Protein AF-0000000078523700 (afdb_homodimer)

pLDDT: mean 71.11, std 29.82, range [15.34, 98.69]

InterPro domains:
  IPR007219 Xylanolytic transcriptional activator, regulatory domain [PF04082] (221-319)
  IPR007219 Xylanolytic transcriptional activator, regulatory domain [SM00906] (242-319)
  IPR050987 ABC-transporter-regulating transcription factor-like [PTHR46910] (72-434)

Structure (mmCIF, N/CA/C/O backbone):
data_AF-0000000078523700-model_v1
#
loop_
_entity.id
_entity.type
_entity.pdbx_description
1 polymer 'Transcription factor, fungi'
#
loop_
_atom_site.group_PDB
_atom_site.id
_atom_site.type_symbol
_atom_site.label_atom_id
_atom_site.label_alt_id
_atom_site.label_comp_id
_atom_site.label_asym_id
_atom_site.label_entity_id
_atom_site.label_seq_id
_atom_site.pdbx_PDB_ins_code
_atom_site.Cartn_x
_atom_site.Cartn_y
_atom_site.Cartn_z
_atom_site.occupancy
_atom_site.B_iso_or_equiv
_atom_site.auth_seq_id
_atom_site.auth_comp_id
_atom_site.auth_asym_id
_atom_site.auth_atom_id
_atom_site.pdbx_PDB_model_num
ATOM 1 N N . MET A 1 1 ? -23.531 25.812 -72.25 1 20.25 1 MET A N 1
ATOM 2 C CA . MET A 1 1 ? -22.188 26.391 -72.25 1 20.25 1 MET A CA 1
ATOM 3 C C . MET A 1 1 ? -21.422 26.031 -71 1 20.25 1 MET A C 1
ATOM 5 O O . MET A 1 1 ? -21.875 26.281 -69.875 1 20.25 1 MET A O 1
ATOM 9 N N . THR A 1 2 ? -20.375 25 -70.938 1 22.16 2 THR A N 1
ATOM 10 C CA . THR A 1 2 ? -19.844 23.938 -70.062 1 22.16 2 THR A CA 1
ATOM 11 C C . THR A 1 2 ? -18.703 24.469 -69.188 1 22.16 2 THR A C 1
ATOM 13 O O . THR A 1 2 ? -17.609 24.703 -69.688 1 22.16 2 THR A O 1
ATOM 16 N N . TRP A 1 3 ? -18.984 25.438 -68.312 1 21.92 3 TRP A N 1
ATOM 17 C CA . TRP A 1 3 ? -17.891 26.328 -67.875 1 21.92 3 TRP A CA 1
ATOM 18 C C . TRP A 1 3 ? -16.875 25.562 -67 1 21.92 3 TRP A C 1
ATOM 20 O O . TRP A 1 3 ? -17.25 24.797 -66.125 1 21.92 3 TRP A O 1
ATOM 30 N N . PRO A 1 4 ? -15.5 25.453 -67.312 1 23.12 4 PRO A N 1
ATOM 31 C CA . PRO A 1 4 ? -14.328 24.609 -67.125 1 23.12 4 PRO A CA 1
ATOM 32 C C . PRO A 1 4 ? -13.594 24.922 -65.812 1 23.12 4 PRO A C 1
ATOM 34 O O . PRO A 1 4 ? -13.195 26.078 -65.625 1 23.12 4 PRO A O 1
ATOM 37 N N . GLN A 1 5 ? -14.047 24.438 -64.625 1 21.8 5 GLN A N 1
ATOM 38 C CA . GLN A 1 5 ? -13.75 24.766 -63.219 1 21.8 5 GLN A CA 1
ATOM 39 C C . GLN A 1 5 ? -12.266 24.594 -62.938 1 21.8 5 GLN A C 1
ATOM 41 O O . GLN A 1 5 ? -11.719 23.5 -63.094 1 21.8 5 GLN A O 1
ATOM 46 N N . ARG A 1 6 ? -11.383 25.594 -63.031 1 20.22 6 ARG A N 1
ATOM 47 C CA . ARG A 1 6 ? -9.93 25.703 -63.188 1 20.22 6 ARG A CA 1
ATOM 48 C C . ARG A 1 6 ? -9.227 25.297 -61.875 1 20.22 6 ARG A C 1
ATOM 50 O O . ARG A 1 6 ? -9.594 25.766 -60.812 1 20.22 6 ARG A O 1
ATOM 57 N N . PRO A 1 7 ? -8.359 24.188 -61.75 1 21.66 7 PRO A N 1
ATOM 58 C CA . PRO A 1 7 ? -7.688 23.391 -60.719 1 21.66 7 PRO A CA 1
ATOM 59 C C . PRO A 1 7 ? -6.527 24.125 -60.062 1 21.66 7 PRO A C 1
ATOM 61 O O . PRO A 1 7 ? -5.59 24.547 -60.719 1 21.66 7 PRO A O 1
ATOM 64 N N . ILE A 1 8 ? -6.75 25.109 -59.188 1 21.02 8 ILE A N 1
ATOM 65 C CA . ILE A 1 8 ? -5.68 26.047 -58.844 1 21.02 8 ILE A CA 1
ATOM 66 C C . ILE A 1 8 ? -4.508 25.297 -58.219 1 21.02 8 ILE A C 1
ATOM 68 O O . ILE A 1 8 ? -4.691 24.562 -57.25 1 21.02 8 ILE A O 1
ATOM 72 N N . PRO A 1 9 ? -3.285 25.281 -58.812 1 19.31 9 PRO A N 1
ATOM 73 C CA . PRO A 1 9 ? -2.008 24.562 -58.688 1 19.31 9 PRO A CA 1
ATOM 74 C C . PRO A 1 9 ? -1.201 25.016 -57.469 1 19.31 9 PRO A C 1
ATOM 76 O O . PRO A 1 9 ? -0.814 26.188 -57.375 1 19.31 9 PRO A O 1
ATOM 79 N N . ILE A 1 10 ? -1.685 24.953 -56.25 1 20.53 10 ILE A N 1
ATOM 80 C CA . ILE A 1 10 ? -1.031 25.672 -55.156 1 20.53 10 ILE A CA 1
ATOM 81 C C . ILE A 1 10 ? 0.412 25.188 -55 1 20.53 10 ILE A C 1
ATOM 83 O O . ILE A 1 10 ? 0.662 24 -54.844 1 20.53 10 ILE A O 1
ATOM 87 N N . GLU A 1 11 ? 1.415 25.938 -55.406 1 18.22 11 GLU A N 1
ATOM 88 C CA . GLU A 1 11 ? 2.854 25.844 -55.625 1 18.22 11 GLU A CA 1
ATOM 89 C C . GLU A 1 11 ? 3.613 25.594 -54.344 1 18.22 11 GLU A C 1
ATOM 91 O O . GLU A 1 11 ? 3.309 26.188 -53.312 1 18.22 11 GLU A O 1
ATOM 96 N N . PRO A 1 12 ? 4.547 24.516 -54.25 1 19.38 12 PRO A N 1
ATOM 97 C CA . PRO A 1 12 ? 5.391 23.781 -53.281 1 19.38 12 PRO A CA 1
ATOM 98 C C . PRO A 1 12 ? 6.562 24.609 -52.781 1 19.38 12 PRO A C 1
ATOM 100 O O . PRO A 1 12 ? 7.508 24.891 -53.531 1 19.38 12 PRO A O 1
ATOM 103 N N . VAL A 1 13 ? 6.371 25.828 -52.188 1 19.81 13 VAL A N 1
ATOM 104 C CA . VAL A 1 13 ? 7.559 26.656 -52.094 1 19.81 13 VAL A CA 1
ATOM 105 C C . VAL A 1 13 ? 8.625 25.953 -51.25 1 19.81 13 VAL A C 1
ATOM 107 O O . VAL A 1 13 ? 8.367 25.547 -50.125 1 19.81 13 VAL A O 1
ATOM 110 N N . ILE A 1 14 ? 9.828 25.531 -51.844 1 18.41 14 ILE A N 1
ATOM 111 C CA . ILE A 1 14 ? 11.07 24.766 -51.688 1 18.41 14 ILE A CA 1
ATOM 112 C C . ILE A 1 14 ? 12.07 25.562 -50.875 1 18.41 14 ILE A C 1
ATOM 114 O O . ILE A 1 14 ? 13.281 25.531 -51.125 1 18.41 14 ILE A O 1
ATOM 118 N N . ALA A 1 15 ? 11.68 26.406 -49.906 1 18.73 15 ALA A N 1
ATOM 119 C CA . ALA A 1 15 ? 12.742 27.359 -49.594 1 18.73 15 ALA A CA 1
ATOM 120 C C . ALA A 1 15 ? 14 26.641 -49.125 1 18.73 15 ALA A C 1
ATOM 122 O O . ALA A 1 15 ? 13.914 25.609 -48.469 1 18.73 15 ALA A O 1
ATOM 123 N N . ALA A 1 16 ? 15.25 27.062 -49.5 1 18.22 16 ALA A N 1
ATOM 124 C CA . ALA A 1 16 ? 16.641 26.766 -49.875 1 18.22 16 ALA A CA 1
ATOM 125 C C . ALA A 1 16 ? 17.5 26.578 -48.625 1 18.22 16 ALA A C 1
ATOM 127 O O . ALA A 1 16 ? 18.219 25.578 -48.531 1 18.22 16 ALA A O 1
ATOM 128 N N . GLY A 1 17 ? 18.062 27.641 -48 1 19.09 17 GLY A N 1
ATOM 129 C CA . GLY A 1 17 ? 19.5 27.828 -47.875 1 19.09 17 GLY A CA 1
ATOM 130 C C . GLY A 1 17 ? 20.078 27.188 -46.656 1 19.09 17 GLY A C 1
ATOM 131 O O . GLY A 1 17 ? 19.516 27.297 -45.562 1 19.09 17 GLY A O 1
ATOM 132 N N . GLY A 1 18 ? 20.906 26.156 -46.719 1 18.39 18 GLY A N 1
ATOM 133 C CA . GLY A 1 18 ? 21.406 25.031 -45.938 1 18.39 18 GLY A CA 1
ATOM 134 C C . GLY A 1 18 ? 22.516 25.406 -44.969 1 18.39 18 GLY A C 1
ATOM 135 O O . GLY A 1 18 ? 23.234 24.531 -44.5 1 18.39 18 GLY A O 1
ATOM 136 N N . LYS A 1 19 ? 22.719 26.734 -44.594 1 20.2 19 LYS A N 1
ATOM 137 C CA . LYS A 1 19 ? 24.094 26.984 -44.156 1 20.2 19 LYS A CA 1
ATOM 138 C C . LYS A 1 19 ? 24.484 26.078 -43 1 20.2 19 LYS A C 1
ATOM 140 O O . LYS A 1 19 ? 23.672 25.812 -42.094 1 20.2 19 LYS A O 1
ATOM 145 N N . LYS A 1 20 ? 25.656 25.484 -43.031 1 20 20 LYS A N 1
ATOM 146 C CA . LYS A 1 20 ? 26.406 24.359 -42.469 1 20 20 LYS A CA 1
ATOM 147 C C . LYS A 1 20 ? 26.875 24.688 -41.062 1 20 20 LYS A C 1
ATOM 149 O O . LYS A 1 20 ? 27.578 25.672 -40.812 1 20 20 LYS A O 1
ATOM 154 N N . PRO A 1 21 ? 26.141 24.516 -39.906 1 19.56 21 PRO A N 1
ATOM 155 C CA . PRO A 1 21 ? 26.531 24.922 -38.562 1 19.56 21 PRO A CA 1
ATOM 156 C C . PRO A 1 21 ? 27.844 24.297 -38.125 1 19.56 21 PRO A C 1
ATOM 158 O O . PRO A 1 21 ? 27.984 23.078 -38.125 1 19.56 21 PRO A O 1
ATOM 161 N N . ASN A 1 22 ? 28.984 24.891 -38.375 1 18.14 22 ASN A N 1
ATOM 162 C CA . ASN A 1 22 ? 30.312 24.359 -38.094 1 18.14 22 ASN A CA 1
ATOM 163 C C . ASN A 1 22 ? 30.469 24.016 -36.594 1 18.14 22 ASN A C 1
ATOM 165 O O . ASN A 1 22 ? 30.422 24.891 -35.75 1 18.14 22 ASN A O 1
ATOM 169 N N . VAL A 1 23 ? 29.859 23.047 -36.125 1 18.14 23 VAL A N 1
ATOM 170 C CA . VAL A 1 23 ? 29.812 22.609 -34.75 1 18.14 23 VAL A CA 1
ATOM 171 C C . VAL A 1 23 ? 31.219 22.281 -34.25 1 18.14 23 VAL A C 1
ATOM 173 O O . VAL A 1 23 ? 31.844 21.344 -34.75 1 18.14 23 VAL A O 1
ATOM 176 N N . ALA A 1 24 ? 32.062 23.25 -34.062 1 19.17 24 ALA A N 1
ATOM 177 C CA . ALA A 1 24 ? 33.438 23.078 -33.656 1 19.17 24 ALA A CA 1
ATOM 178 C C . ALA A 1 24 ? 33.531 22.219 -32.375 1 19.17 24 ALA A C 1
ATOM 180 O O . ALA A 1 24 ? 32.781 22.469 -31.406 1 19.17 24 ALA A O 1
ATOM 181 N N . GLY A 1 25 ? 33.875 20.969 -32.406 1 18.67 25 GLY A N 1
ATOM 182 C CA . GLY A 1 25 ? 34.031 19.766 -31.578 1 18.67 25 GLY A CA 1
ATOM 183 C C . GLY A 1 25 ? 35.031 19.922 -30.453 1 18.67 25 GLY A C 1
ATOM 184 O O . GLY A 1 25 ? 35.656 18.953 -30.031 1 18.67 25 GLY A O 1
ATOM 185 N N . GLN A 1 26 ? 35.25 21.062 -29.812 1 19.28 26 GLN A N 1
ATOM 186 C CA . GLN A 1 26 ? 36.5 21.188 -29.094 1 19.28 26 GLN A CA 1
ATOM 187 C C . GLN A 1 26 ? 36.625 20.109 -28.016 1 19.28 26 GLN A C 1
ATOM 189 O O . GLN A 1 26 ? 35.688 19.922 -27.219 1 19.28 26 GLN A O 1
ATOM 194 N N . ALA A 1 27 ? 37.562 19.141 -28.141 1 20.08 27 ALA A N 1
ATOM 195 C CA . ALA A 1 27 ? 38.031 17.906 -27.5 1 20.08 27 ALA A CA 1
ATOM 196 C C . ALA A 1 27 ? 38.531 18.188 -26.078 1 20.08 27 ALA A C 1
ATOM 198 O O . ALA A 1 27 ? 39.5 18.922 -25.906 1 20.08 27 ALA A O 1
ATOM 199 N N . CYS A 1 28 ? 37.812 18.672 -25.172 1 20.08 28 CYS A N 1
ATOM 200 C CA . CYS A 1 28 ? 38.469 19.078 -23.938 1 20.08 28 CYS A CA 1
ATOM 201 C C . CYS A 1 28 ? 39.219 17.906 -23.297 1 20.08 28 CYS A C 1
ATOM 203 O O . CYS A 1 28 ? 38.625 16.844 -23.078 1 20.08 28 CYS A O 1
ATOM 205 N N . THR A 1 29 ? 40.531 17.719 -23.406 1 20.34 29 THR A N 1
ATOM 206 C CA . THR A 1 29 ? 41.531 16.703 -23.094 1 20.34 29 THR A CA 1
ATOM 207 C C . THR A 1 29 ? 41.719 16.562 -21.594 1 20.34 29 THR A C 1
ATOM 209 O O . THR A 1 29 ? 42.844 16.594 -21.078 1 20.34 29 THR A O 1
ATOM 212 N N . PHE A 1 30 ? 40.812 16.438 -20.719 1 20.34 30 PHE A N 1
ATOM 213 C CA . PHE A 1 30 ? 41.312 16.562 -19.344 1 20.34 30 PHE A CA 1
ATOM 214 C C . PHE A 1 30 ? 42.281 15.43 -19 1 20.34 30 PHE A C 1
ATOM 216 O O . PHE A 1 30 ? 42 14.266 -19.297 1 20.34 30 PHE A O 1
ATOM 223 N N . ASP A 1 31 ? 43.562 15.547 -18.844 1 20.34 31 ASP A N 1
ATOM 224 C CA . ASP A 1 31 ? 44.781 14.734 -18.672 1 20.34 31 ASP A CA 1
ATOM 225 C C . ASP A 1 31 ? 44.781 14.07 -17.297 1 20.34 31 ASP A C 1
ATOM 227 O O . ASP A 1 31 ? 45.781 14.156 -16.562 1 20.34 31 ASP A O 1
ATOM 231 N N . ILE A 1 32 ? 43.844 13.523 -16.688 1 21.2 32 ILE A N 1
ATOM 232 C CA . ILE A 1 32 ? 44.094 13.172 -15.297 1 21.2 32 ILE A CA 1
ATOM 233 C C . ILE A 1 32 ? 45.156 12.086 -15.234 1 21.2 32 ILE A C 1
ATOM 235 O O . ILE A 1 32 ? 45.125 11.125 -16 1 21.2 32 ILE A O 1
ATOM 239 N N . LEU A 1 33 ? 46.25 12.156 -14.375 1 21.47 33 LEU A N 1
ATOM 240 C CA . LEU A 1 33 ? 47.531 11.438 -14.242 1 21.47 33 LEU A CA 1
ATOM 241 C C . LEU A 1 33 ? 47.281 10 -13.781 1 21.47 33 LEU A C 1
ATOM 243 O O . LEU A 1 33 ? 46.312 9.719 -13.094 1 21.47 33 LEU A O 1
ATOM 247 N N . PRO A 1 34 ? 48.125 8.922 -14.195 1 20.33 34 PRO A N 1
ATOM 248 C CA . PRO A 1 34 ? 48.125 7.461 -14.203 1 20.33 34 PRO A CA 1
ATOM 249 C C . PRO A 1 34 ? 48.406 6.859 -12.828 1 20.33 34 PRO A C 1
ATOM 251 O O . PRO A 1 34 ? 49.5 7.047 -12.273 1 20.33 34 PRO A O 1
ATOM 254 N N . GLY A 1 35 ? 47.781 7.074 -11.641 1 20.25 35 GLY A N 1
ATOM 255 C CA . GLY A 1 35 ? 48.5 6.66 -10.453 1 20.25 35 GLY A CA 1
ATOM 256 C C . GLY A 1 35 ? 48.844 5.184 -10.453 1 20.25 35 GLY A C 1
ATOM 257 O O . GLY A 1 35 ? 48.219 4.398 -11.18 1 20.25 35 GLY A O 1
ATOM 258 N N . ARG A 1 36 ? 50.031 4.711 -9.742 1 19.94 36 ARG A N 1
ATOM 259 C CA . ARG A 1 36 ? 50.906 3.543 -9.75 1 19.94 36 ARG A CA 1
ATOM 260 C C . ARG A 1 36 ? 50.219 2.336 -9.125 1 19.94 36 ARG A C 1
ATOM 262 O O . ARG A 1 36 ? 49.375 2.486 -8.25 1 19.94 36 ARG A O 1
ATOM 269 N N . ARG A 1 37 ? 50.406 1.046 -9.656 1 20.09 37 ARG A N 1
ATOM 270 C CA . ARG A 1 37 ? 49.906 -0.329 -9.633 1 20.09 37 ARG A CA 1
ATOM 271 C C . ARG A 1 37 ? 50.344 -1.046 -8.367 1 20.09 37 ARG A C 1
ATOM 273 O O . ARG A 1 37 ? 49.969 -2.191 -8.125 1 20.09 37 ARG A O 1
ATOM 280 N N . GLY A 1 38 ? 50.281 -0.558 -7.047 1 21.17 38 GLY A N 1
ATOM 281 C CA . GLY A 1 38 ? 51.156 -1.305 -6.184 1 21.17 38 GLY A CA 1
ATOM 282 C C . GLY A 1 38 ? 50.844 -2.785 -6.121 1 21.17 38 GLY A C 1
ATOM 283 O O . GLY A 1 38 ? 49.781 -3.209 -6.551 1 21.17 38 GLY A O 1
ATOM 284 N N . PRO A 1 39 ? 51.812 -3.719 -5.504 1 20.19 39 PRO A N 1
ATOM 285 C CA . PRO A 1 39 ? 52.062 -5.145 -5.699 1 20.19 39 PRO A CA 1
ATOM 286 C C . PRO A 1 39 ? 51 -6.043 -5.105 1 20.19 39 PRO A C 1
ATOM 288 O O . PRO A 1 39 ? 50.219 -5.59 -4.273 1 20.19 39 PRO A O 1
ATOM 291 N N . LYS A 1 40 ? 50.938 -7.422 -5.488 1 19.91 40 LYS A N 1
ATOM 292 C CA . LYS A 1 40 ? 50.125 -8.625 -5.543 1 19.91 40 LYS A CA 1
ATOM 293 C C . LYS A 1 40 ? 50.062 -9.312 -4.184 1 19.91 40 LYS A C 1
ATOM 295 O O . LYS A 1 40 ? 49.406 -10.336 -4.023 1 19.91 40 LYS A O 1
ATOM 300 N N . GLY A 1 41 ? 49.906 -8.633 -2.992 1 19.66 41 GLY A N 1
ATOM 301 C CA . GLY A 1 41 ? 50.375 -9.453 -1.888 1 19.66 41 GLY A CA 1
ATOM 302 C C . GLY A 1 41 ? 49.688 -10.797 -1.796 1 19.66 41 GLY A C 1
ATOM 303 O O . GLY A 1 41 ? 48.594 -10.977 -2.35 1 19.66 41 GLY A O 1
ATOM 304 N N . ARG A 1 42 ? 50.406 -11.93 -1.31 1 20.11 42 ARG A N 1
ATOM 305 C CA . ARG A 1 42 ? 50.375 -13.383 -1.312 1 20.11 42 ARG A CA 1
ATOM 306 C C . ARG A 1 42 ? 49.219 -13.906 -0.472 1 20.11 42 ARG A C 1
ATOM 308 O O . ARG A 1 42 ? 48.781 -13.242 0.469 1 20.11 42 ARG A O 1
ATOM 315 N N . PRO A 1 43 ? 48.562 -14.992 -0.884 1 19.14 43 PRO A N 1
ATOM 316 C CA . PRO A 1 43 ? 47.344 -15.719 -0.513 1 19.14 43 PRO A CA 1
ATOM 317 C C . PRO A 1 43 ? 47.438 -16.375 0.864 1 19.14 43 PRO A C 1
ATOM 319 O O . PRO A 1 43 ? 48.281 -17.234 1.082 1 19.14 43 PRO A O 1
ATOM 322 N N . ARG A 1 44 ? 47.719 -15.641 1.994 1 18.2 44 ARG A N 1
ATOM 323 C CA . ARG A 1 44 ? 48.094 -16.484 3.125 1 18.2 44 ARG A CA 1
ATOM 324 C C . ARG A 1 44 ? 47.062 -17.578 3.363 1 18.2 44 ARG A C 1
ATOM 326 O O . ARG A 1 44 ? 45.844 -17.297 3.357 1 18.2 44 ARG A O 1
ATOM 333 N N . ARG A 1 45 ? 47.469 -18.922 3.285 1 18.92 45 ARG A N 1
ATOM 334 C CA . ARG A 1 45 ? 47 -20.297 3.375 1 18.92 45 ARG A CA 1
ATOM 335 C C . ARG A 1 45 ? 46.344 -20.578 4.734 1 18.92 45 ARG A C 1
ATOM 337 O O . ARG A 1 45 ? 47.062 -20.703 5.738 1 18.92 45 ARG A O 1
ATOM 344 N N . ARG A 1 46 ? 45.406 -19.703 5.18 1 18.41 46 ARG A N 1
ATOM 345 C CA . ARG A 1 46 ? 45.125 -19.953 6.59 1 18.41 46 ARG A CA 1
ATOM 346 C C . ARG A 1 46 ? 44.75 -21.422 6.82 1 18.41 46 ARG A C 1
ATOM 348 O O . ARG A 1 46 ? 44 -22 6.055 1 18.41 46 ARG A O 1
ATOM 355 N N . ASN A 1 47 ? 45.656 -22.141 7.5 1 17.11 47 ASN A N 1
ATOM 356 C CA . ASN A 1 47 ? 45.75 -23.5 8.023 1 17.11 47 ASN A CA 1
ATOM 357 C C . ASN A 1 47 ? 44.469 -23.891 8.773 1 17.11 47 ASN A C 1
ATOM 359 O O . ASN A 1 47 ? 44.031 -23.156 9.656 1 17.11 47 ASN A O 1
ATOM 363 N N . ILE A 1 48 ? 43.562 -24.578 8.102 1 19.44 48 ILE A N 1
ATOM 364 C CA . ILE A 1 48 ? 42.344 -25.281 8.461 1 19.44 48 ILE A CA 1
ATOM 365 C C . ILE A 1 48 ? 42.594 -26.188 9.664 1 19.44 48 ILE A C 1
ATOM 367 O O . ILE A 1 48 ? 43.25 -27.219 9.539 1 19.44 48 ILE A O 1
ATOM 371 N N . VAL A 1 49 ? 43.125 -25.547 10.766 1 17.86 49 VAL A N 1
ATOM 372 C CA . VAL A 1 49 ? 43.438 -26.516 11.797 1 17.86 49 VAL A CA 1
ATOM 373 C C . VAL A 1 49 ? 42.25 -27.438 12.047 1 17.86 49 VAL A C 1
ATOM 375 O O . VAL A 1 49 ? 41.094 -27 12.016 1 17.86 49 VAL A O 1
ATOM 378 N N . SER A 1 50 ? 42.5 -28.781 12.047 1 18.27 50 SER A N 1
ATOM 379 C CA . SER A 1 50 ? 41.906 -30.094 12.164 1 18.27 50 SER A CA 1
ATOM 380 C C . SER A 1 50 ? 41.25 -30.281 13.531 1 18.27 50 SER A C 1
ATOM 382 O O . SER A 1 50 ? 40.781 -31.375 13.859 1 18.27 50 SER A O 1
ATOM 384 N N . ILE A 1 51 ? 40.75 -29.203 14.18 1 17.86 51 ILE A N 1
ATOM 385 C CA . ILE A 1 51 ? 40.625 -29.625 15.57 1 17.86 51 ILE A CA 1
ATOM 386 C C . ILE A 1 51 ? 39.812 -30.906 15.672 1 17.86 51 ILE A C 1
ATOM 388 O O . ILE A 1 51 ? 38.75 -31.031 15.047 1 17.86 51 ILE A O 1
ATOM 392 N N . GLN A 1 52 ? 40.375 -31.875 16.406 1 17.22 52 GLN A N 1
ATOM 393 C CA . GLN A 1 52 ? 40.25 -33.25 16.844 1 17.22 52 GLN A CA 1
ATOM 394 C C . GLN A 1 52 ? 38.906 -33.5 17.531 1 17.22 52 GLN A C 1
ATOM 396 O O . GLN A 1 52 ? 38.312 -32.562 18.094 1 17.22 52 GLN A O 1
ATOM 401 N N . ASP A 1 53 ? 38.406 -34.75 17.422 1 17.72 53 ASP A N 1
ATOM 402 C CA . ASP A 1 53 ? 37.25 -35.656 17.531 1 17.72 53 ASP A CA 1
ATOM 403 C C . ASP A 1 53 ? 36.875 -35.875 18.984 1 17.72 53 ASP A C 1
ATOM 405 O O . ASP A 1 53 ? 35.875 -36.562 19.266 1 17.72 53 ASP A O 1
ATOM 409 N N . ASP A 1 54 ? 37.688 -35.438 20.031 1 16.3 54 ASP A N 1
ATOM 410 C CA . ASP A 1 54 ? 37.75 -36.5 21.047 1 16.3 54 ASP A CA 1
ATOM 411 C C . ASP A 1 54 ? 36.375 -36.812 21.609 1 16.3 54 ASP A C 1
ATOM 413 O O . ASP A 1 54 ? 35.438 -36 21.484 1 16.3 54 ASP A O 1
ATOM 417 N N . THR A 1 55 ? 36.406 -37.562 22.828 1 16.59 55 THR A N 1
ATOM 418 C CA . THR A 1 55 ? 35.969 -38.812 23.469 1 16.59 55 THR A CA 1
ATOM 419 C C . THR A 1 55 ? 34.688 -38.562 24.25 1 16.59 55 THR A C 1
ATOM 421 O O . THR A 1 55 ? 33.719 -39.344 24.125 1 16.59 55 THR A O 1
ATOM 424 N N . GLY A 1 56 ? 34.656 -37.969 25.516 1 16.75 56 GLY A N 1
ATOM 425 C CA . GLY A 1 56 ? 34.344 -38.812 26.672 1 16.75 56 GLY A CA 1
ATOM 426 C C . GLY A 1 56 ? 32.844 -38.875 26.969 1 16.75 56 GLY A C 1
ATOM 427 O O . GLY A 1 56 ? 32.094 -37.969 26.609 1 16.75 56 GLY A O 1
ATOM 428 N N . ARG A 1 57 ? 32.281 -40.125 27.438 1 17.45 57 ARG A N 1
ATOM 429 C CA . ARG A 1 57 ? 31.094 -40.938 27.641 1 17.45 57 ARG A CA 1
ATOM 430 C C . ARG A 1 57 ? 30.266 -40.406 28.797 1 17.45 57 ARG A C 1
ATOM 432 O O . ARG A 1 57 ? 29.109 -40.812 28.984 1 17.45 57 ARG A O 1
ATOM 439 N N . GLN A 1 58 ? 30.781 -39.438 29.703 1 16.55 58 GLN A N 1
ATOM 440 C CA . GLN A 1 58 ? 30.422 -39.906 31.031 1 16.55 58 GLN A CA 1
ATOM 441 C C . GLN A 1 58 ? 28.922 -39.781 31.266 1 16.55 58 GLN A C 1
ATOM 443 O O . GLN A 1 58 ? 28.266 -38.906 30.703 1 16.55 58 GLN A O 1
ATOM 448 N N . HIS A 1 59 ? 28.312 -40.781 32.094 1 17.16 59 HIS A N 1
ATOM 449 C CA . HIS A 1 59 ? 27.141 -41.5 32.562 1 17.16 59 HIS A CA 1
ATOM 450 C C . HIS A 1 59 ? 26.281 -40.656 33.5 1 17.16 59 HIS A C 1
ATOM 452 O O . HIS A 1 59 ? 25.141 -41 33.812 1 17.16 59 HIS A O 1
ATOM 458 N N . HIS A 1 60 ? 26.812 -39.469 33.969 1 15.99 60 HIS A N 1
ATOM 459 C CA . HIS A 1 60 ? 26.406 -39.438 35.375 1 15.99 60 HIS A CA 1
ATOM 460 C C . HIS A 1 60 ? 24.891 -39.406 35.5 1 15.99 60 HIS A C 1
ATOM 462 O O . HIS A 1 60 ? 24.188 -38.938 34.625 1 15.99 60 HIS A O 1
ATOM 468 N N . ASP A 1 61 ? 24.484 -39.938 36.656 1 16.55 61 ASP A N 1
ATOM 469 C CA . ASP A 1 61 ? 23.422 -40.625 37.406 1 16.55 61 ASP A CA 1
ATOM 470 C C . ASP A 1 61 ? 22.281 -39.656 37.719 1 16.55 61 ASP A C 1
ATOM 472 O O . ASP A 1 61 ? 21.109 -39.938 37.438 1 16.55 61 ASP A O 1
ATOM 476 N N . PRO A 1 62 ? 22.469 -39.062 38.938 1 16.17 62 PRO A N 1
ATOM 477 C CA . PRO A 1 62 ? 21.531 -39.5 40 1 16.17 62 PRO A CA 1
ATOM 478 C C . PRO A 1 62 ? 20.266 -38.625 40.031 1 16.17 62 PRO A C 1
ATOM 480 O O . PRO A 1 62 ? 19.156 -39.156 40.125 1 16.17 62 PRO A O 1
ATOM 483 N N . LEU A 1 63 ? 20.5 -37.281 40.469 1 16.81 63 LEU A N 1
ATOM 484 C CA . LEU A 1 63 ? 19.891 -36.969 41.75 1 16.81 63 LEU A CA 1
ATOM 485 C C . LEU A 1 63 ? 18.406 -36.656 41.625 1 16.81 63 LEU A C 1
ATOM 487 O O . LEU A 1 63 ? 18 -36.062 40.625 1 16.81 63 LEU A O 1
ATOM 491 N N . GLU A 1 64 ? 17.578 -36.969 42.656 1 17.5 64 GLU A N 1
ATOM 492 C CA . GLU A 1 64 ? 16.25 -37.281 43.188 1 17.5 64 GLU A CA 1
ATOM 493 C C . GLU A 1 64 ? 15.414 -36.031 43.375 1 17.5 64 GLU A C 1
ATOM 495 O O . GLU A 1 64 ? 14.203 -36.094 43.562 1 17.5 64 GLU A O 1
ATOM 500 N N . THR A 1 65 ? 16.047 -34.781 43.312 1 17.58 65 THR A N 1
ATOM 501 C CA . THR A 1 65 ? 15.453 -33.969 44.375 1 17.58 65 THR A CA 1
ATOM 502 C C . THR A 1 65 ? 13.961 -33.781 44.156 1 17.58 65 THR A C 1
ATOM 504 O O . THR A 1 65 ? 13.539 -33.5 43.031 1 17.58 65 THR A O 1
ATOM 507 N N . SER A 1 66 ? 13.109 -33.906 45.219 1 17.84 66 SER A N 1
ATOM 508 C CA . SER A 1 66 ? 11.789 -34.094 45.812 1 17.84 66 SER A CA 1
ATOM 509 C C . SER A 1 66 ? 10.953 -32.812 45.75 1 17.84 66 SER A C 1
ATOM 511 O O . SER A 1 66 ? 9.82 -32.781 46.219 1 17.84 66 SER A O 1
ATOM 513 N N . LEU A 1 67 ? 11.578 -31.672 45.312 1 17.25 67 LEU A N 1
ATOM 514 C CA . LEU A 1 67 ? 10.961 -30.562 46.031 1 17.25 67 LEU A CA 1
ATOM 515 C C . LEU A 1 67 ? 9.453 -30.562 45.844 1 17.25 67 LEU A C 1
ATOM 517 O O . LEU A 1 67 ? 8.961 -30.922 44.75 1 17.25 67 LEU A O 1
ATOM 521 N N . SER A 1 68 ? 8.703 -30.125 46.938 1 17.94 68 SER A N 1
ATOM 522 C CA . SER A 1 68 ? 7.461 -30.062 47.688 1 17.94 68 SER A CA 1
ATOM 523 C C . SER A 1 68 ? 6.414 -29.203 47 1 17.94 68 SER A C 1
ATOM 525 O O . SER A 1 68 ? 6.758 -28.328 46.188 1 17.94 68 SER A O 1
ATOM 527 N N . SER A 1 69 ? 5.109 -29.578 47.125 1 18.89 69 SER A N 1
ATOM 528 C CA . SER A 1 69 ? 3.754 -29.469 46.594 1 18.89 69 SER A CA 1
ATOM 529 C C . SER A 1 69 ? 3.139 -28.109 46.906 1 18.89 69 SER A C 1
ATOM 531 O O . SER A 1 69 ? 1.931 -27.922 46.75 1 18.89 69 SER A O 1
ATOM 533 N N . SER A 1 70 ? 4.035 -27.031 47.125 1 18.73 70 SER A N 1
ATOM 534 C CA . SER A 1 70 ? 3.34 -25.984 47.875 1 18.73 70 SER A CA 1
ATOM 535 C C . SER A 1 70 ? 2.025 -25.609 47.188 1 18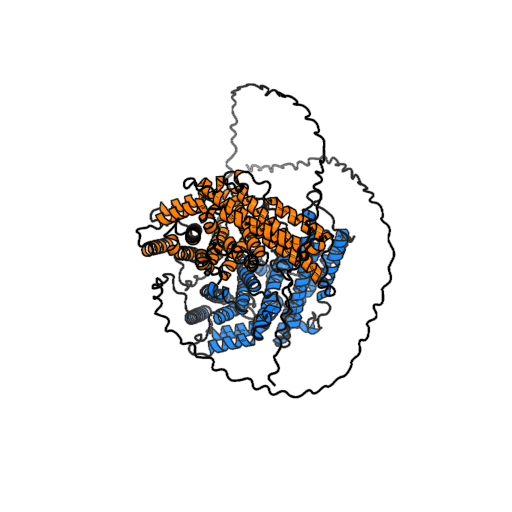.73 70 SER A C 1
ATOM 537 O O . SER A 1 70 ? 1.929 -25.609 45.969 1 18.73 70 SER A O 1
ATOM 539 N N . SER A 1 71 ? 0.919 -25.516 48.062 1 19.16 71 SER A N 1
ATOM 540 C CA . SER A 1 71 ? -0.528 -25.344 48.125 1 19.16 71 SER A CA 1
ATOM 541 C C . SER A 1 71 ? -0.969 -24.016 47.531 1 19.16 71 SER A C 1
ATOM 543 O O . SER A 1 71 ? -0.668 -22.953 48.062 1 19.16 71 SER A O 1
ATOM 545 N N . TYR A 1 72 ? -0.758 -23.828 46.281 1 19.34 72 TYR A N 1
ATOM 546 C CA . TYR A 1 72 ? -1.1 -22.562 45.625 1 19.34 72 TYR A CA 1
ATOM 547 C C . TYR A 1 72 ? -2.533 -22.156 45.969 1 19.34 72 TYR A C 1
ATOM 549 O O . TYR A 1 72 ? -3.471 -22.922 45.719 1 19.34 72 TYR A O 1
ATOM 557 N N . VAL A 1 73 ? -2.623 -21.484 47.125 1 20.05 73 VAL A N 1
ATOM 558 C CA . VAL A 1 73 ? -3.863 -20.938 47.656 1 20.05 73 VAL A CA 1
ATOM 559 C C . VAL A 1 73 ? -4.645 -20.219 46.562 1 20.05 73 VAL A C 1
ATOM 561 O O . VAL A 1 73 ? -4.055 -19.562 45.688 1 20.05 73 VAL A O 1
ATOM 564 N N . SER A 1 74 ? -5.879 -20.641 46.406 1 19.81 74 SER A N 1
ATOM 565 C CA . SER A 1 74 ? -6.996 -20.391 45.5 1 19.81 74 SER A CA 1
ATOM 566 C C . SER A 1 74 ? -7.414 -18.922 45.531 1 19.81 74 SER A C 1
ATOM 568 O O . SER A 1 74 ? -7.891 -18.422 46.531 1 19.81 74 SER A O 1
ATOM 570 N N . PRO A 1 75 ? -6.438 -18.047 45.031 1 21.23 75 PRO A N 1
ATOM 571 C CA . PRO A 1 75 ? -6.902 -16.688 45.312 1 21.23 75 PRO A CA 1
ATOM 572 C C . PRO A 1 75 ? -8.383 -16.5 45 1 21.23 75 PRO A C 1
ATOM 574 O O . PRO A 1 75 ? -8.922 -17.156 44.125 1 21.23 75 PRO A O 1
ATOM 577 N N . ILE A 1 76 ? -9.133 -16.141 45.969 1 21.44 76 ILE A N 1
ATOM 578 C CA . ILE A 1 76 ? -10.555 -15.852 46.125 1 21.44 76 ILE A CA 1
ATOM 579 C C . ILE A 1 76 ? -11 -14.898 45 1 21.44 76 ILE A C 1
ATOM 581 O O . ILE A 1 76 ? -10.414 -13.828 44.844 1 21.44 76 ILE A O 1
ATOM 585 N N . VAL A 1 77 ? -11.664 -15.43 44.031 1 22.19 77 VAL A N 1
ATOM 586 C CA . VAL A 1 77 ? -12.375 -14.906 42.875 1 22.19 77 VAL A CA 1
ATOM 587 C C . VAL A 1 77 ? -13.32 -13.789 43.281 1 22.19 77 VAL A C 1
ATOM 589 O O . VAL A 1 77 ? -14.312 -14.039 43.969 1 22.19 77 VAL A O 1
ATOM 592 N N . HIS A 1 78 ? -12.75 -12.719 43.906 1 21 78 HIS A N 1
ATOM 593 C CA . HIS A 1 78 ? -13.719 -11.695 44.281 1 21 78 HIS A CA 1
ATOM 594 C C . HIS A 1 78 ? -14.695 -11.422 43.156 1 21 78 HIS A C 1
ATOM 596 O O . HIS A 1 78 ? -14.328 -11.492 41.969 1 21 78 HIS A O 1
ATOM 602 N N . THR A 1 79 ? -15.922 -11.531 43.406 1 22 79 THR A N 1
ATOM 603 C CA . THR A 1 79 ? -17.203 -11.359 42.719 1 22 79 THR A CA 1
ATOM 604 C C . THR A 1 79 ? -17.281 -9.977 42.062 1 22 79 THR A C 1
ATOM 606 O O . THR A 1 79 ? -17.297 -8.961 42.781 1 22 79 THR A O 1
ATOM 609 N N . ALA A 1 80 ? -16.578 -9.773 41.031 1 23.52 80 ALA A N 1
ATOM 610 C CA . ALA A 1 80 ? -16.547 -8.531 40.281 1 23.52 80 ALA A CA 1
ATOM 611 C C . ALA A 1 80 ? -17.953 -7.977 40.031 1 23.52 80 ALA A C 1
ATOM 613 O O . ALA A 1 80 ? -18.844 -8.695 39.594 1 23.52 80 ALA A O 1
ATOM 614 N N . GLU A 1 81 ? -18.281 -7.066 40.781 1 25.8 81 GLU A N 1
ATOM 615 C CA . GLU A 1 81 ? -19.484 -6.25 40.688 1 25.8 81 GLU A CA 1
ATOM 616 C C . GLU A 1 81 ? -19.828 -5.941 39.25 1 25.8 81 GLU A C 1
ATOM 618 O O . GLU A 1 81 ? -18.953 -5.941 38.375 1 25.8 81 GLU A O 1
ATOM 623 N N . THR A 1 82 ? -21.109 -5.887 38.969 1 25.89 82 THR A N 1
ATOM 624 C CA . THR A 1 82 ? -21.938 -5.785 37.781 1 25.89 82 THR A CA 1
ATOM 625 C C . THR A 1 82 ? -21.547 -4.578 36.938 1 25.89 82 THR A C 1
ATOM 627 O O . THR A 1 82 ? -21.703 -3.434 37.375 1 25.89 82 THR A O 1
ATOM 630 N N . SER A 1 83 ? -20.469 -4.598 36.344 1 26.69 83 SER A N 1
ATOM 631 C CA . SER A 1 83 ? -20.047 -3.436 35.562 1 26.69 83 SER A CA 1
ATOM 632 C C . SER A 1 83 ? -21.172 -2.936 34.688 1 26.69 83 SER A C 1
ATOM 634 O O . SER A 1 83 ? -21.891 -3.732 34.062 1 26.69 83 SER A O 1
ATOM 636 N N . PRO A 1 84 ? -21.625 -1.745 34.906 1 28.81 84 PRO A N 1
ATOM 637 C CA . PRO A 1 84 ? -22.797 -1.189 34.219 1 28.81 84 PRO A CA 1
ATOM 638 C C . PRO A 1 84 ? -22.766 -1.469 32.719 1 28.81 84 PRO A C 1
ATOM 640 O O . PRO A 1 84 ? -21.703 -1.628 32.125 1 28.81 84 PRO A O 1
ATOM 643 N N . GLN A 1 85 ? -23.875 -2.078 32.219 1 27.92 85 GLN A N 1
ATOM 644 C CA . GLN A 1 85 ? -24.219 -2.488 30.844 1 27.92 85 GLN A CA 1
ATOM 645 C C . GLN A 1 85 ? -23.812 -1.419 29.844 1 27.92 85 GLN A C 1
ATOM 647 O O . GLN A 1 85 ? -24.078 -0.232 30.047 1 27.92 85 GLN A O 1
ATOM 652 N N . PRO A 1 86 ? -22.75 -1.605 29.156 1 31.23 86 PRO A N 1
ATOM 653 C CA . PRO A 1 86 ? -22.453 -0.558 28.188 1 31.23 86 PRO A CA 1
ATOM 654 C C . PRO A 1 86 ? -23.688 -0.069 27.438 1 31.23 86 PRO A C 1
ATOM 656 O O . PRO A 1 86 ? -24.656 -0.814 27.297 1 31.23 86 PRO A O 1
ATOM 659 N N . PRO A 1 87 ? -24.031 1.154 27.484 1 29.7 87 PRO A N 1
ATOM 660 C CA . PRO A 1 87 ? -25.297 1.593 26.906 1 29.7 87 PRO A CA 1
ATOM 661 C C . PRO A 1 87 ? -25.625 0.882 25.594 1 29.7 87 PRO A C 1
ATOM 663 O O . PRO A 1 87 ? -24.719 0.375 24.922 1 29.7 87 PRO A O 1
ATOM 666 N N . ALA A 1 88 ? -26.906 0.517 25.328 1 29.56 88 ALA A N 1
ATOM 667 C CA . ALA A 1 88 ? -27.547 -0.127 24.188 1 29.56 88 ALA A CA 1
ATOM 668 C C . ALA A 1 88 ? -27 0.412 22.875 1 29.56 88 ALA A C 1
ATOM 670 O O . ALA A 1 88 ? -26.969 1.626 22.656 1 29.56 88 ALA A O 1
ATOM 671 N N . ALA A 1 89 ? -26.016 -0.234 22.281 1 33.06 89 ALA A N 1
ATOM 672 C CA . ALA A 1 89 ? -25.531 0.052 20.938 1 33.06 89 ALA A CA 1
ATOM 673 C C . ALA A 1 89 ? -26.656 0.54 20.031 1 33.06 89 ALA A C 1
ATOM 675 O O . ALA A 1 89 ? -27.734 -0.052 20 1 33.06 89 ALA A O 1
ATOM 676 N N . ILE A 1 90 ? -26.891 1.72 19.844 1 35.25 90 ILE A N 1
ATOM 677 C CA . ILE A 1 90 ? -27.844 2.189 18.844 1 35.25 90 ILE A CA 1
ATOM 678 C C . ILE A 1 90 ? -27.906 1.196 17.688 1 35.25 90 ILE A C 1
ATOM 680 O O . ILE A 1 90 ? -26.875 0.779 17.156 1 35.25 90 ILE A O 1
ATOM 684 N N . PRO A 1 91 ? -28.938 0.352 17.469 1 37.38 91 PRO A N 1
ATOM 685 C CA . PRO A 1 91 ? -29.109 -0.527 16.312 1 37.38 91 PRO A CA 1
ATOM 686 C C . PRO A 1 91 ? -28.484 0.045 15.039 1 37.38 91 PRO A C 1
ATOM 688 O O . PRO A 1 91 ? -28.781 1.186 14.672 1 37.38 91 PRO A O 1
ATOM 691 N N . SER A 1 92 ? -27.312 -0.144 14.688 1 43.47 92 SER A N 1
ATOM 692 C CA . SER A 1 92 ? -26.594 0.31 13.5 1 43.47 92 SER A CA 1
ATOM 693 C C . SER A 1 92 ? -27.5 0.309 12.273 1 43.47 92 SER A C 1
ATOM 695 O O . SER A 1 92 ? -28.031 -0.734 11.883 1 43.47 92 SER A O 1
ATOM 697 N N . GLN A 1 93 ? -28.25 1.219 12.016 1 47.66 93 GLN A N 1
ATOM 698 C CA . GLN A 1 93 ? -29.125 1.569 10.906 1 47.66 93 GLN A CA 1
ATOM 699 C C . GLN A 1 93 ? -28.531 1.146 9.57 1 47.66 93 GLN A C 1
ATOM 701 O O . GLN A 1 93 ? -29.125 1.362 8.516 1 47.66 93 GLN A O 1
ATOM 706 N N . TYR A 1 94 ? -27.344 0.845 9.57 1 51.94 94 TYR A N 1
ATOM 707 C CA . TYR A 1 94 ? -26.812 0.512 8.25 1 51.94 94 TYR A CA 1
ATOM 708 C C . TYR A 1 94 ? -27.203 -0.908 7.852 1 51.94 94 TYR A C 1
ATOM 710 O O . TYR A 1 94 ? -27.406 -1.769 8.711 1 51.94 94 TYR A O 1
ATOM 718 N N . PRO A 1 95 ? -27.688 -1.019 6.703 1 57.66 95 PRO A N 1
ATOM 719 C CA . PRO A 1 95 ? -28.156 -2.312 6.211 1 57.66 95 PRO A CA 1
ATOM 720 C C . PRO A 1 95 ? -27.281 -3.475 6.652 1 57.66 95 PRO A C 1
ATOM 722 O O . PRO A 1 95 ? -26.047 -3.344 6.676 1 57.66 95 PRO A O 1
ATOM 725 N N . ARG A 1 96 ? -27.891 -4.418 7.336 1 66.75 96 ARG A N 1
ATOM 726 C CA . ARG A 1 96 ? -27.25 -5.625 7.836 1 66.75 96 ARG A CA 1
ATOM 727 C C . ARG A 1 96 ? -26.562 -6.387 6.707 1 66.75 96 ARG A C 1
ATOM 729 O O . ARG A 1 96 ? -27.109 -6.52 5.613 1 66.75 96 ARG A O 1
ATOM 736 N N . HIS A 1 97 ? -25.344 -6.805 6.902 1 77.75 97 HIS A N 1
ATOM 737 C CA . HIS A 1 97 ? -24.625 -7.637 5.941 1 77.75 97 HIS A CA 1
ATOM 738 C C . HIS A 1 97 ? -25.203 -9.047 5.887 1 77.75 97 HIS A C 1
ATOM 740 O O . HIS A 1 97 ? -25.578 -9.609 6.918 1 77.75 97 HIS A O 1
ATOM 746 N N . PRO A 1 98 ? -25.469 -9.547 4.711 1 86.19 98 PRO A N 1
ATOM 747 C CA . PRO A 1 98 ? -25.969 -10.914 4.586 1 86.19 98 PRO A CA 1
ATOM 748 C C . PRO A 1 98 ? -25.047 -11.938 5.23 1 86.19 98 PRO A C 1
ATOM 750 O O . PRO A 1 98 ? -23.828 -11.742 5.266 1 86.19 98 PRO A O 1
ATOM 753 N N . THR A 1 99 ? -25.656 -12.977 5.773 1 89.56 99 THR A N 1
ATOM 754 C CA . THR A 1 99 ? -24.875 -14.086 6.312 1 89.56 99 THR A CA 1
ATOM 755 C C . THR A 1 99 ? -24.25 -14.906 5.188 1 89.56 99 THR A C 1
ATOM 757 O O . THR A 1 99 ? -24.641 -14.766 4.027 1 89.56 99 THR A O 1
ATOM 760 N N . THR A 1 100 ? -23.328 -15.734 5.5 1 91.19 100 THR A N 1
ATOM 761 C CA . THR A 1 100 ? -22.656 -16.562 4.508 1 91.19 100 THR A CA 1
ATOM 762 C C . THR A 1 100 ? -23.625 -17.531 3.848 1 91.19 100 THR A C 1
ATOM 764 O O . THR A 1 100 ? -23.531 -17.812 2.65 1 91.19 100 THR A O 1
ATOM 767 N N . LEU A 1 101 ? -24.547 -18.078 4.66 1 91.81 101 LEU A N 1
ATOM 768 C CA . LEU A 1 101 ? -25.547 -18.984 4.117 1 91.81 101 LEU A CA 1
ATOM 769 C C . LEU A 1 101 ? -26.438 -18.266 3.104 1 91.81 101 LEU A C 1
ATOM 771 O O . LEU A 1 101 ? -26.766 -18.844 2.062 1 91.81 101 LEU A O 1
ATOM 775 N N . GLU A 1 102 ? -26.828 -17.109 3.412 1 92.38 102 GLU A N 1
ATOM 776 C CA . GLU A 1 102 ? -27.641 -16.312 2.492 1 92.38 102 GLU A CA 1
ATOM 777 C C . GLU A 1 102 ? -26.891 -16.016 1.199 1 92.38 102 GLU A C 1
ATOM 779 O O . GLU A 1 102 ? -27.469 -16.062 0.112 1 92.38 102 GLU A O 1
ATOM 784 N N . ARG A 1 103 ? -25.641 -15.758 1.289 1 93.19 103 ARG A N 1
ATOM 785 C CA . ARG A 1 103 ? -24.797 -15.508 0.125 1 93.19 103 ARG A CA 1
ATOM 786 C C . ARG A 1 103 ? -24.688 -16.75 -0.754 1 93.19 103 ARG A C 1
ATOM 788 O O . ARG A 1 103 ? -24.703 -16.641 -1.982 1 93.19 103 ARG A O 1
ATOM 795 N N . TYR A 1 104 ? -24.516 -17.812 -0.049 1 93.38 104 TYR A N 1
ATOM 796 C CA . TYR A 1 104 ? -24.453 -19.078 -0.771 1 93.38 104 TYR A CA 1
ATOM 797 C C . TYR A 1 104 ? -25.719 -19.312 -1.594 1 93.38 104 TYR A C 1
ATOM 799 O O . TYR A 1 104 ? -25.641 -19.688 -2.762 1 93.38 104 TYR A O 1
ATOM 807 N N . ARG A 1 105 ? -26.844 -19.047 -1.029 1 91.88 105 ARG A N 1
ATOM 808 C CA . ARG A 1 105 ? -28.125 -19.25 -1.703 1 91.88 105 ARG A CA 1
ATOM 809 C C . ARG A 1 105 ? -28.281 -18.266 -2.863 1 91.88 105 ARG A C 1
ATOM 811 O O . ARG A 1 105 ? -28.781 -18.641 -3.926 1 91.88 105 ARG A O 1
ATOM 818 N N . LEU A 1 106 ? -27.859 -17.094 -2.613 1 91.38 106 LEU A N 1
ATOM 819 C CA . LEU A 1 106 ? -27.938 -16.094 -3.664 1 91.38 106 LEU A CA 1
ATOM 820 C C . LEU A 1 106 ? -27.047 -16.469 -4.852 1 91.38 106 LEU A C 1
ATOM 822 O O . LEU A 1 106 ? -27.469 -16.328 -6.004 1 91.38 106 LEU A O 1
ATOM 826 N N . LEU A 1 107 ? -25.875 -16.953 -4.539 1 93.62 107 LEU A N 1
ATOM 827 C CA . LEU A 1 107 ? -24.953 -17.359 -5.59 1 93.62 107 LEU A CA 1
ATOM 828 C C . LEU A 1 107 ? -25.5 -18.562 -6.348 1 93.62 107 LEU A C 1
ATOM 830 O O . LEU A 1 107 ? -25.422 -18.625 -7.578 1 93.62 107 LEU A O 1
ATOM 834 N N . ALA A 1 108 ? -26.031 -19.516 -5.586 1 92.19 108 ALA A N 1
ATOM 835 C CA . ALA A 1 108 ? -26.625 -20.688 -6.203 1 92.19 108 ALA A CA 1
ATOM 836 C C . ALA A 1 108 ? -27.766 -20.297 -7.141 1 92.19 108 ALA A C 1
ATOM 838 O O . ALA A 1 108 ? -27.891 -20.859 -8.234 1 92.19 108 ALA A O 1
ATOM 839 N N . GLY A 1 109 ? -28.547 -19.391 -6.695 1 89.38 109 GLY A N 1
ATOM 840 C CA . GLY A 1 109 ? -29.641 -18.891 -7.531 1 89.38 109 GLY A CA 1
ATOM 841 C C . GLY A 1 109 ? -29.141 -18.203 -8.797 1 89.38 109 GLY A C 1
ATOM 842 O O . GLY A 1 109 ? -29.719 -18.406 -9.875 1 89.38 109 GLY A O 1
ATOM 843 N N . ALA A 1 110 ? -28.109 -17.406 -8.672 1 89.44 110 ALA A N 1
ATOM 844 C CA . ALA A 1 110 ? -27.547 -16.688 -9.812 1 89.44 110 ALA A CA 1
ATOM 845 C C . ALA A 1 110 ? -26.969 -17.656 -10.836 1 89.44 110 ALA A C 1
ATOM 847 O O . ALA A 1 110 ? -27.109 -17.438 -12.047 1 89.44 110 ALA A O 1
ATOM 848 N N . ILE A 1 111 ? -26.328 -18.656 -10.375 1 90.06 1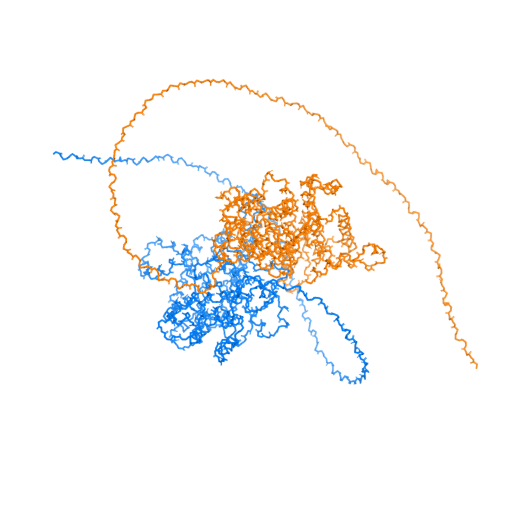11 ILE A N 1
ATOM 849 C CA . ILE A 1 111 ? -25.719 -19.641 -11.258 1 90.06 111 ILE A CA 1
ATOM 850 C C . ILE A 1 111 ? -26.812 -20.422 -11.992 1 90.06 111 ILE A C 1
ATOM 852 O O . ILE A 1 111 ? -26.688 -20.688 -13.188 1 90.06 111 ILE A O 1
ATOM 856 N N . ASN A 1 112 ? -27.828 -20.719 -11.281 1 86 112 ASN A N 1
ATOM 857 C CA . ASN A 1 112 ? -28.953 -21.406 -11.898 1 86 112 ASN A CA 1
ATOM 858 C C . ASN A 1 112 ? -29.594 -20.578 -13 1 86 112 ASN A C 1
ATOM 860 O O . ASN A 1 112 ? -30.047 -21.109 -14.016 1 86 112 ASN A O 1
ATOM 864 N N . HIS A 1 113 ? -29.609 -19.375 -12.82 1 83.12 113 HIS A N 1
ATOM 865 C CA . HIS A 1 113 ? -30.219 -18.469 -13.789 1 83.12 113 HIS A CA 1
ATOM 866 C C . HIS A 1 113 ? -29.312 -18.266 -15 1 83.12 113 HIS A C 1
ATOM 868 O O . HIS A 1 113 ? -29.797 -18.125 -16.125 1 83.12 113 HIS A O 1
ATOM 874 N N . ALA A 1 114 ? -28.078 -18.047 -14.727 1 76.56 114 ALA A N 1
ATOM 875 C CA . ALA A 1 114 ? -27.125 -17.734 -15.781 1 76.56 114 ALA A CA 1
ATOM 876 C C . ALA A 1 114 ? -26.891 -18.953 -16.688 1 76.56 114 ALA A C 1
ATOM 878 O O . ALA A 1 114 ? -26.625 -18.797 -17.875 1 76.56 114 ALA A O 1
ATOM 879 N N . SER A 1 115 ? -26.859 -20.016 -16.047 1 68.62 115 SER A N 1
ATOM 880 C CA . SER A 1 115 ? -26.484 -21.203 -16.797 1 68.62 115 SER A CA 1
ATOM 881 C C . SER A 1 115 ? -27.719 -21.875 -17.406 1 68.62 115 SER A C 1
ATOM 883 O O . SER A 1 115 ? -28.781 -21.922 -16.766 1 68.62 115 SER A O 1
ATOM 885 N N . SER A 1 116 ? -28.156 -21.484 -18.656 1 62.44 116 SER A N 1
ATOM 886 C CA . SER A 1 116 ? -29.234 -22.203 -19.297 1 62.44 116 SER A CA 1
ATOM 887 C C . SER A 1 116 ? -29.234 -23.688 -18.922 1 62.44 116 SER A C 1
ATOM 889 O O . SER A 1 116 ? -30.219 -24.391 -19.109 1 62.44 116 SER A O 1
ATOM 891 N N . SER A 1 117 ? -28.094 -24.109 -18.531 1 59.44 117 SER A N 1
ATOM 892 C CA . SER A 1 117 ? -27.891 -25.531 -18.234 1 59.44 117 SER A CA 1
ATOM 893 C C . SER A 1 117 ? -28.016 -25.812 -16.734 1 59.44 117 SER A C 1
ATOM 895 O O . SER A 1 117 ? -27.812 -24.906 -15.922 1 59.44 117 SER A O 1
ATOM 897 N N . LEU A 1 118 ? -28.781 -26.766 -16.422 1 58.84 118 LEU A N 1
ATOM 898 C CA . LEU A 1 118 ? -29.094 -27.328 -15.109 1 58.84 118 LEU A CA 1
ATOM 899 C C . LEU A 1 118 ? -27.828 -27.5 -14.281 1 58.84 118 LEU A C 1
ATOM 901 O O . LEU A 1 118 ? -27.609 -28.562 -13.68 1 58.84 118 LEU A O 1
ATOM 905 N N . THR A 1 119 ? -26.875 -26.453 -14.227 1 79.44 119 THR A N 1
ATOM 906 C CA . THR A 1 119 ? -25.672 -26.734 -13.438 1 79.44 119 THR A CA 1
ATOM 907 C C . THR A 1 119 ? -25.812 -26.156 -12.031 1 79.44 119 THR A C 1
ATOM 909 O O . THR A 1 119 ? -26.359 -25.062 -11.852 1 79.44 119 THR A O 1
ATOM 912 N N . SER A 1 120 ? -25.531 -27 -11.133 1 88.75 120 SER A N 1
ATOM 913 C CA . SER A 1 120 ? -25.562 -26.625 -9.719 1 88.75 120 SER A CA 1
ATOM 914 C C . SER A 1 120 ? -24.266 -25.922 -9.297 1 88.75 120 SER A C 1
ATOM 916 O O . SER A 1 120 ? -23.234 -26.078 -9.961 1 88.75 120 SER A O 1
ATOM 918 N N . LEU A 1 121 ? -24.391 -25.109 -8.305 1 93 121 LEU A N 1
ATOM 919 C CA . LEU A 1 121 ? -23.234 -24.438 -7.75 1 93 121 LEU A CA 1
ATOM 920 C C . LEU A 1 121 ? -22.156 -25.438 -7.348 1 93 121 LEU A C 1
ATOM 922 O O . LEU A 1 121 ? -20.969 -25.203 -7.559 1 93 121 LEU A O 1
ATOM 926 N N . GLU A 1 122 ? -22.609 -26.562 -6.793 1 92.44 122 GLU A N 1
ATOM 927 C CA . GLU A 1 122 ? -21.672 -27.609 -6.375 1 92.44 122 GLU A CA 1
ATOM 928 C C . GLU A 1 122 ? -20.906 -28.172 -7.566 1 92.44 122 GLU A C 1
ATOM 930 O O . GLU A 1 122 ? -19.688 -28.359 -7.484 1 92.44 122 GLU A O 1
ATOM 935 N N . ALA A 1 123 ? -21.578 -28.391 -8.57 1 92.81 123 ALA A N 1
ATOM 936 C CA . ALA A 1 123 ? -20.953 -28.953 -9.758 1 92.81 123 ALA A CA 1
ATOM 937 C C . ALA A 1 123 ? -19.938 -27.969 -10.352 1 92.81 123 ALA A C 1
ATOM 939 O O . ALA A 1 123 ? -18.844 -28.375 -10.75 1 92.81 123 ALA A O 1
ATOM 940 N N . VAL A 1 124 ? -20.328 -26.766 -10.383 1 94.56 124 VAL A N 1
ATOM 941 C CA . VAL A 1 124 ? -19.453 -25.734 -10.953 1 94.56 124 VAL A CA 1
ATOM 942 C C . VAL A 1 124 ? -18.234 -25.562 -10.07 1 94.56 124 VAL A C 1
ATOM 944 O O . VAL A 1 124 ? -17.109 -25.438 -10.562 1 94.56 124 VAL A O 1
ATOM 947 N N . ALA A 1 125 ? -18.438 -25.5 -8.789 1 96.12 125 ALA A N 1
ATOM 948 C CA . ALA A 1 125 ? -17.328 -25.297 -7.848 1 96.12 125 ALA A CA 1
ATOM 949 C C . ALA A 1 125 ? -16.344 -26.453 -7.926 1 96.12 125 ALA A C 1
ATOM 951 O O . ALA A 1 125 ? -15.125 -26.25 -7.84 1 96.12 125 ALA A O 1
ATOM 952 N N . ARG A 1 126 ? -16.812 -27.656 -8.078 1 95.56 126 ARG A N 1
ATOM 953 C CA . ARG A 1 126 ? -15.945 -28.812 -8.211 1 95.56 126 ARG A CA 1
ATOM 954 C C . ARG A 1 126 ? -15.156 -28.766 -9.516 1 95.56 126 ARG A C 1
ATOM 956 O O . ARG A 1 126 ? -13.969 -29.094 -9.539 1 95.56 126 ARG A O 1
ATOM 963 N N . GLU A 1 127 ? -15.828 -28.391 -10.516 1 95.88 127 GLU A N 1
ATOM 964 C CA . GLU A 1 127 ? -15.148 -28.266 -11.797 1 95.88 127 GLU A CA 1
ATOM 965 C C . GLU A 1 127 ? -14.078 -27.172 -11.75 1 95.88 127 GLU A C 1
ATOM 967 O O . GLU A 1 127 ? -12.969 -27.359 -12.258 1 95.88 127 GLU A O 1
ATOM 972 N N . CYS A 1 128 ? -14.438 -26.047 -11.172 1 96.94 128 CYS A N 1
ATOM 973 C CA . CYS A 1 128 ? -13.477 -24.969 -11.008 1 96.94 128 CYS A CA 1
ATOM 974 C C . CYS A 1 128 ? -12.266 -25.438 -10.211 1 96.94 128 CYS A C 1
ATOM 976 O O . CYS A 1 128 ? -11.125 -25.094 -10.539 1 96.94 128 CYS A O 1
ATOM 978 N N . THR A 1 129 ? -12.539 -26.203 -9.195 1 97.25 129 THR A N 1
ATOM 979 C CA . THR A 1 129 ? -11.461 -26.703 -8.359 1 97.25 129 THR A CA 1
ATOM 980 C C . THR A 1 129 ? -10.508 -27.578 -9.164 1 97.25 129 THR A C 1
ATOM 982 O O . THR A 1 129 ? -9.289 -27.438 -9.078 1 97.25 129 THR A O 1
ATOM 985 N N . ASP A 1 130 ? -11.047 -28.406 -9.945 1 95.62 130 ASP A N 1
ATOM 986 C CA . ASP A 1 130 ? -10.219 -29.297 -10.766 1 95.62 130 ASP A CA 1
ATOM 987 C C . ASP A 1 130 ? -9.422 -28.516 -11.797 1 95.62 130 ASP A C 1
ATOM 989 O O . ASP A 1 130 ? -8.242 -28.781 -12.023 1 95.62 130 ASP A O 1
ATOM 993 N N . LEU A 1 131 ? -10.078 -27.609 -12.367 1 95.06 131 LEU A N 1
ATOM 994 C CA . LEU A 1 131 ? -9.406 -26.781 -13.367 1 95.06 131 LEU A CA 1
ATOM 995 C C . LEU A 1 131 ? -8.32 -25.922 -12.719 1 95.06 131 LEU A C 1
ATOM 997 O O . LEU A 1 131 ? -7.238 -25.766 -13.281 1 95.06 131 LEU A O 1
ATOM 1001 N N . PHE A 1 132 ? -8.609 -25.391 -11.555 1 96.38 132 PHE A N 1
ATOM 1002 C CA . PHE A 1 132 ? -7.641 -24.547 -10.852 1 96.38 132 PHE A CA 1
ATOM 1003 C C . PHE A 1 132 ? -6.371 -25.344 -10.539 1 96.38 132 PHE A C 1
ATOM 1005 O O . PHE A 1 132 ? -5.27 -24.906 -10.867 1 96.38 132 PHE A O 1
ATOM 1012 N N . PHE A 1 133 ? -6.496 -26.484 -10 1 94.25 133 PHE A N 1
ATOM 1013 C CA . PHE A 1 133 ? -5.34 -27.25 -9.555 1 94.25 133 PHE A CA 1
ATOM 1014 C C . PHE A 1 133 ? -4.719 -28.016 -10.719 1 94.25 133 PHE A C 1
ATOM 1016 O O . PHE A 1 133 ? -3.576 -28.469 -10.625 1 94.25 133 PHE A O 1
ATOM 1023 N N . GLY A 1 134 ? -5.41 -28 -11.836 1 91.06 134 GLY A N 1
ATOM 1024 C CA . GLY A 1 134 ? -4.871 -28.672 -13.008 1 91.06 134 GLY A CA 1
ATOM 1025 C C . GLY A 1 134 ? -4.121 -27.75 -13.945 1 91.06 134 GLY A C 1
ATOM 1026 O O . GLY A 1 134 ? -3.207 -28.172 -14.648 1 91.06 134 GLY A O 1
ATOM 1027 N N . TYR A 1 135 ? -4.551 -26.438 -13.906 1 90.75 135 TYR A N 1
ATOM 1028 C CA . TYR A 1 135 ? -4.02 -25.578 -14.953 1 90.75 135 TYR A CA 1
ATOM 1029 C C . TYR A 1 135 ? -3.424 -24.297 -14.367 1 90.75 135 TYR A C 1
ATOM 1031 O O . TYR A 1 135 ? -2.518 -23.703 -14.953 1 90.75 135 TYR A O 1
ATOM 1039 N N . ILE A 1 136 ? -3.863 -23.844 -13.211 1 92.81 136 ILE A N 1
ATOM 1040 C CA . ILE A 1 136 ? -3.58 -22.469 -12.781 1 92.81 136 ILE A CA 1
ATOM 1041 C C . ILE A 1 136 ? -2.697 -22.5 -11.539 1 92.81 136 ILE A C 1
ATOM 1043 O O . ILE A 1 136 ? -2.008 -21.516 -11.242 1 92.81 136 ILE A O 1
ATOM 1047 N N . VAL A 1 137 ? -2.584 -23.547 -10.805 1 93.12 137 VAL A N 1
ATOM 1048 C CA . VAL A 1 137 ? -2.062 -23.625 -9.438 1 93.12 137 VAL A CA 1
ATOM 1049 C C . VAL A 1 137 ? -0.579 -23.25 -9.43 1 93.12 137 VAL A C 1
ATOM 1051 O O . VAL A 1 137 ? -0.069 -22.719 -8.445 1 93.12 137 VAL A O 1
ATOM 1054 N N . HIS A 1 138 ? 0.143 -23.438 -10.484 1 90.5 138 HIS A N 1
ATOM 1055 C CA . HIS A 1 138 ? 1.585 -23.203 -10.508 1 90.5 138 HIS A CA 1
ATOM 1056 C C . HIS A 1 138 ? 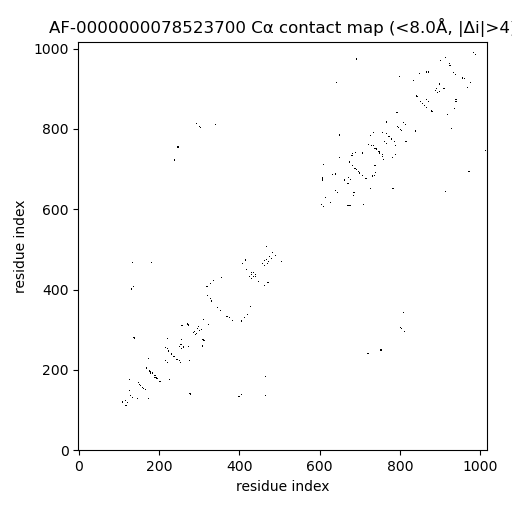1.924 -21.75 -10.211 1 90.5 138 HIS A C 1
ATOM 1058 O O . HIS A 1 138 ? 3 -21.453 -9.688 1 90.5 138 HIS A O 1
ATOM 1064 N N . SER A 1 139 ? 1.022 -20.859 -10.508 1 90 139 SER A N 1
ATOM 1065 C CA . SER A 1 139 ? 1.248 -19.438 -10.266 1 90 139 SER A CA 1
ATOM 1066 C C . SER A 1 139 ? 0.474 -18.969 -9.039 1 90 139 SER A C 1
ATOM 1068 O O . SER A 1 139 ? 0.464 -17.766 -8.734 1 90 139 SER A O 1
ATOM 1070 N N . ASN A 1 140 ? -0.187 -19.812 -8.391 1 93.31 140 ASN A N 1
ATOM 1071 C CA . ASN A 1 140 ? -1.008 -19.516 -7.219 1 93.31 140 ASN A CA 1
ATOM 1072 C C . ASN A 1 140 ? -0.803 -20.547 -6.109 1 93.31 140 ASN A C 1
ATOM 1074 O O . ASN A 1 140 ? -1.771 -21.094 -5.574 1 93.31 140 ASN A O 1
ATOM 1078 N N . MET A 1 141 ? 0.385 -20.703 -5.75 1 91.69 141 MET A N 1
ATOM 1079 C CA . MET A 1 141 ? 0.8 -21.781 -4.855 1 91.69 141 MET A CA 1
ATOM 1080 C C . MET A 1 141 ? 0.348 -21.5 -3.426 1 91.69 141 MET A C 1
ATOM 1082 O O . MET A 1 141 ? 0.392 -22.391 -2.572 1 91.69 141 MET A O 1
ATOM 1086 N N . SER A 1 142 ? -0.165 -20.359 -3.191 1 94.19 142 SER A N 1
ATOM 1087 C CA . SER A 1 142 ? -0.636 -20.016 -1.855 1 94.19 142 SER A CA 1
ATOM 1088 C C . SER A 1 142 ? -1.942 -20.719 -1.524 1 94.19 142 SER A C 1
ATOM 1090 O O . SER A 1 142 ? -2.346 -20.781 -0.361 1 94.19 142 SER A O 1
ATOM 1092 N N . VAL A 1 143 ? -2.631 -21.234 -2.521 1 96 143 VAL A N 1
ATOM 1093 C CA . VAL A 1 143 ? -3.838 -22.016 -2.279 1 96 143 VAL A CA 1
ATOM 1094 C C . VAL A 1 143 ? -3.461 -23.469 -1.983 1 96 143 VAL A C 1
ATOM 1096 O O . VAL A 1 143 ? -2.998 -24.188 -2.871 1 96 143 VAL A O 1
ATOM 1099 N N . HIS A 1 144 ? -3.664 -23.828 -0.817 1 93.88 144 HIS A N 1
ATOM 1100 C CA . HIS A 1 144 ? -3.355 -25.203 -0.405 1 93.88 144 HIS A CA 1
ATOM 1101 C C . HIS A 1 144 ? -4.445 -26.172 -0.844 1 93.88 144 HIS A C 1
ATOM 1103 O O . HIS A 1 144 ? -5.574 -26.094 -0.353 1 93.88 144 HIS A O 1
ATOM 1109 N N . GLU A 1 145 ? -4.098 -27.156 -1.625 1 94.62 145 GLU A N 1
ATOM 1110 C CA . GLU A 1 145 ? -5.086 -28 -2.303 1 94.62 145 GLU A CA 1
ATOM 1111 C C . GLU A 1 145 ? -5.875 -28.844 -1.304 1 94.62 145 GLU A C 1
ATOM 1113 O O . GLU A 1 145 ? -7.105 -28.859 -1.336 1 94.62 145 GLU A O 1
ATOM 1118 N N . SER A 1 146 ? -5.184 -29.516 -0.376 1 94 146 SER A N 1
ATOM 1119 C CA . SER A 1 146 ? -5.867 -30.438 0.538 1 94 146 SER A CA 1
ATOM 1120 C C . SER A 1 146 ? -6.84 -29.688 1.438 1 94 146 SER A C 1
ATOM 1122 O O . SER A 1 146 ? -7.977 -30.125 1.633 1 94 146 SER A O 1
ATOM 1124 N N . SER A 1 147 ? -6.41 -28.578 1.947 1 94 147 SER A N 1
ATOM 1125 C CA . SER A 1 147 ? -7.277 -27.781 2.809 1 94 147 SER A CA 1
ATOM 1126 C C . SER A 1 147 ? -8.445 -27.188 2.025 1 94 147 SER A C 1
ATOM 1128 O O . SER A 1 147 ? -9.562 -27.109 2.539 1 94 147 SER A O 1
ATOM 1130 N N . PHE A 1 148 ? -8.211 -26.859 0.842 1 96.44 148 PHE A N 1
ATOM 1131 C CA . PHE A 1 148 ? -9.242 -26.266 -0.007 1 96.44 148 PHE A CA 1
ATOM 1132 C C . PHE A 1 148 ? -10.328 -27.281 -0.327 1 96.44 148 PHE A C 1
ATOM 1134 O O . PHE A 1 148 ? -11.516 -27.016 -0.165 1 96.44 148 PHE A O 1
ATOM 1141 N N . ARG A 1 149 ? -9.922 -28.422 -0.815 1 96.25 149 ARG A N 1
ATOM 1142 C CA . ARG A 1 149 ? -10.875 -29.469 -1.162 1 96.25 149 ARG A CA 1
ATOM 1143 C C . ARG A 1 149 ? -11.664 -29.922 0.062 1 96.25 149 ARG A C 1
ATOM 1145 O O . ARG A 1 149 ? -12.852 -30.25 -0.044 1 96.25 149 ARG A O 1
ATOM 1152 N N . HIS A 1 150 ? -10.969 -29.938 1.201 1 95 150 HIS A N 1
ATOM 1153 C CA . HIS A 1 150 ? -11.664 -30.281 2.436 1 95 150 HIS A CA 1
ATOM 1154 C C . HIS A 1 150 ? -12.766 -29.266 2.748 1 95 150 HIS A C 1
ATOM 1156 O O . HIS A 1 150 ? -13.891 -29.656 3.078 1 95 150 HIS A O 1
ATOM 1162 N N . SER A 1 151 ? -12.438 -28.016 2.637 1 94.12 151 SER A N 1
ATOM 1163 C CA . SER A 1 151 ? -13.406 -26.969 2.9 1 94.12 151 SER A CA 1
ATOM 1164 C C . SER A 1 151 ? -14.586 -27.031 1.93 1 94.12 151 SER A C 1
ATOM 1166 O O . SER A 1 151 ? -15.734 -26.828 2.322 1 94.12 151 SER A O 1
ATOM 1168 N N . LEU A 1 152 ? -14.305 -27.281 0.689 1 95.75 152 LEU A N 1
ATOM 1169 C CA . LEU A 1 152 ? -15.352 -27.391 -0.319 1 95.75 152 LEU A CA 1
ATOM 1170 C C . LEU A 1 152 ? -16.25 -28.594 -0.038 1 95.75 152 LEU A C 1
ATOM 1172 O O . LEU A 1 152 ? -17.484 -28.484 -0.115 1 95.75 152 LEU A O 1
ATOM 1176 N N . ASN A 1 153 ? -15.648 -29.672 0.295 1 94.94 153 ASN A N 1
ATOM 1177 C CA . ASN A 1 153 ? -16.422 -30.875 0.606 1 94.94 153 ASN A CA 1
ATOM 1178 C C . ASN A 1 153 ? -17.312 -30.672 1.823 1 94.94 153 ASN A C 1
ATOM 1180 O O . ASN A 1 153 ? -18.453 -31.156 1.85 1 94.94 153 ASN A O 1
ATOM 1184 N N . GLN A 1 154 ? -16.797 -29.984 2.754 1 92.69 154 GLN A N 1
ATOM 1185 C CA . GLN A 1 154 ? -17.594 -29.688 3.936 1 92.69 154 GLN A CA 1
ATOM 1186 C C . GLN A 1 154 ? -18.766 -28.766 3.592 1 92.69 154 GLN A C 1
ATOM 1188 O O . GLN A 1 154 ? -19.875 -28.938 4.105 1 92.69 154 GLN A O 1
ATOM 1193 N N . ALA A 1 155 ? -18.547 -27.859 2.795 1 91.12 155 ALA A N 1
ATOM 1194 C CA . ALA A 1 155 ? -19.578 -26.891 2.395 1 91.12 155 ALA A CA 1
ATOM 1195 C C . ALA A 1 155 ? -20.719 -27.578 1.642 1 91.12 155 ALA A C 1
ATOM 1197 O O . ALA A 1 155 ? -21.891 -27.25 1.834 1 91.12 155 ALA A O 1
ATOM 1198 N N . VAL A 1 156 ? -20.359 -28.531 0.868 1 89.81 156 VAL A N 1
ATOM 1199 C CA . VAL A 1 156 ? -21.344 -29.188 0.007 1 89.81 156 VAL A CA 1
ATOM 1200 C C . VAL A 1 156 ? -21.969 -30.359 0.752 1 89.81 156 VAL A C 1
ATOM 1202 O O . VAL A 1 156 ? -23.141 -30.688 0.529 1 89.81 156 VAL A O 1
ATOM 1205 N N . GLY A 1 157 ? -21.25 -30.953 1.673 1 88.38 157 GLY A N 1
ATOM 1206 C CA . GLY A 1 157 ? -21.703 -32.188 2.322 1 88.38 157 GLY A CA 1
ATOM 1207 C C . GLY A 1 157 ? -22.625 -31.922 3.502 1 88.38 157 GLY A C 1
ATOM 1208 O O . GLY A 1 157 ? -23.312 -32.844 3.961 1 88.38 157 GLY A O 1
ATOM 1209 N N . THR A 1 158 ? -22.609 -30.781 3.996 1 87.81 158 THR A N 1
ATOM 1210 C CA . THR A 1 158 ? -23.469 -30.484 5.141 1 87.81 158 THR A CA 1
ATOM 1211 C C . THR A 1 158 ? -24.875 -30.109 4.68 1 87.81 158 THR A C 1
ATOM 1213 O O . THR A 1 158 ? -25.078 -29.703 3.537 1 87.81 158 THR A O 1
ATOM 1216 N N . SER A 1 159 ? -25.844 -30.406 5.598 1 86.94 159 SER A N 1
ATOM 1217 C CA . SER A 1 159 ? -27.234 -30.062 5.316 1 86.94 159 SER A CA 1
ATOM 1218 C C . SER A 1 159 ? -27.75 -29 6.281 1 86.94 159 SER A C 1
ATOM 1220 O O . SER A 1 159 ? -27.75 -29.203 7.5 1 86.94 159 SER A O 1
ATOM 1222 N N . PRO A 1 160 ? -28.219 -27.812 5.695 1 89.69 160 PRO A N 1
ATOM 1223 C CA . PRO A 1 160 ? -28.25 -27.422 4.285 1 89.69 160 PRO A CA 1
ATOM 1224 C C . PRO A 1 160 ? -26.859 -27.078 3.744 1 89.69 160 PRO A C 1
ATOM 1226 O O . PRO A 1 160 ? -25.953 -26.734 4.516 1 89.69 160 PRO A O 1
ATOM 1229 N N . ALA A 1 161 ? -26.812 -27.125 2.465 1 88.56 161 ALA A N 1
ATOM 1230 C CA . ALA A 1 161 ? -25.531 -26.812 1.823 1 88.56 161 ALA A CA 1
ATOM 1231 C C . ALA A 1 161 ? -25.094 -25.375 2.143 1 88.56 161 ALA A C 1
ATOM 1233 O O . ALA A 1 161 ? -25.906 -24.453 2.125 1 88.56 161 ALA A O 1
ATOM 1234 N N . GLY A 1 162 ? -23.844 -25.266 2.58 1 89.25 162 GLY A N 1
ATOM 1235 C CA . GLY A 1 162 ? -23.297 -23.953 2.836 1 89.25 162 GLY A CA 1
ATOM 1236 C C . GLY A 1 162 ? -23.344 -23.547 4.301 1 89.25 162 GLY A C 1
ATOM 1237 O O . GLY A 1 162 ? -22.781 -22.531 4.691 1 89.25 162 GLY A O 1
ATOM 1238 N N . VAL A 1 163 ? -23.922 -24.312 5.176 1 88.12 163 VAL A N 1
ATOM 1239 C CA . VAL A 1 163 ? -24.141 -23.938 6.57 1 88.12 163 VAL A CA 1
ATOM 1240 C C . VAL A 1 163 ? -22.812 -23.938 7.32 1 88.12 163 VAL A C 1
ATOM 1242 O O . VAL A 1 163 ? -22.609 -23.141 8.242 1 88.12 163 VAL A O 1
ATOM 1245 N N . SER A 1 164 ? -21.922 -24.75 6.918 1 88.12 164 SER A N 1
ATOM 1246 C CA . SER A 1 164 ? -20.656 -24.906 7.617 1 88.12 164 SER A CA 1
ATOM 1247 C C . SER A 1 164 ? -19.625 -23.891 7.121 1 88.12 164 SER A C 1
ATOM 1249 O O . SER A 1 164 ? -18.547 -23.766 7.699 1 88.12 164 SER A O 1
ATOM 1251 N N . LEU A 1 165 ? -20 -23.109 6.125 1 91.19 165 LEU A N 1
ATOM 1252 C CA . LEU A 1 165 ? -19.031 -22.203 5.508 1 91.19 165 LEU A CA 1
ATOM 1253 C C . LEU A 1 165 ? -18.781 -21 6.406 1 91.19 165 LEU A C 1
ATOM 1255 O O . LEU A 1 165 ? -19.719 -20.344 6.863 1 91.19 165 LEU A O 1
ATOM 1259 N N . THR A 1 166 ? -17.516 -20.828 6.68 1 92.5 166 THR A N 1
ATOM 1260 C CA . THR A 1 166 ? -17.109 -19.562 7.285 1 92.5 166 THR A CA 1
ATOM 1261 C C . THR A 1 166 ? -17 -18.469 6.227 1 92.5 166 THR A C 1
ATOM 1263 O O . THR A 1 166 ? -16.969 -18.75 5.031 1 92.5 166 THR A O 1
ATOM 1266 N N . ASP A 1 167 ? -16.922 -17.234 6.605 1 93.94 167 ASP A N 1
ATOM 1267 C CA . ASP A 1 167 ? -16.734 -16.109 5.684 1 93.94 167 ASP A CA 1
ATOM 1268 C C . ASP A 1 167 ? -15.461 -16.281 4.867 1 93.94 167 ASP A C 1
ATOM 1270 O O . ASP A 1 167 ? -15.453 -16.047 3.658 1 93.94 167 ASP A O 1
ATOM 1274 N N . HIS A 1 168 ? -14.461 -16.75 5.473 1 94 168 HIS A N 1
ATOM 1275 C CA . HIS A 1 168 ? -13.18 -16.922 4.801 1 94 168 HIS A CA 1
ATOM 1276 C C . HIS A 1 168 ? -13.25 -18.016 3.748 1 94 168 HIS A C 1
ATOM 1278 O O . HIS A 1 168 ? -12.766 -17.844 2.627 1 94 168 HIS A O 1
ATOM 1284 N N . ALA A 1 169 ? -13.82 -19.062 4.168 1 95.56 169 ALA A N 1
ATOM 1285 C CA . ALA A 1 169 ? -13.898 -20.188 3.248 1 95.56 169 ALA A CA 1
ATOM 1286 C C . ALA A 1 169 ? -14.75 -19.859 2.031 1 95.56 169 ALA A C 1
ATOM 1288 O O . ALA A 1 169 ? -14.383 -20.172 0.897 1 95.56 169 ALA A O 1
ATOM 1289 N N . PHE A 1 170 ? -15.875 -19.266 2.295 1 97.06 170 PHE A N 1
ATOM 1290 C CA . PHE A 1 170 ? -16.75 -18.859 1.2 1 97.06 170 PHE A CA 1
ATOM 1291 C C . PHE A 1 170 ? -16.016 -17.906 0.254 1 97.06 170 PHE A C 1
ATOM 1293 O O . PHE A 1 170 ? -16.094 -18.047 -0.967 1 97.06 170 PHE A O 1
ATOM 1300 N N . THR A 1 171 ? -15.328 -16.875 0.83 1 98.19 171 THR A N 1
ATOM 1301 C CA . THR A 1 171 ? -14.625 -15.875 0.044 1 98.19 171 THR A CA 1
ATOM 1302 C C . THR A 1 171 ? -13.508 -16.516 -0.772 1 98.19 171 THR A C 1
ATOM 1304 O O . THR A 1 171 ? -13.32 -16.188 -1.944 1 98.19 171 THR A O 1
ATOM 1307 N N . LEU A 1 172 ? -12.781 -17.422 -0.203 1 98.31 172 LEU A N 1
ATOM 1308 C CA . LEU A 1 172 ? -11.672 -18.078 -0.896 1 98.31 172 LEU A CA 1
ATOM 1309 C C . LEU A 1 172 ? -12.195 -18.953 -2.033 1 98.31 172 LEU A C 1
ATOM 1311 O O . LEU A 1 172 ? -11.672 -18.906 -3.15 1 98.31 172 LEU A O 1
ATOM 1315 N N . ILE A 1 173 ? -13.211 -19.75 -1.749 1 98.12 173 ILE A N 1
ATOM 1316 C CA . ILE A 1 173 ? -13.758 -20.656 -2.748 1 98.12 173 ILE A CA 1
ATOM 1317 C C . ILE A 1 173 ? -14.289 -19.859 -3.936 1 98.12 173 ILE A C 1
ATOM 1319 O O . ILE A 1 173 ? -14 -20.188 -5.09 1 98.12 173 ILE A O 1
ATOM 1323 N N . THR A 1 174 ? -15 -18.844 -3.652 1 98.31 174 THR A N 1
ATOM 1324 C CA . THR A 1 174 ? -15.562 -18.047 -4.73 1 98.31 174 THR A CA 1
ATOM 1325 C C . THR A 1 174 ? -14.469 -17.281 -5.465 1 98.31 174 THR A C 1
ATOM 1327 O O . THR A 1 174 ? -14.578 -17.031 -6.672 1 98.31 174 THR A O 1
ATOM 1330 N N . ALA A 1 175 ? -13.383 -16.844 -4.754 1 98.69 175 ALA A N 1
ATOM 1331 C CA . ALA A 1 175 ? -12.258 -16.188 -5.41 1 98.69 175 ALA A CA 1
ATOM 1332 C C . ALA A 1 175 ? -11.562 -17.125 -6.383 1 98.69 175 ALA A C 1
ATOM 1334 O O . ALA A 1 175 ? -11.203 -16.734 -7.496 1 98.69 175 ALA A O 1
ATOM 1335 N N . VAL A 1 176 ? -11.383 -18.328 -5.949 1 98.56 176 VAL A N 1
ATOM 1336 C CA . VAL A 1 176 ? -10.75 -19.328 -6.801 1 98.56 176 VAL A CA 1
ATOM 1337 C C . VAL A 1 176 ? -11.625 -19.594 -8.023 1 98.56 176 VAL A C 1
ATOM 1339 O O . VAL A 1 176 ? -11.125 -19.672 -9.148 1 98.56 176 VAL A O 1
ATOM 1342 N N . CYS A 1 177 ? -12.906 -19.734 -7.809 1 98.19 177 CYS A N 1
ATOM 1343 C CA . CYS A 1 177 ? -13.812 -19.953 -8.922 1 98.19 177 CYS A CA 1
ATOM 1344 C C . CYS A 1 177 ? -13.797 -18.766 -9.883 1 98.19 177 CYS A C 1
ATOM 1346 O O . CYS A 1 177 ? -13.82 -18.953 -11.102 1 98.19 177 CYS A O 1
ATOM 1348 N N . ALA A 1 178 ? -13.766 -17.594 -9.312 1 98 178 ALA A N 1
ATOM 1349 C CA . ALA A 1 178 ? -13.68 -16.406 -10.156 1 98 178 ALA A CA 1
ATOM 1350 C C . ALA A 1 178 ? -12.422 -16.453 -11.023 1 98 178 ALA A C 1
ATOM 1352 O O . ALA A 1 178 ? -12.477 -16.172 -12.227 1 98 178 ALA A O 1
ATOM 1353 N N . LYS A 1 179 ? -11.32 -16.812 -10.453 1 97.25 179 LYS A N 1
ATOM 1354 C CA . LYS A 1 179 ? -10.062 -16.875 -11.18 1 97.25 179 LYS A CA 1
ATOM 1355 C C . LYS A 1 179 ? -10.156 -17.859 -12.344 1 97.25 179 LYS A C 1
ATOM 1357 O O . LYS A 1 179 ? -9.711 -17.562 -13.453 1 97.25 179 LYS A O 1
ATOM 1362 N N . VAL A 1 180 ? -10.719 -18.969 -12.07 1 96.81 180 VAL A N 1
ATOM 1363 C CA . VAL A 1 180 ? -10.859 -19.984 -13.102 1 96.81 180 VAL A CA 1
ATOM 1364 C C . VAL A 1 180 ? -11.773 -19.484 -14.211 1 96.81 180 VAL A C 1
ATOM 1366 O O . VAL A 1 180 ? -11.461 -19.625 -15.398 1 96.81 180 VAL A O 1
ATOM 1369 N N . CYS A 1 181 ? -12.836 -18.875 -13.852 1 95.38 181 CYS A N 1
ATOM 1370 C CA . CYS A 1 181 ? -13.797 -18.375 -14.828 1 95.38 181 CYS A CA 1
ATOM 1371 C C . CYS A 1 181 ? -13.172 -17.328 -15.734 1 95.38 181 CYS A C 1
ATOM 1373 O O . CYS A 1 181 ? -13.461 -17.281 -16.922 1 95.38 181 CYS A O 1
ATOM 1375 N N . PHE A 1 182 ? -12.305 -16.547 -15.227 1 93.62 182 PHE A N 1
ATOM 1376 C CA . PHE A 1 182 ? -11.703 -15.469 -16 1 93.62 182 PHE A CA 1
ATOM 1377 C C . PHE A 1 182 ? -10.555 -15.992 -16.859 1 93.62 182 PHE A C 1
ATOM 1379 O O . PHE A 1 182 ? -10.312 -15.5 -17.953 1 93.62 182 PHE A O 1
ATOM 1386 N N . PHE A 1 183 ? -9.82 -16.969 -16.344 1 91.44 183 PHE A N 1
ATOM 1387 C CA . PHE A 1 183 ? -8.516 -17.266 -16.922 1 91.44 183 PHE A CA 1
ATOM 1388 C C . PHE A 1 183 ? -8.578 -18.5 -17.797 1 91.44 183 PHE A C 1
ATOM 1390 O O . PHE A 1 183 ? -7.746 -18.688 -18.688 1 91.44 183 PHE A O 1
ATOM 1397 N N . MET A 1 184 ? -9.578 -19.344 -17.547 1 92.25 184 MET A N 1
ATOM 1398 C CA . MET A 1 184 ? -9.68 -20.547 -18.359 1 92.25 184 MET A CA 1
ATOM 1399 C C . MET A 1 184 ? -10.273 -20.234 -19.734 1 92.25 184 MET A C 1
ATOM 1401 O O . MET A 1 184 ? -11.242 -19.484 -19.828 1 92.25 184 MET A O 1
ATOM 1405 N N . PRO A 1 185 ? -9.625 -20.797 -20.734 1 88.38 185 PRO A N 1
ATOM 1406 C CA . PRO A 1 185 ? -10.195 -20.609 -22.078 1 88.38 185 PRO A CA 1
ATOM 1407 C C . PRO A 1 185 ? -11.586 -21.219 -22.203 1 88.38 185 PRO A C 1
ATOM 1409 O O . PRO A 1 185 ? -11.906 -22.203 -21.531 1 88.38 185 PRO A O 1
ATOM 1412 N N . SER A 1 186 ? -12.336 -20.688 -23.125 1 88.5 186 SER A N 1
ATOM 1413 C CA . SER A 1 186 ? -13.727 -21.094 -23.297 1 88.5 186 SER A CA 1
ATOM 1414 C C . SER A 1 186 ? -13.82 -22.531 -23.812 1 88.5 186 SER A C 1
ATOM 1416 O O . SER A 1 186 ? -14.82 -23.203 -23.578 1 88.5 186 SER A O 1
ATOM 1418 N N . ASP A 1 187 ? -12.805 -22.984 -24.438 1 87.25 187 ASP A N 1
ATOM 1419 C CA . ASP A 1 187 ? -12.812 -24.344 -24.938 1 87.25 187 ASP A CA 1
ATOM 1420 C C . ASP A 1 187 ? -12.742 -25.359 -23.797 1 87.25 187 ASP A C 1
ATOM 1422 O O . ASP A 1 187 ? -13.281 -26.469 -23.906 1 87.25 187 ASP A O 1
ATOM 1426 N N . LEU A 1 188 ? -12.102 -24.984 -22.719 1 87.75 188 LEU A N 1
ATOM 1427 C CA . LEU A 1 188 ? -11.945 -25.875 -21.562 1 87.75 188 LEU A CA 1
ATOM 1428 C C . LEU A 1 188 ? -13.047 -25.656 -20.547 1 87.75 188 LEU A C 1
ATOM 1430 O O . LEU A 1 188 ? -13.414 -26.562 -19.812 1 87.75 188 LEU A O 1
ATOM 1434 N N . PHE A 1 189 ? -13.523 -24.469 -20.484 1 92.75 189 PHE A N 1
ATOM 1435 C CA . PHE A 1 189 ? -14.547 -24.125 -19.516 1 92.75 189 PHE A CA 1
ATOM 1436 C C . PHE A 1 189 ? -15.555 -23.156 -20.125 1 92.75 189 PHE A C 1
ATOM 1438 O O . PHE A 1 189 ? -15.57 -21.969 -19.781 1 92.75 189 PHE A O 1
ATOM 1445 N N . PRO A 1 190 ? -16.438 -23.578 -20.891 1 89.19 190 PRO A N 1
ATOM 1446 C CA . PRO A 1 190 ? -17.328 -22.734 -21.672 1 89.19 190 PRO A CA 1
ATOM 1447 C C . PRO A 1 190 ? -18.234 -21.859 -20.812 1 89.19 190 PRO A C 1
ATOM 1449 O O . PRO A 1 190 ? -18.562 -20.719 -21.203 1 89.19 190 PRO A O 1
ATOM 1452 N N . ILE A 1 191 ? -18.625 -22.344 -19.672 1 89.44 191 ILE A N 1
ATOM 1453 C CA . ILE A 1 191 ? -19.562 -21.609 -18.844 1 89.44 191 ILE A CA 1
ATOM 1454 C C . ILE A 1 191 ? -18.844 -20.516 -18.062 1 89.44 191 ILE A C 1
ATOM 1456 O O . ILE A 1 191 ? -19.469 -19.594 -17.531 1 89.44 191 ILE A O 1
ATOM 1460 N N . GLY A 1 192 ? -17.578 -20.531 -18.078 1 90.69 192 GLY A N 1
ATOM 1461 C CA . GLY A 1 192 ? -16.766 -19.656 -17.25 1 90.69 192 GLY A CA 1
ATOM 1462 C C . GLY A 1 192 ? -16.984 -18.188 -17.547 1 90.69 192 GLY A C 1
ATOM 1463 O O . GLY A 1 192 ? -17.172 -17.391 -16.641 1 90.69 192 GLY A O 1
ATOM 1464 N N . GLY A 1 193 ? -17.062 -17.844 -18.719 1 88.12 193 GLY A N 1
ATOM 1465 C CA . GLY A 1 193 ? -17.203 -16.453 -19.125 1 88.12 193 GLY A CA 1
ATOM 1466 C C . GLY A 1 193 ? -18.453 -15.789 -18.547 1 88.12 193 GLY A C 1
ATOM 1467 O O . GLY A 1 193 ? -18.406 -14.633 -18.141 1 88.12 193 GLY A O 1
ATOM 1468 N N . CYS A 1 194 ? -19.484 -16.531 -18.453 1 89.44 194 CYS A N 1
ATOM 1469 C CA . CYS A 1 194 ? -20.75 -15.961 -18.016 1 89.44 194 CYS A CA 1
ATOM 1470 C C . CYS A 1 194 ? -20.812 -15.891 -16.484 1 89.44 194 CYS A C 1
ATOM 1472 O O . CYS A 1 194 ? -21.609 -15.133 -15.93 1 89.44 194 CYS A O 1
ATOM 1474 N N . LEU A 1 195 ? -19.938 -16.609 -15.852 1 94.12 195 LEU A N 1
ATOM 1475 C CA . LEU A 1 195 ? -20.031 -16.703 -14.398 1 94.12 195 LEU A CA 1
ATOM 1476 C C . LEU A 1 195 ? -18.922 -15.914 -13.719 1 94.12 195 LEU A C 1
ATOM 1478 O O . LEU A 1 195 ? -18.938 -15.734 -12.5 1 94.12 195 LEU A O 1
ATOM 1482 N N . ALA A 1 196 ? -17.984 -15.422 -14.445 1 94.62 196 ALA A N 1
ATOM 1483 C CA . ALA A 1 196 ? -16.781 -14.805 -13.906 1 94.62 196 ALA A CA 1
ATOM 1484 C C . ALA A 1 196 ? -17.109 -13.633 -12.992 1 94.62 196 ALA A C 1
ATOM 1486 O O . ALA A 1 196 ? -16.703 -13.609 -11.828 1 94.62 196 ALA A O 1
ATOM 1487 N N . GLU A 1 197 ? -17.938 -12.758 -13.445 1 93.81 197 GLU A N 1
ATOM 1488 C CA . GLU A 1 197 ? -18.266 -11.562 -12.672 1 93.81 197 GLU A CA 1
ATOM 1489 C C . GLU A 1 197 ? -19.141 -11.906 -11.469 1 93.81 197 GLU A C 1
ATOM 1491 O O . GLU A 1 197 ? -19.031 -11.273 -10.414 1 93.81 197 GLU A O 1
ATOM 1496 N N . THR A 1 198 ? -19.953 -12.859 -11.656 1 94.38 198 THR A N 1
ATOM 1497 C CA . THR A 1 198 ? -20.828 -13.289 -10.57 1 94.38 198 THR A CA 1
ATOM 1498 C C . THR A 1 198 ? -20.016 -13.82 -9.391 1 94.38 198 THR A C 1
ATOM 1500 O O . THR A 1 198 ? -20.266 -13.461 -8.242 1 94.38 198 THR A O 1
ATOM 1503 N N . PHE A 1 199 ? -19.078 -14.602 -9.672 1 97.12 199 PHE A N 1
ATOM 1504 C CA . PHE A 1 199 ? -18.234 -15.156 -8.625 1 97.12 199 PHE A CA 1
ATOM 1505 C C . PHE A 1 199 ? -17.375 -14.07 -7.988 1 97.12 199 PHE A C 1
ATOM 1507 O O . PHE A 1 199 ? -17.188 -14.055 -6.77 1 97.12 199 PHE A O 1
ATOM 1514 N N . LEU A 1 200 ? -16.828 -13.219 -8.82 1 97.44 200 LEU A N 1
ATOM 1515 C CA . LEU A 1 200 ? -15.984 -12.148 -8.297 1 97.44 200 LEU A CA 1
ATOM 1516 C C . LEU A 1 200 ? -16.781 -11.234 -7.363 1 97.44 200 LEU A C 1
ATOM 1518 O O . LEU A 1 200 ? -16.312 -10.891 -6.277 1 97.44 200 LEU A O 1
ATOM 1522 N N . GLU A 1 201 ? -17.969 -10.922 -7.754 1 94.81 201 GLU A N 1
ATOM 1523 C CA . GLU A 1 201 ? -18.812 -10.055 -6.941 1 94.81 201 GLU A CA 1
ATOM 1524 C C . GLU A 1 201 ? -19.203 -10.727 -5.629 1 94.81 201 GLU A C 1
ATOM 1526 O O . GLU A 1 201 ? -19.234 -10.086 -4.578 1 94.81 201 GLU A O 1
ATOM 1531 N N . ALA A 1 202 ? -19.469 -11.969 -5.734 1 95.88 202 ALA A N 1
ATOM 1532 C CA . ALA A 1 202 ? -19.812 -12.719 -4.527 1 95.88 202 ALA A CA 1
ATOM 1533 C C . ALA A 1 202 ? -18.656 -12.734 -3.543 1 95.88 202 ALA A C 1
ATOM 1535 O O . ALA A 1 202 ? -18.844 -12.555 -2.34 1 95.88 202 ALA A O 1
ATOM 1536 N N . SER A 1 203 ? -17.5 -12.961 -4.039 1 97.81 203 SER A N 1
ATOM 1537 C CA . SER A 1 203 ? -16.312 -13.023 -3.199 1 97.81 203 SER A CA 1
ATOM 1538 C C . SER A 1 203 ? -15.984 -11.664 -2.592 1 97.81 203 SER A C 1
ATOM 1540 O O . SER A 1 203 ? -15.766 -11.555 -1.383 1 97.81 203 SER A O 1
ATOM 1542 N N . ARG A 1 204 ? -15.984 -10.625 -3.395 1 96.38 204 ARG A N 1
ATOM 1543 C CA . ARG A 1 204 ? -15.609 -9.289 -2.943 1 96.38 204 ARG A CA 1
ATO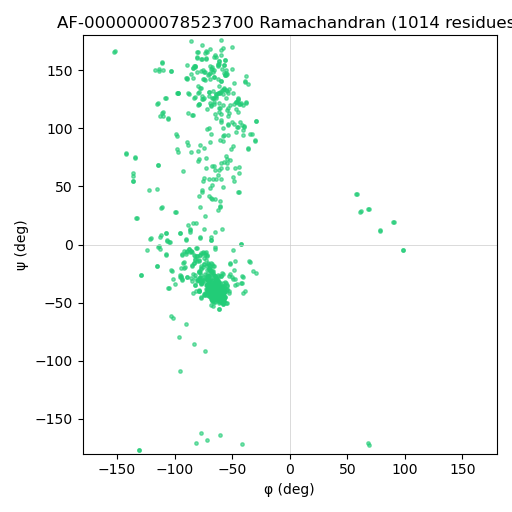M 1544 C C . ARG A 1 204 ? -16.641 -8.734 -1.957 1 96.38 204 ARG A C 1
ATOM 1546 O O . ARG A 1 204 ? -16.266 -8.062 -0.99 1 96.38 204 ARG A O 1
ATOM 1553 N N . SER A 1 205 ? -17.906 -8.992 -2.248 1 93.62 205 SER A N 1
ATOM 1554 C CA . SER A 1 205 ? -18.938 -8.539 -1.339 1 93.62 205 SER A CA 1
ATOM 1555 C C . SER A 1 205 ? -18.812 -9.195 0.029 1 93.62 205 SER A C 1
ATOM 1557 O O . SER A 1 205 ? -19.016 -8.547 1.059 1 93.62 205 SER A O 1
ATOM 1559 N N . CYS A 1 206 ? -18.5 -10.438 0.012 1 95.75 206 CYS A N 1
ATOM 1560 C CA . CYS A 1 206 ? -18.312 -11.133 1.279 1 95.75 206 CYS A CA 1
ATOM 1561 C C . CYS A 1 206 ? -17.109 -10.578 2.033 1 95.75 206 CYS A C 1
ATOM 1563 O O . CYS A 1 206 ? -17.188 -10.305 3.23 1 95.75 206 CYS A O 1
ATOM 1565 N N . LEU A 1 207 ? -16.016 -10.406 1.358 1 96.5 207 LEU A N 1
ATOM 1566 C CA . LEU A 1 207 ? -14.812 -9.867 1.995 1 96.5 207 LEU A CA 1
ATOM 1567 C C . LEU A 1 207 ? -15.094 -8.492 2.588 1 96.5 207 LEU A C 1
ATOM 1569 O O . LEU A 1 207 ? -14.625 -8.18 3.686 1 96.5 207 LEU A O 1
ATOM 1573 N N . ALA A 1 208 ? -15.836 -7.691 1.88 1 92.25 208 ALA A N 1
ATOM 1574 C CA . ALA A 1 208 ? -16.141 -6.328 2.309 1 92.25 208 ALA A CA 1
ATOM 1575 C C . ALA A 1 208 ? -16.859 -6.328 3.66 1 92.25 208 ALA A C 1
ATOM 1577 O O . ALA A 1 208 ? -16.703 -5.387 4.445 1 92.25 208 ALA A O 1
ATOM 1578 N N . SER A 1 209 ? -17.562 -7.371 3.967 1 91.38 209 SER A N 1
ATOM 1579 C CA . SER A 1 209 ? -18.359 -7.418 5.191 1 91.38 209 SER A CA 1
ATOM 1580 C C . SER A 1 209 ? -17.469 -7.664 6.41 1 91.38 209 SER A C 1
ATOM 1582 O O . SER A 1 209 ? -17.875 -7.355 7.539 1 91.38 209 SER A O 1
ATOM 1584 N N . PHE A 1 210 ? -16.281 -8.219 6.176 1 93.69 210 PHE A N 1
ATOM 1585 C CA . PHE A 1 210 ? -15.461 -8.5 7.348 1 93.69 210 PHE A CA 1
ATOM 1586 C C . PHE A 1 210 ? -14.031 -8.008 7.148 1 93.69 210 PHE A C 1
ATOM 1588 O O . PHE A 1 210 ? -13.102 -8.516 7.773 1 93.69 210 PHE A O 1
ATOM 1595 N N . THR A 1 211 ? -13.852 -7.105 6.309 1 94 211 THR A N 1
ATOM 1596 C CA . THR A 1 211 ? -12.531 -6.613 5.934 1 94 211 THR A CA 1
ATOM 1597 C C . THR A 1 211 ? -11.789 -6.07 7.152 1 94 211 THR A C 1
ATOM 1599 O O . THR A 1 211 ? -10.609 -6.375 7.352 1 94 211 THR A O 1
ATOM 1602 N N . ASP A 1 212 ? -12.438 -5.246 8.016 1 92.56 212 ASP A N 1
ATOM 1603 C CA . ASP A 1 212 ? -11.773 -4.656 9.172 1 92.56 212 ASP A CA 1
ATOM 1604 C C . ASP A 1 212 ? -11.32 -5.73 10.156 1 92.56 212 ASP A C 1
ATOM 1606 O O . ASP A 1 212 ? -10.203 -5.676 10.68 1 92.56 212 ASP A O 1
ATOM 1610 N N . ALA A 1 213 ? -12.219 -6.691 10.344 1 93.19 213 ALA A N 1
ATOM 1611 C CA . ALA A 1 213 ? -11.859 -7.793 11.234 1 93.19 213 ALA A CA 1
ATOM 1612 C C . ALA A 1 213 ? -10.711 -8.617 10.656 1 93.19 213 ALA A C 1
ATOM 1614 O O . ALA A 1 213 ? -9.852 -9.102 11.398 1 93.19 213 ALA A O 1
ATOM 1615 N N . ASP A 1 214 ? -10.734 -8.742 9.383 1 95.44 214 ASP A N 1
ATOM 1616 C CA . ASP A 1 214 ? -9.695 -9.5 8.695 1 95.44 214 ASP A CA 1
ATOM 1617 C C . ASP A 1 214 ? -8.336 -8.797 8.805 1 95.44 214 ASP A C 1
ATOM 1619 O O . ASP A 1 214 ? -7.305 -9.453 8.945 1 95.44 214 ASP A O 1
ATOM 1623 N N . PHE A 1 215 ? -8.336 -7.508 8.727 1 94.94 215 PHE A N 1
ATOM 1624 C CA . PHE A 1 215 ? -7.102 -6.746 8.867 1 94.94 215 PHE A CA 1
ATOM 1625 C C . PHE A 1 215 ? -6.516 -6.91 10.266 1 94.94 215 PHE A C 1
ATOM 1627 O O . PHE A 1 215 ? -5.293 -6.953 10.43 1 94.94 215 PHE A O 1
ATOM 1634 N N . GLU A 1 216 ? -7.352 -7.008 11.234 1 93.12 216 GLU A N 1
ATOM 1635 C CA . GLU A 1 216 ? -6.895 -7.109 12.617 1 93.12 216 GLU A CA 1
ATOM 1636 C C . GLU A 1 216 ? -6.367 -8.508 12.93 1 93.12 216 GLU A C 1
ATOM 1638 O O . GLU A 1 216 ? -5.457 -8.664 13.742 1 93.12 216 GLU A O 1
ATOM 1643 N N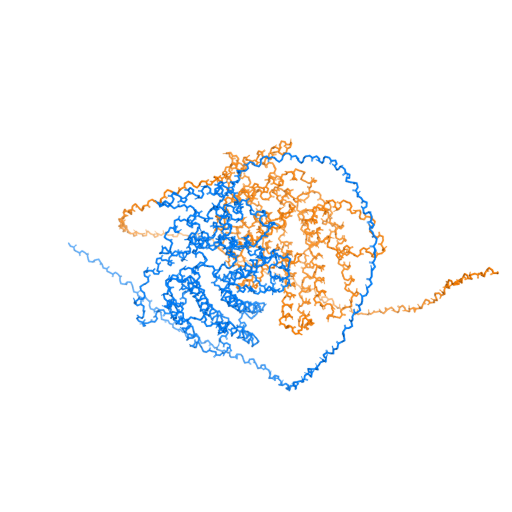 . ASN A 1 217 ? -6.984 -9.453 12.227 1 94.06 217 ASN A N 1
ATOM 1644 C CA . ASN A 1 217 ? -6.57 -10.836 12.438 1 94.06 217 ASN A CA 1
ATOM 1645 C C . ASN A 1 217 ? -6.391 -11.578 11.117 1 94.06 217 ASN A C 1
ATOM 1647 O O . ASN A 1 217 ? -7.129 -12.523 10.828 1 94.06 217 ASN A O 1
ATOM 1651 N N . PRO A 1 218 ? -5.289 -11.234 10.469 1 96.12 218 PRO A N 1
ATOM 1652 C CA . PRO A 1 218 ? -5.102 -11.82 9.141 1 96.12 218 PRO A CA 1
ATOM 1653 C C . PRO A 1 218 ? -4.512 -13.234 9.195 1 96.12 218 PRO A C 1
ATOM 1655 O O . PRO A 1 218 ? -3.873 -13.602 10.188 1 96.12 218 PRO A O 1
ATOM 1658 N N . CYS A 1 219 ? -4.789 -13.992 8.219 1 96.06 219 CYS A N 1
ATOM 1659 C CA . CYS A 1 219 ? -4.176 -15.297 7.977 1 96.06 219 CYS A CA 1
ATOM 1660 C C . CYS A 1 219 ? -3.693 -15.414 6.535 1 96.06 219 CYS A C 1
ATOM 1662 O O . CYS A 1 219 ? -3.727 -14.438 5.785 1 96.06 219 CYS A O 1
ATOM 1664 N N . ALA A 1 220 ? -3.191 -16.531 6.156 1 96.62 220 ALA A N 1
ATOM 1665 C CA . ALA A 1 220 ? -2.656 -16.719 4.812 1 96.62 220 ALA A CA 1
ATOM 1666 C C . ALA A 1 220 ? -3.742 -16.531 3.758 1 96.62 220 ALA A C 1
ATOM 1668 O O . ALA A 1 220 ? -3.486 -15.969 2.688 1 96.62 220 ALA A O 1
ATOM 1669 N N . ASP A 1 221 ? -4.883 -16.953 4.012 1 97.25 221 ASP A N 1
ATOM 1670 C CA . ASP A 1 221 ? -5.984 -16.875 3.062 1 97.25 221 ASP A CA 1
ATOM 1671 C C . ASP A 1 221 ? -6.379 -15.414 2.807 1 97.25 221 ASP A C 1
ATOM 1673 O O . ASP A 1 221 ? -6.875 -15.078 1.728 1 97.25 221 ASP A O 1
ATOM 1677 N N . SER A 1 222 ? -6.188 -14.547 3.836 1 98.06 222 SER A N 1
ATOM 1678 C CA . SER A 1 222 ? -6.469 -13.125 3.664 1 98.06 222 SER A CA 1
ATOM 1679 C C . SER A 1 222 ? -5.664 -12.539 2.508 1 98.06 222 SER A C 1
ATOM 1681 O O . SER A 1 222 ? -6.191 -11.766 1.708 1 98.06 222 SER A O 1
ATOM 1683 N N . ILE A 1 223 ? -4.43 -12.938 2.398 1 98.31 223 ILE A N 1
ATOM 1684 C CA . ILE A 1 223 ? -3.525 -12.453 1.359 1 98.31 223 ILE A CA 1
ATOM 1685 C C . ILE A 1 223 ? -3.895 -13.086 0.02 1 98.31 223 ILE A C 1
ATOM 1687 O O . ILE A 1 223 ? -4 -12.391 -0.994 1 98.31 223 ILE A O 1
ATOM 1691 N N . THR A 1 224 ? -4.164 -14.328 0.055 1 98.31 224 THR A N 1
ATOM 1692 C CA . THR A 1 224 ? -4.457 -15.086 -1.156 1 98.31 224 THR A CA 1
ATOM 1693 C C . THR A 1 224 ? -5.73 -14.578 -1.822 1 98.31 224 THR A C 1
ATOM 1695 O O . THR A 1 224 ? -5.777 -14.414 -3.043 1 98.31 224 THR A O 1
ATOM 1698 N N . ILE A 1 225 ? -6.719 -14.359 -1.064 1 98.62 225 ILE A N 1
ATOM 1699 C CA . ILE A 1 225 ? -7.992 -13.859 -1.571 1 98.62 225 ILE A CA 1
ATOM 1700 C C . ILE A 1 225 ? -7.773 -12.539 -2.311 1 98.62 225 ILE A C 1
ATOM 1702 O O . ILE A 1 225 ? -8.25 -12.367 -3.434 1 98.62 225 ILE A O 1
ATOM 1706 N N . ARG A 1 226 ? -7.074 -11.648 -1.71 1 98.31 226 ARG A N 1
ATOM 1707 C CA . ARG A 1 226 ? -6.836 -10.336 -2.307 1 98.31 226 ARG A CA 1
ATOM 1708 C C . ARG A 1 226 ? -5.973 -10.453 -3.561 1 98.31 226 ARG A C 1
ATOM 1710 O O . ARG A 1 226 ? -6.18 -9.719 -4.531 1 98.31 226 ARG A O 1
ATOM 1717 N N . TYR A 1 227 ? -5.086 -11.367 -3.516 1 98 227 TYR A N 1
ATOM 1718 C CA . TYR A 1 227 ? -4.27 -11.609 -4.699 1 98 227 TYR A CA 1
ATOM 1719 C C . TYR A 1 227 ? -5.121 -12.109 -5.855 1 98 227 TYR A C 1
ATOM 1721 O O . TYR A 1 227 ? -4.988 -11.633 -6.988 1 98 227 TYR A O 1
ATOM 1729 N N . LEU A 1 228 ? -5.965 -13.039 -5.574 1 98.12 228 LEU A N 1
ATOM 1730 C CA . LEU A 1 228 ? -6.848 -13.578 -6.602 1 98.12 228 LEU A CA 1
ATOM 1731 C C . LEU A 1 228 ? -7.801 -12.5 -7.117 1 98.12 228 LEU A C 1
ATOM 1733 O O . LEU A 1 228 ? -8.031 -12.406 -8.32 1 98.12 228 LEU A O 1
ATOM 1737 N N . HIS A 1 229 ? -8.328 -11.742 -6.188 1 98.06 229 HIS A N 1
ATOM 1738 C CA . HIS A 1 229 ? -9.188 -10.633 -6.586 1 98.06 229 HIS A CA 1
ATOM 1739 C C . HIS A 1 229 ? -8.445 -9.68 -7.523 1 98.06 229 HIS A C 1
ATOM 1741 O O . HIS A 1 229 ? -9 -9.242 -8.539 1 98.06 229 HIS A O 1
ATOM 1747 N N . SER A 1 230 ? -7.227 -9.352 -7.129 1 96.62 230 SER A N 1
ATOM 1748 C CA . SER A 1 230 ? -6.438 -8.414 -7.926 1 96.62 230 SER A CA 1
ATOM 1749 C C . SER A 1 230 ? -6.242 -8.93 -9.344 1 96.62 230 SER A C 1
ATOM 1751 O O . SER A 1 230 ? -6.363 -8.164 -10.312 1 96.62 230 SER A O 1
ATOM 1753 N N . ASN A 1 231 ? -6.004 -10.18 -9.477 1 94.25 231 ASN A N 1
ATOM 1754 C CA . ASN A 1 231 ? -5.832 -10.781 -10.797 1 94.25 231 ASN A CA 1
ATOM 1755 C C . ASN A 1 231 ? -7.109 -10.688 -11.625 1 94.25 231 ASN A C 1
ATOM 1757 O O . ASN A 1 231 ? -7.066 -10.328 -12.805 1 94.25 231 ASN A O 1
ATOM 1761 N N . CYS A 1 232 ? -8.195 -11.023 -11 1 95.88 232 CYS A N 1
ATOM 1762 C CA . CYS A 1 232 ? -9.477 -10.992 -11.695 1 95.88 232 CYS A CA 1
ATOM 1763 C C . CYS A 1 232 ? -9.836 -9.578 -12.117 1 95.88 232 CYS A C 1
ATOM 1765 O O . CYS A 1 232 ? -10.289 -9.359 -13.242 1 95.88 232 CYS A O 1
ATOM 1767 N N . LEU A 1 233 ? -9.617 -8.633 -11.25 1 95.06 233 LEU A N 1
ATOM 1768 C CA . LEU A 1 233 ? -9.938 -7.238 -11.539 1 95.06 233 LEU A CA 1
ATOM 1769 C C . LEU A 1 233 ? -9.086 -6.707 -12.68 1 95.06 233 LEU A C 1
ATOM 1771 O O . LEU A 1 233 ? -9.562 -5.922 -13.508 1 95.06 233 LEU A O 1
ATOM 1775 N N . HIS A 1 234 ? -7.922 -7.105 -12.688 1 89.69 234 HIS A N 1
ATOM 1776 C CA . HIS A 1 234 ? -7.035 -6.707 -13.773 1 89.69 234 HIS A CA 1
ATOM 1777 C C . HIS A 1 234 ? -7.543 -7.219 -15.117 1 89.69 234 HIS A C 1
ATOM 1779 O O . HIS A 1 234 ? -7.5 -6.496 -16.125 1 89.69 234 HIS A O 1
ATOM 1785 N N . THR A 1 235 ? -8.016 -8.383 -15.062 1 87.19 235 THR A N 1
ATOM 1786 C CA . THR A 1 235 ? -8.516 -9 -16.281 1 87.19 235 THR A CA 1
ATOM 1787 C C . THR A 1 235 ? -9.82 -8.352 -16.734 1 87.19 235 THR A C 1
ATOM 1789 O O . THR A 1 235 ? -10.133 -8.32 -17.922 1 87.19 235 THR A O 1
ATOM 1792 N N . CYS A 1 236 ? -10.594 -7.793 -15.797 1 87.38 236 CYS A N 1
ATOM 1793 C CA . CYS A 1 236 ? -11.867 -7.137 -16.094 1 87.38 236 CYS A CA 1
ATOM 1794 C C . CYS A 1 236 ? -11.656 -5.676 -16.469 1 87.38 236 CYS A C 1
ATOM 1796 O O . CYS A 1 236 ? -12.578 -4.867 -16.375 1 87.38 236 CYS A O 1
ATOM 1798 N N . ALA A 1 237 ? -10.477 -5.301 -16.734 1 83.75 237 ALA A N 1
ATOM 1799 C CA . ALA A 1 237 ? -10.133 -3.959 -17.203 1 83.75 237 ALA A CA 1
ATOM 1800 C C . ALA A 1 237 ? -10.367 -2.922 -16.109 1 83.75 237 ALA A C 1
ATOM 1802 O O . ALA A 1 237 ? -10.883 -1.832 -16.375 1 83.75 237 ALA A O 1
ATOM 1803 N N . ARG A 1 238 ? -10.211 -3.318 -14.961 1 90.62 238 ARG A N 1
ATOM 1804 C CA . ARG A 1 238 ? -10.211 -2.404 -13.82 1 90.62 238 ARG A CA 1
ATOM 1805 C C . ARG A 1 238 ? -8.844 -2.367 -13.148 1 90.62 238 ARG A C 1
ATOM 1807 O O . ARG A 1 238 ? -8.711 -2.736 -11.977 1 90.62 238 ARG A O 1
ATOM 1814 N N . PRO A 1 239 ? -7.906 -1.837 -13.828 1 87.75 239 PRO A N 1
ATOM 1815 C CA . PRO A 1 239 ? -6.516 -1.961 -13.383 1 87.75 239 PRO A CA 1
ATOM 1816 C C . PRO A 1 239 ? -6.227 -1.14 -12.125 1 87.75 239 PRO A C 1
ATOM 1818 O O . PRO A 1 239 ? -5.402 -1.541 -11.297 1 87.75 239 PRO A O 1
ATOM 1821 N N . MET A 1 240 ? -6.961 -0.107 -11.953 1 90.88 240 MET A N 1
ATOM 1822 C CA . MET A 1 240 ? -6.656 0.73 -10.797 1 90.88 240 MET A CA 1
ATOM 1823 C C . MET A 1 240 ? -7.215 0.114 -9.516 1 90.88 240 MET A C 1
ATOM 1825 O O . MET A 1 240 ? -6.59 0.197 -8.461 1 90.88 240 MET A O 1
ATOM 1829 N N . VAL A 1 241 ? -8.375 -0.413 -9.68 1 94.25 241 VAL A N 1
ATOM 1830 C CA . VAL A 1 241 ? -8.922 -1.132 -8.531 1 94.25 241 VAL A CA 1
ATOM 1831 C C . VAL A 1 241 ? -8.039 -2.328 -8.195 1 94.25 241 VAL A C 1
ATOM 1833 O O . VAL A 1 241 ? -7.762 -2.598 -7.027 1 94.25 241 VAL A O 1
ATOM 1836 N N . SER A 1 242 ? -7.586 -3.016 -9.266 1 94.06 242 SER A N 1
ATOM 1837 C CA . SER A 1 242 ? -6.688 -4.156 -9.102 1 94.06 242 SER A CA 1
ATOM 1838 C C . SER A 1 242 ? -5.418 -3.756 -8.359 1 94.06 242 SER A C 1
ATOM 1840 O O . SER A 1 242 ? -4.988 -4.453 -7.438 1 94.06 242 SER A O 1
ATOM 1842 N N . TRP A 1 243 ? -4.902 -2.645 -8.68 1 92.81 243 TRP A N 1
ATOM 1843 C CA . TRP A 1 243 ? -3.67 -2.145 -8.078 1 92.81 243 TRP A CA 1
ATOM 1844 C C . TRP A 1 243 ? -3.865 -1.864 -6.59 1 92.81 243 TRP A C 1
ATOM 1846 O O . TRP A 1 243 ? -2.996 -2.178 -5.77 1 92.81 243 TRP A O 1
ATOM 1856 N N . ASN A 1 244 ? -4.93 -1.313 -6.234 1 93.94 244 ASN A N 1
ATOM 1857 C CA . ASN A 1 244 ? -5.207 -1.003 -4.836 1 93.94 244 ASN A CA 1
ATOM 1858 C C . ASN A 1 244 ? -5.469 -2.268 -4.02 1 93.94 244 ASN A C 1
ATOM 1860 O O . ASN A 1 244 ? -5.027 -2.375 -2.875 1 93.94 244 ASN A O 1
ATOM 1864 N N . VAL A 1 245 ? -6.199 -3.172 -4.633 1 96.19 245 VAL A N 1
ATOM 1865 C CA . VAL A 1 245 ? -6.465 -4.434 -3.949 1 96.19 245 VAL A CA 1
ATOM 1866 C C . VAL A 1 245 ? -5.156 -5.188 -3.73 1 96.19 245 VAL A C 1
ATOM 1868 O O . VAL A 1 245 ? -4.934 -5.766 -2.664 1 96.19 245 VAL A O 1
ATOM 1871 N N . PHE A 1 246 ? -4.348 -5.215 -4.73 1 96.25 246 PHE A N 1
ATOM 1872 C CA . PHE A 1 246 ? -3.029 -5.82 -4.586 1 96.25 246 PHE A CA 1
ATOM 1873 C C . PHE A 1 246 ? -2.25 -5.152 -3.459 1 96.25 246 PHE A C 1
ATOM 1875 O O . PHE A 1 246 ? -1.531 -5.82 -2.711 1 96.25 246 PHE A O 1
ATOM 1882 N N . GLY A 1 247 ? -2.373 -3.873 -3.393 1 95.19 247 GLY A N 1
ATOM 1883 C CA . GLY A 1 247 ? -1.727 -3.127 -2.324 1 95.19 247 GLY A CA 1
ATOM 1884 C C . GLY A 1 247 ? -2.145 -3.582 -0.94 1 95.19 247 GLY A C 1
ATOM 1885 O O . GLY A 1 247 ? -1.33 -3.596 -0.014 1 95.19 247 GLY A O 1
ATOM 1886 N N . GLU A 1 248 ? -3.395 -3.906 -0.78 1 96.38 248 GLU A N 1
ATOM 1887 C CA . GLU A 1 248 ? -3.863 -4.43 0.5 1 96.38 248 GLU A CA 1
ATOM 1888 C C . GLU A 1 248 ? -3.131 -5.715 0.871 1 96.38 248 GLU A C 1
ATOM 1890 O O . GLU A 1 248 ? -2.791 -5.93 2.037 1 96.38 248 GLU A O 1
ATOM 1895 N N . ALA A 1 249 ? -2.945 -6.543 -0.134 1 97.38 249 ALA A N 1
ATOM 1896 C CA . ALA A 1 249 ? -2.223 -7.789 0.102 1 97.38 249 ALA A CA 1
ATOM 1897 C C . ALA A 1 249 ? -0.781 -7.52 0.521 1 97.38 249 ALA A C 1
ATOM 1899 O O . ALA A 1 249 ? -0.261 -8.164 1.433 1 97.38 249 ALA A O 1
ATOM 1900 N N . VAL A 1 250 ? -0.159 -6.582 -0.148 1 96.06 250 VAL A N 1
ATOM 1901 C CA . VAL A 1 250 ? 1.219 -6.219 0.167 1 96.06 250 VAL A CA 1
ATOM 1902 C C . VAL A 1 250 ? 1.31 -5.738 1.613 1 96.06 250 VAL A C 1
ATOM 1904 O O . VAL A 1 250 ? 2.225 -6.125 2.346 1 96.06 250 VAL A O 1
ATOM 1907 N N . ARG A 1 251 ? 0.397 -4.934 2.004 1 95.12 251 ARG A N 1
ATOM 1908 C CA . ARG A 1 251 ? 0.407 -4.387 3.355 1 95.12 251 ARG A CA 1
ATOM 1909 C C . ARG A 1 251 ? 0.193 -5.484 4.395 1 95.12 251 ARG A C 1
ATOM 1911 O O . ARG A 1 251 ? 0.754 -5.426 5.488 1 95.12 251 ARG A O 1
ATOM 1918 N N . LEU A 1 252 ? -0.625 -6.449 4.074 1 96.25 252 LEU A N 1
ATOM 1919 C CA . LEU A 1 252 ? -0.827 -7.574 4.98 1 96.25 252 LEU A CA 1
ATOM 1920 C C . LEU A 1 252 ? 0.467 -8.359 5.172 1 96.25 252 LEU A C 1
ATOM 1922 O O . LEU A 1 252 ? 0.804 -8.75 6.293 1 96.25 252 LEU A O 1
ATOM 1926 N N . VAL A 1 253 ? 1.197 -8.57 4.094 1 96.12 253 VAL A N 1
ATOM 1927 C CA . VAL A 1 253 ? 2.465 -9.297 4.16 1 96.12 253 VAL A CA 1
ATOM 1928 C C . VAL A 1 253 ? 3.443 -8.539 5.055 1 96.12 253 VAL A C 1
ATOM 1930 O O . VAL A 1 253 ? 4.184 -9.148 5.832 1 96.12 253 VAL A O 1
ATOM 1933 N N . GLN A 1 254 ? 3.408 -7.262 4.965 1 92.5 254 GLN A N 1
ATOM 1934 C CA . GLN A 1 254 ? 4.293 -6.422 5.77 1 92.5 254 GLN A CA 1
ATOM 1935 C C . GLN A 1 254 ? 3.891 -6.457 7.242 1 92.5 254 GLN A C 1
ATOM 1937 O O . GLN A 1 254 ? 4.746 -6.598 8.117 1 92.5 254 GLN A O 1
ATOM 1942 N N . ARG A 1 255 ? 2.637 -6.352 7.441 1 89.62 255 ARG A N 1
ATOM 1943 C CA . ARG A 1 255 ? 2.119 -6.355 8.805 1 89.62 255 ARG A CA 1
ATOM 1944 C C . ARG A 1 255 ? 2.418 -7.684 9.5 1 89.62 255 ARG A C 1
ATOM 1946 O O . ARG A 1 255 ? 2.709 -7.707 10.695 1 89.62 255 ARG A O 1
ATOM 1953 N N . MET A 1 256 ? 2.297 -8.703 8.805 1 94.06 256 MET A N 1
ATOM 1954 C CA . MET A 1 256 ? 2.48 -10.039 9.359 1 94.06 256 MET A CA 1
ATOM 1955 C C . MET A 1 256 ? 3.959 -10.406 9.43 1 94.06 256 MET A C 1
ATOM 1957 O O . MET A 1 256 ? 4.312 -11.508 9.844 1 94.06 256 MET A O 1
ATOM 1961 N N . HIS A 1 257 ? 4.875 -9.539 8.953 1 93.44 257 HIS A N 1
ATOM 1962 C CA . HIS A 1 257 ? 6.324 -9.703 8.977 1 93.44 257 HIS A CA 1
ATOM 1963 C C . HIS A 1 257 ? 6.75 -10.977 8.25 1 93.44 257 HIS A C 1
ATOM 1965 O O . HIS A 1 257 ? 7.578 -11.734 8.758 1 93.44 257 HIS A O 1
ATOM 1971 N N . LEU A 1 258 ? 6.121 -11.148 7.145 1 96.06 258 LEU A N 1
ATOM 1972 C CA . LEU A 1 258 ? 6.387 -12.398 6.441 1 96.06 258 LEU A CA 1
ATOM 1973 C C . LEU A 1 258 ? 7.746 -12.359 5.754 1 96.06 258 LEU A C 1
ATOM 1975 O O . LEU A 1 258 ? 8.211 -13.375 5.238 1 96.06 258 LEU A O 1
ATOM 1979 N N . HIS A 1 259 ? 8.422 -11.234 5.754 1 93.69 259 HIS A N 1
ATOM 1980 C CA . HIS A 1 259 ? 9.773 -11.117 5.219 1 93.69 259 HIS A CA 1
ATOM 1981 C C . HIS A 1 259 ? 10.797 -11.672 6.195 1 93.69 259 HIS A C 1
ATOM 1983 O O . HIS A 1 259 ? 11.969 -11.852 5.84 1 93.69 259 HIS A O 1
ATOM 1989 N N . ASP A 1 260 ? 10.328 -11.953 7.34 1 94.12 260 ASP A N 1
ATOM 1990 C CA . ASP A 1 260 ? 11.188 -12.461 8.406 1 94.12 260 ASP A CA 1
ATOM 1991 C C . ASP A 1 260 ? 10.938 -13.945 8.664 1 94.12 260 ASP A C 1
ATOM 1993 O O . ASP A 1 260 ? 9.836 -14.336 9.055 1 94.12 260 ASP A O 1
ATOM 1997 N N . GLU A 1 261 ? 11.945 -14.734 8.625 1 94.75 261 GLU A N 1
ATOM 1998 C CA . GLU A 1 261 ? 11.82 -16.188 8.805 1 94.75 261 GLU A CA 1
ATOM 1999 C C . GLU A 1 261 ? 11.32 -16.516 10.203 1 94.75 261 GLU A C 1
ATOM 2001 O O . GLU A 1 261 ? 10.609 -17.516 10.391 1 94.75 261 GLU A O 1
ATOM 2006 N N . ASP A 1 262 ? 11.633 -15.688 11.102 1 93.94 262 ASP A N 1
ATOM 2007 C CA . ASP A 1 262 ? 11.273 -15.93 12.5 1 93.94 262 ASP A CA 1
ATOM 2008 C C . ASP A 1 262 ? 9.758 -15.875 12.695 1 93.94 262 ASP A C 1
ATOM 2010 O O . ASP A 1 262 ? 9.227 -16.438 13.648 1 93.94 262 ASP A O 1
ATOM 2014 N N . SER A 1 263 ? 9.078 -15.211 11.828 1 94.31 263 SER A N 1
ATOM 2015 C CA . SER A 1 263 ? 7.633 -15.031 11.961 1 94.31 263 SER A CA 1
ATOM 2016 C C . SER A 1 263 ? 6.891 -16.344 11.695 1 94.31 263 SER A C 1
ATOM 2018 O O . SER A 1 263 ? 5.723 -16.484 12.062 1 94.31 263 SER A O 1
ATOM 2020 N N . TYR A 1 264 ? 7.57 -17.297 11.102 1 94.88 264 TYR A N 1
ATOM 2021 C CA . TYR A 1 264 ? 6.938 -18.547 10.734 1 94.88 264 TYR A CA 1
ATOM 2022 C C . TYR A 1 264 ? 7.098 -19.578 11.852 1 94.88 264 TYR A C 1
ATOM 2024 O O . TYR A 1 264 ? 6.414 -20.609 11.859 1 94.88 264 TYR A O 1
ATOM 2032 N N . ALA A 1 265 ? 7.965 -19.391 12.773 1 92 265 ALA A N 1
ATOM 2033 C CA . ALA A 1 265 ? 8.406 -20.391 13.734 1 92 265 ALA A CA 1
ATOM 2034 C C . ALA A 1 265 ? 7.266 -20.812 14.656 1 92 265 ALA A C 1
ATOM 2036 O O . ALA A 1 265 ? 7.137 -22 15 1 92 265 ALA A O 1
ATOM 2037 N N . SER A 1 266 ? 6.379 -19.984 15.008 1 91.38 266 SER A N 1
ATOM 2038 C CA . SER A 1 266 ? 5.344 -20.281 15.992 1 91.38 266 SER A CA 1
ATOM 2039 C C . SER A 1 266 ? 4.051 -20.734 15.32 1 91.38 266 SER A C 1
ATOM 2041 O O . SER A 1 266 ? 3.094 -21.109 16 1 91.38 266 SER A O 1
ATOM 2043 N N . LEU A 1 267 ? 4.078 -20.984 14.039 1 94.19 267 LEU A N 1
ATOM 2044 C CA . LEU A 1 267 ? 2.844 -21.281 13.312 1 94.19 267 LEU A CA 1
ATOM 2045 C C . LEU A 1 267 ? 2.725 -22.766 13.031 1 94.19 267 LEU A C 1
ATOM 2047 O O . LEU A 1 267 ? 3.736 -23.469 12.898 1 94.19 267 LEU A O 1
ATOM 2051 N N . PRO A 1 268 ? 1.473 -23.203 12.984 1 94.25 268 PRO A N 1
ATOM 2052 C CA . PRO A 1 268 ? 1.291 -24.562 12.469 1 94.25 268 PRO A CA 1
ATOM 2053 C C . PRO A 1 268 ? 1.873 -24.734 11.062 1 94.25 268 PRO A C 1
ATOM 2055 O O . PRO A 1 268 ? 1.888 -23.797 10.273 1 94.25 268 PRO A O 1
ATOM 2058 N N . ALA A 1 269 ? 2.242 -25.906 10.695 1 91.5 269 ALA A N 1
ATOM 2059 C CA . ALA A 1 269 ? 2.994 -26.219 9.484 1 91.5 269 ALA A CA 1
ATOM 2060 C C . ALA A 1 269 ? 2.223 -25.797 8.234 1 91.5 269 ALA A C 1
ATOM 2062 O O . ALA A 1 269 ? 2.793 -25.203 7.32 1 91.5 269 ALA A O 1
ATOM 2063 N N . ILE A 1 270 ? 0.975 -26.109 8.172 1 92.5 270 ILE A N 1
ATOM 2064 C CA . ILE A 1 270 ? 0.176 -25.797 6.996 1 92.5 270 ILE A CA 1
ATOM 2065 C C . ILE A 1 270 ? 0.071 -24.281 6.828 1 92.5 270 ILE A C 1
ATOM 2067 O O . ILE A 1 270 ? 0.258 -23.75 5.73 1 92.5 270 ILE A O 1
ATOM 2071 N N . GLU A 1 271 ? -0.2 -23.609 7.969 1 95.56 271 GLU A N 1
ATOM 2072 C CA . GLU A 1 271 ? -0.311 -22.156 7.941 1 95.56 271 GLU A CA 1
ATOM 2073 C C . GLU A 1 271 ? 1.021 -21.5 7.574 1 95.56 271 GLU A C 1
ATOM 2075 O O . GLU A 1 271 ? 1.058 -20.531 6.809 1 95.56 271 GLU A O 1
ATOM 2080 N N . ALA A 1 272 ? 2.072 -22.047 8.07 1 95.31 272 ALA A N 1
ATOM 2081 C CA . ALA A 1 272 ? 3.4 -21.531 7.766 1 95.31 272 ALA A CA 1
ATOM 2082 C C . ALA A 1 272 ? 3.717 -21.672 6.277 1 95.31 272 ALA A C 1
ATOM 2084 O O . ALA A 1 272 ? 4.238 -20.734 5.656 1 95.31 272 ALA A O 1
ATOM 2085 N N . ASN A 1 273 ? 3.352 -22.781 5.762 1 93.75 273 ASN A N 1
ATOM 2086 C CA . ASN A 1 273 ? 3.596 -23.016 4.344 1 93.75 273 ASN A CA 1
ATOM 2087 C C . ASN A 1 273 ? 2.74 -22.109 3.471 1 93.75 273 ASN A C 1
ATOM 2089 O O . ASN A 1 273 ? 3.215 -21.578 2.461 1 93.75 273 ASN A O 1
ATOM 2093 N N . LYS A 1 274 ? 1.521 -21.969 3.852 1 95.38 274 LYS A N 1
ATOM 2094 C CA . LYS A 1 274 ? 0.63 -21.078 3.105 1 95.38 274 LYS A CA 1
ATOM 2095 C C . LYS A 1 274 ? 1.137 -19.641 3.129 1 95.38 274 LYS A C 1
ATOM 2097 O O . LYS A 1 274 ? 1.125 -18.953 2.104 1 95.38 274 LYS A O 1
ATOM 2102 N N . ARG A 1 275 ? 1.572 -19.188 4.27 1 97.19 275 ARG A N 1
ATOM 2103 C CA . ARG A 1 275 ? 2.08 -17.828 4.418 1 97.19 275 ARG A CA 1
ATOM 2104 C C . ARG A 1 275 ? 3.348 -17.625 3.596 1 97.19 275 ARG A C 1
ATOM 2106 O O . ARG A 1 275 ? 3.527 -16.578 2.971 1 97.19 275 ARG A O 1
ATOM 2113 N N . ARG A 1 276 ? 4.184 -18.609 3.643 1 96.25 276 ARG A N 1
ATOM 2114 C CA . ARG A 1 276 ? 5.418 -18.516 2.871 1 96.25 276 ARG A CA 1
ATOM 2115 C C . ARG A 1 276 ? 5.125 -18.422 1.377 1 96.25 276 ARG A C 1
ATOM 2117 O O . ARG A 1 276 ? 5.707 -17.578 0.683 1 96.25 276 ARG A O 1
ATOM 2124 N N . ASN A 1 277 ? 4.27 -19.234 0.946 1 95.88 277 ASN A N 1
ATOM 2125 C CA . ASN A 1 277 ? 3.873 -19.172 -0.457 1 95.88 277 ASN A CA 1
ATOM 2126 C C . ASN A 1 277 ? 3.213 -17.844 -0.8 1 95.88 277 ASN A C 1
ATOM 2128 O O . ASN A 1 277 ? 3.453 -17.281 -1.873 1 95.88 277 ASN A O 1
ATOM 2132 N N . ALA A 1 278 ? 2.389 -17.422 0.059 1 97.38 278 ALA A N 1
ATOM 2133 C CA . ALA A 1 278 ? 1.724 -16.141 -0.152 1 97.38 278 ALA A CA 1
ATOM 2134 C C . ALA A 1 278 ? 2.738 -14.992 -0.227 1 97.38 278 ALA A C 1
ATOM 2136 O O . ALA A 1 278 ? 2.613 -14.102 -1.063 1 97.38 278 ALA A O 1
ATOM 2137 N N . PHE A 1 279 ? 3.738 -14.984 0.604 1 97.38 279 PHE A N 1
ATOM 2138 C CA . PHE A 1 279 ? 4.766 -13.953 0.592 1 97.38 279 PHE A CA 1
ATOM 2139 C C . PHE A 1 279 ? 5.449 -13.883 -0.769 1 97.38 279 PHE A C 1
ATOM 2141 O O . PHE A 1 279 ? 5.551 -12.805 -1.363 1 97.38 279 PHE A O 1
ATOM 2148 N N . TRP A 1 280 ? 5.84 -14.969 -1.17 1 96.56 280 TRP A N 1
ATOM 2149 C CA . TRP A 1 280 ? 6.605 -14.984 -2.412 1 96.56 280 TRP A CA 1
ATOM 2150 C C . TRP A 1 280 ? 5.711 -14.672 -3.607 1 96.56 280 TRP A C 1
ATOM 2152 O O . TRP A 1 280 ? 6.152 -14.062 -4.582 1 96.56 280 TRP A O 1
ATOM 2162 N N . GLN A 1 281 ? 4.496 -15.102 -3.551 1 95.88 281 GLN A N 1
ATOM 2163 C CA . GLN A 1 281 ? 3.545 -14.742 -4.598 1 95.88 281 GLN A CA 1
ATOM 2164 C C . GLN A 1 281 ? 3.377 -13.227 -4.695 1 95.88 281 GLN A C 1
ATOM 2166 O O . GLN A 1 281 ? 3.344 -12.664 -5.793 1 95.88 281 GLN A O 1
ATOM 2171 N N . ILE A 1 282 ? 3.254 -12.586 -3.58 1 96.94 282 ILE A N 1
ATOM 2172 C CA . ILE A 1 282 ? 3.104 -11.141 -3.541 1 96.94 282 ILE A CA 1
ATOM 2173 C C . ILE A 1 282 ? 4.406 -10.469 -3.973 1 96.94 282 ILE A C 1
ATOM 2175 O O . ILE A 1 282 ? 4.391 -9.453 -4.668 1 96.94 282 ILE A O 1
ATOM 2179 N N . TYR A 1 283 ? 5.492 -11.047 -3.541 1 96.06 283 TYR A N 1
ATOM 2180 C CA . TYR A 1 283 ? 6.797 -10.562 -3.967 1 96.06 283 TYR A CA 1
ATOM 2181 C C . TYR A 1 283 ? 6.91 -10.562 -5.488 1 96.06 283 TYR A C 1
ATOM 2183 O O . TYR A 1 283 ? 7.34 -9.57 -6.086 1 96.06 283 TYR A O 1
ATOM 2191 N N . LEU A 1 284 ? 6.48 -11.633 -6.078 1 94.06 284 LEU A N 1
ATOM 2192 C CA . LEU A 1 284 ? 6.512 -11.758 -7.531 1 94.06 284 LEU A CA 1
ATOM 2193 C C . LEU A 1 284 ? 5.605 -10.727 -8.188 1 94.06 284 LEU A C 1
ATOM 2195 O O . LEU A 1 284 ? 5.973 -10.117 -9.195 1 94.06 284 LEU A O 1
ATOM 2199 N N . GLY A 1 285 ? 4.461 -10.641 -7.637 1 93.06 285 GLY A N 1
ATOM 2200 C CA . GLY A 1 285 ? 3.539 -9.648 -8.172 1 93.06 285 GLY A CA 1
ATOM 2201 C C . GLY A 1 285 ? 4.09 -8.242 -8.117 1 93.06 285 GLY A C 1
ATOM 2202 O O . GLY A 1 285 ? 3.941 -7.473 -9.07 1 93.06 285 GLY A O 1
ATOM 2203 N N . ASP A 1 286 ? 4.684 -7.887 -7.062 1 93 286 ASP A N 1
ATOM 2204 C CA . ASP A 1 286 ? 5.277 -6.566 -6.879 1 93 286 ASP A CA 1
ATOM 2205 C C . ASP A 1 286 ? 6.375 -6.305 -7.906 1 93 286 ASP A C 1
ATOM 2207 O O . ASP A 1 286 ? 6.434 -5.227 -8.5 1 93 286 ASP A O 1
ATOM 2211 N N . LYS A 1 287 ? 7.215 -7.285 -8.109 1 91.38 287 LYS A N 1
ATOM 2212 C CA . LYS A 1 287 ? 8.32 -7.137 -9.047 1 91.38 287 LYS A CA 1
ATOM 2213 C C . LYS A 1 287 ? 7.82 -7.098 -10.492 1 91.38 287 LYS A C 1
ATOM 2215 O O . LYS A 1 287 ? 8.344 -6.344 -11.312 1 91.38 287 LYS A O 1
ATOM 2220 N N . SER A 1 288 ? 6.844 -7.953 -10.719 1 88.25 288 SER A N 1
ATOM 2221 C CA . SER A 1 288 ? 6.293 -7.977 -12.07 1 88.25 288 SER A CA 1
ATOM 2222 C C . SER A 1 288 ? 5.711 -6.621 -12.453 1 88.25 288 SER A C 1
ATOM 2224 O O . SER A 1 288 ? 5.934 -6.137 -13.562 1 88.25 288 SER A O 1
ATOM 2226 N N . LEU A 1 289 ? 5.078 -6.008 -11.586 1 85.06 289 LEU A N 1
ATOM 2227 C CA . LEU A 1 289 ? 4.496 -4.691 -11.836 1 85.06 289 LEU A CA 1
ATOM 2228 C C . LEU A 1 289 ? 5.586 -3.631 -11.961 1 85.06 289 LEU A C 1
ATOM 2230 O O . LEU A 1 289 ? 5.504 -2.748 -12.82 1 85.06 289 LEU A O 1
ATOM 2234 N N . ALA A 1 290 ? 6.566 -3.734 -11.18 1 82.31 290 ALA A N 1
ATOM 2235 C CA . ALA A 1 290 ? 7.656 -2.764 -11.195 1 82.31 290 ALA A CA 1
ATOM 2236 C C . ALA A 1 290 ? 8.477 -2.873 -12.477 1 82.31 290 ALA A C 1
ATOM 2238 O O . ALA A 1 290 ? 8.805 -1.86 -13.094 1 82.31 290 ALA A O 1
ATOM 2239 N N . VAL A 1 291 ? 8.742 -4.02 -12.859 1 78 291 VAL A N 1
ATOM 2240 C CA . VAL A 1 291 ? 9.641 -4.254 -13.984 1 78 291 VAL A CA 1
ATOM 2241 C C . VAL A 1 291 ? 8.898 -4.012 -15.297 1 78 291 VAL A C 1
ATOM 2243 O O . VAL A 1 291 ? 9.43 -3.355 -16.203 1 78 291 VAL A O 1
ATOM 2246 N N . LEU A 1 292 ? 7.699 -4.449 -15.305 1 73.81 292 LEU A N 1
ATOM 2247 C CA . LEU A 1 292 ? 7.016 -4.457 -16.594 1 73.81 292 LEU A CA 1
ATOM 2248 C C . LEU A 1 292 ? 6.18 -3.195 -16.781 1 73.81 292 LEU A C 1
ATOM 2250 O O . LEU A 1 292 ? 5.926 -2.768 -17.906 1 73.81 292 LEU A O 1
ATOM 2254 N N . ARG A 1 293 ? 5.754 -2.627 -15.68 1 74.81 293 ARG A N 1
ATOM 2255 C CA . ARG A 1 293 ? 4.84 -1.497 -15.797 1 74.81 293 ARG A CA 1
ATOM 2256 C C . ARG A 1 293 ? 5.422 -0.248 -15.141 1 74.81 293 ARG A C 1
ATOM 2258 O O . ARG A 1 293 ? 4.727 0.757 -14.984 1 74.81 293 ARG A O 1
ATOM 2265 N N . SER A 1 294 ? 6.641 -0.323 -14.695 1 75.81 294 SER A N 1
ATOM 2266 C CA . SER A 1 294 ? 7.359 0.802 -14.109 1 75.81 294 SER A CA 1
ATOM 2267 C C . SER A 1 294 ? 6.652 1.324 -12.859 1 75.81 294 SER A C 1
ATOM 2269 O O . SER A 1 294 ? 6.637 2.531 -12.609 1 75.81 294 SER A O 1
ATOM 2271 N N . MET A 1 295 ? 5.973 0.363 -12.289 1 81.69 295 MET A N 1
ATOM 2272 C CA . MET A 1 295 ? 5.352 0.71 -11.016 1 81.69 295 MET A CA 1
ATOM 2273 C C . MET A 1 295 ? 6.387 0.747 -9.898 1 81.69 295 MET A C 1
ATOM 2275 O O . MET A 1 295 ? 7.473 0.175 -10.031 1 81.69 295 MET A O 1
ATOM 2279 N N . PRO A 1 296 ? 6.062 1.433 -8.836 1 84.25 296 PRO A N 1
ATOM 2280 C CA . PRO A 1 296 ? 7.023 1.492 -7.73 1 84.25 296 PRO A CA 1
ATOM 2281 C C . PRO A 1 296 ? 7.246 0.134 -7.07 1 84.25 296 PRO A C 1
ATOM 2283 O O . PRO A 1 296 ? 6.309 -0.657 -6.945 1 84.25 296 PRO A O 1
ATOM 2286 N N . ILE A 1 297 ? 8.445 -0.082 -6.672 1 85.81 297 ILE A N 1
ATOM 2287 C CA . ILE A 1 297 ? 8.773 -1.287 -5.914 1 85.81 297 ILE A CA 1
ATOM 2288 C C . ILE A 1 297 ? 8.43 -1.078 -4.441 1 85.81 297 ILE A C 1
ATOM 2290 O O . ILE A 1 297 ? 8.867 -0.101 -3.828 1 85.81 297 ILE A O 1
ATOM 2294 N N . THR A 1 298 ? 7.695 -1.949 -3.926 1 87.69 298 THR A N 1
ATOM 2295 C CA . THR A 1 298 ? 7.238 -1.771 -2.551 1 87.69 298 THR A CA 1
ATOM 2296 C C . THR A 1 298 ? 7.992 -2.707 -1.608 1 87.69 298 THR A C 1
ATOM 2298 O O . THR A 1 298 ? 8.273 -2.346 -0.463 1 87.69 298 THR A O 1
ATOM 2301 N N . ILE A 1 299 ? 8.258 -3.908 -2.098 1 89.88 299 ILE A N 1
ATOM 2302 C CA . ILE A 1 299 ? 8.922 -4.887 -1.243 1 89.88 299 ILE A CA 1
ATOM 2303 C C . ILE A 1 299 ? 10.383 -5.043 -1.677 1 89.88 299 ILE A C 1
ATOM 2305 O O . ILE A 1 299 ? 10.664 -5.633 -2.725 1 89.88 299 ILE A O 1
ATOM 2309 N N . CYS A 1 300 ? 11.234 -4.57 -0.943 1 85.81 300 CYS A N 1
ATOM 2310 C CA . CYS A 1 300 ? 12.664 -4.73 -1.173 1 85.81 300 CYS A CA 1
ATOM 2311 C C . CYS A 1 300 ? 13.438 -4.672 0.14 1 85.81 300 CYS A C 1
ATOM 2313 O O . CYS A 1 300 ? 12.883 -4.301 1.176 1 85.81 300 CYS A O 1
ATOM 2315 N N . ASP A 1 301 ? 14.617 -5.047 0.132 1 80.12 301 ASP A N 1
ATOM 2316 C CA . ASP A 1 301 ? 15.43 -5.172 1.337 1 80.12 301 ASP A CA 1
ATOM 2317 C C . ASP A 1 301 ? 15.523 -3.842 2.08 1 80.12 301 ASP A C 1
ATOM 2319 O O . ASP A 1 301 ? 15.461 -3.805 3.311 1 80.12 301 ASP A O 1
ATOM 2323 N N . TYR A 1 302 ? 15.562 -2.809 1.364 1 77.56 302 TYR A N 1
ATOM 2324 C CA . TYR A 1 302 ? 15.797 -1.518 2 1 77.56 302 TYR A CA 1
ATOM 2325 C C . TYR A 1 302 ? 14.508 -0.947 2.57 1 77.56 302 TYR A C 1
ATOM 2327 O O . TYR A 1 302 ? 14.531 0.001 3.359 1 77.56 302 TYR A O 1
ATOM 2335 N N . SER A 1 303 ? 13.422 -1.548 2.189 1 82.12 303 SER A N 1
ATOM 2336 C CA . SER A 1 303 ? 12.133 -1.085 2.693 1 82.12 303 SER A CA 1
ATOM 2337 C C . SER A 1 303 ? 11.922 -1.511 4.141 1 82.12 303 SER A C 1
ATOM 2339 O O . SER A 1 303 ? 11.094 -0.937 4.848 1 82.12 303 SER A O 1
ATOM 2341 N N . PHE A 1 304 ? 12.742 -2.543 4.512 1 82.75 304 PHE A N 1
ATOM 2342 C CA . PHE A 1 304 ? 12.57 -3.105 5.848 1 82.75 304 PHE A CA 1
ATOM 2343 C C . PHE A 1 304 ? 13.766 -2.771 6.734 1 82.75 304 PHE A C 1
ATOM 2345 O O . PHE A 1 304 ? 14.828 -2.406 6.234 1 82.75 304 PHE A O 1
ATOM 2352 N N . GLU A 1 305 ? 13.492 -2.82 7.98 1 75.31 305 GLU A N 1
ATOM 2353 C CA . GLU A 1 305 ? 14.602 -2.631 8.922 1 75.31 305 GLU A CA 1
ATOM 2354 C C . GLU A 1 305 ? 15.625 -3.754 8.797 1 75.31 305 GLU A C 1
ATOM 2356 O O . GLU A 1 305 ? 16.828 -3.51 8.883 1 75.31 305 GLU A O 1
ATOM 2361 N N . GLU A 1 306 ? 15.031 -4.871 8.617 1 77.5 306 GLU A N 1
ATOM 2362 C CA . GLU A 1 306 ? 15.883 -6.035 8.375 1 77.5 306 GLU A CA 1
ATOM 2363 C C . GLU A 1 306 ? 15.703 -6.566 6.957 1 77.5 306 GLU A C 1
ATOM 2365 O O . GLU A 1 306 ? 14.633 -6.426 6.367 1 77.5 306 GLU A O 1
ATOM 2370 N N . VAL A 1 307 ? 16.75 -7.105 6.484 1 82.19 307 VAL A N 1
ATOM 2371 C CA . VAL A 1 307 ? 16.703 -7.668 5.141 1 82.19 307 VAL A CA 1
ATOM 2372 C C . VAL A 1 307 ? 15.719 -8.844 5.105 1 82.19 307 VAL A C 1
ATOM 2374 O O . VAL A 1 307 ? 15.352 -9.375 6.152 1 82.19 307 VAL A O 1
ATOM 2377 N N . ILE A 1 308 ? 15.297 -9.188 3.93 1 88.75 308 ILE A N 1
ATOM 2378 C CA . ILE A 1 308 ? 14.398 -10.32 3.746 1 88.75 308 ILE A CA 1
ATOM 2379 C C . ILE A 1 308 ? 15.133 -11.617 4.055 1 88.75 308 ILE A C 1
ATOM 2381 O O . ILE A 1 308 ? 16.156 -11.922 3.432 1 88.75 308 ILE A O 1
ATOM 2385 N N . THR A 1 309 ? 14.672 -12.336 4.996 1 91.75 309 THR A N 1
ATOM 2386 C CA . THR A 1 309 ? 15.336 -13.562 5.422 1 91.75 309 THR A CA 1
ATOM 2387 C C . THR A 1 309 ? 14.469 -14.781 5.121 1 91.75 309 THR A C 1
ATOM 2389 O O . THR A 1 309 ? 14.883 -15.922 5.344 1 91.75 309 THR A O 1
ATOM 2392 N N . THR A 1 310 ? 13.305 -14.578 4.598 1 94 310 THR A N 1
ATOM 2393 C CA . THR A 1 310 ? 12.359 -15.664 4.352 1 94 310 THR A CA 1
ATOM 2394 C C . THR A 1 310 ? 12.922 -16.641 3.328 1 94 310 THR A C 1
ATOM 2396 O O . THR A 1 310 ? 13.344 -16.25 2.242 1 94 310 THR A O 1
ATOM 2399 N N . THR A 1 311 ? 12.883 -17.875 3.674 1 93.31 311 THR A N 1
ATOM 2400 C CA . THR A 1 311 ? 13.383 -18.922 2.791 1 93.31 311 THR A CA 1
ATOM 2401 C C . THR A 1 311 ? 12.352 -19.266 1.723 1 93.31 311 THR A C 1
ATOM 2403 O O . THR A 1 311 ? 11.156 -19 1.889 1 93.31 311 THR A O 1
ATOM 2406 N N . TYR A 1 312 ? 12.844 -19.875 0.703 1 93 312 TYR A N 1
ATOM 2407 C CA . TYR A 1 312 ? 11.945 -20.359 -0.345 1 93 312 TYR A CA 1
ATOM 2408 C C . TYR A 1 312 ? 11.07 -21.484 0.16 1 93 312 TYR A C 1
ATOM 2410 O O . TYR A 1 312 ? 11.445 -22.203 1.09 1 93 312 TYR A O 1
ATOM 2418 N N . PRO A 1 313 ? 9.891 -21.578 -0.445 1 90.5 313 PRO A N 1
ATOM 2419 C CA . PRO A 1 313 ? 9.039 -22.703 -0.056 1 90.5 313 PRO A CA 1
ATOM 2420 C C . PRO A 1 313 ? 9.711 -24.062 -0.287 1 90.5 313 PRO A C 1
ATOM 2422 O O . PRO A 1 313 ? 10.414 -24.25 -1.284 1 90.5 313 PRO A O 1
ATOM 2425 N N . LEU A 1 314 ? 9.641 -24.953 0.737 1 78.69 314 LEU A N 1
ATOM 2426 C CA . LEU A 1 314 ? 10.289 -26.266 0.649 1 78.69 314 LEU A CA 1
ATOM 2427 C C . LEU A 1 314 ? 9.266 -27.375 0.564 1 78.69 314 LEU A C 1
ATOM 2429 O O . LEU A 1 314 ? 9.625 -28.562 0.539 1 78.69 314 LEU A O 1
ATOM 2433 N N . ASN A 1 315 ? 8.227 -27.203 0.019 1 69.19 315 ASN A N 1
ATOM 2434 C CA . ASN A 1 315 ? 7.227 -28.266 0.062 1 69.19 315 ASN A CA 1
ATOM 2435 C C . ASN A 1 315 ? 7.625 -29.438 -0.814 1 69.19 315 ASN A C 1
ATOM 2437 O O . ASN A 1 315 ? 7.383 -29.438 -2.021 1 69.19 315 ASN A O 1
ATOM 2441 N N . ASP A 1 316 ? 8.172 -30.484 -0.193 1 65.12 316 ASP A N 1
ATOM 2442 C CA . ASP A 1 316 ? 8.688 -31.656 -0.896 1 65.12 316 ASP A CA 1
ATOM 2443 C C . ASP A 1 316 ? 7.562 -32.438 -1.557 1 65.12 316 ASP A C 1
ATOM 2445 O O . ASP A 1 316 ? 7.797 -33.188 -2.521 1 65.12 316 ASP A O 1
ATOM 2449 N N . GLN A 1 317 ? 6.418 -32.188 -1.152 1 70.12 317 GLN A N 1
ATOM 2450 C CA . GLN A 1 317 ? 5.324 -33 -1.684 1 70.12 317 GLN A CA 1
ATOM 2451 C C . GLN A 1 317 ? 4.742 -32.375 -2.949 1 70.12 317 GLN A C 1
ATOM 2453 O O . GLN A 1 317 ? 4.023 -33.031 -3.701 1 70.12 317 GLN A O 1
ATOM 2458 N N . ASN A 1 318 ? 5.172 -31.25 -3.211 1 80.25 318 ASN A N 1
ATOM 2459 C CA . ASN A 1 318 ? 4.648 -30.578 -4.395 1 80.25 318 ASN A CA 1
ATOM 2460 C C . ASN A 1 318 ? 5.699 -30.484 -5.496 1 80.25 318 ASN A C 1
ATOM 2462 O O . ASN A 1 318 ? 6.703 -29.781 -5.344 1 80.25 318 ASN A O 1
ATOM 2466 N N . GLU A 1 319 ? 5.488 -31.156 -6.586 1 83.38 319 GLU A N 1
ATOM 2467 C CA . GLU A 1 319 ? 6.43 -31.266 -7.695 1 83.38 319 GLU A CA 1
ATOM 2468 C C . GLU A 1 319 ? 6.625 -29.906 -8.383 1 83.38 319 GLU A C 1
ATOM 2470 O O . GLU A 1 319 ? 7.617 -29.703 -9.086 1 83.38 319 GLU A O 1
ATOM 2475 N N . LEU A 1 320 ? 5.715 -29.047 -8.148 1 90.12 320 LEU A N 1
ATOM 2476 C CA . LEU A 1 320 ? 5.762 -27.75 -8.836 1 90.12 320 LEU A CA 1
ATOM 2477 C C . LEU A 1 320 ? 6.668 -26.781 -8.094 1 90.12 320 LEU A C 1
ATOM 2479 O O . LEU A 1 320 ? 6.969 -25.688 -8.602 1 90.12 320 LEU A O 1
ATOM 2483 N N . THR A 1 321 ? 7.152 -27.125 -6.949 1 91.75 321 THR A N 1
ATOM 2484 C CA . THR A 1 321 ? 7.879 -26.219 -6.07 1 91.75 321 THR A CA 1
ATOM 2485 C C . THR A 1 321 ? 9.18 -25.766 -6.715 1 91.75 321 THR A C 1
ATOM 2487 O O . THR A 1 321 ? 9.547 -24.594 -6.637 1 91.75 321 THR A O 1
ATOM 2490 N N . VAL A 1 322 ? 9.797 -26.656 -7.41 1 90.5 322 VAL A N 1
ATOM 2491 C CA . VAL A 1 322 ? 11.086 -26.328 -8.016 1 90.5 322 VAL A CA 1
ATOM 2492 C C . VAL A 1 322 ? 10.898 -25.266 -9.086 1 90.5 322 VAL A C 1
ATOM 2494 O O . VAL A 1 322 ? 11.672 -24.297 -9.156 1 90.5 322 VAL A O 1
ATOM 2497 N N . GLY A 1 323 ? 9.93 -25.516 -9.906 1 92 323 GLY A N 1
ATOM 2498 C CA . GLY A 1 323 ? 9.633 -24.531 -10.93 1 92 323 GLY A CA 1
ATOM 2499 C C . GLY A 1 323 ? 9.195 -23.203 -10.367 1 92 323 GLY A C 1
ATOM 2500 O O . GLY A 1 323 ? 9.578 -22.141 -10.875 1 92 323 GLY A O 1
ATOM 2501 N N . SER A 1 324 ? 8.422 -23.266 -9.344 1 92.94 324 SER A N 1
ATOM 2502 C CA . SER A 1 324 ? 7.965 -22.031 -8.695 1 92.94 324 SER A CA 1
ATOM 2503 C C . SER A 1 324 ? 9.133 -21.266 -8.094 1 92.94 324 SER A C 1
ATOM 2505 O O . SER A 1 324 ? 9.18 -20.031 -8.18 1 92.94 324 SER A O 1
ATOM 2507 N N . ASN A 1 325 ? 10.016 -21.922 -7.469 1 93.5 325 ASN A N 1
ATOM 2508 C CA . ASN A 1 325 ? 11.195 -21.297 -6.898 1 93.5 325 ASN A CA 1
ATOM 2509 C C . ASN A 1 325 ? 12.078 -20.672 -7.98 1 93.5 325 ASN A C 1
ATOM 2511 O O . ASN A 1 325 ? 12.695 -19.625 -7.77 1 93.5 325 ASN A O 1
ATOM 2515 N N . ALA A 1 326 ? 12.141 -21.375 -9.078 1 94.06 326 ALA A N 1
ATOM 2516 C CA . ALA A 1 326 ? 12.891 -20.828 -10.203 1 94.06 326 ALA A CA 1
ATOM 2517 C C . ALA A 1 326 ? 12.289 -19.5 -10.672 1 94.06 326 ALA A C 1
ATOM 2519 O O . ALA A 1 326 ? 13.023 -18.578 -11.023 1 94.06 326 ALA A O 1
ATOM 2520 N N . SER A 1 327 ? 11.008 -19.453 -10.695 1 94.19 327 SER A N 1
ATOM 2521 C CA . SER A 1 327 ? 10.328 -18.219 -11.062 1 94.19 327 SER A CA 1
ATOM 2522 C C . SER A 1 327 ? 10.633 -17.109 -10.07 1 94.19 327 SER A C 1
ATOM 2524 O O . SER A 1 327 ? 10.836 -15.953 -10.461 1 94.19 327 SER A O 1
ATOM 2526 N N . ILE A 1 328 ? 10.656 -17.438 -8.82 1 93.31 328 ILE A N 1
ATOM 2527 C CA . ILE A 1 328 ? 10.977 -16.469 -7.777 1 93.31 328 ILE A CA 1
ATOM 2528 C C . ILE A 1 328 ? 12.391 -15.922 -7.996 1 93.31 328 ILE A C 1
ATOM 2530 O O . ILE A 1 328 ? 12.602 -14.703 -7.98 1 93.31 328 ILE A O 1
ATOM 2534 N N . ARG A 1 329 ? 13.258 -16.766 -8.234 1 93.38 329 ARG A N 1
ATOM 2535 C CA . ARG A 1 329 ? 14.648 -16.375 -8.453 1 93.38 329 ARG A CA 1
ATOM 2536 C C . ARG A 1 329 ? 14.766 -15.477 -9.688 1 93.38 329 ARG A C 1
ATOM 2538 O O . ARG A 1 329 ? 15.492 -14.484 -9.672 1 93.38 329 ARG A O 1
ATOM 2545 N N . LEU A 1 330 ? 14.086 -15.914 -10.656 1 94.5 330 LEU A N 1
ATOM 2546 C CA . LEU A 1 330 ? 14.094 -15.156 -11.898 1 94.5 330 LEU A CA 1
ATOM 2547 C C . LEU A 1 330 ? 13.688 -13.703 -11.656 1 94.5 330 LEU A C 1
ATOM 2549 O O . LEU A 1 330 ? 14.398 -12.781 -12.062 1 94.5 330 LEU A O 1
ATOM 2553 N N . TRP A 1 331 ? 12.648 -13.516 -11.008 1 93.44 331 TRP A N 1
ATOM 2554 C CA . TRP A 1 331 ? 12.133 -12.172 -10.734 1 93.44 331 TRP A CA 1
ATOM 2555 C C . TRP A 1 331 ? 13.023 -11.445 -9.734 1 93.44 331 TRP A C 1
ATOM 2557 O O . TRP A 1 331 ? 13.203 -10.227 -9.828 1 93.44 331 TRP A O 1
ATOM 2567 N N . GLN A 1 332 ? 13.555 -12.125 -8.781 1 91.94 332 GLN A N 1
ATOM 2568 C CA . GLN A 1 332 ? 14.445 -11.523 -7.805 1 91.94 332 GLN A CA 1
ATOM 2569 C C . GLN A 1 332 ? 15.688 -10.93 -8.477 1 91.94 332 GLN A C 1
ATOM 2571 O O . GLN A 1 332 ? 16.062 -9.789 -8.211 1 91.94 332 GLN A O 1
ATOM 2576 N N . TYR A 1 333 ? 16.266 -11.703 -9.336 1 93.75 333 TYR A N 1
ATOM 2577 C CA . TYR A 1 333 ? 17.453 -11.242 -10.023 1 93.75 333 TYR A CA 1
ATOM 2578 C C . TYR A 1 333 ? 17.141 -10.07 -10.953 1 93.75 333 TYR A C 1
ATOM 2580 O O . TYR A 1 333 ? 17.922 -9.125 -11.062 1 93.75 333 TYR A O 1
ATOM 2588 N N . ALA A 1 334 ? 16.031 -10.195 -11.609 1 93.25 334 ALA A N 1
ATOM 2589 C CA . ALA A 1 334 ? 15.617 -9.086 -12.461 1 93.25 334 ALA A CA 1
ATOM 2590 C C . ALA A 1 334 ? 15.414 -7.812 -11.648 1 93.25 334 ALA A C 1
ATOM 2592 O O . ALA A 1 334 ? 15.836 -6.73 -12.062 1 93.25 334 ALA A O 1
ATOM 2593 N N . ALA A 1 335 ? 14.812 -7.977 -10.523 1 89.62 335 ALA A N 1
ATOM 2594 C CA . ALA A 1 335 ? 14.523 -6.832 -9.664 1 89.62 335 ALA A CA 1
ATOM 2595 C C . ALA A 1 335 ? 15.805 -6.23 -9.102 1 89.62 335 ALA A C 1
ATOM 2597 O O . ALA A 1 335 ? 15.922 -5.008 -8.977 1 89.62 335 ALA A O 1
ATOM 2598 N N . ASP A 1 336 ? 16.688 -7.047 -8.727 1 89 336 ASP A N 1
ATOM 2599 C CA . ASP A 1 336 ? 17.984 -6.57 -8.227 1 89 336 ASP A CA 1
ATOM 2600 C C . ASP A 1 336 ? 18.688 -5.715 -9.273 1 89 336 ASP A C 1
ATOM 2602 O O . ASP A 1 336 ? 19.297 -4.688 -8.938 1 89 336 ASP A O 1
ATOM 2606 N N . LEU A 1 337 ? 18.641 -6.207 -10.438 1 92.38 337 LEU A N 1
ATOM 2607 C CA . LEU A 1 337 ? 19.266 -5.461 -11.531 1 92.38 337 LEU A CA 1
ATOM 2608 C C . LEU A 1 337 ? 18.578 -4.113 -11.719 1 92.38 337 LEU A C 1
ATOM 2610 O O . LEU A 1 337 ? 19.234 -3.082 -11.844 1 92.38 337 LEU A O 1
ATOM 2614 N N . LEU A 1 338 ? 17.312 -4.137 -11.734 1 88.94 338 LEU A N 1
ATOM 2615 C CA . LEU A 1 338 ? 16.547 -2.906 -11.891 1 88.94 338 LEU A CA 1
ATOM 2616 C C . LEU A 1 338 ? 16.812 -1.94 -10.742 1 88.94 338 LEU A C 1
ATOM 2618 O O . LEU A 1 338 ? 16.984 -0.74 -10.961 1 88.94 338 LEU A O 1
ATOM 2622 N N . LEU A 1 339 ? 16.797 -2.449 -9.57 1 86.69 339 LEU A N 1
ATOM 2623 C CA . LEU A 1 339 ? 17.047 -1.626 -8.391 1 86.69 339 LEU A CA 1
ATOM 2624 C C . LEU A 1 339 ? 18.438 -0.996 -8.438 1 86.69 339 LEU A C 1
ATOM 2626 O O . LEU A 1 339 ? 18.609 0.169 -8.07 1 86.69 339 LEU A O 1
ATOM 2630 N N . ARG A 1 340 ? 19.359 -1.777 -8.852 1 88.19 340 ARG A N 1
ATOM 2631 C CA . ARG A 1 340 ? 20.703 -1.247 -8.969 1 88.19 340 ARG A CA 1
ATOM 2632 C C . ARG A 1 340 ? 20.766 -0.117 -9.992 1 88.19 340 ARG A C 1
ATOM 2634 O O . ARG A 1 340 ? 21.469 0.874 -9.797 1 88.19 340 ARG A O 1
ATOM 2641 N N . MET A 1 341 ? 20.094 -0.276 -11.055 1 88.38 341 MET A N 1
ATOM 2642 C CA . MET A 1 341 ? 20.031 0.779 -12.062 1 88.38 341 MET A CA 1
ATOM 2643 C C . MET A 1 341 ? 19.406 2.045 -11.484 1 88.38 341 MET A C 1
ATOM 2645 O O . MET A 1 341 ? 19.875 3.15 -11.75 1 88.38 341 MET A O 1
ATOM 2649 N N . ARG A 1 342 ? 18.375 1.871 -10.719 1 82.31 342 ARG A N 1
ATOM 2650 C CA . ARG A 1 342 ? 17.703 3.012 -10.109 1 82.31 342 ARG A CA 1
ATOM 2651 C C . ARG A 1 342 ? 18.594 3.705 -9.094 1 82.31 342 ARG A C 1
ATOM 2653 O O . ARG A 1 342 ? 18.594 4.934 -8.984 1 82.31 342 ARG A O 1
ATOM 2660 N N . LEU A 1 343 ? 19.359 2.93 -8.367 1 82.38 343 LEU A N 1
ATOM 2661 C CA . LEU A 1 343 ? 20.297 3.48 -7.402 1 82.38 343 LEU A CA 1
ATOM 2662 C C . LEU A 1 343 ? 21.375 4.305 -8.102 1 82.38 343 LEU A C 1
ATOM 2664 O O . LEU A 1 343 ? 21.734 5.387 -7.633 1 82.38 343 LEU A O 1
ATOM 2668 N N . ILE A 1 344 ? 21.812 3.818 -9.164 1 83.88 344 ILE A N 1
ATOM 2669 C CA . ILE A 1 344 ? 22.828 4.508 -9.938 1 83.88 344 ILE A CA 1
ATOM 2670 C C . ILE A 1 344 ? 22.281 5.82 -10.477 1 83.88 344 ILE A C 1
ATOM 2672 O O . ILE A 1 344 ? 22.953 6.852 -10.453 1 83.88 344 ILE A O 1
ATOM 2676 N N . LYS A 1 345 ? 21.109 5.801 -10.922 1 79.44 345 LYS A N 1
ATOM 2677 C CA . LYS A 1 345 ? 20.469 6.996 -11.461 1 79.44 345 LYS A CA 1
ATOM 2678 C C . LYS A 1 345 ? 20.328 8.07 -10.391 1 79.44 345 LYS A C 1
ATOM 2680 O O . LYS A 1 345 ? 20.516 9.258 -10.664 1 79.44 345 LYS A O 1
ATOM 2685 N N . LYS A 1 346 ? 20.016 7.695 -9.25 1 76.81 346 LYS A N 1
ATOM 2686 C CA . LYS A 1 346 ? 19.875 8.633 -8.141 1 76.81 346 LYS A CA 1
ATOM 2687 C C . LYS A 1 346 ? 21.219 9.297 -7.812 1 76.81 346 LYS A C 1
ATOM 2689 O O . LYS A 1 346 ? 21.266 10.5 -7.539 1 76.81 346 LYS A O 1
ATOM 2694 N N . GLU A 1 347 ? 22.141 8.484 -7.812 1 73.38 347 GLU A N 1
ATOM 2695 C CA . GLU A 1 347 ? 23.484 8.992 -7.527 1 73.38 347 GLU A CA 1
ATOM 2696 C C . GLU A 1 347 ? 23.938 9.977 -8.602 1 73.38 347 GLU A C 1
ATOM 2698 O O . GLU A 1 347 ? 24.688 10.914 -8.312 1 73.38 347 GLU A O 1
ATOM 2703 N N . GLN A 1 348 ? 23.469 9.75 -9.758 1 70.94 348 GLN A N 1
ATOM 2704 C CA . GLN A 1 348 ? 23.828 10.609 -10.883 1 70.94 348 GLN A CA 1
ATOM 2705 C C . GLN A 1 348 ? 23.078 11.93 -10.836 1 70.94 348 GLN A C 1
ATOM 2707 O O . GLN A 1 348 ? 23.562 12.953 -11.312 1 70.94 348 GLN A O 1
ATOM 2712 N N . THR A 1 349 ? 21.844 11.938 -10.344 1 62.94 349 THR A N 1
ATOM 2713 C CA . THR A 1 349 ? 20.984 13.125 -10.328 1 62.94 349 THR A CA 1
ATOM 2714 C C . THR A 1 349 ? 21.406 14.078 -9.203 1 62.94 349 THR A C 1
ATOM 2716 O O . THR A 1 349 ? 21.188 15.281 -9.297 1 62.94 349 THR A O 1
ATOM 2719 N N . VAL A 1 350 ? 21.875 13.672 -8.102 1 56.81 350 VAL A N 1
ATOM 2720 C CA . VAL A 1 350 ? 22.234 14.508 -6.961 1 56.81 350 VAL A CA 1
ATOM 2721 C C . VAL A 1 350 ? 23.297 15.523 -7.379 1 56.81 350 VAL A C 1
ATOM 2723 O O . VAL A 1 350 ? 23.328 16.641 -6.863 1 56.81 350 VAL A O 1
ATOM 2726 N N . ASP A 1 351 ? 24.078 15.234 -8.422 1 51.19 351 ASP A N 1
ATOM 2727 C CA . ASP A 1 351 ? 25.016 16.266 -8.836 1 51.19 351 ASP A CA 1
ATOM 2728 C C . ASP A 1 351 ? 24.469 17.062 -10.016 1 51.19 351 ASP A C 1
ATOM 2730 O O . ASP A 1 351 ? 24.422 16.578 -11.141 1 51.19 351 ASP A O 1
ATOM 2734 N N . PRO A 1 352 ? 23.578 18.094 -9.68 1 51.44 352 PRO A N 1
ATOM 2735 C CA . PRO A 1 352 ? 22.953 18.922 -10.719 1 51.44 352 PRO A CA 1
ATOM 2736 C C . PRO A 1 352 ? 23.922 19.297 -11.828 1 51.44 352 PRO A C 1
ATOM 2738 O O . PRO A 1 352 ? 23.5 19.625 -12.945 1 51.44 352 PRO A O 1
ATOM 2741 N N . ASN A 1 353 ? 25.094 19.344 -11.516 1 49.75 353 ASN A N 1
ATOM 2742 C CA . ASN A 1 353 ? 26.078 19.891 -12.445 1 49.75 353 ASN A CA 1
ATOM 2743 C C . ASN A 1 353 ? 26.484 18.859 -13.508 1 49.75 353 ASN A C 1
ATOM 2745 O O . ASN A 1 353 ? 27.109 19.219 -14.508 1 49.75 353 ASN A O 1
ATOM 2749 N N . LEU A 1 354 ? 26.094 17.578 -13.203 1 50.47 354 LEU A N 1
ATOM 2750 C CA . LEU A 1 354 ? 26.547 16.625 -14.195 1 50.47 354 LEU A CA 1
ATOM 2751 C C . LEU A 1 354 ? 25.422 15.633 -14.547 1 50.47 354 LEU A C 1
ATOM 2753 O O . LEU A 1 354 ? 25.469 14.469 -14.141 1 50.47 354 LEU A O 1
ATOM 2757 N N . PRO A 1 355 ? 24.234 16.062 -15.094 1 53.56 355 PRO A N 1
ATOM 2758 C CA . PRO A 1 355 ? 23.031 15.258 -15.312 1 53.56 355 PRO A CA 1
ATOM 2759 C C . PRO A 1 355 ? 23.328 13.945 -16.047 1 53.56 355 PRO A C 1
ATOM 2761 O O . PRO A 1 355 ? 22.609 12.961 -15.875 1 53.56 355 PRO A O 1
ATOM 2764 N N . ASP A 1 356 ? 24.438 13.969 -16.906 1 59.22 356 ASP A N 1
ATOM 2765 C CA . ASP A 1 356 ? 24.672 12.812 -17.766 1 59.22 356 ASP A CA 1
ATOM 2766 C C . ASP A 1 356 ? 25.984 12.117 -17.406 1 59.22 356 ASP A C 1
ATOM 2768 O O . ASP A 1 356 ? 26.844 11.891 -18.266 1 59.22 356 ASP A O 1
ATOM 2772 N N . ARG A 1 357 ? 26.156 11.891 -16.062 1 62.31 357 ARG A N 1
ATOM 2773 C CA . ARG A 1 357 ? 27.391 11.219 -15.703 1 62.31 357 ARG A CA 1
ATOM 2774 C C . ARG A 1 357 ? 27.406 9.781 -16.203 1 62.31 357 ARG A C 1
ATOM 2776 O O . ARG A 1 357 ? 26.438 9.047 -16.016 1 62.31 357 ARG A O 1
ATOM 2783 N N . PRO A 1 358 ? 28.438 9.539 -16.906 1 73.75 358 PRO A N 1
ATOM 2784 C CA . PRO A 1 358 ? 28.578 8.148 -17.359 1 73.75 358 PRO A CA 1
ATOM 2785 C C . PRO A 1 358 ? 28.688 7.164 -16.203 1 73.75 358 PRO A C 1
ATOM 2787 O O . PRO A 1 358 ? 28.969 7.566 -15.062 1 73.75 358 PRO A O 1
ATOM 2790 N N . LEU A 1 359 ? 28.391 6.004 -16.484 1 86.5 359 LEU A N 1
ATOM 2791 C CA . LEU A 1 359 ? 28.516 4.922 -15.508 1 86.5 359 LEU A CA 1
ATOM 2792 C C . LEU A 1 359 ? 29.969 4.746 -15.07 1 86.5 359 LEU A C 1
ATOM 2794 O O . LEU A 1 359 ? 30.875 4.816 -15.891 1 86.5 359 LEU A O 1
ATOM 2798 N N . THR A 1 360 ? 30.234 4.688 -13.852 1 85.94 360 THR A N 1
ATOM 2799 C CA . THR A 1 360 ? 31.562 4.383 -13.328 1 85.94 360 THR A CA 1
ATOM 2800 C C . THR A 1 360 ? 31.953 2.936 -13.633 1 85.94 360 THR A C 1
ATOM 2802 O O . THR A 1 360 ? 31.078 2.094 -13.859 1 85.94 360 THR A O 1
ATOM 2805 N N . PRO A 1 361 ? 33.219 2.674 -13.734 1 87.19 361 PRO A N 1
ATOM 2806 C CA . PRO A 1 361 ? 33.625 1.285 -13.938 1 87.19 361 PRO A CA 1
ATOM 2807 C C . PRO A 1 361 ? 33.062 0.335 -12.883 1 87.19 361 PRO A C 1
ATOM 2809 O O . PRO A 1 361 ? 32.75 -0.814 -13.195 1 87.19 361 PRO A O 1
ATOM 2812 N N . ALA A 1 362 ? 32.969 0.825 -11.695 1 85.88 362 ALA A N 1
ATOM 2813 C CA . ALA A 1 362 ? 32.406 -0.002 -10.633 1 85.88 362 ALA A CA 1
ATOM 2814 C C . ALA A 1 362 ? 30.922 -0.321 -10.906 1 85.88 362 ALA A C 1
ATOM 2816 O O . ALA A 1 362 ? 30.469 -1.431 -10.633 1 85.88 362 ALA A O 1
ATOM 2817 N N . ASN A 1 363 ? 30.266 0.629 -11.508 1 90.31 363 ASN A N 1
ATOM 2818 C CA . ASN A 1 363 ? 28.875 0.418 -11.867 1 90.31 363 ASN A CA 1
ATOM 2819 C C . ASN A 1 363 ? 28.719 -0.605 -12.992 1 90.31 363 ASN A C 1
ATOM 2821 O O . ASN A 1 363 ? 27.844 -1.46 -12.945 1 90.31 363 ASN A O 1
ATOM 2825 N N . VAL A 1 364 ? 29.609 -0.496 -13.867 1 91.19 364 VAL A N 1
ATOM 2826 C CA . VAL A 1 364 ? 29.562 -1.383 -15.023 1 91.19 364 VAL A CA 1
ATOM 2827 C C . VAL A 1 364 ? 29.812 -2.822 -14.586 1 91.19 364 VAL A C 1
ATOM 2829 O O . VAL A 1 364 ? 29.125 -3.744 -15.031 1 91.19 364 VAL A O 1
ATOM 2832 N N . ILE A 1 365 ? 30.703 -2.99 -13.703 1 91.56 365 ILE A N 1
ATOM 2833 C CA . ILE A 1 365 ? 31.031 -4.324 -13.203 1 91.56 365 ILE A CA 1
ATOM 2834 C C . ILE A 1 365 ? 29.844 -4.883 -12.414 1 91.56 365 ILE A C 1
ATOM 2836 O O . ILE A 1 365 ? 29.453 -6.035 -12.602 1 91.56 365 ILE A O 1
ATOM 2840 N N . ALA A 1 366 ? 29.344 -4.07 -11.609 1 90.44 366 ALA A N 1
ATOM 2841 C CA . ALA A 1 366 ? 28.219 -4.504 -10.766 1 90.44 366 ALA A CA 1
ATOM 2842 C C . ALA A 1 366 ? 27.016 -4.871 -11.617 1 90.44 366 ALA A C 1
ATOM 2844 O O . ALA A 1 366 ? 26.375 -5.902 -11.383 1 90.44 366 ALA A O 1
ATOM 2845 N N . LEU A 1 367 ? 26.703 -4.023 -12.555 1 94.12 367 LEU A N 1
ATOM 2846 C CA . LEU A 1 367 ? 25.562 -4.281 -13.445 1 94.12 367 LEU A CA 1
ATOM 2847 C C . LEU A 1 367 ? 25.797 -5.535 -14.273 1 94.12 367 LEU A C 1
ATOM 2849 O O . LEU A 1 367 ? 24.891 -6.336 -14.477 1 94.12 367 LEU A O 1
ATOM 2853 N N . GLY A 1 368 ? 27 -5.688 -14.703 1 93.38 368 GLY A N 1
ATOM 2854 C CA . GLY A 1 368 ? 27.344 -6.871 -15.469 1 93.38 368 GLY A CA 1
ATOM 2855 C C . GLY A 1 368 ? 27.188 -8.156 -14.68 1 93.38 368 GLY A C 1
ATOM 2856 O O . GLY A 1 368 ? 26.672 -9.148 -15.203 1 93.38 368 GLY A O 1
ATOM 2857 N N . GLU A 1 369 ? 27.594 -8.125 -13.461 1 93.5 369 GLU A N 1
ATOM 2858 C CA . GLU A 1 369 ? 27.484 -9.297 -12.602 1 93.5 369 GLU A CA 1
ATOM 2859 C C . GLU A 1 369 ? 26.016 -9.656 -12.352 1 93.5 369 GLU A C 1
ATOM 2861 O O . GLU A 1 369 ? 25.656 -10.828 -12.391 1 93.5 369 GLU A O 1
ATOM 2866 N N . LEU A 1 370 ? 25.266 -8.656 -12.133 1 93.88 370 LEU A N 1
ATOM 2867 C CA . LEU A 1 370 ? 23.844 -8.883 -11.875 1 93.88 370 LEU A CA 1
ATOM 2868 C C . LEU A 1 370 ? 23.141 -9.398 -13.125 1 93.88 370 LEU A C 1
ATOM 2870 O O . LEU A 1 370 ? 22.266 -10.266 -13.031 1 93.88 370 LEU A O 1
ATOM 2874 N N . TYR A 1 371 ? 23.516 -8.883 -14.234 1 94.62 371 TYR A N 1
ATOM 2875 C CA . TYR A 1 371 ? 22.922 -9.344 -15.484 1 94.62 371 TYR A CA 1
ATOM 2876 C C . TYR A 1 371 ? 23.266 -10.797 -15.758 1 94.62 371 TYR A C 1
ATOM 2878 O O . TYR A 1 371 ? 22.422 -11.57 -16.219 1 94.62 371 TYR A O 1
ATOM 2886 N N . ILE A 1 372 ? 24.469 -11.156 -15.492 1 93.81 372 ILE A N 1
ATOM 2887 C CA . ILE A 1 372 ? 24.906 -12.531 -15.711 1 93.81 372 ILE A CA 1
ATOM 2888 C C . ILE A 1 372 ? 24.125 -13.461 -14.789 1 93.81 372 ILE A C 1
ATOM 2890 O O . ILE A 1 372 ? 23.688 -14.539 -15.203 1 93.81 372 ILE A O 1
ATOM 2894 N N . ARG A 1 373 ? 23.984 -13.047 -13.594 1 93.5 373 ARG A N 1
ATOM 2895 C CA . ARG A 1 373 ? 23.219 -13.859 -12.656 1 93.5 373 ARG A CA 1
ATOM 2896 C C . ARG A 1 373 ? 21.797 -14.07 -13.148 1 93.5 373 ARG A C 1
ATOM 2898 O O . ARG A 1 373 ? 21.266 -15.18 -13.07 1 93.5 373 ARG A O 1
ATOM 2905 N N . PHE A 1 374 ? 21.172 -13.062 -13.695 1 95.62 374 PHE A N 1
ATOM 2906 C CA . PHE A 1 374 ? 19.828 -13.156 -14.258 1 95.62 374 PHE A CA 1
ATOM 2907 C C . PHE A 1 374 ? 19.812 -14.07 -15.477 1 95.62 374 PHE A C 1
ATOM 2909 O O . PHE A 1 374 ? 18.984 -14.969 -15.57 1 95.62 374 PHE A O 1
ATOM 2916 N N . ALA A 1 375 ? 20.766 -13.867 -16.312 1 92.81 375 ALA A N 1
ATOM 2917 C CA . ALA A 1 375 ? 20.766 -14.539 -17.609 1 92.81 375 ALA A CA 1
ATOM 2918 C C . ALA A 1 375 ? 21.031 -16.031 -17.453 1 92.81 375 ALA A C 1
ATOM 2920 O O . ALA A 1 375 ? 20.625 -16.844 -18.281 1 92.81 375 ALA A O 1
ATOM 2921 N N . THR A 1 376 ? 21.625 -16.406 -16.312 1 93.19 376 THR A N 1
ATOM 2922 C CA . THR A 1 376 ? 22.031 -17.797 -16.172 1 93.19 376 THR A CA 1
ATOM 2923 C C . THR A 1 376 ? 21.188 -18.484 -15.102 1 93.19 376 THR A C 1
ATOM 2925 O O . THR A 1 376 ? 21.453 -19.641 -14.742 1 93.19 376 THR A O 1
ATOM 2928 N N . CYS A 1 377 ? 20.234 -17.828 -14.625 1 90.94 377 CYS A N 1
ATOM 2929 C CA . CYS A 1 377 ? 19.531 -18.328 -13.445 1 90.94 377 CYS A CA 1
ATOM 2930 C C . CYS A 1 377 ? 18.703 -19.562 -13.781 1 90.94 377 CYS A C 1
ATOM 2932 O O . CYS A 1 377 ? 18.422 -20.375 -12.906 1 90.94 377 CYS A O 1
ATOM 2934 N N . ILE A 1 378 ? 18.344 -19.781 -15.008 1 88.94 378 ILE A N 1
ATOM 2935 C CA . ILE A 1 378 ? 17.5 -20.938 -15.32 1 88.94 378 ILE A CA 1
ATOM 2936 C C . ILE A 1 378 ? 18.328 -22 -16.047 1 88.94 378 ILE A C 1
ATOM 2938 O O . ILE A 1 378 ? 17.781 -23.016 -16.484 1 88.94 378 ILE A O 1
ATOM 2942 N N . ASP A 1 379 ? 19.609 -21.859 -16.109 1 87.75 379 ASP A N 1
ATOM 2943 C CA . ASP A 1 379 ? 20.469 -22.797 -16.812 1 87.75 379 ASP A CA 1
ATOM 2944 C C . ASP A 1 379 ? 20.547 -24.125 -16.078 1 87.75 379 ASP A C 1
ATOM 2946 O O . ASP A 1 379 ? 20.719 -25.172 -16.703 1 87.75 379 ASP A O 1
ATOM 2950 N N . ASP A 1 380 ? 20.422 -24.109 -14.789 1 86.88 380 ASP A N 1
ATOM 2951 C CA . ASP A 1 380 ? 20.609 -25.328 -14.008 1 86.88 380 ASP A CA 1
ATOM 2952 C C . ASP A 1 380 ? 19.25 -25.953 -13.648 1 86.88 380 ASP A C 1
ATOM 2954 O O . ASP A 1 380 ? 19.141 -26.672 -12.648 1 86.88 380 ASP A O 1
ATOM 2958 N N . LEU A 1 381 ? 18.266 -25.719 -14.461 1 89.62 381 LEU A N 1
ATOM 2959 C CA . LEU A 1 381 ? 16.953 -26.297 -14.172 1 89.62 381 LEU A CA 1
ATOM 2960 C C . LEU A 1 381 ? 16.938 -27.797 -14.484 1 89.62 381 LEU A C 1
ATOM 2962 O O . LEU A 1 381 ? 17.609 -28.234 -15.422 1 89.62 381 LEU A O 1
ATOM 2966 N N . PRO A 1 382 ? 16.281 -28.531 -13.688 1 87.94 382 PRO A N 1
ATOM 2967 C CA . PRO A 1 382 ? 16.156 -29.953 -13.992 1 87.94 382 PRO A CA 1
ATOM 2968 C C . PRO A 1 382 ? 15.547 -30.203 -15.375 1 87.94 382 PRO A C 1
ATOM 2970 O O . PRO A 1 382 ? 14.797 -29.375 -15.883 1 87.94 382 PRO A O 1
ATOM 2973 N N . PRO A 1 383 ? 15.766 -31.344 -15.914 1 83.75 383 PRO A N 1
ATOM 2974 C CA . PRO A 1 383 ? 15.359 -31.641 -17.281 1 83.75 383 PRO A CA 1
ATOM 2975 C C . PRO A 1 383 ? 13.844 -31.562 -17.484 1 83.75 383 PRO A C 1
ATOM 2977 O O . PRO A 1 383 ? 13.375 -31.203 -18.562 1 83.75 383 PRO A O 1
ATOM 2980 N N . HIS A 1 384 ? 13.117 -31.906 -16.453 1 83.12 384 HIS A N 1
ATOM 2981 C CA . HIS A 1 384 ? 11.664 -31.922 -16.609 1 83.12 384 HIS A CA 1
ATOM 2982 C C . HIS A 1 384 ? 11.102 -30.516 -16.703 1 83.12 384 HIS A C 1
ATOM 2984 O O . HIS A 1 384 ? 9.938 -30.328 -17.094 1 83.12 384 HIS A O 1
ATOM 2990 N N . LEU A 1 385 ? 11.953 -29.516 -16.438 1 87.31 385 LEU A N 1
ATOM 2991 C CA . LEU A 1 385 ? 11.508 -28.125 -16.5 1 87.31 385 LEU A CA 1
ATOM 2992 C C . LEU A 1 385 ? 12.07 -27.422 -17.734 1 87.31 385 LEU A C 1
ATOM 2994 O O . LEU A 1 385 ? 11.844 -26.234 -17.938 1 87.31 385 LEU A O 1
ATOM 2998 N N . LEU A 1 386 ? 12.742 -28.125 -18.516 1 83.75 386 LEU A N 1
ATOM 2999 C CA . LEU A 1 386 ? 13.289 -27.562 -19.734 1 83.75 386 LEU A CA 1
ATOM 3000 C C . LEU A 1 386 ? 12.289 -27.688 -20.891 1 83.75 386 LEU A C 1
ATOM 3002 O O . LEU A 1 386 ? 11.523 -28.656 -20.953 1 83.75 386 LEU A O 1
ATOM 3006 N N . PRO A 1 387 ? 12.352 -26.562 -21.672 1 79.31 387 PRO A N 1
ATOM 3007 C CA . PRO A 1 387 ? 11.398 -26.609 -22.781 1 79.31 387 PRO A CA 1
ATOM 3008 C C . PRO A 1 387 ? 11.766 -27.656 -23.828 1 79.31 387 PRO A C 1
ATOM 3010 O O . PRO A 1 387 ? 12.805 -27.547 -24.484 1 79.31 387 PRO A O 1
ATOM 3013 N N . ASN A 1 388 ? 11.328 -28.812 -23.656 1 71.19 388 ASN A N 1
ATOM 3014 C CA . ASN A 1 388 ? 11.578 -29.859 -24.641 1 71.19 388 ASN A CA 1
ATOM 3015 C C . ASN A 1 388 ? 10.297 -30.25 -25.375 1 71.19 388 ASN A C 1
ATOM 3017 O O . ASN A 1 388 ? 9.195 -30.031 -24.859 1 71.19 388 ASN A O 1
ATOM 3021 N N . SER A 1 389 ? 10.57 -30.641 -26.531 1 60.91 389 SER A N 1
ATOM 3022 C CA . SER A 1 389 ? 9.492 -31.031 -27.422 1 60.91 389 SER A CA 1
ATOM 3023 C C . SER A 1 389 ? 8.586 -32.062 -26.766 1 60.91 389 SER A C 1
ATOM 3025 O O . SER A 1 389 ? 7.367 -32.031 -26.953 1 60.91 389 SER A O 1
ATOM 3027 N N . GLU A 1 390 ? 9.086 -32.75 -25.938 1 65.44 390 GLU A N 1
ATOM 3028 C CA . GLU A 1 390 ? 8.281 -33.781 -25.328 1 65.44 390 GLU A CA 1
ATOM 3029 C C . GLU A 1 390 ? 7.316 -33.219 -24.281 1 65.44 390 GLU A C 1
ATOM 3031 O O . GLU A 1 390 ? 6.203 -33.719 -24.125 1 65.44 390 GLU A O 1
ATOM 3036 N N . THR A 1 391 ? 7.746 -32.219 -23.719 1 67.56 391 THR A N 1
ATOM 3037 C CA . THR A 1 391 ? 6.926 -31.594 -22.672 1 67.56 391 THR A CA 1
ATOM 3038 C C . THR A 1 391 ? 5.715 -30.891 -23.297 1 67.56 391 THR A C 1
ATOM 3040 O O . THR A 1 391 ? 4.629 -30.891 -22.719 1 67.56 391 THR A O 1
ATOM 3043 N N . PHE A 1 392 ? 5.906 -30.344 -24.453 1 73 392 PHE A N 1
ATOM 3044 C CA . PHE A 1 392 ? 4.848 -29.562 -25.078 1 73 392 PHE A CA 1
ATOM 3045 C C . PHE A 1 392 ? 4.02 -30.422 -26.016 1 73 392 PHE A C 1
ATOM 3047 O O . PHE A 1 392 ? 3.012 -29.969 -26.562 1 73 392 PHE A O 1
ATOM 3054 N N . ALA A 1 393 ? 4.602 -31.594 -26.125 1 63.12 393 ALA A N 1
ATOM 3055 C CA . ALA A 1 393 ? 3.846 -32.5 -27 1 63.12 393 ALA A CA 1
ATOM 3056 C C . ALA A 1 393 ? 2.498 -32.844 -26.375 1 63.12 393 ALA A C 1
ATOM 3058 O O . ALA A 1 393 ? 2.369 -32.906 -25.156 1 63.12 393 ALA A O 1
ATOM 3059 N N . ASP A 1 394 ? 1.342 -32.531 -27.062 1 55.97 394 ASP A N 1
ATOM 3060 C CA . ASP A 1 394 ? -0.089 -32.625 -26.781 1 55.97 394 ASP A CA 1
ATOM 3061 C C . ASP A 1 394 ? -0.439 -33.969 -26.141 1 55.97 394 ASP A C 1
ATOM 3063 O O . ASP A 1 394 ? -0.423 -35 -26.797 1 55.97 394 ASP A O 1
ATOM 3067 N N . ASN A 1 395 ? 0.036 -34.25 -24.875 1 54.56 395 ASN A N 1
ATOM 3068 C CA . ASN A 1 395 ? -0.63 -35.438 -24.391 1 54.56 395 ASN A CA 1
ATOM 3069 C C . ASN A 1 395 ? -1.791 -35.094 -23.453 1 54.56 395 ASN A C 1
ATOM 3071 O O . ASN A 1 395 ? -1.577 -34.625 -22.344 1 54.56 395 ASN A O 1
ATOM 3075 N N . HIS A 1 396 ? -3.133 -35 -23.953 1 53.78 396 HIS A N 1
ATOM 3076 C CA . HIS A 1 396 ? -4.473 -34.594 -23.547 1 53.78 396 HIS A CA 1
ATOM 3077 C C . HIS A 1 396 ? -4.863 -35.219 -22.219 1 53.78 396 HIS A C 1
ATOM 3079 O O . HIS A 1 396 ? -5.832 -34.781 -21.578 1 53.78 396 HIS A O 1
ATOM 3085 N N . GLY A 1 397 ? -3.996 -36.094 -21.688 1 57.75 397 GLY A N 1
ATOM 3086 C CA . GLY A 1 397 ? -4.691 -36.781 -20.625 1 57.75 397 GLY A CA 1
ATOM 3087 C C . GLY A 1 397 ? -3.986 -36.688 -19.297 1 57.75 397 GLY A C 1
ATOM 3088 O O . GLY A 1 397 ? -4.57 -37.031 -18.25 1 57.75 397 GLY A O 1
ATOM 3089 N N . ASP A 1 398 ? -2.922 -36.188 -19.141 1 75.44 398 ASP A N 1
ATOM 3090 C CA . ASP A 1 398 ? -2.189 -36.281 -17.875 1 75.44 398 ASP A CA 1
ATOM 3091 C C . ASP A 1 398 ? -2.145 -34.906 -17.172 1 75.44 398 ASP A C 1
ATOM 3093 O O . ASP A 1 398 ? -1.535 -33.969 -17.672 1 75.44 398 ASP A O 1
ATOM 3097 N N . THR A 1 399 ? -2.902 -34.875 -16.031 1 79.69 399 THR A N 1
ATOM 3098 C CA . THR A 1 399 ? -3.02 -33.656 -15.25 1 79.69 399 THR A CA 1
ATOM 3099 C C . THR A 1 399 ? -1.644 -33.156 -14.82 1 79.69 399 THR A C 1
ATOM 3101 O O . THR A 1 399 ? -1.385 -31.938 -14.836 1 79.69 399 THR A O 1
ATOM 3104 N N . THR A 1 400 ? -0.8 -34 -14.523 1 82 400 THR A N 1
ATOM 3105 C CA . THR A 1 400 ? 0.539 -33.625 -14.086 1 82 400 THR A CA 1
ATOM 3106 C C . THR A 1 400 ? 1.325 -33 -15.227 1 82 400 THR A C 1
ATOM 3108 O O . THR A 1 400 ? 2.035 -32 -15.023 1 82 400 THR A O 1
ATOM 3111 N N . ARG A 1 401 ? 1.106 -33.531 -16.312 1 83.06 401 ARG A N 1
ATOM 3112 C CA . ARG A 1 401 ? 1.812 -33.031 -17.484 1 83.06 401 ARG A CA 1
ATOM 3113 C C . ARG A 1 401 ? 1.299 -31.625 -17.859 1 83.06 401 ARG A C 1
ATOM 3115 O O . ARG A 1 401 ? 2.074 -30.766 -18.266 1 83.06 401 ARG A O 1
ATOM 3122 N N . LYS A 1 402 ? 0.058 -31.484 -17.719 1 85.62 402 LYS A N 1
ATOM 3123 C CA . LYS A 1 402 ? -0.525 -30.188 -18.016 1 85.62 402 LYS A CA 1
ATOM 3124 C C . LYS A 1 402 ? 0.005 -29.109 -17.078 1 85.62 402 LYS A C 1
ATOM 3126 O O . LYS A 1 402 ? 0.287 -27.984 -17.5 1 85.62 402 LYS A O 1
ATOM 3131 N N . ARG A 1 403 ? 0.187 -29.484 -15.852 1 88.06 403 ARG A N 1
ATOM 3132 C CA . ARG A 1 403 ? 0.702 -28.547 -14.852 1 88.06 403 ARG A CA 1
ATOM 3133 C C . ARG A 1 403 ? 2.129 -28.125 -15.172 1 88.06 403 ARG A C 1
ATOM 3135 O O . ARG A 1 403 ? 2.465 -26.953 -15.094 1 88.06 403 ARG A O 1
ATOM 3142 N N . PHE A 1 404 ? 2.848 -29.078 -15.586 1 88.44 404 PHE A N 1
ATOM 3143 C CA . PHE A 1 404 ? 4.242 -28.781 -15.898 1 88.44 404 PHE A CA 1
ATOM 3144 C C . PHE A 1 404 ? 4.348 -27.969 -17.188 1 88.44 404 PHE A C 1
ATOM 3146 O O . PHE A 1 404 ? 5.191 -27.078 -17.281 1 88.44 404 PHE A O 1
ATOM 3153 N N . THR A 1 405 ? 3.512 -28.328 -18.094 1 89.06 405 THR A N 1
ATOM 3154 C CA . THR A 1 405 ? 3.514 -27.578 -19.344 1 89.06 405 THR A CA 1
ATOM 3155 C C . THR A 1 405 ? 3.209 -26.109 -19.094 1 89.06 405 THR A C 1
ATOM 3157 O O . THR A 1 405 ? 3.875 -25.234 -19.641 1 89.06 405 THR A O 1
ATOM 3160 N N . ALA A 1 406 ? 2.221 -25.859 -18.281 1 89.56 406 ALA A N 1
ATOM 3161 C CA . ALA A 1 406 ? 1.851 -24.484 -17.953 1 89.56 406 ALA A CA 1
ATOM 3162 C C . ALA A 1 406 ? 2.975 -23.766 -17.203 1 89.56 406 ALA A C 1
ATOM 3164 O O . ALA A 1 406 ? 3.26 -22.594 -17.469 1 89.56 406 ALA A O 1
ATOM 3165 N N . GLN A 1 407 ? 3.596 -24.438 -16.297 1 91.5 407 GLN A N 1
ATOM 3166 C CA . GLN A 1 407 ? 4.668 -23.844 -15.5 1 91.5 407 GLN A CA 1
ATOM 3167 C C . GLN A 1 407 ? 5.887 -23.531 -16.359 1 91.5 407 GLN A C 1
ATOM 3169 O O . GLN A 1 407 ? 6.469 -22.453 -16.25 1 91.5 407 GLN A O 1
ATOM 3174 N N . ILE A 1 408 ? 6.223 -24.469 -17.25 1 91.31 408 ILE A N 1
ATOM 3175 C CA . ILE A 1 408 ? 7.371 -24.281 -18.125 1 91.31 408 ILE A CA 1
ATOM 3176 C C . ILE A 1 408 ? 7.105 -23.109 -19.078 1 91.31 408 ILE A C 1
ATOM 3178 O O . ILE A 1 408 ? 7.984 -22.281 -19.312 1 91.31 408 ILE A O 1
ATOM 3182 N N . ALA A 1 409 ? 5.945 -23.109 -19.609 1 90 409 ALA A N 1
ATOM 3183 C CA . ALA A 1 409 ? 5.578 -22.016 -20.516 1 90 409 ALA A CA 1
ATOM 3184 C C . ALA A 1 409 ? 5.699 -20.672 -19.812 1 90 409 ALA A C 1
ATOM 3186 O O . ALA A 1 409 ? 6.262 -19.719 -20.359 1 90 409 ALA A O 1
ATOM 3187 N N . ASP A 1 410 ? 5.207 -20.562 -18.641 1 90.75 410 ASP A N 1
ATOM 3188 C CA . ASP A 1 410 ? 5.258 -19.328 -17.875 1 90.75 410 ASP A CA 1
ATOM 3189 C C . ASP A 1 410 ? 6.699 -18.922 -17.578 1 90.75 410 ASP A C 1
ATOM 3191 O O . ASP A 1 410 ? 7.059 -17.75 -17.719 1 90.75 410 ASP A O 1
ATOM 3195 N N . LEU A 1 411 ? 7.477 -19.844 -17.156 1 91.88 411 LEU A N 1
ATOM 3196 C CA . LEU A 1 411 ? 8.867 -19.578 -16.797 1 91.88 411 LEU A CA 1
ATOM 3197 C C . LEU A 1 411 ? 9.656 -19.094 -18 1 91.88 411 LEU A C 1
ATOM 3199 O O . LEU A 1 411 ? 10.359 -18.078 -17.922 1 91.88 411 LEU A O 1
ATOM 3203 N N . GLN A 1 412 ? 9.461 -19.75 -19.109 1 91 412 GLN A N 1
ATOM 3204 C CA . GLN A 1 412 ? 10.234 -19.438 -20.312 1 91 412 GLN A CA 1
ATOM 3205 C C . GLN A 1 412 ? 9.781 -18.125 -20.938 1 91 412 GLN A C 1
ATOM 3207 O O . GLN A 1 412 ? 10.609 -17.328 -21.375 1 91 412 GLN A O 1
ATOM 3212 N N . VAL A 1 413 ? 8.555 -17.953 -20.969 1 89 413 VAL A N 1
ATOM 3213 C CA . VAL A 1 413 ? 8.039 -16.703 -21.531 1 89 413 VAL A CA 1
ATOM 3214 C C . VAL A 1 413 ? 8.492 -15.531 -20.656 1 89 413 VAL A C 1
ATOM 3216 O O . VAL A 1 413 ? 8.93 -14.5 -21.172 1 89 413 VAL A O 1
ATOM 3219 N N . THR A 1 414 ? 8.375 -15.695 -19.375 1 90.75 414 THR A N 1
ATOM 3220 C CA . THR A 1 414 ? 8.789 -14.648 -18.453 1 90.75 414 THR A CA 1
ATOM 3221 C C . THR A 1 414 ? 10.273 -14.344 -18.609 1 90.75 414 THR A C 1
ATOM 3223 O O . THR A 1 414 ? 10.68 -13.18 -18.656 1 90.75 414 THR A O 1
ATOM 3226 N N . TYR A 1 415 ? 11 -15.367 -18.719 1 93.06 415 TYR A N 1
ATOM 3227 C CA . TYR A 1 415 ? 12.445 -15.195 -18.875 1 93.06 415 TYR A CA 1
ATOM 3228 C C . TYR A 1 415 ? 12.766 -14.352 -20.094 1 93.06 415 TYR A C 1
ATOM 3230 O O . TYR A 1 415 ? 13.555 -13.406 -20.016 1 93.06 415 TYR A O 1
ATOM 3238 N N . HIS A 1 416 ? 12.203 -14.609 -21.188 1 90.75 416 HIS A N 1
ATOM 3239 C CA . HIS A 1 416 ? 12.508 -13.898 -22.438 1 90.75 416 HIS A CA 1
ATOM 3240 C C . HIS A 1 416 ? 11.984 -12.461 -22.391 1 90.75 416 HIS A C 1
ATOM 3242 O O . HIS A 1 416 ? 12.633 -11.547 -22.906 1 90.75 416 HIS A O 1
ATOM 3248 N N . CYS A 1 417 ? 10.852 -12.352 -21.797 1 88.44 417 CYS A N 1
ATOM 3249 C CA . CYS A 1 417 ? 10.312 -11.008 -21.641 1 88.44 417 CYS A CA 1
ATOM 3250 C C . CYS A 1 417 ? 11.219 -10.148 -20.766 1 88.44 417 CYS A C 1
ATOM 3252 O O . CYS A 1 417 ? 11.492 -8.992 -21.094 1 88.44 417 CYS A O 1
ATOM 3254 N N . LEU A 1 418 ? 11.625 -10.719 -19.703 1 92.94 418 LEU A N 1
ATOM 3255 C CA . LEU A 1 418 ? 12.492 -9.992 -18.797 1 92.94 418 LEU A CA 1
ATOM 3256 C C . LEU A 1 418 ? 13.852 -9.711 -19.438 1 92.94 418 LEU A C 1
ATOM 3258 O O . LEU A 1 418 ? 14.414 -8.633 -19.25 1 92.94 418 LEU A O 1
ATOM 3262 N N . LYS A 1 419 ? 14.289 -10.68 -20.141 1 92.88 419 LYS A N 1
ATOM 3263 C CA . LYS A 1 419 ? 15.562 -10.5 -20.828 1 92.88 419 LYS A CA 1
ATOM 3264 C C . LYS A 1 419 ? 15.508 -9.328 -21.797 1 92.88 419 LYS A C 1
ATOM 3266 O O . LYS A 1 419 ? 16.422 -8.5 -21.828 1 92.88 419 LYS A O 1
ATOM 3271 N N . MET A 1 420 ? 14.5 -9.227 -22.547 1 90.75 420 MET A N 1
ATOM 3272 C CA . MET A 1 420 ? 14.312 -8.125 -23.484 1 90.75 420 MET A CA 1
ATOM 3273 C C . MET A 1 420 ? 14.219 -6.793 -22.75 1 90.75 420 MET A C 1
ATOM 3275 O O . MET A 1 420 ? 14.883 -5.824 -23.109 1 90.75 420 MET A O 1
ATOM 3279 N N . HIS A 1 421 ? 13.406 -6.801 -21.766 1 89.88 421 HIS A N 1
ATOM 3280 C CA . HIS A 1 421 ? 13.172 -5.578 -21 1 89.88 421 HIS A CA 1
ATOM 3281 C C . HIS A 1 421 ? 14.461 -5.078 -20.359 1 89.88 421 HIS A C 1
ATOM 3283 O O . HIS A 1 421 ? 14.766 -3.887 -20.406 1 89.88 421 HIS A O 1
ATOM 3289 N N . LEU A 1 422 ? 15.148 -5.949 -19.703 1 91.88 422 LEU A N 1
ATOM 3290 C CA . LEU A 1 422 ? 16.375 -5.578 -19 1 91.88 422 LEU A CA 1
ATOM 3291 C C . LEU A 1 422 ? 17.453 -5.125 -19.984 1 91.88 422 LEU A C 1
ATOM 3293 O O . LEU A 1 422 ? 18.219 -4.215 -19.688 1 91.88 422 LEU A O 1
ATOM 3297 N N . THR A 1 423 ? 17.484 -5.742 -21.109 1 91.38 423 THR A N 1
ATOM 3298 C CA . THR A 1 423 ? 18.422 -5.316 -22.141 1 91.38 423 THR A CA 1
ATOM 3299 C C . THR A 1 423 ? 18.109 -3.889 -22.594 1 91.38 423 THR A C 1
ATOM 3301 O O . THR A 1 423 ? 19.031 -3.084 -22.766 1 91.38 423 THR A O 1
ATOM 3304 N N . GLN A 1 424 ? 16.906 -3.637 -22.703 1 89.12 424 GLN A N 1
ATOM 3305 C CA . GLN A 1 424 ? 16.5 -2.291 -23.094 1 89.12 424 GLN A CA 1
ATOM 3306 C C . GLN A 1 424 ? 16.844 -1.277 -22 1 89.12 424 GLN A C 1
ATOM 3308 O O . GLN A 1 424 ? 17.312 -0.178 -22.297 1 89.12 424 GLN A O 1
ATOM 3313 N N . LYS A 1 425 ? 16.625 -1.635 -20.844 1 89.44 425 LYS A N 1
ATOM 3314 C CA . LYS A 1 425 ? 16.906 -0.728 -19.75 1 89.44 425 LYS A CA 1
ATOM 3315 C C . LYS A 1 425 ? 18.422 -0.485 -19.609 1 89.44 425 LYS A C 1
ATOM 3317 O O . LYS A 1 425 ? 18.844 0.623 -19.281 1 89.44 425 LYS A O 1
ATOM 3322 N N . LEU A 1 426 ? 19.172 -1.505 -19.781 1 91.12 426 LEU A N 1
ATOM 3323 C CA . LEU A 1 426 ? 20.625 -1.376 -19.766 1 91.12 426 LEU A CA 1
ATOM 3324 C C . LEU A 1 426 ? 21.109 -0.464 -20.875 1 91.12 426 LEU A C 1
ATOM 3326 O O . LEU A 1 426 ? 22.078 0.28 -20.703 1 91.12 426 LEU A O 1
ATOM 3330 N N . GLU A 1 427 ? 20.406 -0.544 -21.969 1 89.38 427 GLU A N 1
ATOM 3331 C CA . GLU A 1 427 ? 20.734 0.356 -23.078 1 89.38 427 GLU A CA 1
ATOM 3332 C C . GLU A 1 427 ? 20.453 1.809 -22.703 1 89.38 427 GLU A C 1
ATOM 3334 O O . GLU A 1 427 ? 21.25 2.695 -22.984 1 89.38 427 GLU A O 1
ATOM 3339 N N . GLU A 1 428 ? 19.375 2.023 -22.094 1 85.25 428 GLU A N 1
ATOM 3340 C CA . GLU A 1 428 ? 18.922 3.367 -21.734 1 85.25 428 GLU A CA 1
ATOM 3341 C C . GLU A 1 428 ? 19.891 4.027 -20.75 1 85.25 428 GLU A C 1
ATOM 3343 O O . GLU A 1 428 ? 20.125 5.234 -20.812 1 85.25 428 GLU A O 1
ATOM 3348 N N . ILE A 1 429 ? 20.453 3.205 -19.844 1 87.12 429 ILE A N 1
ATOM 3349 C CA . ILE A 1 429 ? 21.328 3.777 -18.828 1 87.12 429 ILE A CA 1
ATOM 3350 C C . ILE A 1 429 ? 22.75 3.896 -19.375 1 87.12 429 ILE A C 1
ATOM 3352 O O . ILE A 1 429 ? 23.625 4.469 -18.719 1 87.12 429 ILE A O 1
ATOM 3356 N N . GLY A 1 430 ? 23.016 3.369 -20.609 1 86.81 430 GLY A N 1
ATOM 3357 C CA . GLY A 1 430 ? 24.297 3.537 -21.266 1 86.81 430 GLY A CA 1
ATOM 3358 C C . GLY A 1 430 ? 25.297 2.438 -20.938 1 86.81 430 GLY A C 1
ATOM 3359 O O . GLY A 1 430 ? 26.5 2.623 -21.062 1 86.81 430 GLY A O 1
ATOM 3360 N N . TYR A 1 431 ? 24.828 1.349 -20.469 1 90 431 TYR A N 1
ATOM 3361 C CA . TYR A 1 431 ? 25.672 0.232 -20.078 1 90 431 TYR A CA 1
ATOM 3362 C C . TYR A 1 431 ? 26.484 -0.298 -21.266 1 90 431 TYR A C 1
ATOM 3364 O O . TYR A 1 431 ? 27.688 -0.499 -21.156 1 90 431 TYR A O 1
ATOM 3372 N N . PHE A 1 432 ? 25.844 -0.47 -22.375 1 87.56 432 PHE A N 1
ATOM 3373 C CA . PHE A 1 432 ? 26.484 -1.089 -23.516 1 87.56 432 PHE A CA 1
ATOM 3374 C C . PHE A 1 432 ? 27.469 -0.122 -24.188 1 87.56 432 PHE A C 1
ATOM 3376 O O . PHE A 1 432 ? 28.469 -0.544 -24.766 1 87.56 432 PHE A O 1
ATOM 3383 N N . SER A 1 433 ? 27.141 1.126 -24.031 1 83.19 433 SER A N 1
ATOM 3384 C CA . SER A 1 433 ? 28.078 2.131 -24.516 1 83.19 433 SER A CA 1
ATOM 3385 C C . SER A 1 433 ? 29.375 2.117 -23.703 1 83.19 433 SER A C 1
ATOM 3387 O O . SER A 1 433 ? 30.469 2.314 -24.25 1 83.19 433 SER A O 1
ATOM 3389 N N . CYS A 1 434 ? 29.297 1.834 -22.516 1 83.75 434 CYS A N 1
ATOM 3390 C CA . CYS A 1 434 ? 30.438 1.821 -21.609 1 83.75 434 CYS A CA 1
ATOM 3391 C C . CYS A 1 434 ? 31.266 0.554 -21.781 1 83.75 434 CYS A C 1
ATOM 3393 O O . CYS A 1 434 ? 32.469 0.552 -21.531 1 83.75 434 CYS A O 1
ATOM 3395 N N . THR A 1 435 ? 30.641 -0.46 -22.172 1 84 435 THR A N 1
ATOM 3396 C CA . THR A 1 435 ? 31.344 -1.726 -22.344 1 84 435 THR A CA 1
ATOM 3397 C C . THR A 1 435 ? 31.891 -1.848 -23.766 1 84 435 THR A C 1
ATOM 3399 O O . THR A 1 435 ? 32.531 -2.842 -24.094 1 84 435 THR A O 1
ATOM 3402 N N . GLY A 1 436 ? 31.719 -0.824 -24.531 1 77.12 436 GLY A N 1
ATOM 3403 C CA . GLY A 1 436 ? 32.281 -0.772 -25.859 1 77.12 436 GLY A CA 1
ATOM 3404 C C . GLY A 1 436 ? 31.5 -1.572 -26.875 1 77.12 436 GLY A C 1
ATOM 3405 O O . GLY A 1 436 ? 32 -1.879 -27.969 1 77.12 436 GLY A O 1
ATOM 3406 N N . GLU A 1 437 ? 30.391 -1.935 -26.484 1 76.38 437 GLU A N 1
ATOM 3407 C CA . GLU A 1 437 ? 29.594 -2.707 -27.422 1 76.38 437 GLU A CA 1
ATOM 3408 C C . GLU A 1 437 ? 28.984 -1.808 -28.5 1 76.38 437 GLU A C 1
ATOM 3410 O O . GLU A 1 437 ? 28.469 -0.735 -28.188 1 76.38 437 GLU A O 1
ATOM 3415 N N . CYS A 1 438 ? 29.234 -2.221 -29.734 1 74.56 438 CYS A N 1
ATOM 3416 C CA . CYS A 1 438 ? 28.719 -1.464 -30.875 1 74.56 438 CYS A CA 1
ATOM 3417 C C . CYS A 1 438 ? 27.188 -1.538 -30.922 1 74.56 438 CYS A C 1
ATOM 3419 O O . CYS A 1 438 ? 26.594 -2.518 -30.469 1 74.56 438 CYS A O 1
ATOM 3421 N N . ARG A 1 439 ? 26.625 -0.506 -31.406 1 79.06 439 ARG A N 1
ATOM 3422 C CA . ARG A 1 439 ? 25.172 -0.389 -31.547 1 79.06 439 ARG A CA 1
ATOM 3423 C C . ARG A 1 439 ? 24.609 -1.551 -32.344 1 79.06 439 ARG A C 1
ATOM 3425 O O . ARG A 1 439 ? 23.531 -2.062 -32.031 1 79.06 439 ARG A O 1
ATOM 3432 N N . ASP A 1 440 ? 25.391 -1.99 -33.25 1 77.12 440 ASP A N 1
ATOM 3433 C CA . ASP A 1 440 ? 24.953 -3.088 -34.125 1 77.12 440 ASP A CA 1
ATOM 3434 C C . ASP A 1 440 ? 24.844 -4.391 -33.312 1 77.12 440 ASP A C 1
ATOM 3436 O O . ASP A 1 440 ? 23.938 -5.188 -33.562 1 77.12 440 ASP A O 1
ATOM 3440 N N . MET A 1 441 ? 25.688 -4.555 -32.406 1 82.88 441 MET A N 1
ATOM 3441 C CA . MET A 1 441 ? 25.672 -5.762 -31.594 1 82.88 441 MET A CA 1
ATOM 3442 C C . MET A 1 441 ? 24.469 -5.773 -30.656 1 82.88 441 MET A C 1
ATOM 3444 O O . MET A 1 441 ? 23.891 -6.828 -30.391 1 82.88 441 MET A O 1
ATOM 3448 N N . LEU A 1 442 ? 24.141 -4.609 -30.297 1 86.31 442 LEU A N 1
ATOM 3449 C CA . LEU A 1 442 ? 22.984 -4.492 -29.422 1 86.31 442 LEU A CA 1
ATOM 3450 C C . LEU A 1 442 ? 21.688 -4.82 -30.188 1 86.31 442 LEU A C 1
ATOM 3452 O O . LEU A 1 442 ? 20.812 -5.496 -29.656 1 86.31 442 LEU A O 1
ATOM 3456 N N . VAL A 1 443 ? 21.594 -4.355 -31.375 1 85.62 443 VAL A N 1
ATOM 3457 C CA . VAL A 1 443 ? 20.422 -4.645 -32.219 1 85.62 443 VAL A CA 1
ATOM 3458 C C . VAL A 1 443 ? 20.344 -6.145 -32.469 1 85.62 443 VAL A C 1
ATOM 3460 O O . VAL A 1 443 ? 19.266 -6.73 -32.438 1 85.62 443 VAL A O 1
ATOM 3463 N N . LEU A 1 444 ? 21.516 -6.719 -32.688 1 85.31 444 LEU A N 1
ATOM 3464 C CA . LEU A 1 444 ? 21.562 -8.156 -32.906 1 85.31 444 LEU A CA 1
ATOM 3465 C C . LEU A 1 444 ? 21.125 -8.922 -31.672 1 85.31 444 LEU A C 1
ATOM 3467 O O . LEU A 1 444 ? 20.375 -9.906 -31.781 1 85.31 444 LEU A O 1
ATOM 3471 N N . LYS A 1 445 ? 21.547 -8.484 -30.625 1 87.75 445 LYS A N 1
ATOM 3472 C CA . LYS A 1 445 ? 21.188 -9.125 -29.359 1 87.75 445 LYS A CA 1
ATOM 3473 C C . LYS A 1 445 ? 19.672 -9.047 -29.125 1 87.75 445 LYS A C 1
ATOM 3475 O O . LYS A 1 445 ? 19.047 -10.047 -28.766 1 87.75 445 LYS A O 1
ATOM 3480 N N . LYS A 1 446 ? 19.156 -7.945 -29.344 1 88.94 446 LYS A N 1
ATOM 3481 C CA . LYS A 1 446 ? 17.703 -7.762 -29.172 1 88.94 446 LYS A CA 1
ATOM 3482 C C . LYS A 1 446 ? 16.922 -8.617 -30.172 1 88.94 446 LYS A C 1
ATOM 3484 O O . LYS A 1 446 ? 15.906 -9.203 -29.812 1 88.94 446 LYS A O 1
ATOM 3489 N N . THR A 1 447 ? 17.422 -8.711 -31.312 1 88.44 447 THR A N 1
ATOM 3490 C CA . THR A 1 447 ? 16.781 -9.523 -32.344 1 88.44 447 THR A CA 1
ATOM 3491 C C . THR A 1 447 ? 16.844 -11 -32 1 88.44 447 THR A C 1
ATOM 3493 O O . THR A 1 447 ? 15.891 -11.75 -32.25 1 88.44 447 THR A O 1
ATOM 3496 N N . GLU A 1 448 ? 17.953 -11.359 -31.469 1 90.81 448 GLU A N 1
ATOM 3497 C CA . GLU A 1 448 ? 18.094 -12.75 -31.047 1 90.81 448 GLU A CA 1
ATOM 3498 C C . GLU A 1 448 ? 17.109 -13.109 -29.938 1 90.81 448 GLU A C 1
ATOM 3500 O O . GLU A 1 448 ? 16.5 -14.18 -29.953 1 90.81 448 GLU A O 1
ATOM 3505 N N . ILE A 1 449 ? 17 -12.234 -29.078 1 90.38 449 ILE A N 1
ATOM 3506 C CA . ILE A 1 449 ? 16.047 -12.469 -27.984 1 90.38 449 ILE A CA 1
ATOM 3507 C C . ILE A 1 449 ? 14.641 -12.578 -28.547 1 90.38 449 ILE A C 1
ATOM 3509 O O . ILE A 1 449 ? 13.883 -13.484 -28.172 1 90.38 449 ILE A O 1
ATOM 3513 N N . ALA A 1 450 ? 14.297 -11.711 -29.391 1 88.12 450 ALA A N 1
ATOM 3514 C CA . ALA A 1 450 ? 12.977 -11.727 -30.016 1 88.12 450 ALA A CA 1
ATOM 3515 C C . ALA A 1 450 ? 12.766 -13.008 -30.828 1 88.12 450 ALA A C 1
ATOM 3517 O O . ALA A 1 450 ? 11.688 -13.602 -30.797 1 88.12 450 ALA A O 1
ATOM 3518 N N . GLY A 1 451 ? 13.797 -13.344 -31.547 1 89.5 451 GLY A N 1
ATOM 3519 C CA . GLY A 1 451 ? 13.719 -14.578 -32.312 1 89.5 451 GLY A CA 1
ATOM 3520 C C . GLY A 1 451 ? 13.5 -15.805 -31.438 1 89.5 451 GLY A C 1
ATOM 3521 O O . GLY A 1 451 ? 12.672 -16.656 -31.766 1 89.5 451 GLY A O 1
ATOM 3522 N N . ASP A 1 452 ? 14.211 -15.883 -30.391 1 89.31 452 ASP A N 1
ATOM 3523 C CA . ASP A 1 452 ? 14.047 -16.984 -29.453 1 89.31 452 ASP A CA 1
ATOM 3524 C C . ASP A 1 452 ? 12.641 -17 -28.859 1 89.31 452 ASP A C 1
ATOM 3526 O O . ASP A 1 452 ? 12.055 -18.078 -28.672 1 89.31 452 ASP A O 1
ATOM 3530 N N . MET A 1 453 ? 12.109 -15.906 -28.578 1 88.56 453 MET A N 1
ATOM 3531 C CA . MET A 1 453 ? 10.766 -15.797 -28.031 1 88.56 453 MET A CA 1
ATOM 3532 C C . MET A 1 453 ? 9.727 -16.297 -29.031 1 88.56 453 MET A C 1
ATOM 3534 O O . MET A 1 453 ? 8.812 -17.031 -28.656 1 88.56 453 MET A O 1
ATOM 3538 N N . ILE A 1 454 ? 9.914 -15.891 -30.219 1 86.44 454 ILE A N 1
ATOM 3539 C CA . ILE A 1 454 ? 8.977 -16.297 -31.25 1 86.44 454 ILE A CA 1
ATOM 3540 C C . ILE A 1 454 ? 9.031 -17.812 -31.438 1 86.44 454 ILE A C 1
ATOM 3542 O O . ILE A 1 454 ? 7.996 -18.469 -31.547 1 86.44 454 ILE A O 1
ATOM 3546 N N . ARG A 1 455 ? 10.219 -18.359 -31.453 1 87.81 455 ARG A N 1
ATOM 3547 C CA . ARG A 1 455 ? 10.375 -19.797 -31.562 1 87.81 455 ARG A CA 1
ATOM 3548 C C . ARG A 1 455 ? 9.711 -20.516 -30.391 1 87.81 455 ARG A C 1
ATOM 3550 O O . ARG A 1 455 ? 9.062 -21.547 -30.562 1 87.81 455 ARG A O 1
ATOM 3557 N N . LEU A 1 456 ? 9.867 -19.953 -29.281 1 86.56 456 LEU A N 1
ATOM 3558 C CA . LEU A 1 456 ? 9.258 -20.531 -28.094 1 86.56 456 LEU A CA 1
ATOM 3559 C C . LEU A 1 456 ? 7.734 -20.469 -28.172 1 86.56 456 LEU A C 1
ATOM 3561 O O . LEU A 1 456 ? 7.059 -21.469 -27.891 1 86.56 456 LEU A O 1
ATOM 3565 N N . LEU A 1 457 ? 7.195 -19.406 -28.609 1 84.81 457 LEU A N 1
ATOM 3566 C CA . LEU A 1 457 ? 5.75 -19.219 -28.672 1 84.81 457 LEU A CA 1
ATOM 3567 C C . LEU A 1 457 ? 5.121 -20.156 -29.688 1 84.81 457 LEU A C 1
ATOM 3569 O O . LEU A 1 457 ? 3.977 -20.578 -29.531 1 84.81 457 LEU A O 1
ATOM 3573 N N . GLN A 1 458 ? 5.922 -20.469 -30.578 1 83.88 458 GLN A N 1
ATOM 3574 C CA . GLN A 1 458 ? 5.434 -21.406 -31.594 1 83.88 458 GLN A CA 1
ATOM 3575 C C . GLN A 1 458 ? 5.426 -22.828 -31.078 1 83.88 458 GLN A C 1
ATOM 3577 O O . GLN A 1 458 ? 4.648 -23.672 -31.562 1 83.88 458 GLN A O 1
ATOM 3582 N N . SER A 1 459 ? 6.219 -23.078 -30.125 1 84.81 459 SER A N 1
ATOM 3583 C CA . SER A 1 459 ? 6.344 -24.438 -29.594 1 84.81 459 SER A CA 1
ATOM 3584 C C . SER A 1 459 ? 5.383 -24.672 -28.438 1 84.81 459 SER A C 1
ATOM 3586 O O . SER A 1 459 ? 5.035 -25.812 -28.125 1 84.81 459 SER A O 1
ATOM 3588 N N . ILE A 1 460 ? 4.891 -23.672 -27.797 1 85.06 460 ILE A N 1
ATOM 3589 C CA . ILE A 1 460 ? 4.051 -23.766 -26.609 1 85.06 460 ILE A CA 1
ATOM 3590 C C . ILE A 1 460 ? 2.588 -23.906 -27.016 1 85.06 460 ILE A C 1
ATOM 3592 O O . ILE A 1 460 ? 2.115 -23.203 -27.906 1 85.06 460 ILE A O 1
ATOM 3596 N N . PRO A 1 461 ? 1.971 -24.938 -26.391 1 83.94 461 PRO A N 1
ATOM 3597 C CA . PRO A 1 461 ? 0.538 -25.031 -26.672 1 83.94 461 PRO A CA 1
ATOM 3598 C C . PRO A 1 461 ? -0.214 -23.734 -26.375 1 83.94 461 PRO A C 1
ATOM 3600 O O . PRO A 1 461 ? 0.048 -23.094 -25.359 1 83.94 461 PRO A O 1
ATOM 3603 N N . PHE A 1 462 ? -1.219 -23.438 -27.109 1 81.44 462 PHE A N 1
ATOM 3604 C CA . PHE A 1 462 ? -1.925 -22.156 -27.047 1 81.44 462 PHE A CA 1
ATOM 3605 C C . PHE A 1 462 ? -2.693 -22.031 -25.734 1 81.44 462 PHE A C 1
ATOM 3607 O O . PHE A 1 462 ? -2.791 -20.938 -25.172 1 81.44 462 PHE A O 1
ATOM 3614 N N . TRP A 1 463 ? -3.242 -23.094 -25.266 1 82.31 463 TRP A N 1
ATOM 3615 C CA . TRP A 1 463 ? -4.023 -23.031 -24.047 1 82.31 463 TRP A CA 1
ATOM 3616 C C . TRP A 1 463 ? -3.164 -22.562 -22.875 1 82.31 463 TRP A C 1
ATOM 3618 O O . TRP A 1 463 ? -3.66 -21.922 -21.953 1 82.31 463 TRP A O 1
ATOM 3628 N N . SER A 1 464 ? -1.916 -22.906 -22.875 1 83.69 464 SER A N 1
ATOM 3629 C CA . SER A 1 464 ? -1.025 -22.547 -21.781 1 83.69 464 SER A CA 1
ATOM 3630 C C . SER A 1 464 ? -0.728 -21.062 -21.781 1 83.69 464 SER A C 1
ATOM 3632 O O . SER A 1 464 ? -0.547 -20.453 -20.719 1 83.69 464 SER A O 1
ATOM 3634 N N . LEU A 1 465 ? -0.735 -20.5 -22.875 1 81.25 465 LEU A N 1
ATOM 3635 C CA . LEU A 1 465 ? -0.53 -19.047 -22.969 1 81.25 465 LEU A CA 1
ATOM 3636 C C . LEU A 1 465 ? -1.752 -18.297 -22.469 1 81.25 465 LEU A C 1
ATOM 3638 O O . LEU A 1 465 ? -1.617 -17.25 -21.828 1 81.25 465 LEU A O 1
ATOM 3642 N N . LYS A 1 466 ? -2.865 -18.875 -22.719 1 77.38 466 LYS A N 1
ATOM 3643 C CA . LYS A 1 466 ? -4.113 -18.234 -22.312 1 77.38 466 LYS A CA 1
ATOM 3644 C C . LYS A 1 466 ? -4.281 -18.281 -20.797 1 77.38 466 LYS A C 1
ATOM 3646 O O . LYS A 1 466 ? -4.711 -17.297 -20.172 1 77.38 466 LYS A O 1
ATOM 3651 N N . VAL A 1 467 ? -3.898 -19.391 -20.25 1 79.12 467 VAL A N 1
ATOM 3652 C CA . VAL A 1 467 ? -4.07 -19.578 -18.812 1 79.12 467 VAL A CA 1
ATOM 3653 C C . VAL A 1 467 ? -3.129 -18.656 -18.047 1 79.12 467 VAL A C 1
ATOM 3655 O O . VAL A 1 467 ? -3.463 -18.172 -16.969 1 79.12 467 VAL A O 1
ATOM 3658 N N . ASN A 1 468 ? -1.959 -18.438 -18.5 1 77.5 468 ASN A N 1
ATOM 3659 C CA . ASN A 1 468 ? -0.965 -17.594 -17.828 1 77.5 468 ASN A CA 1
ATOM 3660 C C . ASN A 1 468 ? -1.239 -16.109 -18.047 1 77.5 468 ASN A C 1
ATOM 3662 O O . ASN A 1 468 ? -0.709 -15.266 -17.312 1 77.5 468 ASN A O 1
ATOM 3666 N N . GLY A 1 469 ? -2.291 -15.734 -18.625 1 62.34 469 GLY A N 1
ATOM 3667 C CA . GLY A 1 469 ? -2.789 -14.375 -18.703 1 62.34 469 GLY A CA 1
ATOM 3668 C C . GLY A 1 469 ? -1.915 -13.469 -19.562 1 62.34 469 GLY A C 1
ATOM 3669 O O . GLY A 1 469 ? -0.945 -13.93 -20.172 1 62.34 469 GLY A O 1
ATOM 3670 N N . GLU A 1 470 ? -2.229 -12.031 -19.516 1 49.31 470 GLU A N 1
ATOM 3671 C CA . GLU A 1 470 ? -1.813 -10.844 -20.25 1 49.31 470 GLU A CA 1
ATOM 3672 C C . GLU A 1 470 ? -0.324 -10.57 -20.062 1 49.31 470 GLU A C 1
ATOM 3674 O O . GLU A 1 470 ? 0.234 -9.672 -20.688 1 49.31 470 GLU A O 1
ATOM 3679 N N . PRO A 1 471 ? 0.179 -10.688 -18.844 1 43.78 471 PRO A N 1
ATOM 3680 C CA . PRO A 1 471 ? 1.531 -10.133 -18.922 1 43.78 471 PRO A CA 1
ATOM 3681 C C . PRO A 1 471 ? 2.25 -10.539 -20.219 1 43.78 471 PRO A C 1
ATOM 3683 O O . PRO A 1 471 ? 3.029 -9.758 -20.766 1 43.78 471 PRO A O 1
ATOM 3686 N N . CYS A 1 472 ? 2.07 -11.734 -20.547 1 38.91 472 CYS A N 1
ATOM 3687 C CA . CYS A 1 472 ? 2.732 -12.242 -21.75 1 38.91 472 CYS A CA 1
ATOM 3688 C C . CYS A 1 472 ? 2.178 -11.57 -23 1 38.91 472 CYS A C 1
ATOM 3690 O O . CYS A 1 472 ? 2.912 -11.336 -23.969 1 38.91 472 CYS A O 1
ATOM 3692 N N . VAL A 1 473 ? 0.948 -11.281 -23.078 1 36.69 473 VAL A N 1
ATOM 3693 C CA . VAL A 1 473 ? 0.343 -10.703 -24.281 1 36.69 473 VAL A CA 1
ATOM 3694 C C . VAL A 1 473 ? 0.596 -9.203 -24.312 1 36.69 473 VAL A C 1
ATOM 3696 O O . VAL A 1 473 ? 0.854 -8.633 -25.375 1 36.69 473 VAL A O 1
ATOM 3699 N N . ARG A 1 474 ? 0.506 -8.578 -23.234 1 38.53 474 ARG A N 1
ATOM 3700 C CA . ARG A 1 474 ? 0.855 -7.164 -23.188 1 38.53 474 ARG A CA 1
ATOM 3701 C C . ARG A 1 474 ? 2.344 -6.961 -23.453 1 38.53 474 ARG A C 1
ATOM 3703 O O . ARG A 1 474 ? 2.75 -5.922 -23.984 1 38.53 474 ARG A O 1
ATOM 3710 N N . GLU A 1 475 ? 3.166 -7.664 -22.953 1 38.5 475 GLU A N 1
ATOM 3711 C CA . GLU A 1 475 ? 4.57 -7.723 -23.344 1 38.5 475 GLU A CA 1
ATOM 3712 C C . GLU A 1 475 ? 4.715 -7.84 -24.859 1 38.5 475 GLU A C 1
ATOM 3714 O O . GLU A 1 475 ? 5.672 -7.324 -25.438 1 38.5 475 GLU A O 1
ATOM 3719 N N . ARG A 1 476 ? 3.887 -8.383 -25.578 1 37.22 476 ARG A N 1
ATOM 3720 C CA . ARG A 1 476 ? 3.879 -8.5 -27.031 1 37.22 476 ARG A CA 1
ATOM 3721 C C . ARG A 1 476 ? 3.525 -7.176 -27.688 1 37.22 476 ARG A C 1
ATOM 3723 O O . ARG A 1 476 ? 3.916 -6.918 -28.828 1 37.22 476 ARG A O 1
ATOM 3730 N N . ALA A 1 477 ? 2.783 -6.25 -27 1 33.62 477 ALA A N 1
ATOM 3731 C CA . ALA A 1 477 ? 2.449 -4.961 -27.594 1 33.62 477 ALA A CA 1
ATOM 3732 C C . ALA A 1 477 ? 3.533 -3.924 -27.297 1 33.62 477 ALA A C 1
ATOM 3734 O O . ALA A 1 477 ? 3.352 -2.734 -27.562 1 33.62 477 ALA A O 1
ATOM 3735 N N . SER A 1 478 ? 4.43 -4.25 -26.547 1 35.12 478 SER A N 1
ATOM 3736 C CA . SER A 1 478 ? 5.469 -3.227 -26.5 1 35.12 478 SER A CA 1
ATOM 3737 C C . SER A 1 478 ? 5.988 -2.9 -27.906 1 35.12 478 SER A C 1
ATOM 3739 O O . SER A 1 478 ? 6.359 -3.801 -28.656 1 35.12 478 SER A O 1
ATOM 3741 N N . PRO A 1 479 ? 5.797 -1.72 -28.359 1 34.94 479 PRO A N 1
ATOM 3742 C CA . PRO A 1 479 ? 6.156 -1.242 -29.703 1 34.94 479 PRO A CA 1
ATOM 3743 C C . PRO A 1 479 ? 7.52 -1.755 -30.156 1 34.94 479 PRO A C 1
ATOM 3745 O O . PRO A 1 479 ? 7.754 -1.907 -31.359 1 34.94 479 PRO A O 1
ATOM 3748 N N . GLY A 1 480 ? 8.438 -1.929 -29.266 1 34.97 480 GLY A N 1
ATOM 3749 C CA . GLY A 1 480 ? 9.734 -2.293 -29.812 1 34.97 480 GLY A CA 1
ATOM 3750 C C . GLY A 1 480 ? 9.734 -3.635 -30.516 1 34.97 480 GLY A C 1
ATOM 3751 O O . GLY A 1 480 ? 10.555 -3.875 -31.406 1 34.97 480 GLY A O 1
ATOM 3752 N N . LEU A 1 481 ? 8.938 -4.484 -30.062 1 35.78 481 LEU A N 1
ATOM 3753 C CA . LEU A 1 481 ? 8.883 -5.742 -30.797 1 35.78 481 LEU A CA 1
ATOM 3754 C C . LEU A 1 481 ? 8.117 -5.582 -32.094 1 35.78 481 LEU A C 1
ATOM 3756 O O . LEU A 1 481 ? 8.414 -6.254 -33.094 1 35.78 481 LEU A O 1
ATOM 3760 N N . MET A 1 482 ? 7.129 -4.664 -32.125 1 32.47 482 MET A N 1
ATOM 3761 C CA . MET A 1 482 ? 6.371 -4.496 -33.375 1 32.47 482 MET A CA 1
ATOM 3762 C C . MET A 1 482 ? 7.148 -3.646 -34.375 1 32.47 482 MET A C 1
ATOM 3764 O O . MET A 1 482 ? 6.859 -3.676 -35.562 1 32.47 482 MET A O 1
ATOM 3768 N N . TYR A 1 483 ? 7.957 -2.723 -33.938 1 30.34 483 TYR A N 1
ATOM 3769 C CA . TYR A 1 483 ? 8.523 -1.819 -34.938 1 30.34 483 TYR A CA 1
ATOM 3770 C C . TYR A 1 483 ? 9.484 -2.561 -35.844 1 30.34 483 TYR A C 1
ATOM 3772 O O . TYR A 1 483 ? 9.977 -1.992 -36.844 1 30.34 483 TYR A O 1
ATOM 3780 N N . ASN A 1 484 ? 10.055 -3.617 -35.438 1 30.11 484 ASN A N 1
ATOM 3781 C CA . ASN A 1 484 ? 11.016 -4.051 -36.438 1 30.11 484 ASN A CA 1
ATOM 3782 C C . ASN A 1 484 ? 10.312 -4.543 -37.719 1 30.11 484 ASN A C 1
ATOM 3784 O O . ASN A 1 484 ? 10.93 -5.191 -38.562 1 30.11 484 ASN A O 1
ATOM 3788 N N . ARG A 1 485 ? 8.977 -4.457 -37.844 1 29.78 485 ARG A N 1
ATOM 3789 C CA . ARG A 1 485 ? 8.422 -4.883 -39.125 1 29.78 485 ARG A CA 1
ATOM 3790 C C . ARG A 1 485 ? 8.75 -3.887 -40.219 1 29.78 485 ARG A C 1
ATOM 3792 O O . ARG A 1 485 ? 8.336 -4.066 -41.375 1 29.78 485 ARG A O 1
ATOM 3799 N N . GLU A 1 486 ? 9.117 -2.684 -40.031 1 28.94 486 GLU A N 1
ATOM 3800 C CA . GLU A 1 486 ? 9.195 -1.923 -41.281 1 28.94 486 GLU A CA 1
ATOM 3801 C C . GLU A 1 486 ? 10.352 -2.398 -42.156 1 28.94 486 GLU A C 1
ATOM 3803 O O . GLU A 1 486 ? 10.609 -1.838 -43.219 1 28.94 486 GLU A O 1
ATOM 3808 N N . ASP A 1 487 ? 11.352 -3.066 -41.75 1 28.03 487 ASP A N 1
ATOM 3809 C CA . ASP A 1 487 ? 12.125 -3.445 -42.938 1 28.03 487 ASP A CA 1
ATOM 3810 C C . ASP A 1 487 ? 11.414 -4.539 -43.719 1 28.03 487 ASP A C 1
ATOM 3812 O O . ASP A 1 487 ? 10.617 -5.301 -43.156 1 28.03 487 ASP A O 1
ATOM 3816 N N . GLY A 1 488 ? 11.438 -4.785 -45.219 1 26.97 488 GLY A N 1
ATOM 3817 C CA . GLY A 1 488 ? 10.883 -5.48 -46.375 1 26.97 488 GLY A CA 1
ATOM 3818 C C . GLY A 1 488 ? 10.711 -6.969 -46.156 1 26.97 488 GLY A C 1
ATOM 3819 O O . GLY A 1 488 ? 10.336 -7.703 -47.062 1 26.97 488 GLY A O 1
ATOM 3820 N N . SER A 1 489 ? 11.523 -7.684 -45.438 1 27.84 489 SER A N 1
ATOM 3821 C CA . SER A 1 489 ? 11.281 -9.109 -45.656 1 27.84 489 SER A CA 1
ATOM 3822 C C . SER A 1 489 ? 9.883 -9.508 -45.188 1 27.84 489 SER A C 1
ATOM 3824 O O . SER A 1 489 ? 9.336 -8.906 -44.25 1 27.84 489 SER A O 1
ATOM 3826 N N . HIS A 1 490 ? 8.898 -10.242 -46.125 1 25.38 490 HIS A N 1
ATOM 3827 C CA . HIS A 1 490 ? 7.582 -10.859 -46.25 1 25.38 490 HIS A CA 1
ATOM 3828 C C . HIS A 1 490 ? 7.23 -11.695 -45.031 1 25.38 490 HIS A C 1
ATOM 3830 O O . HIS A 1 490 ? 6.301 -12.508 -45.062 1 25.38 490 HIS A O 1
ATOM 3836 N N . PHE A 1 491 ? 8.031 -11.75 -44.125 1 25.88 491 PHE A N 1
ATOM 3837 C CA . PHE A 1 491 ? 7.562 -12.734 -43.156 1 25.88 491 PHE A CA 1
ATOM 3838 C C . PHE A 1 491 ? 6.254 -12.281 -42.5 1 25.88 491 PHE A C 1
ATOM 3840 O O . PHE A 1 491 ? 5.734 -12.945 -41.594 1 25.88 491 PHE A O 1
ATOM 3847 N N . THR A 1 492 ? 5.645 -11.055 -42.781 1 29.59 492 THR A N 1
ATOM 3848 C CA . THR A 1 492 ? 4.438 -10.469 -42.219 1 29.59 492 THR A CA 1
ATOM 3849 C C . THR A 1 492 ? 3.199 -11.242 -42.656 1 29.59 492 THR A C 1
ATOM 3851 O O . THR A 1 492 ? 2.09 -10.961 -42.188 1 29.59 492 THR A O 1
ATOM 3854 N N . SER A 1 493 ? 3.156 -11.898 -43.812 1 26.36 493 SER A N 1
ATOM 3855 C CA . SER A 1 493 ? 1.898 -12.312 -44.406 1 26.36 493 SER A CA 1
ATOM 3856 C C . SER A 1 493 ? 1.193 -13.367 -43.562 1 26.36 493 SER A C 1
ATOM 3858 O O . SER A 1 493 ? -0.035 -13.469 -43.594 1 26.36 493 SER A O 1
ATOM 3860 N N . LYS A 1 494 ? 1.875 -14.422 -43.156 1 27.84 494 LYS A N 1
ATOM 3861 C CA . LYS A 1 494 ? 1.105 -15.555 -42.656 1 27.84 494 LYS A CA 1
ATOM 3862 C C . LYS A 1 494 ? 0.607 -15.312 -41.25 1 27.84 494 LYS A C 1
ATOM 3864 O O . LYS A 1 494 ? -0.061 -16.156 -40.656 1 27.84 494 LYS A O 1
ATOM 3869 N N . PHE A 1 495 ? 1.315 -14.477 -40.5 1 27.83 495 PHE A N 1
ATOM 3870 C CA . PHE A 1 495 ? 0.715 -14.352 -39.156 1 27.83 495 PHE A CA 1
ATOM 3871 C C . PHE A 1 495 ? -0.484 -13.414 -39.219 1 27.83 495 PHE A C 1
ATOM 3873 O O . PHE A 1 495 ? -0.326 -12.203 -39.375 1 27.83 495 PHE A O 1
ATOM 3880 N N . ARG A 1 496 ? -1.679 -13.789 -39.781 1 24.02 496 ARG A N 1
ATOM 3881 C CA . ARG A 1 496 ? -2.951 -13.078 -39.781 1 24.02 496 ARG A CA 1
ATOM 3882 C C . ARG A 1 496 ? -3.217 -12.406 -38.438 1 24.02 496 ARG A C 1
ATOM 3884 O O . ARG A 1 496 ? -3.297 -13.078 -37.406 1 24.02 496 ARG A O 1
ATOM 3891 N N . PRO A 1 497 ? -3.027 -11.141 -38.281 1 28.03 497 PRO A N 1
ATOM 3892 C CA . PRO A 1 497 ? -3.334 -10.266 -37.125 1 28.03 497 PRO A CA 1
ATOM 3893 C C . PRO A 1 497 ? -4.773 -10.406 -36.656 1 28.03 497 PRO A C 1
ATOM 3895 O O . PRO A 1 497 ? -5.195 -9.695 -35.75 1 28.03 497 PRO A O 1
ATOM 3898 N N . LYS A 1 498 ? -5.723 -10.945 -37.375 1 28.16 498 LYS A N 1
ATOM 3899 C CA . LYS A 1 498 ? -7.137 -10.898 -37.031 1 28.16 498 LYS A CA 1
ATOM 3900 C C . LYS A 1 498 ? -7.395 -11.602 -35.688 1 28.16 498 LYS A C 1
ATOM 3902 O O . LYS A 1 498 ? -8.273 -11.203 -34.938 1 28.16 498 LYS A O 1
ATOM 3907 N N . ARG A 1 499 ? -6.961 -12.852 -35.625 1 26.81 499 ARG A N 1
ATOM 3908 C CA . ARG A 1 499 ? -7.371 -13.617 -34.469 1 26.81 499 ARG A CA 1
ATOM 3909 C C . ARG A 1 499 ? -6.691 -13.094 -33.219 1 26.81 499 ARG A C 1
ATOM 3911 O O . ARG A 1 499 ? -7.168 -13.32 -32.094 1 26.81 499 ARG A O 1
ATOM 3918 N N . PHE A 1 500 ? -5.484 -12.547 -33.312 1 28.78 500 PHE A N 1
ATOM 3919 C CA . PHE A 1 500 ? -4.809 -12.031 -32.125 1 28.78 500 PHE A CA 1
ATOM 3920 C C . PHE A 1 500 ? -5.301 -10.625 -31.812 1 28.78 500 PHE A C 1
ATOM 3922 O O . PHE A 1 500 ? -5.074 -10.125 -30.703 1 28.78 500 PHE A O 1
ATOM 3929 N N . ALA A 1 501 ? -5.801 -9.797 -32.75 1 26.12 501 ALA A N 1
ATOM 3930 C CA . ALA A 1 501 ? -6.258 -8.414 -32.625 1 26.12 501 ALA A CA 1
ATOM 3931 C C . ALA A 1 501 ? -7.531 -8.328 -31.797 1 26.12 501 ALA A C 1
ATOM 3933 O O . ALA A 1 501 ? -7.793 -7.305 -31.156 1 26.12 501 ALA A O 1
ATOM 3934 N N . SER A 1 502 ? -8.531 -9.203 -32.094 1 25.25 502 SER A N 1
ATOM 3935 C CA . SER A 1 502 ? -9.758 -9.062 -31.312 1 25.25 502 SER A CA 1
ATOM 3936 C C . SER A 1 502 ? -9.5 -9.25 -29.812 1 25.25 502 SER A C 1
ATOM 3938 O O . SER A 1 502 ? -10.188 -8.664 -28.984 1 25.25 502 SER A O 1
ATOM 3940 N N . SER A 1 503 ? -8.672 -10.211 -29.469 1 24.86 503 SER A N 1
ATOM 3941 C CA . SER A 1 503 ? -8.398 -10.406 -28.047 1 24.86 503 SER A CA 1
ATOM 3942 C C . SER A 1 503 ? -7.402 -9.375 -27.531 1 24.86 503 SER A C 1
ATOM 3944 O O . SER A 1 503 ? -7.297 -9.164 -26.328 1 24.86 503 SER A O 1
ATOM 3946 N N . ALA A 1 504 ? -6.559 -8.758 -28.328 1 26.78 504 ALA A N 1
ATOM 3947 C CA . ALA A 1 504 ? -5.578 -7.73 -27.984 1 26.78 504 ALA A CA 1
ATOM 3948 C C . ALA A 1 504 ? -6.262 -6.398 -27.672 1 26.78 504 ALA A C 1
ATOM 3950 O O . ALA A 1 504 ? -5.668 -5.523 -27.047 1 26.78 504 ALA A O 1
ATOM 3951 N N . ARG A 1 505 ? -7.285 -5.922 -28.453 1 25.19 505 ARG A N 1
ATOM 3952 C CA . ARG A 1 505 ? -8.047 -4.691 -28.25 1 25.19 505 ARG A CA 1
ATOM 3953 C C . ARG A 1 505 ? -8.625 -4.617 -26.844 1 25.19 505 ARG A C 1
ATOM 3955 O O . ARG A 1 505 ? -8.953 -3.533 -26.359 1 25.19 505 ARG A O 1
ATOM 3962 N N . ALA A 1 506 ? -9.094 -5.668 -26.344 1 24.58 506 ALA A N 1
ATOM 3963 C CA . ALA A 1 506 ? -9.617 -5.637 -24.984 1 24.58 506 ALA A CA 1
ATOM 3964 C C . ALA A 1 506 ? -8.516 -5.309 -23.984 1 24.58 506 ALA A C 1
ATOM 3966 O O . ALA A 1 506 ? -8.797 -4.93 -22.844 1 24.58 506 ALA A O 1
ATOM 3967 N N . CYS A 1 507 ? -7.25 -5.676 -24.25 1 25.52 507 CYS A N 1
ATOM 3968 C CA . CYS A 1 507 ? -6.145 -5.441 -23.328 1 25.52 507 CYS A CA 1
ATOM 3969 C C . CYS A 1 507 ? -5.559 -4.051 -23.516 1 25.52 507 CYS A C 1
ATOM 3971 O O . CYS A 1 507 ? -4.652 -3.646 -22.781 1 25.52 507 CYS A O 1
ATOM 3973 N N . SER A 1 508 ? -5.598 -3.398 -24.766 1 22.78 508 SER A N 1
ATOM 3974 C CA . SER A 1 508 ? -5.023 -2.09 -25.047 1 22.78 508 SER A CA 1
ATOM 3975 C C . SER A 1 508 ? -5.746 -0.984 -24.297 1 22.78 508 SER A C 1
ATOM 3977 O O . SER A 1 508 ? -5.375 0.187 -24.391 1 22.78 508 SER A O 1
ATOM 3979 N N . LEU A 1 509 ? -7.043 -1.13 -24.141 1 20.66 509 LEU A N 1
ATOM 3980 C CA . LEU A 1 509 ? -7.617 0.025 -23.453 1 20.66 509 LEU A CA 1
ATOM 3981 C C . LEU A 1 509 ? -7.215 0.046 -21.984 1 20.66 509 LEU A C 1
ATOM 3983 O O . LEU A 1 509 ? -7.332 -0.967 -21.297 1 20.66 509 LEU A O 1
ATOM 3987 N N . MET B 1 1 ? 32.656 -25.094 80.312 1 18.86 1 MET B N 1
ATOM 3988 C CA . MET B 1 1 ? 33.25 -23.766 80.125 1 18.86 1 MET B CA 1
ATOM 3989 C C . MET B 1 1 ? 32.812 -23.188 78.75 1 18.86 1 MET B C 1
ATOM 3991 O O . MET B 1 1 ? 32.875 -23.891 77.75 1 18.86 1 MET B O 1
ATOM 3995 N N . THR B 1 2 ? 31.969 -22.125 78.688 1 20.45 2 THR B N 1
ATOM 3996 C CA . THR B 1 2 ? 31.031 -21.344 77.875 1 20.45 2 THR B CA 1
ATOM 3997 C C . THR B 1 2 ? 31.75 -20.516 76.812 1 20.45 2 THR B C 1
ATOM 3999 O O . THR B 1 2 ? 32.469 -19.578 77.125 1 20.45 2 THR B O 1
ATOM 4002 N N . TRP B 1 3 ? 32.281 -21.172 76 1 20.5 3 TRP B N 1
ATOM 4003 C CA . TRP B 1 3 ? 33.406 -20.5 75.312 1 20.5 3 TRP B CA 1
ATOM 4004 C C . TRP B 1 3 ? 32.875 -19.312 74.5 1 20.5 3 TRP B C 1
ATOM 4006 O O . TRP B 1 3 ? 31.891 -19.438 73.75 1 20.5 3 TRP B O 1
ATOM 4016 N N . PRO B 1 4 ? 33.156 -18.109 74.812 1 20.8 4 PRO B N 1
ATOM 4017 C CA . PRO B 1 4 ? 32.656 -16.75 74.562 1 20.8 4 PRO B CA 1
ATOM 4018 C C . PRO B 1 4 ? 32.969 -16.234 73.188 1 20.8 4 PRO B C 1
ATOM 4020 O O . PRO B 1 4 ? 34.094 -16.359 72.688 1 20.8 4 PRO B O 1
ATOM 4023 N N . GLN B 1 5 ? 32.188 -16.578 72.25 1 20.25 5 GLN B N 1
ATOM 4024 C CA . GLN B 1 5 ? 32.219 -16.438 70.812 1 20.25 5 GLN B CA 1
ATOM 4025 C C . GLN B 1 5 ? 32.5 -14.984 70.375 1 20.25 5 GLN B C 1
ATOM 4027 O O . GLN B 1 5 ? 31.734 -14.086 70.75 1 20.25 5 GLN B O 1
ATOM 4032 N N . ARG B 1 6 ? 33.656 -14.664 70.375 1 18.69 6 ARG B N 1
ATOM 4033 C CA . ARG B 1 6 ? 34.219 -13.312 70.438 1 18.69 6 ARG B CA 1
ATOM 4034 C C . ARG B 1 6 ? 33.75 -12.508 69.188 1 18.69 6 ARG B C 1
ATOM 4036 O O . ARG B 1 6 ? 33.719 -13.031 68.062 1 18.69 6 ARG B O 1
ATOM 4043 N N . PRO B 1 7 ? 33.031 -11.469 69.312 1 19.09 7 PRO B N 1
ATOM 4044 C CA . PRO B 1 7 ? 32.312 -10.484 68.5 1 19.09 7 PRO B CA 1
ATOM 4045 C C . PRO B 1 7 ? 33.219 -9.672 67.625 1 19.09 7 PRO B C 1
ATOM 4047 O O . PRO B 1 7 ? 34.125 -8.961 68.125 1 19.09 7 PRO B O 1
ATOM 4050 N N . ILE B 1 8 ? 33.969 -10.383 66.812 1 19.5 8 ILE B N 1
ATOM 4051 C CA . ILE B 1 8 ? 35.094 -9.562 66.375 1 19.5 8 ILE B CA 1
ATOM 4052 C C . ILE B 1 8 ? 34.594 -8.242 65.812 1 19.5 8 ILE B C 1
ATOM 4054 O O . ILE B 1 8 ? 33.719 -8.234 64.938 1 19.5 8 ILE B O 1
ATOM 4058 N N . PRO B 1 9 ? 34.875 -7.207 66.438 1 17.55 9 PRO B N 1
ATOM 4059 C CA . PRO B 1 9 ? 34.469 -5.797 66.375 1 17.55 9 PRO B CA 1
ATOM 4060 C C . PRO B 1 9 ? 34.906 -5.117 65.062 1 17.55 9 PRO B C 1
ATOM 4062 O O . PRO B 1 9 ? 36.094 -4.973 64.812 1 17.55 9 PRO B O 1
ATOM 4065 N N . ILE B 1 10 ? 34.812 -5.805 64.062 1 19.53 10 ILE B N 1
ATOM 4066 C CA . ILE B 1 10 ? 35.656 -5.301 62.969 1 19.53 10 ILE B CA 1
ATOM 4067 C C . ILE B 1 10 ? 35.406 -3.805 62.781 1 19.53 10 ILE B C 1
ATOM 4069 O O . ILE B 1 10 ? 34.281 -3.375 62.625 1 19.53 10 ILE B O 1
ATOM 4073 N N . GLU B 1 11 ? 36.219 -3.045 63.156 1 17.05 11 GLU B N 1
ATOM 4074 C CA . GLU B 1 11 ? 36.469 -1.619 63.406 1 17.05 11 GLU B CA 1
ATOM 4075 C C . GLU B 1 11 ? 36.188 -0.813 62.125 1 17.05 11 GLU B C 1
ATOM 4077 O O . GLU B 1 11 ? 36.5 -1.28 61.031 1 17.05 11 GLU B O 1
ATOM 4082 N N . PRO B 1 12 ? 35.344 0.196 62.219 1 17.66 12 PRO B N 1
ATOM 4083 C CA . PRO B 1 12 ? 34.719 1.195 61.344 1 17.66 12 PRO B CA 1
ATOM 4084 C C . PRO B 1 12 ? 35.719 2.098 60.656 1 17.66 12 PRO B C 1
ATOM 4086 O O . PRO B 1 12 ? 35.344 3.057 59.969 1 17.66 12 PRO B O 1
ATOM 4089 N N . VAL B 1 13 ? 36.844 1.608 60.344 1 17.56 13 VAL B N 1
ATOM 4090 C CA . VAL B 1 13 ? 37.844 2.672 60.312 1 17.56 13 VAL B CA 1
ATOM 4091 C C . VAL B 1 13 ? 37.406 3.742 59.312 1 17.56 13 VAL B C 1
ATOM 4093 O O . VAL B 1 13 ? 36.938 3.424 58.219 1 17.56 13 VAL B O 1
ATOM 4096 N N . ILE B 1 14 ? 37.219 5.008 59.781 1 16.91 14 ILE B N 1
ATOM 4097 C CA . ILE B 1 14 ? 36.906 6.402 59.5 1 16.91 14 ILE B CA 1
ATOM 4098 C C . ILE B 1 14 ? 37.906 6.996 58.531 1 16.91 14 ILE B C 1
ATOM 4100 O O . ILE B 1 14 ? 37.875 8.203 58.25 1 16.91 14 ILE B O 1
ATOM 4104 N N . ALA B 1 15 ? 38.656 6.188 57.938 1 17.09 15 ALA B N 1
ATOM 4105 C CA . ALA B 1 15 ? 39.875 6.926 57.562 1 17.09 15 ALA B CA 1
ATOM 4106 C C . ALA B 1 15 ? 39.531 8.219 56.844 1 17.09 15 ALA B C 1
ATOM 4108 O O . ALA B 1 15 ? 38.469 8.328 56.25 1 17.09 15 ALA B O 1
ATOM 4109 N N . ALA B 1 16 ? 40.438 9.273 56.969 1 17.45 16 ALA B N 1
ATOM 4110 C CA . ALA B 1 16 ? 40.938 10.641 57.031 1 17.45 16 ALA B CA 1
ATOM 4111 C C . ALA B 1 16 ? 41.094 11.227 55.656 1 17.45 16 ALA B C 1
ATOM 4113 O O . ALA B 1 16 ? 41.906 10.734 54.844 1 17.45 16 ALA B O 1
ATOM 4114 N N . GLY B 1 17 ? 40.156 11.656 55.094 1 17.22 17 GLY B N 1
ATOM 4115 C CA . GLY B 1 17 ? 39.844 12.102 53.75 1 17.22 17 GLY B CA 1
ATOM 4116 C C . GLY B 1 17 ? 40.719 13.266 53.312 1 17.22 17 GLY B C 1
ATOM 4117 O O . GLY B 1 17 ? 40.5 14.406 53.719 1 17.22 17 GLY B O 1
ATOM 4118 N N . GLY B 1 18 ? 41.906 13.047 53.375 1 16.5 18 GLY B N 1
ATOM 4119 C CA . GLY B 1 18 ? 42.906 14.094 53.219 1 16.5 18 GLY B CA 1
ATOM 4120 C C . GLY B 1 18 ? 42.562 15.062 52.094 1 16.5 18 GLY B C 1
ATOM 4121 O O . GLY B 1 18 ? 41.656 14.805 51.312 1 16.5 18 GLY B O 1
ATOM 4122 N N . LYS B 1 19 ? 43.625 16 51.781 1 17.11 19 LYS B N 1
ATOM 4123 C CA . LYS B 1 19 ? 43.875 17.391 51.438 1 17.11 19 LYS B CA 1
ATOM 4124 C C . LYS B 1 19 ? 43.594 17.641 49.938 1 17.11 19 LYS B C 1
ATOM 4126 O O . LYS B 1 19 ? 43.844 16.781 49.125 1 17.11 19 LYS B O 1
ATOM 4131 N N . LYS B 1 20 ? 43 18.656 49.812 1 19.27 20 LYS B N 1
ATOM 4132 C CA . LYS B 1 20 ? 42.281 19.406 48.781 1 19.27 20 LYS B CA 1
ATOM 4133 C C . LYS B 1 20 ? 43.219 19.844 47.688 1 19.27 20 LYS B C 1
ATOM 4135 O O . LYS B 1 20 ? 44.125 20.656 47.906 1 19.27 20 LYS B O 1
ATOM 4140 N N . PRO B 1 21 ? 43.812 19.016 46.969 1 16.56 21 PRO B N 1
ATOM 4141 C CA . PRO B 1 21 ? 44.906 19.625 46.188 1 16.56 21 PRO B CA 1
ATOM 4142 C C . PRO B 1 21 ? 44.469 20.891 45.469 1 16.56 21 PRO B C 1
ATOM 4144 O O . PRO B 1 21 ? 43.281 21.062 45.156 1 16.56 21 PRO B O 1
ATOM 4147 N N . ASN B 1 22 ? 45.312 21.953 45.438 1 16.22 22 ASN B N 1
ATOM 4148 C CA . ASN B 1 22 ? 45.438 23.359 45.062 1 16.22 22 ASN B CA 1
ATOM 4149 C C . ASN B 1 22 ? 45.219 23.562 43.594 1 16.22 22 ASN B C 1
ATOM 4151 O O . ASN B 1 22 ? 46.094 23.297 42.75 1 16.22 22 ASN B O 1
ATOM 4155 N N . VAL B 1 23 ? 44.406 22.922 43.031 1 16.45 23 VAL B N 1
ATOM 4156 C CA . VAL B 1 23 ? 44.5 22.969 41.562 1 16.45 23 VAL B CA 1
ATOM 4157 C C . VAL B 1 23 ? 44.5 24.422 41.094 1 16.45 23 VAL B C 1
ATOM 4159 O O . VAL B 1 23 ? 43.531 25.156 41.375 1 16.45 23 VAL B O 1
ATOM 4162 N N . ALA B 1 24 ? 45.531 25.062 40.875 1 17.02 24 ALA B N 1
ATOM 4163 C CA . ALA B 1 24 ? 45.938 26.406 40.438 1 17.02 24 ALA B CA 1
ATOM 4164 C C . ALA B 1 24 ? 45.125 26.828 39.219 1 17.02 24 ALA B C 1
ATOM 4166 O O . ALA B 1 24 ? 44.812 26.016 38.344 1 17.02 24 ALA B O 1
ATOM 4167 N N . GLY B 1 25 ? 44.406 27.891 39.188 1 16.22 25 GLY B N 1
ATOM 4168 C CA . GLY B 1 25 ? 43.406 28.719 38.531 1 16.22 25 GLY B CA 1
ATOM 4169 C C . GLY B 1 25 ? 43.875 29.25 37.188 1 16.22 25 GLY B C 1
ATOM 4170 O O . GLY B 1 25 ? 43.188 30.094 36.594 1 16.22 25 GLY B O 1
ATOM 4171 N N . GLN B 1 26 ? 44.906 28.891 36.562 1 16.84 26 GLN B N 1
ATOM 4172 C CA . GLN B 1 26 ? 45.531 29.938 35.781 1 16.84 26 GLN B CA 1
ATOM 4173 C C . GLN B 1 26 ? 44.625 30.375 34.625 1 16.84 26 GLN B C 1
ATOM 4175 O O . GLN B 1 26 ? 43.969 29.531 34 1 16.84 26 GLN B O 1
ATOM 4180 N N . ALA B 1 27 ? 44.281 31.688 34.438 1 16.91 27 ALA B N 1
ATOM 4181 C CA . ALA B 1 27 ? 43.406 32.625 33.75 1 16.91 27 ALA B CA 1
ATOM 4182 C C . ALA B 1 27 ? 43.719 32.625 32.25 1 16.91 27 ALA B C 1
ATOM 4184 O O . ALA B 1 27 ? 43 33.25 31.453 1 16.91 27 ALA B O 1
ATOM 4185 N N . CYS B 1 28 ? 43.781 31.609 31.578 1 17.52 28 CYS B N 1
ATOM 4186 C CA . CYS B 1 28 ? 44.469 31.812 30.297 1 17.52 28 CYS B CA 1
ATOM 4187 C C . CYS B 1 28 ? 43.75 32.875 29.453 1 17.52 28 CYS B C 1
ATOM 4189 O O . CYS B 1 28 ? 42.531 32.781 29.25 1 17.52 28 CYS B O 1
ATOM 4191 N N . THR B 1 29 ? 44.156 34.094 29.219 1 17.41 29 THR B N 1
ATOM 4192 C CA . THR B 1 29 ? 43.812 35.375 28.641 1 17.41 29 THR B CA 1
ATOM 4193 C C . THR B 1 29 ? 43.688 35.281 27.125 1 17.41 29 THR B C 1
ATOM 4195 O O . THR B 1 29 ? 43.281 36.25 26.469 1 17.41 29 THR B O 1
ATOM 4198 N N . PHE B 1 30 ? 43.219 34.406 26.484 1 18.42 30 PHE B N 1
ATOM 4199 C CA . PHE B 1 30 ? 43.625 34.469 25.094 1 18.42 30 PHE B CA 1
ATOM 4200 C C . PHE B 1 30 ? 43.156 35.781 24.453 1 18.42 30 PHE B C 1
ATOM 4202 O O . PHE B 1 30 ? 42.031 36.219 24.688 1 18.42 30 PHE B O 1
ATOM 4209 N N . ASP B 1 31 ? 43.906 36.656 23.906 1 17.25 31 ASP B N 1
ATOM 4210 C CA . ASP B 1 31 ? 44 38 23.344 1 17.25 31 ASP B CA 1
ATOM 4211 C C . ASP B 1 31 ? 43.344 38.094 21.953 1 17.25 31 ASP B C 1
ATOM 4213 O O . ASP B 1 31 ? 43.469 39.094 21.266 1 17.25 31 ASP B O 1
ATOM 4217 N N . ILE B 1 32 ? 42.625 37.281 21.453 1 20.47 32 ILE B N 1
ATOM 4218 C CA . ILE B 1 32 ? 42.656 37.469 20 1 20.47 32 ILE B CA 1
ATOM 4219 C C . ILE B 1 32 ? 42.125 38.844 19.656 1 20.47 32 ILE B C 1
ATOM 4221 O O . ILE B 1 32 ? 41.156 39.312 20.234 1 20.47 32 ILE B O 1
ATOM 4225 N N . LEU B 1 33 ? 42.719 39.531 18.641 1 18.66 33 LEU B N 1
ATOM 4226 C CA . LEU B 1 33 ? 42.812 40.906 18.156 1 18.66 33 LEU B CA 1
ATOM 4227 C C . LEU B 1 33 ? 41.531 41.312 17.422 1 18.66 33 LEU B C 1
ATOM 4229 O O . LEU B 1 33 ? 40.844 40.469 16.844 1 18.66 33 LEU B O 1
ATOM 4233 N N . PRO B 1 34 ? 41.094 42.656 17.422 1 17.95 34 PRO B N 1
ATOM 4234 C CA . PRO B 1 34 ? 39.906 43.469 17.109 1 17.95 34 PRO B CA 1
ATOM 4235 C C . PRO B 1 34 ? 39.719 43.656 15.609 1 17.95 34 PRO B C 1
ATOM 4237 O O . PRO B 1 34 ? 38.781 44.344 15.195 1 17.95 34 PRO B O 1
ATOM 4240 N N . GLY B 1 35 ? 39.812 42.719 14.625 1 19.19 35 GLY B N 1
ATOM 4241 C CA . GLY B 1 35 ? 40.062 43.406 13.367 1 19.19 35 GLY B CA 1
ATOM 4242 C C . GLY B 1 35 ? 38.969 44.375 13.008 1 19.19 35 GLY B C 1
ATOM 4243 O O . GLY B 1 35 ? 37.844 44.312 13.555 1 19.19 35 GLY B O 1
ATOM 4244 N N . ARG B 1 36 ? 39.25 45.406 11.984 1 18.22 36 ARG B N 1
ATOM 4245 C CA . ARG B 1 36 ? 38.875 46.75 11.594 1 18.22 36 ARG B CA 1
ATOM 4246 C C . ARG B 1 36 ? 37.625 46.781 10.758 1 18.22 36 ARG B C 1
ATOM 4248 O O . ARG B 1 36 ? 37.312 45.781 10.078 1 18.22 36 ARG B O 1
ATOM 4255 N N . ARG B 1 37 ? 36.781 47.812 10.945 1 18.39 37 ARG B N 1
ATOM 4256 C CA . ARG B 1 37 ? 35.469 48.406 10.656 1 18.39 37 ARG B CA 1
ATOM 4257 C C . ARG B 1 37 ? 35.375 48.812 9.195 1 18.39 37 ARG B C 1
ATOM 4259 O O . ARG B 1 37 ? 34.344 49.344 8.766 1 18.39 37 ARG B O 1
ATOM 4266 N N . GLY B 1 38 ? 35.906 48.031 8.102 1 18.88 38 GLY B N 1
ATOM 4267 C CA . GLY B 1 38 ? 36.031 49.031 7.039 1 18.88 38 GLY B CA 1
ATOM 4268 C C . GLY B 1 38 ? 34.719 49.688 6.672 1 18.88 38 GLY B C 1
ATOM 4269 O O . GLY B 1 38 ? 33.656 49.219 7.098 1 18.88 38 GLY B O 1
ATOM 4270 N N . PRO B 1 39 ? 34.781 50.781 5.676 1 18.02 39 PRO B N 1
ATOM 4271 C CA . PRO B 1 39 ? 33.969 51.969 5.445 1 18.02 39 PRO B CA 1
ATOM 4272 C C . PRO B 1 39 ? 32.625 51.656 4.781 1 18.02 39 PRO B C 1
ATOM 4274 O O . PRO B 1 39 ? 32.438 50.562 4.238 1 18.02 39 PRO B O 1
ATOM 4277 N N . LYS B 1 40 ? 31.688 52.719 4.688 1 17.73 40 LYS B N 1
ATOM 4278 C CA . LYS B 1 40 ? 30.312 53.188 4.582 1 17.73 40 LYS B CA 1
ATOM 4279 C C . LYS B 1 40 ? 29.844 53.188 3.135 1 17.73 40 LYS B C 1
ATOM 4281 O O . LYS B 1 40 ? 28.672 53.469 2.855 1 17.73 40 LYS B O 1
ATOM 4286 N N . GLY B 1 41 ? 30.531 52.406 2.121 1 17.83 41 GLY B N 1
ATOM 4287 C CA . GLY B 1 41 ? 30.359 53.188 0.899 1 17.83 41 GLY B CA 1
ATOM 4288 C C . GLY B 1 41 ? 28.906 53.438 0.555 1 17.83 41 GLY B C 1
ATOM 4289 O O . GLY B 1 41 ? 28.016 52.812 1.093 1 17.83 41 GLY B O 1
ATOM 4290 N N . ARG B 1 42 ? 28.594 54.406 -0.497 1 17.66 42 ARG B N 1
ATOM 4291 C CA . ARG B 1 42 ? 27.703 55.5 -0.931 1 17.66 42 ARG B CA 1
ATOM 4292 C C . ARG B 1 42 ? 26.469 54.938 -1.61 1 17.66 42 ARG B C 1
ATOM 4294 O O . ARG B 1 42 ? 26.453 53.781 -2.066 1 17.66 42 ARG B O 1
ATOM 4301 N N . PRO B 1 43 ? 25.484 55.906 -1.985 1 16.58 43 PRO B N 1
ATOM 4302 C CA . PRO B 1 43 ? 24.062 56.25 -2.182 1 16.58 43 PRO B CA 1
ATOM 4303 C C . PRO B 1 43 ? 23.562 55.875 -3.574 1 16.58 43 PRO B C 1
ATOM 4305 O O . PRO B 1 43 ? 22.359 55.906 -3.826 1 16.58 43 PRO B O 1
ATOM 4308 N N . ARG B 1 44 ? 24.281 55.062 -4.527 1 16.69 44 ARG B N 1
ATOM 4309 C CA . ARG B 1 44 ? 24.047 55.562 -5.891 1 16.69 44 ARG B CA 1
ATOM 4310 C C . ARG B 1 44 ? 22.562 55.562 -6.223 1 16.69 44 ARG B C 1
ATOM 4312 O O . ARG B 1 44 ? 21.859 54.562 -5.992 1 16.69 44 ARG B O 1
ATOM 4319 N N . ARG B 1 45 ? 21.938 56.719 -6.75 1 16.08 45 ARG B N 1
ATOM 4320 C CA . ARG B 1 45 ? 20.781 57.531 -7.168 1 16.08 45 ARG B CA 1
ATOM 4321 C C . ARG B 1 45 ? 20.125 56.906 -8.414 1 16.08 45 ARG B C 1
ATOM 4323 O O . ARG B 1 45 ? 19.109 57.438 -8.891 1 16.08 45 ARG B O 1
ATOM 4330 N N . ARG B 1 46 ? 20.469 55.719 -8.945 1 16.86 46 ARG B N 1
ATOM 4331 C CA . ARG B 1 46 ? 20.312 55.906 -10.391 1 16.86 46 ARG B CA 1
ATOM 4332 C C . ARG B 1 46 ? 18.875 56.281 -10.734 1 16.86 46 ARG B C 1
ATOM 4334 O O . ARG B 1 46 ? 17.938 55.875 -10.047 1 16.86 46 ARG B O 1
ATOM 4341 N N . ASN B 1 47 ? 18.719 57.219 -11.711 1 15.43 47 ASN B N 1
ATOM 4342 C CA . ASN B 1 47 ? 17.828 58.094 -12.445 1 15.43 47 ASN B CA 1
ATOM 4343 C C . ASN B 1 47 ? 16.734 57.312 -13.18 1 15.43 47 ASN B C 1
ATOM 4345 O O . ASN B 1 47 ? 17.047 56.438 -13.977 1 15.43 47 ASN B O 1
ATOM 4349 N N . ILE B 1 48 ? 15.602 57.094 -12.523 1 17.48 48 ILE B N 1
ATOM 4350 C CA . ILE B 1 48 ? 14.281 56.75 -13.031 1 17.48 48 ILE B CA 1
ATOM 4351 C C . ILE B 1 48 ? 13.945 57.625 -14.242 1 17.48 48 ILE B C 1
ATOM 4353 O O . ILE B 1 48 ? 13.719 58.812 -14.109 1 17.48 48 ILE B O 1
ATOM 4357 N N . VAL B 1 49 ? 14.781 57.5 -15.328 1 15.89 49 VAL B N 1
ATOM 4358 C CA . VAL B 1 49 ? 14.406 58.375 -16.438 1 15.89 49 VAL B CA 1
ATOM 4359 C C . VAL B 1 49 ? 12.914 58.188 -16.734 1 15.89 49 VAL B C 1
ATOM 4361 O O . VAL B 1 49 ? 12.32 57.156 -16.422 1 15.89 49 VAL B O 1
ATOM 4364 N N . SER B 1 50 ? 12.383 59.156 -17.641 1 15.92 50 SER B N 1
ATOM 4365 C CA . SER B 1 50 ? 11.32 60.062 -18.031 1 15.92 50 SER B CA 1
ATOM 4366 C C . SER B 1 50 ? 10.359 59.406 -19.016 1 15.92 50 SER B C 1
ATOM 4368 O O . SER B 1 50 ? 9.25 59.906 -19.234 1 15.92 50 SER B O 1
ATOM 4370 N N . ILE B 1 51 ? 10.719 58.281 -19.766 1 16.45 51 ILE B N 1
ATOM 4371 C CA . ILE B 1 51 ? 10.32 58.594 -21.141 1 16.45 51 ILE B CA 1
ATOM 4372 C C . ILE B 1 51 ? 8.805 58.781 -21.203 1 16.45 51 ILE B C 1
ATOM 4374 O O . ILE B 1 51 ? 8.062 58.031 -20.562 1 16.45 51 ILE B O 1
ATOM 4378 N N . GLN B 1 52 ? 8.344 59.562 -22.188 1 15.8 52 GLN B N 1
ATOM 4379 C CA . GLN B 1 52 ? 7.297 60.469 -22.656 1 15.8 52 GLN B CA 1
ATOM 4380 C C . GLN B 1 52 ? 6.051 59.719 -23.078 1 15.8 52 GLN B C 1
ATOM 4382 O O . GLN B 1 52 ? 6.105 58.5 -23.281 1 15.8 52 GLN B O 1
ATOM 4387 N N . ASP B 1 53 ? 5.18 60.438 -23.875 1 16.22 53 ASP B N 1
ATOM 4388 C CA . ASP B 1 53 ? 3.852 61.031 -23.953 1 16.22 53 ASP B CA 1
ATOM 4389 C C . ASP B 1 53 ? 2.914 60.188 -24.812 1 16.22 53 ASP B C 1
ATOM 4391 O O . ASP B 1 53 ? 1.775 59.938 -24.422 1 16.22 53 ASP B O 1
ATOM 4395 N N . ASP B 1 54 ? 3.174 59.938 -26.203 1 15.79 54 ASP B N 1
ATOM 4396 C CA . ASP B 1 54 ? 2.295 60.531 -27.203 1 15.79 54 ASP B CA 1
ATOM 4397 C C . ASP B 1 54 ? 1.073 59.656 -27.453 1 15.79 54 ASP B C 1
ATOM 4399 O O . ASP B 1 54 ? 1.147 58.438 -27.312 1 15.79 54 ASP B O 1
ATOM 4403 N N . THR B 1 55 ? -0.157 60.25 -27.766 1 16.7 55 THR B N 1
ATOM 4404 C CA . THR B 1 55 ? -1.611 60.312 -27.828 1 16.7 55 THR B CA 1
ATOM 4405 C C . THR B 1 55 ? -2.143 59.469 -28.984 1 16.7 55 THR B C 1
ATOM 4407 O O . THR B 1 55 ? -3.301 59.062 -28.969 1 16.7 55 THR B O 1
ATOM 4410 N N . GLY B 1 56 ? -1.482 59.219 -30.188 1 16.05 56 GLY B N 1
ATOM 4411 C CA . GLY B 1 56 ? -2.305 59.562 -31.344 1 16.05 56 GLY B CA 1
ATOM 4412 C C . GLY B 1 56 ? -3.402 58.531 -31.594 1 16.05 56 GLY B C 1
ATOM 4413 O O . GLY B 1 56 ? -3.287 57.375 -31.203 1 16.05 56 GLY B O 1
ATOM 4414 N N . ARG B 1 57 ? -4.629 58.969 -32.188 1 16.52 57 ARG B N 1
ATOM 4415 C CA . ARG B 1 57 ? -6.062 58.875 -32.438 1 16.52 57 ARG B CA 1
ATOM 4416 C C . ARG B 1 57 ? -6.359 57.875 -33.531 1 16.52 57 ARG B C 1
ATOM 4418 O O . ARG B 1 57 ? -7.473 57.344 -33.625 1 16.52 57 ARG B O 1
ATOM 4425 N N . GLN B 1 58 ? -5.422 57.625 -34.562 1 15.48 58 GLN B N 1
ATOM 4426 C CA . GLN B 1 58 ? -6.141 57.781 -35.844 1 15.48 58 GLN B CA 1
ATOM 4427 C C . GLN B 1 58 ? -7.102 56.625 -36.062 1 15.48 58 GLN B C 1
ATOM 4429 O O . GLN B 1 58 ? -6.961 55.562 -35.469 1 15.48 58 GLN B O 1
ATOM 4434 N N . HIS B 1 59 ? -7.617 56.562 -37.375 1 15.7 59 HIS B N 1
ATOM 4435 C CA . HIS B 1 59 ? -8.789 56.594 -38.25 1 15.7 59 HIS B CA 1
ATOM 4436 C C . HIS B 1 59 ? -9.18 55.188 -38.688 1 15.7 59 HIS B C 1
ATOM 4438 O O . HIS B 1 59 ? -10.344 54.781 -38.594 1 15.7 59 HIS B O 1
ATOM 4444 N N . HIS B 1 60 ? -8.281 54.438 -39.469 1 15.34 60 HIS B N 1
ATOM 4445 C CA . HIS B 1 60 ? -8.82 54.219 -40.812 1 15.34 60 HIS B CA 1
ATOM 4446 C C . HIS B 1 60 ? -9.812 53.031 -40.812 1 15.34 60 HIS B C 1
ATOM 4448 O O . HIS B 1 60 ? -9.805 52.219 -39.906 1 15.34 60 HIS B O 1
ATOM 4454 N N . ASP B 1 61 ? -10.195 52.656 -42.094 1 16.02 61 ASP B N 1
ATOM 4455 C CA . ASP B 1 61 ? -11.305 52.438 -43 1 16.02 61 ASP B CA 1
ATOM 4456 C C . ASP B 1 61 ? -11.734 50.969 -43.031 1 16.02 61 ASP B C 1
ATOM 4458 O O . ASP B 1 61 ? -12.898 50.656 -42.812 1 16.02 61 ASP B O 1
ATOM 4462 N N . PRO B 1 62 ? -11.43 50.312 -44.188 1 16.31 62 PRO B N 1
ATOM 4463 C CA . PRO B 1 62 ? -12.484 49.938 -45.125 1 16.31 62 PRO B CA 1
ATOM 4464 C C . PRO B 1 62 ? -12.906 48.469 -45 1 16.31 62 PRO B C 1
ATOM 4466 O O . PRO B 1 62 ? -14.062 48.156 -45.25 1 16.31 62 PRO B O 1
ATOM 4469 N N . LEU B 1 63 ? -11.953 47.5 -44.656 1 16.41 63 LEU B N 1
ATOM 4470 C CA . LEU B 1 63 ? -11.93 46.5 -45.719 1 16.41 63 LEU B CA 1
ATOM 4471 C C . LEU B 1 63 ? -13.102 45.531 -45.562 1 16.41 63 LEU B C 1
ATOM 4473 O O . LEU B 1 63 ? -13.281 44.906 -44.531 1 16.41 63 LEU B O 1
ATOM 4477 N N . GLU B 1 64 ? -14 45.406 -46.531 1 16.75 64 GLU B N 1
ATOM 4478 C CA . GLU B 1 64 ? -15.305 44.906 -46.938 1 16.75 64 GLU B CA 1
ATOM 4479 C C . GLU B 1 64 ? -15.289 43.375 -47.062 1 16.75 64 GLU B C 1
ATOM 4481 O O . GLU B 1 64 ? -16.312 42.719 -46.844 1 16.75 64 GLU B O 1
ATOM 4486 N N . THR B 1 65 ? -14.18 42.688 -47.5 1 17.58 65 THR B N 1
ATOM 4487 C CA . THR B 1 65 ? -14.555 41.844 -48.656 1 17.58 65 THR B CA 1
ATOM 4488 C C . THR B 1 65 ? -15.453 40.719 -48.188 1 17.58 65 THR B C 1
ATOM 4490 O O . THR B 1 65 ? -15.352 40.219 -47.062 1 17.58 65 THR B O 1
ATOM 4493 N N . SER B 1 66 ? -16.141 39.938 -49.219 1 17.14 66 SER B N 1
ATOM 4494 C CA . SER B 1 66 ? -17.344 39.312 -49.781 1 17.14 66 SER B CA 1
ATOM 4495 C C . SER B 1 66 ? -17.359 37.812 -49.5 1 17.14 66 SER B C 1
ATOM 4497 O O . SER B 1 66 ? -18.406 37.156 -49.656 1 17.14 66 SER B O 1
ATOM 4499 N N . LEU B 1 67 ? -16.188 37.125 -49.375 1 17.42 67 LEU B N 1
ATOM 4500 C CA . LEU B 1 67 ? -16.266 35.906 -50.188 1 17.42 67 LEU B CA 1
ATOM 4501 C C . LEU B 1 67 ? -17.344 34.969 -49.656 1 17.42 67 LEU B C 1
ATOM 4503 O O . LEU B 1 67 ? -17.641 35 -48.469 1 17.42 67 LEU B O 1
ATOM 4507 N N . SER B 1 68 ? -17.797 33.938 -50.5 1 18.03 68 SER B N 1
ATOM 4508 C CA . SER B 1 68 ? -18.859 33.125 -51.062 1 18.03 68 SER B CA 1
ATOM 4509 C C . SER B 1 68 ? -19.125 31.875 -50.219 1 18.03 68 SER B C 1
ATOM 4511 O O . SER B 1 68 ? -18.25 31.438 -49.469 1 18.03 68 SER B O 1
ATOM 4513 N N . SER B 1 69 ? -20.375 31.266 -50.25 1 18.52 69 SER B N 1
ATOM 4514 C CA . SER B 1 69 ? -21.453 30.516 -49.594 1 18.52 69 SER B CA 1
ATOM 4515 C C . SER B 1 69 ? -21.219 29.016 -49.719 1 18.52 69 SER B C 1
ATOM 4517 O O . SER B 1 69 ? -22.094 28.219 -49.344 1 18.52 69 SER B O 1
ATOM 4519 N N . SER B 1 70 ? -19.969 28.516 -50.062 1 19.42 70 SER B N 1
ATOM 4520 C CA . SER B 1 70 ? -20.109 27.203 -50.688 1 19.42 70 SER B CA 1
ATOM 4521 C C . SER B 1 70 ? -20.844 26.219 -49.75 1 19.42 70 SER B C 1
ATOM 4523 O O . SER B 1 70 ? -20.672 26.266 -48.531 1 19.42 70 SER B O 1
ATOM 4525 N N . SER B 1 71 ? -21.844 25.469 -50.312 1 19.31 71 SER B N 1
ATOM 4526 C CA . SER B 1 71 ? -22.984 24.594 -50.031 1 19.31 71 SER B CA 1
ATOM 4527 C C . SER B 1 71 ? -22.531 23.281 -49.406 1 19.31 71 SER B C 1
ATOM 4529 O O . SER B 1 71 ? -21.859 22.484 -50.062 1 19.31 71 SER B O 1
ATOM 4531 N N . TYR B 1 72 ? -22.031 23.281 -48.219 1 19.12 72 TYR B N 1
ATOM 4532 C CA . TYR B 1 72 ? -21.484 22.109 -47.562 1 19.12 72 TYR B CA 1
ATOM 4533 C C . TYR B 1 72 ? -22.531 21 -47.5 1 19.12 72 TYR B C 1
ATOM 4535 O O . TYR B 1 72 ? -23.641 21.203 -47.031 1 19.12 72 TYR B O 1
ATOM 4543 N N . VAL B 1 73 ? -22.453 20.125 -48.531 1 21.27 73 VAL B N 1
ATOM 4544 C CA . VAL B 1 73 ? -23.281 18.938 -48.781 1 21.27 73 VAL B CA 1
ATOM 4545 C C . VAL B 1 73 ? -23.375 18.109 -47.531 1 21.27 73 VAL B C 1
ATOM 4547 O O . VAL B 1 73 ? -22.391 17.922 -46.812 1 21.27 73 VAL B O 1
ATOM 4550 N N . SER B 1 74 ? -24.562 17.875 -47.031 1 19.52 74 SER B N 1
ATOM 4551 C CA . SER B 1 74 ? -25.172 17.281 -45.844 1 19.52 74 SER B CA 1
ATOM 4552 C C . SER B 1 74 ? -24.891 15.781 -45.781 1 19.52 74 SER B C 1
ATOM 4554 O O . SER B 1 74 ? -25.344 15.016 -46.625 1 19.52 74 SER B O 1
ATOM 4556 N N . PRO B 1 75 ? -23.578 15.453 -45.562 1 21.58 75 PRO B N 1
ATOM 4557 C CA . PRO B 1 75 ? -23.406 14 -45.688 1 21.58 75 PRO B CA 1
ATOM 4558 C C . PRO B 1 75 ? -24.484 13.219 -44.938 1 21.58 75 PRO B C 1
ATOM 4560 O O . PRO B 1 75 ? -25 13.68 -43.906 1 21.58 75 PRO B O 1
ATOM 4563 N N . ILE B 1 76 ? -25.219 12.391 -45.562 1 22.02 76 ILE B N 1
ATOM 4564 C CA . ILE B 1 76 ? -26.344 11.508 -45.281 1 22.02 76 ILE B CA 1
ATOM 4565 C C . ILE B 1 76 ? -25.984 10.609 -44.094 1 22.02 76 ILE B C 1
ATOM 4567 O O . ILE B 1 76 ? -24.969 9.93 -44.094 1 22.02 76 ILE B O 1
ATOM 4571 N N . VAL B 1 77 ? -26.5 10.875 -42.906 1 21.48 77 VAL B N 1
ATOM 4572 C CA . VAL B 1 77 ? -26.516 10.281 -41.562 1 21.48 77 VAL B CA 1
ATOM 4573 C C . VAL B 1 77 ? -27 8.828 -41.656 1 21.48 77 VAL B C 1
ATOM 4575 O O . VAL B 1 77 ? -28.156 8.578 -42 1 21.48 77 VAL B O 1
ATOM 4578 N N . HIS B 1 78 ? -26.219 7.953 -42.312 1 21.27 78 HIS B N 1
ATOM 4579 C CA . HIS B 1 78 ? -26.703 6.578 -42.375 1 21.27 78 HIS B CA 1
ATOM 4580 C C . HIS B 1 78 ? -27.172 6.117 -41 1 21.27 78 HIS B C 1
ATOM 4582 O O . HIS B 1 78 ? -26.578 6.488 -39.969 1 21.27 78 HIS B O 1
ATOM 4588 N N . THR B 1 79 ? -28.391 5.699 -40.844 1 22.12 79 THR B N 1
ATOM 4589 C CA . THR B 1 79 ? -29.25 5.176 -39.781 1 22.12 79 THR B CA 1
ATOM 4590 C C . THR B 1 79 ? -28.609 3.957 -39.125 1 22.12 79 THR B C 1
ATOM 4592 O O . THR B 1 79 ? -28.438 2.918 -39.781 1 22.12 79 THR B O 1
ATOM 4595 N N . ALA B 1 80 ? -27.641 4.121 -38.312 1 23.61 80 ALA B N 1
ATOM 4596 C CA . ALA B 1 80 ? -26.922 3.107 -37.531 1 23.61 80 ALA B CA 1
ATOM 4597 C C . ALA B 1 80 ? -27.891 2.127 -36.875 1 23.61 80 ALA B C 1
ATOM 4599 O O . ALA B 1 80 ? -28.844 2.537 -36.219 1 23.61 80 ALA B O 1
ATOM 4600 N N . GLU B 1 81 ? -28.031 1.004 -37.438 1 26.11 81 GLU B N 1
ATOM 4601 C CA . GLU B 1 81 ? -28.766 -0.166 -37 1 26.11 81 GLU B CA 1
ATOM 4602 C C . GLU B 1 81 ? -28.609 -0.371 -35.469 1 26.11 81 GLU B C 1
ATOM 4604 O O . GLU B 1 81 ? -27.594 0.011 -34.906 1 26.11 81 GLU B O 1
ATOM 4609 N N . THR B 1 82 ? -29.719 -0.75 -34.812 1 25.8 82 THR B N 1
ATOM 4610 C CA . THR B 1 82 ? -30.125 -0.934 -33.438 1 25.8 82 THR B CA 1
ATOM 4611 C C . THR B 1 82 ? -29.172 -1.883 -32.719 1 25.8 82 THR B C 1
ATOM 4613 O O . THR B 1 82 ? -29.094 -3.064 -33.031 1 25.8 82 THR B O 1
ATOM 4616 N N . SER B 1 83 ? -28.031 -1.499 -32.406 1 26.97 83 SER B N 1
ATOM 4617 C CA . SER B 1 83 ? -27.094 -2.359 -31.672 1 26.97 83 SER B CA 1
ATOM 4618 C C . SER B 1 83 ? -27.797 -3.07 -30.516 1 26.97 83 SER B C 1
ATOM 4620 O O . SER B 1 83 ? -28.578 -2.457 -29.781 1 26.97 83 SER B O 1
ATOM 4622 N N . PRO B 1 84 ? -27.906 -4.398 -30.609 1 28.64 84 PRO B N 1
ATOM 4623 C CA . PRO B 1 84 ? -28.672 -5.18 -29.625 1 28.64 84 PRO B CA 1
ATOM 4624 C C . PRO B 1 84 ? -28.422 -4.738 -28.188 1 28.64 84 PRO B C 1
ATOM 4626 O O . PRO B 1 84 ? -27.328 -4.262 -27.875 1 28.64 84 PRO B O 1
ATOM 4629 N N . GLN B 1 85 ? -29.516 -4.332 -27.5 1 27.92 85 GLN B N 1
ATOM 4630 C CA . GLN B 1 85 ? -29.625 -3.879 -26.125 1 27.92 85 GLN B CA 1
ATOM 4631 C C . GLN B 1 85 ? -28.797 -4.754 -25.188 1 27.92 85 GLN B C 1
ATOM 4633 O O . GLN B 1 85 ? -28.828 -5.984 -25.281 1 27.92 85 GLN B O 1
ATOM 4638 N N . PRO B 1 86 ? -27.688 -4.309 -24.719 1 31.28 86 PRO B N 1
ATOM 4639 C CA . PRO B 1 86 ? -26.969 -5.184 -23.781 1 31.28 86 PRO B CA 1
ATOM 4640 C C . PRO B 1 86 ? -27.906 -5.875 -22.797 1 31.28 86 PRO B C 1
ATOM 4642 O O . PRO B 1 86 ? -28.984 -5.355 -22.484 1 31.28 86 PRO B O 1
ATOM 4645 N N . PRO B 1 87 ? -27.984 -7.168 -22.734 1 29.42 87 PRO B N 1
ATOM 4646 C CA . PRO B 1 87 ? -28.969 -7.836 -21.875 1 29.42 87 PRO B CA 1
ATOM 4647 C C . PRO B 1 87 ? -29.203 -7.109 -20.562 1 29.42 87 PRO B C 1
ATOM 4649 O O . PRO B 1 87 ? -28.328 -6.363 -20.109 1 29.42 87 PRO B O 1
ATOM 4652 N N . ALA B 1 88 ? -30.469 -6.988 -20.078 1 29.59 88 ALA B N 1
ATOM 4653 C CA . ALA B 1 88 ? -30.984 -6.422 -18.828 1 29.59 88 ALA B CA 1
ATOM 4654 C C . ALA B 1 88 ? -30.109 -6.785 -17.641 1 29.59 88 ALA B C 1
ATOM 4656 O O . ALA B 1 88 ? -29.781 -7.957 -17.438 1 29.59 88 ALA B O 1
ATOM 4657 N N . ALA B 1 89 ? -29.234 -5.914 -17.219 1 33.12 89 ALA B N 1
ATOM 4658 C CA . ALA B 1 89 ? -28.453 -6.055 -16 1 33.12 89 ALA B CA 1
ATOM 4659 C C . ALA B 1 89 ? -29.25 -6.766 -14.906 1 33.12 89 ALA B C 1
ATOM 4661 O O . ALA B 1 89 ? -30.391 -6.402 -14.633 1 33.12 89 ALA B O 1
ATOM 4662 N N . ILE B 1 90 ? -29.188 -7.984 -14.688 1 35.34 90 ILE B N 1
ATOM 4663 C CA . ILE B 1 90 ? -29.797 -8.633 -13.531 1 35.34 90 ILE B CA 1
ATOM 4664 C C . ILE B 1 90 ? -29.844 -7.648 -12.359 1 35.34 90 ILE B C 1
ATOM 4666 O O . ILE B 1 90 ? -28.844 -7.004 -12.039 1 35.34 90 ILE B O 1
ATOM 4670 N N . PRO B 1 91 ? -30.984 -7.047 -11.938 1 37.53 91 PRO B N 1
ATOM 4671 C CA . PRO B 1 91 ? -31.109 -6.203 -10.742 1 37.53 91 PRO B CA 1
ATOM 4672 C C . PRO B 1 91 ? -30.125 -6.605 -9.641 1 37.53 91 PRO B C 1
ATOM 4674 O O . PRO B 1 91 ? -30.078 -7.777 -9.258 1 37.53 91 PRO B O 1
ATOM 4677 N N . SER B 1 92 ? -28.984 -6.145 -9.523 1 43.94 92 SER B N 1
ATOM 4678 C CA . SER B 1 92 ? -27.969 -6.422 -8.516 1 43.94 92 SER B CA 1
ATOM 4679 C C . SER B 1 92 ? -28.594 -6.645 -7.141 1 43.94 92 SER B C 1
ATOM 4681 O O . SER B 1 92 ? -29.281 -5.762 -6.617 1 43.94 92 SER B O 1
ATOM 4683 N N . GLN B 1 93 ? -29.062 -7.699 -6.797 1 47.81 93 GLN B N 1
ATOM 4684 C CA . GLN B 1 93 ? -29.609 -8.242 -5.559 1 47.81 93 GLN B CA 1
ATOM 4685 C C . GLN B 1 93 ? -28.875 -7.68 -4.34 1 47.81 93 GLN B C 1
ATOM 4687 O O . GLN B 1 93 ? -29.234 -7.996 -3.201 1 47.81 93 GLN B O 1
ATOM 4692 N N . TYR B 1 94 ? -27.828 -7.129 -4.539 1 52.19 94 TYR B N 1
ATOM 4693 C CA . TYR B 1 94 ? -27.156 -6.66 -3.334 1 52.19 94 TYR B CA 1
ATOM 4694 C C . TYR B 1 94 ? -27.75 -5.348 -2.848 1 52.19 94 TYR B C 1
ATOM 4696 O O . TYR B 1 94 ? -28.281 -4.562 -3.645 1 52.19 94 TYR B O 1
ATOM 4704 N N . PRO B 1 95 ? -28.047 -5.316 -1.635 1 58.06 95 PRO B N 1
ATOM 4705 C CA . PRO B 1 95 ? -28.703 -4.145 -1.04 1 58.06 95 PRO B CA 1
ATOM 4706 C C . PRO B 1 95 ? -28.172 -2.828 -1.61 1 58.06 95 PRO B C 1
ATOM 4708 O O . PRO B 1 95 ? -26.969 -2.697 -1.861 1 58.06 95 PRO B O 1
ATOM 4711 N N . ARG B 1 96 ? -29.078 -2.047 -2.152 1 66.62 96 ARG B N 1
ATOM 4712 C CA . ARG B 1 96 ? -28.812 -0.738 -2.734 1 66.62 96 ARG B CA 1
ATOM 4713 C C . ARG B 1 96 ? -28.094 0.168 -1.734 1 66.62 96 ARG B C 1
ATOM 4715 O O . ARG B 1 96 ? -28.453 0.203 -0.556 1 66.62 96 ARG B O 1
ATOM 4722 N N . HIS B 1 97 ? -27.047 0.823 -2.137 1 77.75 97 HIS B N 1
ATOM 4723 C CA . HIS B 1 97 ? -26.344 1.803 -1.309 1 77.75 97 HIS B CA 1
ATOM 4724 C C . HIS B 1 97 ? -27.188 3.061 -1.118 1 77.75 97 HIS B C 1
ATOM 4726 O O . HIS B 1 97 ? -27.875 3.506 -2.047 1 77.75 97 HIS B O 1
ATOM 4732 N N . PRO B 1 98 ? -27.328 3.521 0.086 1 86.19 98 PRO B N 1
ATOM 4733 C CA . PRO B 1 98 ? -28.062 4.766 0.329 1 86.19 98 PRO B CA 1
ATOM 4734 C C . PRO B 1 98 ? -27.5 5.945 -0.466 1 86.19 98 PRO B C 1
ATOM 4736 O O . PRO B 1 98 ? -26.312 5.996 -0.737 1 86.19 98 PRO B O 1
ATOM 4739 N N . THR B 1 99 ? -28.422 6.82 -0.86 1 89.56 99 THR B N 1
ATOM 4740 C CA . THR B 1 99 ? -28 8.055 -1.52 1 89.56 99 THR B CA 1
ATOM 4741 C C . THR B 1 99 ? -27.359 9.008 -0.518 1 89.56 99 THR B C 1
ATOM 4743 O O . THR B 1 99 ? -27.484 8.82 0.694 1 89.56 99 THR B O 1
ATOM 4746 N N . THR B 1 100 ? -26.703 10.016 -0.991 1 91.25 100 THR B N 1
ATOM 4747 C CA . THR B 1 100 ? -26.031 10.984 -0.131 1 91.25 100 THR B CA 1
ATOM 4748 C C . THR B 1 100 ? -27.047 11.742 0.723 1 91.25 100 THR B C 1
ATOM 4750 O O . THR B 1 100 ? -26.781 12.055 1.885 1 91.25 100 THR B O 1
ATOM 4753 N N . LEU B 1 101 ? -28.188 12.102 0.114 1 91.75 101 LEU B N 1
ATOM 4754 C CA . LEU B 1 101 ? -29.234 12.789 0.859 1 91.75 101 LEU B CA 1
ATOM 4755 C C . LEU B 1 101 ? -29.75 11.922 2.008 1 91.75 101 LEU B C 1
ATOM 4757 O O . LEU B 1 101 ? -30 12.422 3.107 1 91.75 101 LEU B O 1
ATOM 4761 N N . GLU B 1 102 ? -29.953 10.688 1.758 1 92.44 102 GLU B N 1
ATOM 4762 C CA . GLU B 1 102 ? -30.391 9.758 2.799 1 92.44 102 GLU B CA 1
ATOM 4763 C C . GLU B 1 102 ? -29.359 9.656 3.918 1 92.44 102 GLU B C 1
ATOM 4765 O O . GLU B 1 102 ? -29.719 9.602 5.098 1 92.44 102 GLU B O 1
ATOM 4770 N N . ARG B 1 103 ? -28.109 9.648 3.582 1 93.25 103 ARG B N 1
ATOM 4771 C CA . ARG B 1 103 ? -27.031 9.602 4.559 1 93.25 103 ARG B CA 1
ATOM 4772 C C . ARG B 1 103 ? -27.016 10.859 5.426 1 93.25 103 ARG B C 1
ATOM 4774 O O . ARG B 1 103 ? -26.781 10.781 6.629 1 93.25 103 ARG B O 1
ATOM 4781 N N . TYR B 1 104 ? -27.219 11.922 4.711 1 93.38 104 TYR B N 1
ATOM 4782 C CA . TYR B 1 104 ? -27.266 13.188 5.43 1 93.38 104 TYR B CA 1
ATOM 4783 C C . TYR B 1 104 ? -28.375 13.164 6.484 1 93.38 104 TYR B C 1
ATOM 4785 O O . TYR B 1 104 ? -28.156 13.586 7.625 1 93.38 104 TYR B O 1
ATOM 4793 N N . ARG B 1 105 ? -29.5 12.672 6.145 1 91.69 105 ARG B N 1
ATOM 4794 C CA . ARG B 1 105 ? -30.641 12.617 7.055 1 91.69 105 ARG B CA 1
ATOM 4795 C C . ARG B 1 105 ? -30.375 11.648 8.203 1 91.69 105 ARG B C 1
ATOM 4797 O O . ARG B 1 105 ? -30.719 11.93 9.352 1 91.69 105 ARG B O 1
ATOM 4804 N N . LEU B 1 106 ? -29.766 10.586 7.855 1 91.31 106 LEU B N 1
ATOM 4805 C CA . LEU B 1 106 ? -29.438 9.602 8.883 1 91.31 106 LEU B CA 1
ATOM 4806 C C . LEU B 1 106 ? -28.438 10.188 9.883 1 91.31 106 LEU B C 1
ATOM 4808 O O . LEU B 1 106 ? -28.578 9.977 11.094 1 91.31 106 LEU B O 1
ATOM 4812 N N . LEU B 1 107 ? -27.484 10.883 9.359 1 93.62 107 LEU B N 1
ATOM 4813 C CA . LEU B 1 107 ? -26.484 11.5 10.219 1 93.62 107 LEU B CA 1
ATOM 4814 C C . LEU B 1 107 ? -27.109 12.586 11.094 1 93.62 107 LEU B C 1
ATOM 4816 O O . LEU B 1 107 ? -26.812 12.672 12.281 1 93.62 107 LEU B O 1
ATOM 4820 N N . ALA B 1 108 ? -27.953 13.375 10.477 1 92.25 108 ALA B N 1
ATOM 4821 C CA . ALA B 1 108 ? -28.656 14.422 11.219 1 92.25 108 ALA B CA 1
ATOM 4822 C C . ALA B 1 108 ? -29.484 13.82 12.352 1 92.25 108 ALA B C 1
ATOM 4824 O O . ALA B 1 108 ? -29.531 14.367 13.453 1 92.25 108 ALA B O 1
ATOM 4825 N N . GLY B 1 109 ? -30.141 12.766 12.047 1 89.56 109 GLY B N 1
ATOM 4826 C CA . GLY B 1 109 ? -30.922 12.07 13.07 1 89.56 109 GLY B CA 1
ATOM 4827 C C . GLY B 1 109 ? -30.062 11.523 14.195 1 89.56 109 GLY B C 1
ATOM 4828 O O . GLY B 1 109 ? -30.438 11.617 15.367 1 89.56 109 GLY B O 1
ATOM 4829 N N . ALA B 1 110 ? -28.938 10.953 13.867 1 89.56 110 ALA B N 1
ATOM 4830 C CA . ALA B 1 110 ? -28.031 10.391 14.859 1 89.56 110 ALA B CA 1
ATOM 4831 C C . ALA B 1 110 ? -27.469 11.477 15.773 1 89.56 110 ALA B C 1
ATOM 4833 O O . ALA B 1 110 ? -27.328 11.258 16.984 1 89.56 110 ALA B O 1
ATOM 4834 N N . ILE B 1 111 ? -27.156 12.57 15.211 1 90.06 111 ILE B N 1
ATOM 4835 C CA . ILE B 1 111 ? -26.609 13.68 15.984 1 90.06 111 ILE B CA 1
ATOM 4836 C C . ILE B 1 111 ? -27.672 14.234 16.938 1 90.06 111 ILE B C 1
ATOM 4838 O O . ILE B 1 111 ? -27.375 14.539 18.094 1 90.06 111 ILE B O 1
ATOM 4842 N N . ASN B 1 112 ? -28.844 14.297 16.438 1 86.12 112 ASN B N 1
ATOM 4843 C CA . ASN B 1 112 ? -29.953 14.758 17.266 1 86.12 112 ASN B CA 1
ATOM 4844 C C . ASN B 1 112 ? -30.188 13.828 18.453 1 86.12 112 ASN B C 1
ATOM 4846 O O . ASN B 1 112 ? -30.531 14.281 19.547 1 86.12 112 ASN B O 1
ATOM 4850 N N . HIS B 1 113 ? -29.984 12.648 18.266 1 83.44 113 HIS B N 1
ATOM 4851 C CA . HIS B 1 113 ? -30.203 11.656 19.312 1 83.44 113 HIS B CA 1
ATOM 4852 C C . HIS B 1 113 ? -29.062 11.672 20.328 1 83.44 113 HIS B C 1
ATOM 4854 O O . HIS B 1 113 ? -29.281 11.469 21.516 1 83.44 113 HIS B O 1
ATOM 4860 N N . ALA B 1 114 ? -27.906 11.719 19.812 1 77 114 ALA B N 1
ATOM 4861 C CA . ALA B 1 114 ? -26.719 11.633 20.656 1 77 114 ALA B CA 1
ATOM 4862 C C . ALA B 1 114 ? -26.562 12.891 21.5 1 77 114 ALA B C 1
ATOM 4864 O O . ALA B 1 114 ? -26.062 12.828 22.625 1 77 114 ALA B O 1
ATOM 4865 N N . SER B 1 115 ? -26.859 13.945 20.891 1 68.56 115 SER B N 1
ATOM 4866 C CA . SER B 1 115 ? -26.609 15.203 21.578 1 68.56 115 SER B CA 1
ATOM 4867 C C . SER B 1 115 ? -27.797 15.617 22.422 1 68.56 115 SER B C 1
ATOM 4869 O O . SER B 1 115 ? -28.953 15.445 22.016 1 68.56 115 SER B O 1
ATOM 4871 N N . SER B 1 116 ? -27.906 15.125 23.703 1 62.44 116 SER B N 1
ATOM 4872 C CA . SER B 1 116 ? -28.969 15.617 24.578 1 62.44 116 SER B CA 1
ATOM 4873 C C . SER B 1 116 ? -29.359 17.047 24.234 1 62.44 116 SER B C 1
ATOM 4875 O O . SER B 1 116 ? -30.422 17.516 24.609 1 62.44 116 SER B O 1
ATOM 4877 N N . SER B 1 117 ? -28.438 17.734 23.641 1 59.5 117 SER B N 1
ATOM 4878 C CA . SER B 1 117 ? -28.609 19.141 23.344 1 59.5 117 SER B CA 1
ATOM 4879 C C . SER B 1 117 ? -29.047 19.359 21.906 1 59.5 117 SER B C 1
ATOM 4881 O O . SER B 1 117 ? -28.797 18.516 21.047 1 59.5 117 SER B O 1
ATOM 4883 N N . LEU B 1 118 ? -30.047 20.125 21.75 1 59.16 118 LEU B N 1
ATOM 4884 C CA . LEU B 1 118 ? -30.719 20.578 20.531 1 59.16 118 LEU B CA 1
ATOM 4885 C C . LEU B 1 118 ? -29.703 21 19.484 1 59.16 118 LEU B C 1
ATOM 4887 O O . LEU B 1 118 ? -29.781 22.109 18.938 1 59.16 118 LEU B O 1
ATOM 4891 N N . THR B 1 119 ? -28.562 20.172 19.234 1 79.62 119 THR B N 1
ATOM 4892 C CA . THR B 1 119 ? -27.625 20.672 18.234 1 79.62 119 THR B CA 1
ATOM 4893 C C . THR B 1 119 ? -27.891 20.047 16.875 1 79.62 119 THR B C 1
ATOM 4895 O O . THR B 1 119 ? -28.219 18.859 16.781 1 79.62 119 THR B O 1
ATOM 4898 N N . SER B 1 120 ? -27.969 20.922 15.953 1 88.75 120 SER B N 1
ATOM 4899 C CA . SER B 1 120 ? -28.188 20.516 14.57 1 88.75 120 SER B CA 1
ATOM 4900 C C . SER B 1 120 ? -26.891 20.094 13.898 1 88.75 120 SER B C 1
ATOM 4902 O O . SER B 1 120 ? -25.812 20.453 14.352 1 88.75 120 SER B O 1
ATOM 4904 N N . LEU B 1 121 ? -27.031 19.234 12.93 1 93 121 LEU B N 1
ATOM 4905 C CA . LEU B 1 121 ? -25.875 18.812 12.148 1 93 121 LEU B CA 1
ATOM 4906 C C . LEU B 1 121 ? -25.141 20 11.562 1 93 121 LEU B C 1
ATOM 4908 O O . LEU B 1 121 ? -23.906 20.016 11.539 1 93 121 LEU B O 1
ATOM 4912 N N . GLU B 1 122 ? -25.906 21 11.125 1 92.44 122 GLU B N 1
ATOM 4913 C CA . GLU B 1 122 ? -25.312 22.203 10.562 1 92.44 122 GLU B CA 1
ATOM 4914 C C . GLU B 1 122 ? -24.453 22.938 11.586 1 92.44 122 GLU B C 1
ATOM 4916 O O . GLU B 1 122 ? -23.344 23.375 11.281 1 92.44 122 GLU B O 1
ATOM 4921 N N . ALA B 1 123 ? -24.953 23.047 12.711 1 92.81 123 ALA B N 1
ATOM 4922 C CA . ALA B 1 123 ? -24.234 23.75 13.766 1 92.81 123 ALA B CA 1
ATOM 4923 C C . ALA B 1 123 ? -22.938 23.016 14.141 1 92.81 123 ALA B C 1
ATOM 4925 O O . ALA B 1 123 ? -21.891 23.641 14.32 1 92.81 123 ALA B O 1
ATOM 4926 N N . VAL B 1 124 ? -23.078 21.75 14.227 1 94.62 124 VAL B N 1
ATOM 4927 C CA . VAL B 1 124 ? -21.906 20.938 14.602 1 94.62 124 VAL B CA 1
ATOM 4928 C C . VAL B 1 124 ? -20.859 21 13.492 1 94.62 124 VAL B C 1
ATOM 4930 O O . VAL B 1 124 ? -19.672 21.109 13.758 1 94.62 124 VAL B O 1
ATOM 4933 N N . ALA B 1 125 ? -21.312 20.875 12.273 1 96.12 125 ALA B N 1
ATOM 4934 C CA . ALA B 1 125 ? -20.391 20.891 11.133 1 96.12 125 ALA B CA 1
ATOM 4935 C C . ALA B 1 125 ? -19.656 22.219 11.047 1 96.12 125 ALA B C 1
ATOM 4937 O O . ALA B 1 125 ? -18.469 22.266 10.727 1 96.12 125 ALA B O 1
ATOM 4938 N N . ARG B 1 126 ? -20.328 23.297 11.305 1 95.56 126 ARG B N 1
ATOM 4939 C CA . ARG B 1 126 ? -19.703 24.609 11.281 1 95.56 126 ARG B CA 1
ATOM 4940 C C . ARG B 1 126 ? -18.688 24.75 12.414 1 95.56 126 ARG B C 1
ATOM 4942 O O . ARG B 1 126 ? -17.609 25.328 12.219 1 95.56 126 ARG B O 1
ATOM 4949 N N . GLU B 1 127 ? -19.062 24.281 13.508 1 95.94 127 GLU B N 1
ATOM 4950 C CA . GLU B 1 127 ? -18.125 24.312 14.641 1 95.94 127 GLU B CA 1
ATOM 4951 C C . GLU B 1 127 ? -16.891 23.469 14.367 1 95.94 127 GLU B C 1
ATOM 4953 O O . GLU B 1 127 ? -15.773 23.891 14.656 1 95.94 127 GLU B O 1
ATOM 4958 N N . CYS B 1 128 ? -17.125 22.281 13.852 1 97 128 CYS B N 1
ATOM 4959 C CA . CYS B 1 128 ? -16 21.422 13.484 1 97 128 CYS B CA 1
ATOM 4960 C C . CYS B 1 128 ? -15.086 22.109 12.484 1 97 128 CYS B C 1
ATOM 4962 O O . CYS B 1 128 ? -13.859 22.031 12.586 1 97 128 CYS B O 1
ATOM 4964 N N . THR B 1 129 ? -15.695 22.781 11.555 1 97.31 129 THR B N 1
ATOM 4965 C CA . THR B 1 129 ? -14.93 23.484 10.539 1 97.31 129 THR B CA 1
ATOM 4966 C C . THR B 1 129 ? -14.047 24.562 11.164 1 97.31 129 THR B C 1
ATOM 4968 O O . THR B 1 129 ? -12.859 24.672 10.844 1 97.31 129 THR B O 1
ATOM 4971 N N . ASP B 1 130 ? -14.578 25.281 12.062 1 95.69 130 ASP B N 1
ATOM 4972 C CA . ASP B 1 130 ? -13.812 26.328 12.719 1 95.69 130 ASP B CA 1
ATOM 4973 C C . ASP B 1 130 ? -12.688 25.75 13.57 1 95.69 130 ASP B C 1
ATOM 4975 O O . ASP B 1 130 ? -11.57 26.266 13.57 1 95.69 130 ASP B O 1
ATOM 4979 N N . LEU B 1 131 ? -13.031 24.734 14.219 1 95.19 131 LEU B N 1
ATOM 4980 C CA . LEU B 1 131 ? -12.023 24.109 15.055 1 95.19 131 LEU B CA 1
ATOM 4981 C C . LEU B 1 131 ? -10.922 23.469 14.203 1 95.19 131 LEU B C 1
ATOM 4983 O O . LEU B 1 131 ? -9.742 23.547 14.547 1 95.19 131 LEU B O 1
ATOM 4987 N N . PHE B 1 132 ? -11.312 22.859 13.102 1 96.5 132 PHE B N 1
ATOM 4988 C CA . PHE B 1 132 ? -10.344 22.234 12.211 1 96.5 132 PHE B CA 1
ATOM 4989 C C . PHE B 1 132 ? -9.352 23.266 11.688 1 96.5 132 PHE B C 1
ATOM 4991 O O . PHE B 1 132 ? -8.141 23.078 11.789 1 96.5 132 PHE B O 1
ATOM 4998 N N . PHE B 1 133 ? -9.805 24.328 11.203 1 94.44 133 PHE B N 1
ATOM 4999 C CA . PHE B 1 133 ? -8.945 25.312 10.555 1 94.44 133 PHE B CA 1
ATOM 5000 C C . PHE B 1 133 ? -8.281 26.219 11.594 1 94.44 133 PHE B C 1
ATOM 5002 O O . PHE B 1 133 ? -7.297 26.891 11.297 1 94.44 133 PHE B O 1
ATOM 5009 N N . GLY B 1 134 ? -8.742 26.094 12.82 1 91.25 134 GLY B N 1
ATOM 5010 C CA . GLY B 1 134 ? -8.141 26.891 13.883 1 91.25 134 GLY B CA 1
ATOM 5011 C C . GLY B 1 134 ? -7.051 26.156 14.633 1 91.25 134 GLY B C 1
ATOM 5012 O O . GLY B 1 134 ? -6.129 26.781 15.164 1 91.25 134 GLY B O 1
ATOM 5013 N N . TYR B 1 135 ? -7.195 24.781 14.656 1 90.88 135 TYR B N 1
ATOM 5014 C CA . TYR B 1 135 ? -6.305 24.078 15.57 1 90.88 135 TYR B CA 1
ATOM 5015 C C . TYR B 1 135 ? -5.582 22.938 14.852 1 90.88 135 TYR B C 1
ATOM 5017 O O . TYR B 1 135 ? -4.477 22.562 15.242 1 90.88 135 TYR B O 1
ATOM 5025 N N . ILE B 1 136 ? -6.133 22.375 13.797 1 92.94 136 ILE B N 1
ATOM 5026 C CA . ILE B 1 136 ? -5.656 21.094 13.297 1 92.94 136 ILE B CA 1
ATOM 5027 C C . ILE B 1 136 ? -5.051 21.266 11.906 1 92.94 136 ILE B C 1
ATOM 5029 O O . ILE B 1 136 ? -4.246 20.438 11.461 1 92.94 136 ILE B O 1
ATOM 5033 N N . VAL B 1 137 ? -5.293 22.281 11.188 1 93.25 137 VAL B N 1
ATOM 5034 C CA . VAL B 1 137 ? -5.07 22.438 9.75 1 93.25 137 VAL B CA 1
ATOM 5035 C C . VAL B 1 137 ? -3.574 22.391 9.453 1 93.25 137 VAL B C 1
ATOM 5037 O O . VAL B 1 137 ? -3.162 21.953 8.383 1 93.25 137 VAL B O 1
ATOM 5040 N N . HIS B 1 138 ? -2.715 22.734 10.344 1 90.56 138 HIS B N 1
ATOM 5041 C CA . HIS B 1 138 ? -1.28 22.812 10.094 1 90.56 138 HIS B CA 1
ATOM 5042 C C . HIS B 1 138 ? -0.713 21.453 9.711 1 90.56 138 HIS B C 1
ATOM 5044 O O . HIS B 1 138 ? 0.279 21.375 8.984 1 90.56 138 HIS B O 1
ATOM 5050 N N . SER B 1 139 ? -1.337 20.391 10.148 1 90.06 139 SER B N 1
ATOM 5051 C CA . SER B 1 139 ? -0.874 19.047 9.844 1 90.06 139 SER B CA 1
ATOM 5052 C C . SER B 1 139 ? -1.749 18.391 8.781 1 90.06 139 SER B C 1
ATOM 5054 O O . SER B 1 139 ? -1.569 17.219 8.461 1 90.06 139 SER B O 1
ATOM 5056 N N . ASN B 1 140 ? -2.691 19.078 8.281 1 93.44 140 ASN B N 1
ATOM 5057 C CA . ASN B 1 140 ? -3.639 18.594 7.281 1 93.44 140 ASN B CA 1
ATOM 5058 C C . ASN B 1 140 ? -3.865 19.609 6.172 1 93.44 140 ASN B C 1
ATOM 5060 O O . ASN B 1 140 ? -5.008 19.922 5.836 1 93.44 140 ASN B O 1
ATOM 5064 N N . MET B 1 141 ? -2.83 20 5.609 1 91.88 141 MET B N 1
ATOM 5065 C CA . MET B 1 141 ? -2.824 21.125 4.672 1 91.88 141 MET B CA 1
ATOM 5066 C C . MET B 1 141 ? -3.471 20.719 3.348 1 91.88 141 MET B C 1
ATOM 5068 O O . MET B 1 141 ? -3.77 21.578 2.516 1 91.88 141 MET B O 1
ATOM 5072 N N . SER B 1 142 ? -3.787 19.5 3.189 1 94.31 142 SER B N 1
ATOM 5073 C CA . SER B 1 142 ? -4.422 19.031 1.961 1 94.31 142 SER B CA 1
ATOM 5074 C C . SER B 1 142 ? -5.883 19.453 1.898 1 94.31 142 SER B C 1
ATOM 5076 O O . SER B 1 142 ? -6.504 19.406 0.834 1 94.31 142 SER B O 1
ATOM 5078 N N . VAL B 1 143 ? -6.449 19.844 3.016 1 96.12 143 VAL B N 1
ATOM 5079 C CA . VAL B 1 143 ? -7.816 20.344 3.023 1 96.12 143 VAL B CA 1
ATOM 5080 C C . VAL B 1 143 ? -7.809 21.844 2.686 1 96.12 143 VAL B C 1
ATOM 5082 O O . VAL B 1 143 ? -7.34 22.656 3.479 1 96.12 143 VAL B O 1
ATOM 5085 N N . HIS B 1 144 ? -8.297 22.125 1.592 1 94.06 144 HIS B N 1
ATOM 5086 C CA . HIS B 1 144 ? -8.367 23.516 1.154 1 94.06 144 HIS B CA 1
ATOM 5087 C C . HIS B 1 144 ? -9.531 24.25 1.814 1 94.06 144 HIS B C 1
ATOM 5089 O O . HIS B 1 144 ? -10.695 23.938 1.551 1 94.06 144 HIS B O 1
ATOM 5095 N N . GLU B 1 145 ? -9.25 25.297 2.531 1 94.69 145 GLU B N 1
ATOM 5096 C CA . GLU B 1 145 ? -10.242 25.938 3.4 1 94.69 145 GLU B CA 1
ATOM 5097 C C . GLU B 1 145 ? -11.359 26.578 2.588 1 94.69 145 GLU B C 1
ATOM 5099 O O . GLU B 1 145 ? -12.539 26.328 2.855 1 94.69 145 GLU B O 1
ATOM 5104 N N . SER B 1 146 ? -11.016 27.359 1.559 1 94.06 146 SER B N 1
ATOM 5105 C CA . SER B 1 146 ? -12.039 28.094 0.809 1 94.06 146 SER B CA 1
ATOM 5106 C C . SER B 1 146 ? -12.992 27.141 0.099 1 94.06 146 SER B C 1
ATOM 5108 O O . SER B 1 146 ? -14.211 27.328 0.133 1 94.06 146 SER B O 1
ATOM 5110 N N . SER B 1 147 ? -12.445 26.125 -0.51 1 94.25 147 SER B N 1
ATOM 5111 C CA . SER B 1 147 ? -13.273 25.156 -1.204 1 94.25 147 SER B CA 1
ATOM 5112 C C . SER B 1 147 ? -14.125 24.359 -0.222 1 94.25 147 SER B C 1
ATOM 5114 O O . SER B 1 147 ? -15.281 24.031 -0.514 1 94.25 147 SER B O 1
ATOM 5116 N N . PHE B 1 148 ? -13.602 24.094 0.886 1 96.5 148 PHE B N 1
ATOM 5117 C CA . PHE B 1 148 ? -14.312 23.328 1.906 1 96.5 148 PHE B CA 1
ATOM 5118 C C . PHE B 1 148 ? -15.5 24.109 2.445 1 96.5 148 PHE B C 1
ATOM 5120 O O . PHE B 1 148 ? -16.609 23.594 2.512 1 96.5 148 PHE B O 1
ATOM 5127 N N . ARG B 1 149 ? -15.25 25.312 2.877 1 96.25 149 ARG B N 1
ATOM 5128 C CA . ARG B 1 149 ? -16.312 26.156 3.42 1 96.25 149 ARG B CA 1
ATOM 5129 C C . ARG B 1 149 ? -17.391 26.406 2.375 1 96.25 149 ARG B C 1
ATOM 5131 O O . ARG B 1 149 ? -18.578 26.484 2.711 1 96.25 149 ARG B O 1
ATOM 5138 N N . HIS B 1 150 ? -16.953 26.531 1.12 1 95.06 150 HIS B N 1
ATOM 5139 C CA . HIS B 1 150 ? -17.922 26.703 0.045 1 95.06 150 HIS B CA 1
ATOM 5140 C C . HIS B 1 150 ? -18.828 25.484 -0.069 1 95.06 150 HIS B C 1
ATOM 5142 O O . HIS B 1 150 ? -20.047 25.609 -0.174 1 95.06 150 HIS B O 1
ATOM 5148 N N . SER B 1 151 ? -18.234 24.328 -0.045 1 94.19 151 SER B N 1
ATOM 5149 C CA . SER B 1 151 ? -19 23.094 -0.138 1 94.19 151 SER B CA 1
ATOM 5150 C C . SER B 1 151 ? -19.953 22.938 1.04 1 94.19 151 SER B C 1
ATOM 5152 O O . SER B 1 151 ? -21.094 22.484 0.87 1 94.19 151 SER B O 1
ATOM 5154 N N . LEU B 1 152 ? -19.5 23.266 2.201 1 95.75 152 LEU B N 1
ATOM 5155 C CA . LEU B 1 152 ? -20.344 23.188 3.393 1 95.75 152 LEU B CA 1
ATOM 5156 C C . LEU B 1 152 ? -21.5 24.156 3.311 1 95.75 152 LEU B C 1
ATOM 5158 O O . LEU B 1 152 ? -22.641 23.797 3.617 1 95.75 152 LEU B O 1
ATOM 5162 N N . ASN B 1 153 ? -21.219 25.344 2.898 1 94.88 153 ASN B N 1
ATOM 5163 C CA . ASN B 1 153 ? -22.266 26.359 2.764 1 94.88 153 ASN B CA 1
ATOM 5164 C C . ASN B 1 153 ? -23.312 25.953 1.733 1 94.88 153 ASN B C 1
ATOM 5166 O O . ASN B 1 153 ? -24.5 26.188 1.929 1 94.88 153 ASN B O 1
ATOM 5170 N N . GLN B 1 154 ? -22.828 25.359 0.71 1 92.81 154 GLN B N 1
ATOM 5171 C CA . GLN B 1 154 ? -23.766 24.891 -0.304 1 92.81 154 GLN B CA 1
ATOM 5172 C C . GLN B 1 154 ? -24.641 23.75 0.239 1 92.81 154 GLN B C 1
ATOM 5174 O O . GLN B 1 154 ? -25.828 23.688 -0.049 1 92.81 154 GLN B O 1
ATOM 5179 N N . ALA B 1 155 ? -24.094 22.922 0.96 1 91.25 155 ALA B N 1
ATOM 5180 C CA . ALA B 1 155 ? -24.812 21.781 1.53 1 91.25 155 ALA B CA 1
ATOM 5181 C C . ALA B 1 155 ? -25.891 22.234 2.5 1 91.25 155 ALA B C 1
ATOM 5183 O O . ALA B 1 155 ? -26.984 21.672 2.525 1 91.25 155 ALA B O 1
ATOM 5184 N N . VAL B 1 156 ? -25.609 23.25 3.223 1 89.81 156 VAL B N 1
ATOM 5185 C CA . VAL B 1 156 ? -26.516 23.719 4.266 1 89.81 156 VAL B CA 1
ATOM 5186 C C . VAL B 1 156 ? -27.5 24.719 3.678 1 89.81 156 VAL B C 1
ATOM 5188 O O . VAL B 1 156 ? -28.656 24.797 4.129 1 89.81 156 VAL B O 1
ATOM 5191 N N . GLY B 1 157 ? -27.125 25.422 2.645 1 88.44 157 GLY B N 1
ATOM 5192 C CA . GLY B 1 157 ? -27.922 26.5 2.115 1 88.44 157 GLY B CA 1
ATOM 5193 C C . GLY B 1 157 ? -28.984 26.047 1.13 1 88.44 157 GLY B C 1
ATOM 5194 O O . GLY B 1 157 ? -29.922 26.781 0.83 1 88.44 157 GLY B O 1
ATOM 5195 N N . THR B 1 158 ? -28.844 24.906 0.622 1 88.06 158 THR B N 1
ATOM 5196 C CA . THR B 1 158 ? -29.812 24.406 -0.34 1 88.06 158 THR B CA 1
ATOM 5197 C C . THR B 1 158 ? -31.016 23.781 0.377 1 88.06 158 THR B C 1
ATOM 5199 O O . THR B 1 158 ? -30.891 23.375 1.536 1 88.06 158 THR B O 1
ATOM 5202 N N . SER B 1 159 ? -32.156 23.844 -0.341 1 87.06 159 SER B N 1
ATOM 5203 C CA . SER B 1 159 ? -33.375 23.234 0.196 1 87.06 159 SER B CA 1
ATOM 5204 C C . SER B 1 159 ? -33.844 22.062 -0.667 1 87.06 159 SER B C 1
ATOM 5206 O O . SER B 1 159 ? -34.125 22.234 -1.854 1 87.06 159 SER B O 1
ATOM 5208 N N . PRO B 1 160 ? -33.938 20.828 -0.014 1 89.81 160 PRO B N 1
ATOM 5209 C CA . PRO B 1 160 ? -33.594 20.469 1.367 1 89.81 160 PRO B CA 1
ATOM 5210 C C . PRO B 1 160 ? -32.094 20.422 1.616 1 89.81 160 PRO B C 1
ATOM 5212 O O . PRO B 1 160 ? -31.312 20.266 0.676 1 89.81 160 PRO B O 1
ATOM 5215 N N . ALA B 1 161 ? -31.812 20.516 2.854 1 88.31 161 ALA B N 1
ATOM 5216 C CA . ALA B 1 161 ? -30.391 20.484 3.229 1 88.31 161 ALA B CA 1
ATOM 5217 C C . ALA B 1 161 ? -29.75 19.172 2.811 1 88.31 161 ALA B C 1
ATOM 5219 O O . ALA B 1 161 ? -30.344 18.094 2.977 1 88.31 161 ALA B O 1
ATOM 5220 N N . GLY B 1 162 ? -28.609 19.312 2.141 1 89.12 162 GLY B N 1
ATOM 5221 C CA . GLY B 1 162 ? -27.859 18.125 1.767 1 89.12 162 GLY B CA 1
ATOM 5222 C C . GLY B 1 162 ? -28.109 17.688 0.333 1 89.12 162 GLY B C 1
ATOM 5223 O O . GLY B 1 162 ? -27.422 16.797 -0.174 1 89.12 162 GLY B O 1
ATOM 5224 N N . VAL B 1 163 ? -28.984 18.281 -0.403 1 88 163 VAL B N 1
ATOM 5225 C CA . VAL B 1 163 ? -29.375 17.828 -1.732 1 88 163 VAL B CA 1
ATOM 5226 C C . VAL B 1 163 ? -28.25 18.094 -2.725 1 88 163 VAL B C 1
ATOM 5228 O O . VAL B 1 163 ? -28.062 17.344 -3.682 1 88 163 VAL B O 1
ATOM 5231 N N . SER B 1 164 ? -27.484 19.078 -2.479 1 87.81 164 SER B N 1
ATOM 5232 C CA . SER B 1 164 ? -26.438 19.469 -3.406 1 87.81 164 SER B CA 1
ATOM 5233 C C . SER B 1 164 ? -25.141 18.703 -3.137 1 87.81 164 SER B C 1
ATOM 5235 O O . SER B 1 164 ? -24.188 18.781 -3.914 1 87.81 164 SER B O 1
ATOM 5237 N N . LEU B 1 165 ? -25.141 17.891 -2.104 1 91.06 165 LEU B N 1
ATOM 5238 C CA . LEU B 1 165 ? -23.922 17.219 -1.698 1 91.06 165 LEU B CA 1
ATOM 5239 C C . LEU B 1 165 ? -23.594 16.062 -2.648 1 91.06 165 LEU B C 1
ATOM 5241 O O . LEU B 1 165 ? -24.453 15.227 -2.928 1 91.06 165 LEU B O 1
ATOM 5245 N N . THR B 1 166 ? -22.406 16.156 -3.152 1 92.5 166 THR B N 1
ATOM 5246 C CA . THR B 1 166 ? -21.875 14.984 -3.85 1 92.5 166 THR B CA 1
ATOM 5247 C C . THR B 1 166 ? -21.328 13.961 -2.855 1 92.5 166 THR B C 1
ATOM 5249 O O . THR B 1 166 ? -21.125 14.273 -1.682 1 92.5 166 THR B O 1
ATOM 5252 N N . ASP B 1 167 ? -21.078 12.758 -3.262 1 93.94 167 ASP B N 1
ATOM 5253 C CA . ASP B 1 167 ? -20.484 11.727 -2.416 1 93.94 167 ASP B CA 1
ATOM 5254 C C . ASP B 1 167 ? -19.141 12.172 -1.858 1 93.94 167 ASP B C 1
ATOM 5256 O O . ASP B 1 167 ? -18.844 11.961 -0.678 1 93.94 167 ASP B O 1
ATOM 5260 N N . HIS B 1 168 ? -18.391 12.812 -2.641 1 94.06 168 HIS B N 1
ATOM 5261 C CA . HIS B 1 168 ? -17.078 13.258 -2.225 1 94.06 168 HIS B CA 1
ATOM 5262 C C . HIS B 1 168 ? -17.156 14.344 -1.158 1 94.06 168 HIS B C 1
ATOM 5264 O O . HIS B 1 168 ? -16.438 14.305 -0.159 1 94.06 168 HIS B O 1
ATOM 5270 N N . ALA B 1 169 ? -18 15.234 -1.44 1 95.5 169 ALA B N 1
ATOM 5271 C CA . ALA B 1 169 ? -18.141 16.344 -0.503 1 95.5 169 ALA B CA 1
ATOM 5272 C C . ALA B 1 169 ? -18.656 15.867 0.849 1 95.5 169 ALA B C 1
ATOM 5274 O O . ALA B 1 169 ? -18.156 16.281 1.896 1 95.5 169 ALA B O 1
ATOM 5275 N N . PHE B 1 170 ? -19.656 15.055 0.793 1 97.12 170 PHE B N 1
ATOM 5276 C CA . PHE B 1 170 ? -20.203 14.5 2.029 1 97.12 170 PHE B CA 1
ATOM 5277 C C . PHE B 1 170 ? -19.125 13.742 2.799 1 97.12 170 PHE B C 1
ATOM 5279 O O . PHE B 1 170 ? -19 13.898 4.016 1 97.12 170 PHE B O 1
ATOM 5286 N N . THR B 1 171 ? -18.375 12.875 2.082 1 98.19 171 THR B N 1
ATOM 5287 C CA . THR B 1 171 ? -17.328 12.047 2.697 1 98.19 171 THR B CA 1
ATOM 5288 C C . THR B 1 171 ? -16.234 12.922 3.297 1 98.19 171 THR B C 1
ATOM 5290 O O . THR B 1 171 ? -15.758 12.664 4.406 1 98.19 171 THR B O 1
ATOM 5293 N N . LEU B 1 172 ? -15.836 13.953 2.613 1 98.31 172 LEU B N 1
ATOM 5294 C CA . LEU B 1 172 ? -14.781 14.836 3.096 1 98.31 172 LEU B CA 1
ATOM 5295 C C . LEU B 1 172 ? -15.234 15.609 4.328 1 98.31 172 LEU B C 1
ATOM 5297 O O . LEU B 1 172 ? -14.516 15.688 5.32 1 98.31 172 LEU B O 1
ATOM 5301 N N . ILE B 1 173 ? -16.422 16.172 4.258 1 98.12 173 ILE B N 1
ATOM 5302 C CA . ILE B 1 173 ? -16.953 16.969 5.359 1 98.12 173 ILE B CA 1
ATOM 5303 C C . ILE B 1 173 ? -17.062 16.109 6.613 1 98.12 173 ILE B C 1
ATOM 5305 O O . ILE B 1 173 ? -16.641 16.516 7.695 1 98.12 173 ILE B O 1
ATOM 5309 N N . THR B 1 174 ? -17.594 14.969 6.457 1 98.38 174 THR B N 1
ATOM 5310 C CA . THR B 1 174 ? -17.766 14.086 7.605 1 98.38 174 THR B CA 1
ATOM 5311 C C . THR B 1 174 ? -16.406 13.578 8.102 1 98.38 174 THR B C 1
ATOM 5313 O O . THR B 1 174 ? -16.234 13.344 9.305 1 98.38 174 THR B O 1
ATOM 5316 N N . ALA B 1 175 ? -15.422 13.352 7.195 1 98.69 175 ALA B N 1
ATOM 5317 C CA . ALA B 1 175 ? -14.078 12.953 7.609 1 98.69 175 ALA B CA 1
ATOM 5318 C C . ALA B 1 175 ? -13.414 14.047 8.445 1 98.69 175 ALA B C 1
ATOM 5320 O O . ALA B 1 175 ? -12.781 13.758 9.461 1 98.69 175 ALA B O 1
ATOM 5321 N N . VAL B 1 176 ? -13.578 15.25 8.008 1 98.56 176 VAL B N 1
ATOM 5322 C CA . VAL B 1 176 ? -13.016 16.375 8.742 1 98.56 176 VAL B CA 1
ATOM 5323 C C . VAL B 1 176 ? -13.68 16.484 10.117 1 98.56 176 VAL B C 1
ATOM 5325 O O . VAL B 1 176 ? -13 16.688 11.125 1 98.56 176 VAL B O 1
ATOM 5328 N N . CYS B 1 177 ? -14.984 16.344 10.148 1 98.25 177 CYS B N 1
ATOM 5329 C CA . CYS B 1 177 ? -15.688 16.406 11.422 1 98.25 177 CYS B CA 1
ATOM 5330 C C . CYS B 1 177 ? -15.242 15.266 12.336 1 98.25 177 CYS B C 1
ATOM 5332 O O . CYS B 1 177 ? -15.078 15.469 13.547 1 98.25 177 CYS B O 1
ATOM 5334 N N . ALA B 1 178 ? -15.078 14.109 11.75 1 98 178 ALA B N 1
ATOM 5335 C CA . ALA B 1 178 ? -14.586 12.992 12.547 1 98 178 ALA B CA 1
ATOM 5336 C C . ALA B 1 178 ? -13.227 13.305 13.156 1 98 178 ALA B C 1
ATOM 5338 O O . ALA B 1 178 ? -12.992 13.047 14.336 1 98 178 ALA B O 1
ATOM 5339 N N . LYS B 1 179 ? -12.352 13.875 12.383 1 97.31 179 LYS B N 1
ATOM 5340 C CA . LYS B 1 179 ? -11.016 14.219 12.852 1 97.31 179 LYS B CA 1
ATOM 5341 C C . LYS B 1 179 ? -11.086 15.188 14.031 1 97.31 179 LYS B C 1
ATOM 5343 O O . LYS B 1 179 ? -10.383 15.008 15.031 1 97.31 179 LYS B O 1
ATOM 5348 N N . VAL B 1 180 ? -11.906 16.141 13.898 1 96.81 180 VAL B N 1
ATOM 5349 C CA . VAL B 1 180 ? -12.055 17.141 14.953 1 96.81 180 VAL B CA 1
ATOM 5350 C C . VAL B 1 180 ? -12.617 16.469 16.203 1 96.81 180 VAL B C 1
ATOM 5352 O O . VAL B 1 180 ? -12.125 16.703 17.312 1 96.81 180 VAL B O 1
ATOM 5355 N N . CYS B 1 181 ? -13.578 15.648 16.047 1 95.38 181 CYS B N 1
ATOM 5356 C CA . CYS B 1 181 ? -14.219 14.992 17.188 1 95.38 181 CYS B CA 1
ATOM 5357 C C . CYS B 1 181 ? -13.227 14.109 17.938 1 95.38 181 CYS B C 1
ATOM 5359 O O . CYS B 1 181 ? -13.266 14.031 19.172 1 95.38 181 CYS B O 1
ATOM 5361 N N . PHE B 1 182 ? -12.328 13.516 17.266 1 93.75 182 PHE B N 1
ATOM 5362 C CA . PHE B 1 182 ? -11.375 12.609 17.891 1 93.75 182 PHE B CA 1
ATOM 5363 C C . PHE B 1 182 ? -10.219 13.375 18.516 1 93.75 182 PHE B C 1
ATOM 5365 O O . PHE B 1 182 ? -9.68 12.969 19.547 1 93.75 182 PHE B O 1
ATOM 5372 N N . PHE B 1 183 ? -9.82 14.469 17.891 1 91.62 183 PHE B N 1
ATOM 5373 C CA . PHE B 1 183 ? -8.523 15.039 18.219 1 91.62 183 PHE B CA 1
ATOM 5374 C C . PHE B 1 183 ? -8.672 16.266 19.109 1 91.62 183 PHE B C 1
ATOM 5376 O O . PHE B 1 183 ? -7.734 16.641 19.812 1 91.62 183 PHE B O 1
ATOM 5383 N N . MET B 1 184 ? -9.852 16.875 19.062 1 92.38 184 MET B N 1
ATOM 5384 C CA . MET B 1 184 ? -10.047 18.047 19.906 1 92.38 184 MET B CA 1
ATOM 5385 C C . MET B 1 184 ? -10.289 17.641 21.359 1 92.38 184 MET B C 1
ATOM 5387 O O . MET B 1 184 ? -11.039 16.703 21.625 1 92.38 184 MET B O 1
ATOM 5391 N N . PRO B 1 185 ? -9.594 18.344 22.234 1 88.31 185 PRO B N 1
ATOM 5392 C CA . PRO B 1 185 ? -9.852 18.078 23.656 1 88.31 185 PRO B CA 1
ATOM 5393 C C . PRO B 1 185 ? -11.297 18.375 24.062 1 88.31 185 PRO B C 1
ATOM 5395 O O . PRO B 1 185 ? -11.938 19.25 23.469 1 88.31 185 PRO B O 1
ATOM 5398 N N . SER B 1 186 ? -11.727 17.734 25.094 1 88.5 186 SER B N 1
ATOM 5399 C CA . SER B 1 186 ? -13.109 17.844 25.531 1 88.5 186 SER B CA 1
ATOM 5400 C C . SER B 1 186 ? -13.414 19.234 26.078 1 88.5 186 SER B C 1
ATOM 5402 O O . SER B 1 186 ? -14.562 19.688 26.047 1 88.5 186 SER B O 1
ATOM 5404 N N . ASP B 1 187 ? -12.422 19.906 26.5 1 87.19 187 ASP B N 1
ATOM 5405 C CA . ASP B 1 187 ? -12.625 21.25 27.031 1 87.19 187 ASP B CA 1
ATOM 5406 C C . ASP B 1 187 ? -12.984 22.234 25.906 1 87.19 187 ASP B C 1
ATOM 5408 O O . ASP B 1 187 ? -13.719 23.188 26.141 1 87.19 187 ASP B O 1
ATOM 5412 N N . LEU B 1 188 ? -12.484 21.984 24.719 1 87.88 188 LEU B N 1
ATOM 5413 C CA . LEU B 1 188 ? -12.734 22.859 23.578 1 87.88 188 LEU B CA 1
ATOM 5414 C C . LEU B 1 188 ? -13.938 22.375 22.766 1 87.88 188 LEU B C 1
ATOM 5416 O O . LEU B 1 188 ? -14.617 23.188 22.125 1 87.88 188 LEU B O 1
ATOM 5420 N N . PHE B 1 189 ? -14.148 21.141 22.781 1 92.88 189 PHE B N 1
ATOM 5421 C CA . PHE B 1 189 ? -15.25 20.562 22.016 1 92.88 189 PHE B CA 1
ATOM 5422 C C . PHE B 1 189 ? -15.898 19.406 22.797 1 92.88 189 PHE B C 1
ATOM 5424 O O . PHE B 1 189 ? -15.742 18.25 22.438 1 92.88 189 PHE B O 1
ATOM 5431 N N . PRO B 1 190 ? -16.688 19.656 23.703 1 89.19 190 PRO B N 1
ATOM 5432 C CA . PRO B 1 190 ? -17.219 18.672 24.641 1 89.19 190 PRO B CA 1
ATOM 5433 C C . PRO B 1 190 ? -18.062 17.594 23.953 1 89.19 190 PRO B C 1
ATOM 5435 O O . PRO B 1 190 ? -18.062 16.438 24.359 1 89.19 190 PRO B O 1
ATOM 5438 N N . ILE B 1 191 ? -18.766 17.984 22.906 1 89.5 191 ILE B N 1
ATOM 5439 C CA . ILE B 1 191 ? -19.672 17.047 22.266 1 89.5 191 ILE B CA 1
ATOM 5440 C C . ILE B 1 191 ? -18.891 16.109 21.328 1 89.5 191 ILE B C 1
ATOM 5442 O O . ILE B 1 191 ? -19.406 15.07 20.922 1 89.5 191 ILE B O 1
ATOM 5446 N N . GLY B 1 192 ? -17.688 16.406 21.109 1 90.69 192 GLY B N 1
ATOM 5447 C CA . GLY B 1 192 ? -16.875 15.688 20.141 1 90.69 192 GLY B CA 1
ATOM 5448 C C . GLY B 1 192 ? -16.734 14.211 20.453 1 90.69 192 GLY B C 1
ATOM 5449 O O . GLY B 1 192 ? -16.922 13.367 19.562 1 90.69 192 GLY B O 1
ATOM 5450 N N . GLY B 1 193 ? -16.5 13.883 21.609 1 88.25 193 GLY B N 1
ATOM 5451 C CA . GLY B 1 193 ? -16.281 12.5 22 1 88.25 193 GLY B CA 1
ATOM 5452 C C . GLY B 1 193 ? -17.438 11.586 21.672 1 88.25 193 GLY B C 1
ATOM 5453 O O . GLY B 1 193 ? -17.234 10.453 21.234 1 88.25 193 GLY B O 1
ATOM 5454 N N . CYS B 1 194 ? -18.609 12.094 21.781 1 89.56 194 CYS B N 1
ATOM 5455 C CA . CYS B 1 194 ? -19.797 11.258 21.578 1 89.56 194 CYS B CA 1
ATOM 5456 C C . CYS B 1 194 ? -20.125 11.148 20.094 1 89.56 194 CYS B C 1
ATOM 5458 O O . CYS B 1 194 ? -20.828 10.219 19.672 1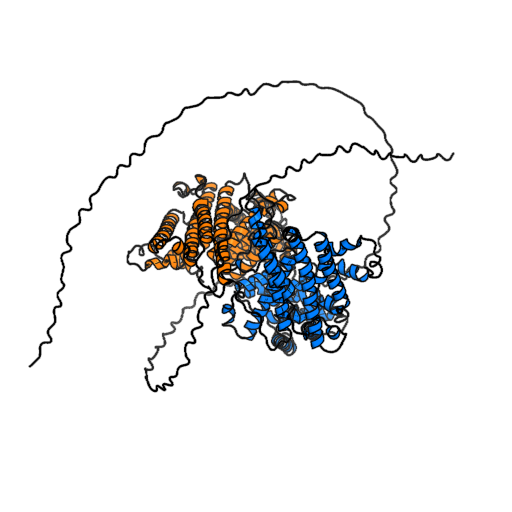 89.56 194 CYS B O 1
ATOM 5460 N N . LEU B 1 195 ? -19.562 12.016 19.312 1 94.12 195 LEU B N 1
ATOM 5461 C CA . LEU B 1 195 ? -19.953 12.062 17.906 1 94.12 195 LEU B CA 1
ATOM 5462 C C . LEU B 1 195 ? -18.844 11.5 17.016 1 94.12 195 LEU B C 1
ATOM 5464 O O . LEU B 1 195 ? -19.047 11.289 15.82 1 94.12 195 LEU B O 1
ATOM 5468 N N . ALA B 1 196 ? -17.703 11.234 17.531 1 94.75 196 ALA B N 1
ATOM 5469 C CA . ALA B 1 196 ? -16.516 10.867 16.766 1 94.75 196 ALA B CA 1
ATOM 5470 C C . ALA B 1 196 ? -16.766 9.633 15.914 1 94.75 196 ALA B C 1
ATOM 5472 O O . ALA B 1 196 ? -16.594 9.664 14.695 1 94.75 196 ALA B O 1
ATOM 5473 N N . GLU B 1 197 ? -17.281 8.617 16.516 1 93.94 197 GLU B N 1
ATOM 5474 C CA . GLU B 1 197 ? -17.5 7.363 15.797 1 93.94 197 GLU B CA 1
ATOM 5475 C C . GLU B 1 197 ? -18.641 7.496 14.789 1 93.94 197 GLU B C 1
ATOM 5477 O O . GLU B 1 197 ? -18.609 6.871 13.727 1 93.94 197 GLU B O 1
ATOM 5482 N N . THR B 1 198 ? -19.594 8.258 15.141 1 94.5 198 THR B N 1
ATOM 5483 C CA . THR B 1 198 ? -20.734 8.469 14.258 1 94.5 198 THR B CA 1
ATOM 5484 C C . THR B 1 198 ? -20.297 9.133 12.953 1 94.5 198 THR B C 1
ATOM 5486 O O . THR B 1 198 ? -20.672 8.703 11.867 1 94.5 198 THR B O 1
ATOM 5489 N N . PHE B 1 199 ? -19.484 10.102 13.062 1 97.12 199 PHE B N 1
ATOM 5490 C CA . PHE B 1 199 ? -18.984 10.797 11.875 1 97.12 199 PHE B CA 1
ATOM 5491 C C . PHE B 1 199 ? -18.062 9.891 11.07 1 97.12 199 PHE B C 1
ATOM 5493 O O . PHE B 1 199 ? -18.125 9.883 9.836 1 97.12 199 PHE B O 1
ATOM 5500 N N . LEU B 1 200 ? -17.203 9.195 11.758 1 97.5 200 LEU B N 1
ATOM 5501 C CA . LEU B 1 200 ? -16.266 8.312 11.062 1 97.5 200 LEU B CA 1
ATOM 5502 C C . LEU B 1 200 ? -17.031 7.238 10.289 1 97.5 200 LEU B C 1
ATOM 5504 O O . LEU B 1 200 ? -16.703 6.973 9.125 1 97.5 200 LEU B O 1
ATOM 5508 N N . GLU B 1 201 ? -18.016 6.699 10.891 1 94.88 201 GLU B N 1
ATOM 5509 C CA . GLU B 1 201 ? -18.812 5.66 10.234 1 94.88 201 GLU B CA 1
ATOM 5510 C C . GLU B 1 201 ? -19.562 6.215 9.039 1 94.88 201 GLU B C 1
ATOM 5512 O O . GLU B 1 201 ? -19.672 5.555 8 1 94.88 201 GLU B O 1
ATOM 5517 N N . ALA B 1 202 ? -20.094 7.367 9.227 1 95.94 202 ALA B N 1
ATOM 5518 C CA . ALA B 1 202 ? -20.797 8 8.117 1 95.94 202 ALA B CA 1
ATOM 5519 C C . ALA B 1 202 ? -19.875 8.234 6.934 1 95.94 202 ALA B C 1
ATOM 5521 O O . ALA B 1 202 ? -20.25 8 5.785 1 95.94 202 ALA B O 1
ATOM 5522 N N . SER B 1 203 ? -18.719 8.703 7.199 1 97.81 203 SER B N 1
ATOM 5523 C CA . SER B 1 203 ? -17.75 8.992 6.148 1 97.81 203 SER B CA 1
ATOM 5524 C C . SER B 1 203 ? -17.266 7.715 5.461 1 97.81 203 SER B C 1
ATOM 5526 O O . SER B 1 203 ? -17.266 7.629 4.234 1 97.81 203 SER B O 1
ATOM 5528 N N . ARG B 1 204 ? -16.906 6.707 6.227 1 96.38 204 ARG B N 1
ATOM 5529 C CA . ARG B 1 204 ? -16.359 5.465 5.684 1 96.38 204 ARG B CA 1
ATOM 5530 C C . ARG B 1 204 ? -17.406 4.695 4.906 1 96.38 204 ARG B C 1
ATOM 5532 O O . ARG B 1 204 ? -17.109 4.09 3.873 1 96.38 204 ARG B O 1
ATOM 5539 N N . SER B 1 205 ? -18.625 4.707 5.449 1 93.75 205 SER B N 1
ATOM 5540 C CA . SER B 1 205 ? -19.703 4.023 4.746 1 93.75 205 SER B CA 1
ATOM 5541 C C . SER B 1 205 ? -19.984 4.668 3.395 1 93.75 205 SER B C 1
ATOM 5543 O O . SER B 1 205 ? -20.234 3.973 2.41 1 93.75 205 SER B O 1
ATOM 5545 N N . CYS B 1 206 ? -19.938 5.941 3.373 1 95.75 206 CYS B N 1
ATOM 5546 C CA . CYS B 1 206 ? -20.141 6.637 2.105 1 95.75 206 CYS B CA 1
ATOM 5547 C C . CYS B 1 206 ? -19.016 6.324 1.124 1 95.75 206 CYS B C 1
ATOM 5549 O O . CYS B 1 206 ? -19.266 6.012 -0.04 1 95.75 206 CYS B O 1
ATOM 5551 N N . LEU B 1 207 ? -17.797 6.387 1.563 1 96.44 207 LEU B N 1
ATOM 5552 C CA . LEU B 1 207 ? -16.656 6.09 0.7 1 96.44 207 LEU B CA 1
ATOM 5553 C C . LEU B 1 207 ? -16.75 4.672 0.144 1 96.44 207 LEU B C 1
ATOM 5555 O O . LEU B 1 207 ? -16.438 4.438 -1.026 1 96.44 207 LEU B O 1
ATOM 5559 N N . ALA B 1 208 ? -17.172 3.758 0.971 1 92.25 208 ALA B N 1
ATOM 5560 C CA . ALA B 1 208 ? -17.266 2.352 0.585 1 92.25 208 ALA B CA 1
ATOM 5561 C C . ALA B 1 208 ? -18.203 2.174 -0.609 1 92.25 208 ALA B C 1
ATOM 5563 O O . ALA B 1 208 ? -18 1.269 -1.424 1 92.25 208 ALA B O 1
ATOM 5564 N N . SER B 1 209 ? -19.141 3.055 -0.753 1 91.25 209 SER B N 1
ATOM 5565 C CA . SER B 1 209 ? -20.156 2.912 -1.801 1 91.25 209 SER B CA 1
ATOM 5566 C C . SER B 1 209 ? -19.594 3.307 -3.162 1 91.25 209 SER B C 1
ATOM 5568 O O . SER B 1 209 ? -20.125 2.902 -4.199 1 91.25 209 SER B O 1
ATOM 5570 N N . PHE B 1 210 ? -18.5 4.09 -3.146 1 93.69 210 PHE B N 1
ATOM 5571 C CA . PHE B 1 210 ? -18 4.516 -4.449 1 93.69 210 PHE B CA 1
ATOM 5572 C C . PHE B 1 210 ? -16.5 4.336 -4.535 1 93.69 210 PHE B C 1
ATOM 5574 O O . PHE B 1 210 ? -15.828 5.008 -5.324 1 93.69 210 PHE B O 1
ATOM 5581 N N . THR B 1 211 ? -15.961 3.504 -3.775 1 93.94 211 THR B N 1
ATOM 5582 C CA . THR B 1 211 ? -14.523 3.303 -3.67 1 93.94 211 THR B CA 1
ATOM 5583 C C . THR B 1 211 ? -13.93 2.902 -5.02 1 93.94 211 THR B C 1
ATOM 5585 O O . THR B 1 211 ? -12.898 3.436 -5.434 1 93.94 211 THR B O 1
ATOM 5588 N N . ASP B 1 212 ? -14.547 1.944 -5.754 1 92.5 212 ASP B N 1
ATOM 5589 C CA . ASP B 1 212 ? -14.008 1.481 -7.031 1 92.5 212 ASP B CA 1
ATOM 5590 C C . ASP B 1 212 ? -13.984 2.609 -8.062 1 92.5 212 ASP B C 1
ATOM 5592 O O . ASP B 1 212 ? -13.008 2.775 -8.781 1 92.5 212 ASP B O 1
ATOM 5596 N N . ALA B 1 213 ? -15.086 3.359 -8.047 1 93.12 213 ALA B N 1
ATOM 5597 C CA . ALA B 1 213 ? -15.141 4.496 -8.961 1 93.12 213 ALA B CA 1
ATOM 5598 C C . ALA B 1 213 ? -14.102 5.547 -8.594 1 93.12 213 ALA B C 1
ATOM 5600 O O . ALA B 1 213 ? -13.516 6.188 -9.469 1 93.12 213 ALA B O 1
ATOM 5601 N N . ASP B 1 214 ? -13.906 5.703 -7.34 1 95.44 214 ASP B N 1
ATOM 5602 C CA . ASP B 1 214 ? -12.938 6.672 -6.84 1 95.44 214 ASP B CA 1
ATOM 5603 C C . ASP B 1 214 ? -11.508 6.266 -7.219 1 95.44 214 ASP B C 1
ATOM 5605 O O . ASP B 1 214 ? -10.68 7.117 -7.543 1 95.44 214 ASP B O 1
ATOM 5609 N N . PHE B 1 215 ? -11.219 5.008 -7.176 1 94.94 215 PHE B N 1
ATOM 5610 C CA . PHE B 1 215 ? -9.898 4.512 -7.562 1 94.94 215 PHE B CA 1
ATOM 5611 C C . PHE B 1 215 ? -9.641 4.762 -9.039 1 94.94 215 PHE B C 1
ATOM 5613 O O . PHE B 1 215 ? -8.508 5.059 -9.438 1 94.94 215 PHE B O 1
ATOM 5620 N N . GLU B 1 216 ? -10.656 4.672 -9.828 1 93.06 216 GLU B N 1
ATOM 5621 C CA . GLU B 1 216 ? -10.5 4.828 -11.273 1 93.06 216 GLU B CA 1
ATOM 5622 C C . GLU B 1 216 ? -10.344 6.297 -11.656 1 93.06 216 GLU B C 1
ATOM 5624 O O . GLU B 1 216 ? -9.672 6.625 -12.633 1 93.06 216 GLU B O 1
ATOM 5629 N N . ASN B 1 217 ? -11 7.105 -10.828 1 94 217 ASN B N 1
ATOM 5630 C CA . ASN B 1 217 ? -10.93 8.539 -11.102 1 94 217 ASN B CA 1
ATOM 5631 C C . ASN B 1 217 ? -10.656 9.336 -9.828 1 94 217 ASN B C 1
ATOM 5633 O O . ASN B 1 217 ? -11.5 10.109 -9.383 1 94 217 ASN B O 1
ATOM 5637 N N . PRO B 1 218 ? -9.398 9.25 -9.414 1 96.19 218 PRO B N 1
ATOM 5638 C CA . PRO B 1 218 ? -9.086 9.891 -8.133 1 96.19 218 PRO B CA 1
ATOM 5639 C C . PRO B 1 218 ? -8.82 11.391 -8.273 1 96.19 218 PRO B C 1
ATOM 5641 O O . PRO B 1 218 ? -8.477 11.859 -9.359 1 96.19 218 PRO B O 1
ATOM 5644 N N . CYS B 1 219 ? -9.055 12.086 -7.238 1 96.12 219 CYS B N 1
ATOM 5645 C CA . CYS B 1 219 ? -8.688 13.492 -7.09 1 96.12 219 CYS B CA 1
ATOM 5646 C C . CYS B 1 219 ? -7.98 13.734 -5.766 1 96.12 219 CYS B C 1
ATOM 5648 O O . CYS B 1 219 ? -7.664 12.781 -5.043 1 96.12 219 CYS B O 1
ATOM 5650 N N . ALA B 1 220 ? -7.652 14.945 -5.465 1 96.75 220 ALA B N 1
ATOM 5651 C CA . ALA B 1 220 ? -6.922 15.266 -4.238 1 96.75 220 ALA B CA 1
ATOM 5652 C C . ALA B 1 220 ? -7.727 14.875 -3.002 1 96.75 220 ALA B C 1
ATOM 5654 O O . ALA B 1 220 ? -7.16 14.406 -2.012 1 96.75 220 ALA B O 1
ATOM 5655 N N . ASP B 1 221 ? -8.961 15.055 -3.027 1 97.25 221 ASP B N 1
ATOM 5656 C CA . ASP B 1 221 ? -9.82 14.758 -1.885 1 97.25 221 ASP B CA 1
ATOM 5657 C C . ASP B 1 221 ? -9.844 13.258 -1.587 1 97.25 221 ASP B C 1
ATOM 5659 O O . ASP B 1 221 ? -10.047 12.852 -0.44 1 97.25 221 ASP B O 1
ATOM 5663 N N . SER B 1 222 ? -9.68 12.43 -2.648 1 98.12 222 SER B N 1
ATOM 5664 C CA . SER B 1 222 ? -9.617 10.984 -2.455 1 98.12 222 SER B CA 1
ATOM 5665 C C . SER B 1 222 ? -8.508 10.602 -1.487 1 98.12 222 SER B C 1
ATOM 5667 O O . SER B 1 222 ? -8.695 9.758 -0.613 1 98.12 222 SER B O 1
ATOM 5669 N N . ILE B 1 223 ? -7.387 11.25 -1.608 1 98.31 223 ILE B N 1
ATOM 5670 C CA . ILE B 1 223 ? -6.219 10.992 -0.772 1 98.31 223 ILE B CA 1
ATOM 5671 C C . ILE B 1 223 ? -6.449 11.555 0.627 1 98.31 223 ILE B C 1
ATOM 5673 O O . ILE B 1 223 ? -6.211 10.875 1.627 1 98.31 223 ILE B O 1
ATOM 5677 N N . THR B 1 224 ? -6.973 12.719 0.66 1 98.31 224 THR B N 1
ATOM 5678 C CA . THR B 1 224 ? -7.18 13.422 1.92 1 98.31 224 THR B CA 1
ATOM 5679 C C . THR B 1 224 ? -8.164 12.672 2.807 1 98.31 224 THR B C 1
ATOM 5681 O O . THR B 1 224 ? -7.945 12.531 4.012 1 98.31 224 THR B O 1
ATOM 5684 N N . ILE B 1 225 ? -9.211 12.234 2.244 1 98.62 225 ILE B N 1
ATOM 5685 C CA . ILE B 1 225 ? -10.234 11.492 2.977 1 98.62 225 ILE B CA 1
ATOM 5686 C C . ILE B 1 225 ? -9.609 10.266 3.635 1 98.62 225 ILE B C 1
ATOM 5688 O O . ILE B 1 225 ? -9.812 10.016 4.824 1 98.62 225 ILE B O 1
ATOM 5692 N N . ARG B 1 226 ? -8.867 9.516 2.902 1 98.31 226 ARG B N 1
ATOM 5693 C CA . ARG B 1 226 ? -8.258 8.297 3.416 1 98.31 226 ARG B CA 1
ATOM 5694 C C . ARG B 1 226 ? -7.211 8.609 4.484 1 98.31 226 ARG B C 1
ATOM 5696 O O . ARG B 1 226 ? -7.074 7.875 5.461 1 98.31 226 ARG B O 1
ATOM 5703 N N . TYR B 1 227 ? -6.562 9.695 4.285 1 98.06 227 TYR B N 1
ATOM 5704 C CA . TYR B 1 227 ? -5.602 10.125 5.297 1 98.06 227 TYR B CA 1
ATOM 5705 C C . TYR B 1 227 ? -6.301 10.461 6.605 1 98.06 227 TYR B C 1
ATOM 5707 O O . TYR B 1 227 ? -5.859 10.047 7.68 1 98.06 227 TYR B O 1
ATOM 5715 N N . LEU B 1 228 ? -7.344 11.195 6.512 1 98.19 228 LEU B N 1
ATOM 5716 C CA . LEU B 1 228 ? -8.109 11.562 7.699 1 98.19 228 LEU B CA 1
ATOM 5717 C C . LEU B 1 228 ? -8.703 10.328 8.367 1 98.19 228 LEU B C 1
ATOM 5719 O O . LEU B 1 228 ? -8.672 10.211 9.594 1 98.19 228 LEU B O 1
ATOM 5723 N N . HIS B 1 229 ? -9.242 9.445 7.543 1 98.12 229 HIS B N 1
ATOM 5724 C CA . HIS B 1 229 ? -9.758 8.195 8.078 1 98.12 229 HIS B CA 1
ATOM 5725 C C . HIS B 1 229 ? -8.672 7.434 8.836 1 98.12 229 HIS B C 1
ATOM 5727 O O . HIS B 1 229 ? -8.914 6.918 9.93 1 98.12 229 HIS B O 1
ATOM 5733 N N . SER B 1 230 ? -7.504 7.355 8.211 1 96.69 230 SER B N 1
ATOM 5734 C CA . SER B 1 230 ? -6.402 6.621 8.82 1 96.69 230 SER B CA 1
ATOM 5735 C C . SER B 1 230 ? -6.047 7.199 10.188 1 96.69 230 SER B C 1
ATOM 5737 O O . SER B 1 230 ? -5.816 6.449 11.141 1 96.69 230 SER B O 1
ATOM 5739 N N . ASN B 1 231 ? -6.055 8.477 10.297 1 94.25 231 ASN B N 1
ATOM 5740 C CA . ASN B 1 231 ? -5.766 9.125 11.57 1 94.25 231 ASN B CA 1
ATOM 5741 C C . ASN B 1 231 ? -6.812 8.789 12.625 1 94.25 231 ASN B C 1
ATOM 5743 O O . ASN B 1 231 ? -6.469 8.469 13.766 1 94.25 231 ASN B O 1
ATOM 5747 N N . CYS B 1 232 ? -8.039 8.875 12.227 1 95.94 232 CYS B N 1
ATOM 5748 C CA . CYS B 1 232 ? -9.133 8.602 13.148 1 95.94 232 CYS B CA 1
ATOM 5749 C C . CYS B 1 232 ? -9.102 7.145 13.609 1 95.94 232 CYS B C 1
ATOM 5751 O O . CYS B 1 232 ? -9.273 6.859 14.797 1 95.94 232 CYS B O 1
ATOM 5753 N N . LEU B 1 233 ? -8.852 6.242 12.711 1 95.12 233 LEU B N 1
ATOM 5754 C CA . LEU B 1 233 ? -8.812 4.816 13.016 1 95.12 233 LEU B CA 1
ATOM 5755 C C . LEU B 1 233 ? -7.664 4.496 13.969 1 95.12 233 LEU B C 1
ATOM 5757 O O . LEU B 1 233 ? -7.797 3.648 14.852 1 95.12 233 LEU B O 1
ATOM 5761 N N . HIS B 1 234 ? -6.625 5.129 13.758 1 89.94 234 HIS B N 1
ATOM 5762 C CA . HIS B 1 234 ? -5.484 4.945 14.648 1 89.94 234 HIS B CA 1
ATOM 5763 C C . HIS B 1 234 ? -5.824 5.363 16.078 1 89.94 234 HIS B C 1
ATOM 5765 O O . HIS B 1 234 ? -5.438 4.688 17.031 1 89.94 234 HIS B O 1
ATOM 5771 N N . THR B 1 235 ? -6.535 6.406 16.141 1 87.31 235 THR B N 1
ATOM 5772 C CA . THR B 1 235 ? -6.91 6.934 17.438 1 87.31 235 THR B CA 1
ATOM 5773 C C . THR B 1 235 ? -7.938 6.035 18.109 1 87.31 235 THR B C 1
ATOM 5775 O O . THR B 1 235 ? -7.996 5.961 19.344 1 87.31 235 THR B O 1
ATOM 5778 N N . CYS B 1 236 ? -8.75 5.297 17.344 1 87.69 236 CYS B N 1
ATOM 5779 C CA . CYS B 1 236 ? -9.773 4.402 17.875 1 87.69 236 CYS B CA 1
ATOM 5780 C C . CYS B 1 236 ? -9.195 3.025 18.172 1 87.69 236 CYS B C 1
ATOM 5782 O O . CYS B 1 236 ? -9.93 2.043 18.266 1 87.69 236 CYS B O 1
ATOM 5784 N N . ALA B 1 237 ? -7.93 2.904 18.172 1 84.31 237 ALA B N 1
ATOM 5785 C CA . ALA B 1 237 ? -7.227 1.677 18.531 1 84.31 237 ALA B CA 1
ATOM 5786 C C . ALA B 1 237 ? -7.449 0.589 17.484 1 84.31 237 ALA B C 1
ATOM 5788 O O . ALA B 1 237 ? -7.652 -0.579 17.828 1 84.31 237 ALA B O 1
ATOM 5789 N N . ARG B 1 238 ? -7.613 0.991 16.344 1 90.94 238 ARG B N 1
ATOM 5790 C CA . ARG B 1 238 ? -7.645 0.074 15.211 1 90.94 238 ARG B CA 1
ATOM 5791 C C . ARG B 1 238 ? -6.453 0.308 14.289 1 90.94 238 ARG B C 1
ATOM 5793 O O . ARG B 1 238 ? -6.625 0.667 13.125 1 90.94 238 ARG B O 1
ATOM 5800 N N . PRO B 1 239 ? -5.305 -0 14.758 1 87.81 239 PRO B N 1
ATOM 5801 C CA . PRO B 1 239 ? -4.086 0.4 14.055 1 87.81 239 PRO B CA 1
ATOM 5802 C C . PRO B 1 239 ? -3.875 -0.368 12.758 1 87.81 239 PRO B C 1
ATOM 5804 O O . PRO B 1 239 ? -3.326 0.178 11.797 1 87.81 239 PRO B O 1
ATOM 5807 N N . MET B 1 240 ? -4.395 -1.533 12.711 1 91.12 240 MET B N 1
ATOM 5808 C CA . MET B 1 240 ? -4.152 -2.312 11.5 1 91.12 240 MET B CA 1
ATOM 5809 C C . MET B 1 240 ? -5.062 -1.853 10.359 1 91.12 240 MET B C 1
ATOM 5811 O O . MET B 1 240 ? -4.648 -1.827 9.203 1 91.12 240 MET B O 1
ATOM 5815 N N . VAL B 1 241 ? -6.258 -1.579 10.742 1 94.25 241 VAL B N 1
ATOM 5816 C CA . VAL B 1 241 ? -7.152 -1.014 9.734 1 94.25 241 VAL B CA 1
ATOM 5817 C C . VAL B 1 241 ? -6.617 0.335 9.266 1 94.25 241 VAL B C 1
ATOM 5819 O O . VAL B 1 241 ? -6.637 0.632 8.07 1 94.25 241 VAL B O 1
ATOM 5822 N N . SER B 1 242 ? -6.117 1.119 10.25 1 94.06 242 SER B N 1
ATOM 5823 C CA . SER B 1 242 ? -5.523 2.416 9.938 1 94.06 242 SER B CA 1
ATOM 5824 C C . SER B 1 242 ? -4.367 2.273 8.953 1 94.06 242 SER B C 1
ATOM 5826 O O . SER B 1 242 ? -4.27 3.029 7.988 1 94.06 242 SER B O 1
ATOM 5828 N N . TRP B 1 243 ? -3.58 1.304 9.148 1 93 243 TRP B N 1
ATOM 5829 C CA . TRP B 1 243 ? -2.412 1.053 8.312 1 93 243 TRP B CA 1
ATOM 5830 C C . TRP B 1 243 ? -2.83 0.709 6.887 1 93 243 TRP B C 1
ATOM 5832 O O . TRP B 1 243 ? -2.217 1.179 5.922 1 93 243 TRP B O 1
ATOM 5842 N N . ASN B 1 244 ? -3.805 -0.052 6.734 1 94.12 244 ASN B N 1
ATOM 5843 C CA . ASN B 1 244 ? -4.277 -0.442 5.41 1 94.12 244 ASN B CA 1
ATOM 5844 C C . ASN B 1 244 ? -4.941 0.725 4.684 1 94.12 244 ASN B C 1
ATOM 5846 O O . ASN B 1 244 ? -4.762 0.897 3.479 1 94.12 244 ASN B O 1
ATOM 5850 N N . VAL B 1 245 ? -5.719 1.472 5.441 1 96.25 245 VAL B N 1
ATOM 5851 C CA . VAL B 1 245 ? -6.363 2.637 4.848 1 96.25 245 VAL B CA 1
ATOM 5852 C C . VAL B 1 245 ? -5.305 3.643 4.398 1 96.25 245 VAL B C 1
ATOM 5854 O O . VAL B 1 245 ? -5.418 4.23 3.318 1 96.25 245 VAL B O 1
ATOM 5857 N N . PHE B 1 246 ? -4.344 3.857 5.227 1 96.31 246 PHE B N 1
ATOM 5858 C CA . PHE B 1 246 ? -3.229 4.719 4.84 1 96.31 246 PHE B CA 1
ATOM 5859 C C . PHE B 1 246 ? -2.561 4.199 3.572 1 96.31 246 PHE B C 1
ATOM 5861 O O . PHE B 1 246 ? -2.156 4.984 2.713 1 96.31 246 PHE B O 1
ATOM 5868 N N . GLY B 1 247 ? -2.43 2.936 3.494 1 95.31 247 GLY B N 1
ATOM 5869 C CA . GLY B 1 247 ? -1.857 2.316 2.309 1 95.31 247 GLY B CA 1
ATOM 5870 C C . GLY B 1 247 ? -2.617 2.646 1.037 1 95.31 247 GLY B C 1
ATOM 5871 O O . GLY B 1 247 ? -2.016 2.807 -0.027 1 95.31 247 GLY B O 1
ATOM 5872 N N . GLU B 1 248 ? -3.922 2.688 1.136 1 96.38 248 GLU B N 1
ATOM 5873 C CA . GLU B 1 248 ? -4.727 3.076 -0.02 1 96.38 248 GLU B CA 1
ATOM 5874 C C . GLU B 1 248 ? -4.359 4.477 -0.5 1 96.38 248 GLU B C 1
ATOM 5876 O O . GLU B 1 248 ? -4.301 4.73 -1.704 1 96.38 248 GLU B O 1
ATOM 5881 N N . ALA B 1 249 ? -4.168 5.352 0.467 1 97.38 249 ALA B N 1
ATOM 5882 C CA . ALA B 1 249 ? -3.775 6.715 0.122 1 97.38 249 ALA B CA 1
ATOM 5883 C C . ALA B 1 249 ? -2.416 6.738 -0.569 1 97.38 249 ALA B C 1
ATOM 5885 O O . ALA B 1 249 ? -2.223 7.461 -1.55 1 97.38 249 ALA B O 1
ATOM 5886 N N . VAL B 1 250 ? -1.495 5.961 -0.058 1 96.12 250 VAL B N 1
ATOM 5887 C CA . VAL B 1 250 ? -0.158 5.883 -0.636 1 96.12 250 VAL B CA 1
ATOM 5888 C C . VAL B 1 250 ? -0.247 5.402 -2.082 1 96.12 250 VAL B C 1
ATOM 5890 O O . VAL B 1 250 ? 0.413 5.953 -2.967 1 96.12 250 VAL B O 1
ATOM 5893 N N . ARG B 1 251 ? -1.03 4.422 -2.314 1 95.06 251 ARG B N 1
ATOM 5894 C CA . ARG B 1 251 ? -1.167 3.863 -3.656 1 95.06 251 ARG B CA 1
ATOM 5895 C C . ARG B 1 251 ? -1.792 4.875 -4.609 1 95.06 251 ARG B C 1
ATOM 5897 O O . ARG B 1 251 ? -1.445 4.918 -5.793 1 95.06 251 ARG B O 1
ATOM 5904 N N . LEU B 1 252 ? -2.717 5.652 -4.117 1 96.31 252 LEU B N 1
ATOM 5905 C CA . LEU B 1 252 ? -3.316 6.695 -4.945 1 96.31 252 LEU B CA 1
ATOM 5906 C C . LEU B 1 252 ? -2.273 7.727 -5.359 1 96.31 252 LEU B C 1
ATOM 5908 O O . LEU B 1 252 ? -2.242 8.156 -6.516 1 96.31 252 LEU B O 1
ATOM 5912 N N . VAL B 1 253 ? -1.413 8.117 -4.43 1 96 253 VAL B N 1
ATOM 5913 C CA . VAL B 1 253 ? -0.359 9.078 -4.719 1 96 253 VAL B CA 1
ATOM 5914 C C . VAL B 1 253 ? 0.568 8.531 -5.797 1 96 253 VAL B C 1
ATOM 5916 O O . VAL B 1 253 ? 1.01 9.266 -6.68 1 96 253 VAL B O 1
ATOM 5919 N N . GLN B 1 254 ? 0.82 7.277 -5.742 1 92.38 254 GLN B N 1
ATOM 5920 C CA . GLN B 1 254 ? 1.689 6.625 -6.715 1 92.38 254 GLN B CA 1
ATOM 5921 C C . GLN B 1 254 ? 1.019 6.547 -8.086 1 92.38 254 GLN B C 1
ATOM 5923 O O . GLN B 1 254 ? 1.642 6.844 -9.109 1 92.38 254 GLN B O 1
ATOM 5928 N N . ARG B 1 255 ? -0.2 6.176 -8.039 1 89.62 255 ARG B N 1
ATOM 5929 C CA . ARG B 1 255 ? -0.956 6.043 -9.281 1 89.62 255 ARG B CA 1
ATOM 5930 C C . ARG B 1 255 ? -1.077 7.387 -9.992 1 89.62 255 ARG B C 1
ATOM 5932 O O . ARG B 1 255 ? -1.042 7.449 -11.227 1 89.62 255 ARG B O 1
ATOM 5939 N N . MET B 1 256 ? -1.287 8.367 -9.266 1 94 256 MET B N 1
ATOM 5940 C CA . MET B 1 256 ? -1.493 9.703 -9.812 1 94 256 MET B CA 1
ATOM 5941 C C . MET B 1 256 ? -0.161 10.359 -10.164 1 94 256 MET B C 1
ATOM 5943 O O . MET B 1 256 ? -0.128 11.508 -10.617 1 94 256 MET B O 1
ATOM 5947 N N . HIS B 1 257 ? 1.001 9.711 -9.891 1 93.44 257 HIS B N 1
ATOM 5948 C CA . HIS B 1 257 ? 2.354 10.172 -10.188 1 93.44 257 HIS B CA 1
ATOM 5949 C C . HIS B 1 257 ? 2.637 11.516 -9.539 1 93.44 257 HIS B C 1
ATOM 5951 O O . HIS B 1 257 ? 3.186 12.422 -10.18 1 93.44 257 HIS B O 1
ATOM 5957 N N . LEU B 1 258 ? 2.211 11.578 -8.32 1 96.06 258 LEU B N 1
ATOM 5958 C CA . LEU B 1 258 ? 2.34 12.875 -7.652 1 96.06 258 LEU B CA 1
ATOM 5959 C C . LEU B 1 258 ? 3.787 13.133 -7.246 1 96.06 258 LEU B C 1
ATOM 5961 O O . LEU B 1 258 ? 4.125 14.234 -6.812 1 96.06 258 LEU B O 1
ATOM 5965 N N . HIS B 1 259 ? 4.656 12.172 -7.398 1 93.62 259 HIS B N 1
ATOM 5966 C CA . HIS B 1 259 ? 6.082 12.336 -7.133 1 93.62 259 HIS B CA 1
ATOM 5967 C C . HIS B 1 259 ? 6.77 13.078 -8.281 1 93.62 259 HIS B C 1
ATOM 5969 O O . HIS B 1 259 ? 7.93 13.484 -8.148 1 93.62 259 HIS B O 1
ATOM 5975 N N . ASP B 1 260 ? 6.043 13.242 -9.305 1 94.12 260 ASP B N 1
ATOM 5976 C CA . ASP B 1 260 ? 6.562 13.891 -10.508 1 94.12 260 ASP B CA 1
ATOM 5977 C C . ASP B 1 260 ? 5.965 15.289 -10.68 1 94.12 260 ASP B C 1
ATOM 5979 O O . ASP B 1 260 ? 4.75 15.43 -10.844 1 94.12 260 ASP B O 1
ATOM 5983 N N . GLU B 1 261 ? 6.773 16.266 -10.812 1 94.69 261 GLU B N 1
ATOM 5984 C CA . GLU B 1 261 ? 6.324 17.641 -10.938 1 94.69 261 GLU B CA 1
ATOM 5985 C C . GLU B 1 261 ? 5.504 17.844 -12.211 1 94.69 261 GLU B C 1
ATOM 5987 O O . GLU B 1 261 ? 4.582 18.672 -12.234 1 94.69 261 GLU B O 1
ATOM 5992 N N . ASP B 1 262 ? 5.805 17.078 -13.164 1 93.88 262 ASP B N 1
ATOM 5993 C CA . ASP B 1 262 ? 5.141 17.219 -14.461 1 93.88 262 ASP B CA 1
ATOM 5994 C C . ASP B 1 262 ? 3.666 16.844 -14.359 1 93.88 262 ASP B C 1
ATOM 5996 O O . ASP B 1 262 ? 2.855 17.266 -15.188 1 93.88 262 ASP B O 1
ATOM 6000 N N . SER B 1 263 ? 3.324 16.078 -13.398 1 94.44 263 SER B N 1
ATOM 6001 C CA . SER B 1 263 ? 1.952 15.602 -13.25 1 94.44 263 SER B CA 1
ATOM 6002 C C . SER B 1 263 ? 1.018 16.734 -12.828 1 94.44 263 SER B C 1
ATOM 6004 O O . SER B 1 263 ? -0.202 16.609 -12.961 1 94.44 263 SER B O 1
ATOM 6006 N N . TYR B 1 264 ? 1.578 17.812 -12.352 1 94.88 264 TYR B N 1
ATOM 6007 C CA . TYR B 1 264 ? 0.776 18.922 -11.852 1 94.88 264 TYR B CA 1
ATOM 6008 C C . TYR B 1 264 ? 0.508 19.938 -12.961 1 94.88 264 TYR B C 1
ATOM 6010 O O . TYR B 1 264 ? -0.359 20.797 -12.812 1 94.88 264 TYR B O 1
ATOM 6018 N N . ALA B 1 265 ? 1.197 19.906 -14.039 1 91.88 265 ALA B N 1
ATOM 6019 C CA . ALA B 1 265 ? 1.239 20.953 -15.047 1 91.88 265 ALA B CA 1
ATOM 6020 C C . ALA B 1 265 ? -0.119 21.125 -15.727 1 91.88 265 ALA B C 1
ATOM 6022 O O . ALA B 1 265 ? -0.542 22.25 -16.016 1 91.88 265 ALA B O 1
ATOM 6023 N N . SER B 1 266 ? -0.858 20.109 -15.922 1 91.5 266 SER B N 1
ATOM 6024 C CA . SER B 1 266 ? -2.1 20.188 -16.688 1 91.5 266 SER B CA 1
ATOM 6025 C C . SER B 1 266 ? -3.305 20.375 -15.773 1 91.5 266 SER B C 1
ATOM 6027 O O . SER B 1 266 ? -4.43 20.531 -16.25 1 91.5 266 SER B O 1
ATOM 6029 N N . LEU B 1 267 ? -3.088 20.641 -14.508 1 94.31 267 LEU B N 1
ATOM 6030 C CA . LEU B 1 267 ? -4.195 20.688 -13.555 1 94.31 267 LEU B CA 1
ATOM 6031 C C . LEU B 1 267 ? -4.562 22.125 -13.219 1 94.31 267 LEU B C 1
ATOM 6033 O O . LEU B 1 267 ? -3.709 23.016 -13.266 1 94.31 267 LEU B O 1
ATOM 6037 N N . PRO B 1 268 ? -5.84 22.297 -12.93 1 94.38 268 PRO B N 1
ATOM 6038 C CA . PRO B 1 268 ? -6.195 23.594 -12.359 1 94.38 268 PRO B CA 1
ATOM 6039 C C . PRO B 1 268 ? -5.41 23.906 -11.086 1 94.38 268 PRO B C 1
ATOM 6041 O O . PRO B 1 268 ? -5.059 23 -10.328 1 94.38 268 PRO B O 1
ATOM 6044 N N . ALA B 1 269 ? -5.227 25.141 -10.766 1 91.38 269 ALA B N 1
ATOM 6045 C CA . ALA B 1 269 ? -4.34 25.625 -9.703 1 91.38 269 ALA B CA 1
ATOM 6046 C C . ALA B 1 269 ? -4.762 25.062 -8.344 1 91.38 269 ALA B C 1
ATOM 6048 O O . ALA B 1 269 ? -3.924 24.625 -7.562 1 91.38 269 ALA B O 1
ATOM 6049 N N . ILE B 1 270 ? -6.004 25.109 -8.055 1 92.62 270 ILE B N 1
ATOM 6050 C CA . ILE B 1 270 ? -6.488 24.672 -6.754 1 92.62 270 ILE B CA 1
ATOM 6051 C C . ILE B 1 270 ? -6.25 23.172 -6.594 1 92.62 270 ILE B C 1
ATOM 6053 O O . ILE B 1 270 ? -5.754 22.719 -5.559 1 92.62 270 ILE B O 1
ATOM 6057 N N . GLU B 1 271 ? -6.59 22.438 -7.676 1 95.75 271 GLU B N 1
ATOM 6058 C CA . GLU B 1 271 ? -6.391 20.984 -7.652 1 95.75 271 GLU B CA 1
ATOM 6059 C C . GLU B 1 271 ? -4.906 20.641 -7.559 1 95.75 271 GLU B C 1
ATOM 6061 O O . GLU B 1 271 ? -4.527 19.719 -6.832 1 95.75 271 GLU B O 1
ATOM 6066 N N . ALA B 1 272 ? -4.105 21.375 -8.242 1 95.44 272 ALA B N 1
ATOM 6067 C CA . ALA B 1 272 ? -2.664 21.141 -8.203 1 95.44 272 ALA B CA 1
ATOM 6068 C C . ALA B 1 272 ? -2.105 21.375 -6.805 1 95.44 272 ALA B C 1
ATOM 6070 O O . ALA B 1 272 ? -1.299 20.594 -6.309 1 95.44 272 ALA B O 1
ATOM 6071 N N . ASN B 1 273 ? -2.578 22.406 -6.199 1 93.75 273 ASN B N 1
ATOM 6072 C CA . ASN B 1 273 ? -2.117 22.719 -4.848 1 93.75 273 ASN B CA 1
ATOM 6073 C C . ASN B 1 273 ? -2.586 21.672 -3.842 1 93.75 273 ASN B C 1
ATOM 6075 O O . ASN B 1 273 ? -1.833 21.281 -2.949 1 93.75 273 ASN B O 1
ATOM 6079 N N . LYS B 1 274 ? -3.807 21.281 -3.992 1 95.44 274 LYS B N 1
ATOM 6080 C CA . LYS B 1 274 ? -4.34 20.25 -3.107 1 95.44 274 LYS B CA 1
ATOM 6081 C C . LYS B 1 274 ? -3.561 18.938 -3.256 1 95.44 274 LYS B C 1
ATOM 6083 O O . LYS B 1 274 ? -3.236 18.297 -2.26 1 95.44 274 LYS B O 1
ATOM 6088 N N . ARG B 1 275 ? -3.264 18.562 -4.465 1 97.19 275 ARG B N 1
ATOM 6089 C CA . ARG B 1 275 ? -2.523 17.344 -4.73 1 97.19 275 ARG B CA 1
ATOM 6090 C C . ARG B 1 275 ? -1.108 17.422 -4.168 1 97.19 275 ARG B C 1
ATOM 6092 O O . ARG B 1 275 ? -0.602 16.438 -3.607 1 97.19 275 ARG B O 1
ATOM 6099 N N . ARG B 1 276 ? -0.526 18.547 -4.359 1 96.31 276 ARG B N 1
ATOM 6100 C CA . ARG B 1 276 ? 0.824 18.734 -3.84 1 96.31 276 ARG B CA 1
ATOM 6101 C C . ARG B 1 276 ? 0.849 18.609 -2.32 1 96.31 276 ARG B C 1
ATOM 6103 O O . ARG B 1 276 ? 1.71 17.922 -1.766 1 96.31 276 ARG B O 1
ATOM 6110 N N . ASN B 1 277 ? -0.06 19.25 -1.714 1 95.94 277 ASN B N 1
ATOM 6111 C CA . ASN B 1 277 ? -0.161 19.141 -0.262 1 95.94 277 ASN B CA 1
ATOM 6112 C C . ASN B 1 277 ? -0.454 17.703 0.173 1 95.94 277 ASN B C 1
ATOM 6114 O O . ASN B 1 277 ? 0.093 17.234 1.17 1 95.94 277 ASN B O 1
ATOM 6118 N N . ALA B 1 278 ? -1.32 17.094 -0.525 1 97.38 278 ALA B N 1
ATOM 6119 C CA . ALA B 1 278 ? -1.652 15.703 -0.216 1 97.38 278 ALA B CA 1
ATOM 6120 C C . ALA B 1 278 ? -0.429 14.797 -0.36 1 97.38 278 ALA B C 1
ATOM 6122 O O . ALA B 1 278 ? -0.203 13.914 0.469 1 97.38 278 ALA B O 1
ATOM 6123 N N . PHE B 1 279 ? 0.372 14.977 -1.364 1 97.38 279 PHE B N 1
ATOM 6124 C CA . PHE B 1 279 ? 1.573 14.18 -1.57 1 97.38 279 PHE B CA 1
ATOM 6125 C C . PHE B 1 279 ? 2.504 14.281 -0.367 1 97.38 279 PHE B C 1
ATOM 6127 O O . PHE B 1 279 ? 2.939 13.258 0.172 1 97.38 279 PHE B O 1
ATOM 6134 N N . TRP B 1 280 ? 2.727 15.43 -0.032 1 96.56 280 TRP B N 1
ATOM 6135 C CA . TRP B 1 280 ? 3.697 15.625 1.042 1 96.56 280 TRP B CA 1
ATOM 6136 C C . TRP B 1 280 ? 3.127 15.164 2.379 1 96.56 280 TRP B C 1
ATOM 6138 O O . TRP B 1 280 ? 3.863 14.672 3.238 1 96.56 280 TRP B O 1
ATOM 6148 N N . GLN B 1 281 ? 1.867 15.32 2.568 1 95.88 281 GLN B N 1
ATOM 6149 C CA . GLN B 1 281 ? 1.229 14.797 3.77 1 95.88 281 GLN B CA 1
ATOM 6150 C C . GLN B 1 281 ? 1.399 13.281 3.863 1 95.88 281 GLN B C 1
ATOM 6152 O O . GLN B 1 281 ? 1.696 12.75 4.934 1 95.88 281 GLN B O 1
ATOM 6157 N N . ILE B 1 282 ? 1.205 12.609 2.777 1 97 282 ILE B N 1
ATOM 6158 C CA . ILE B 1 282 ? 1.352 11.164 2.736 1 97 282 ILE B CA 1
ATOM 6159 C C . ILE B 1 282 ? 2.824 10.789 2.898 1 97 282 ILE B C 1
ATOM 6161 O O . ILE B 1 282 ? 3.15 9.805 3.561 1 97 282 ILE B O 1
ATOM 6165 N N . TYR B 1 283 ? 3.656 11.57 2.27 1 96.12 283 TYR B N 1
ATOM 6166 C CA . TYR B 1 283 ? 5.094 11.367 2.428 1 96.12 283 TYR B CA 1
ATOM 6167 C C . TYR B 1 283 ? 5.492 11.422 3.896 1 96.12 283 TYR B C 1
ATOM 6169 O O . TYR B 1 283 ? 6.227 10.562 4.379 1 96.12 283 TYR B O 1
ATOM 6177 N N . LEU B 1 284 ? 4.969 12.391 4.59 1 94.19 284 LEU B N 1
ATOM 6178 C CA . LEU B 1 284 ? 5.254 12.555 6.008 1 94.19 284 LEU B CA 1
ATOM 6179 C C . LEU B 1 284 ? 4.723 11.367 6.809 1 94.19 284 LEU B C 1
ATOM 6181 O O . LEU B 1 284 ? 5.398 10.875 7.715 1 94.19 284 LEU B O 1
ATOM 6185 N N . GLY B 1 285 ? 3.537 11.039 6.488 1 93.19 285 GLY B N 1
ATOM 6186 C CA . GLY B 1 285 ? 2.963 9.891 7.168 1 93.19 285 GLY B CA 1
ATOM 6187 C C . GLY B 1 285 ? 3.773 8.625 6.98 1 93.19 285 GLY B C 1
ATOM 6188 O O . GLY B 1 285 ? 3.975 7.863 7.93 1 93.19 285 GLY B O 1
ATOM 6189 N N . ASP B 1 286 ? 4.215 8.383 5.816 1 93.12 286 ASP B N 1
ATOM 6190 C CA . ASP B 1 286 ? 5.023 7.211 5.492 1 93.12 286 ASP B CA 1
ATOM 6191 C C . ASP B 1 286 ? 6.324 7.203 6.289 1 93.12 286 ASP B C 1
ATOM 6193 O O . ASP B 1 286 ? 6.719 6.172 6.836 1 93.12 286 ASP B O 1
ATOM 6197 N N . LYS B 1 287 ? 6.961 8.336 6.352 1 91.62 287 LYS B N 1
ATOM 6198 C CA . LYS B 1 287 ? 8.234 8.438 7.062 1 91.62 287 LYS B CA 1
ATOM 6199 C C . LYS B 1 287 ? 8.031 8.328 8.57 1 91.62 287 LYS B C 1
ATOM 6201 O O . LYS B 1 287 ? 8.844 7.715 9.266 1 91.62 287 LYS B O 1
ATOM 6206 N N . SER B 1 288 ? 6.973 8.977 9.008 1 88.62 288 SER B N 1
ATOM 6207 C CA . SER B 1 288 ? 6.699 8.914 10.438 1 88.62 288 SER B CA 1
ATOM 6208 C C . SER B 1 288 ? 6.492 7.477 10.898 1 88.62 288 SER B C 1
ATOM 6210 O O . SER B 1 288 ? 7.02 7.07 11.938 1 88.62 288 SER B O 1
ATOM 6212 N N . LEU B 1 289 ? 5.848 6.73 10.148 1 85.62 289 LEU B N 1
ATOM 6213 C CA . LEU B 1 289 ? 5.609 5.328 10.484 1 85.62 289 LEU B CA 1
ATOM 6214 C C . LEU B 1 289 ? 6.898 4.516 10.375 1 85.62 289 LEU B C 1
ATOM 6216 O O . LEU B 1 289 ? 7.164 3.654 11.211 1 85.62 289 LEU B O 1
ATOM 6220 N N . ALA B 1 290 ? 7.672 4.801 9.414 1 82.75 290 ALA B N 1
ATOM 6221 C CA . ALA B 1 290 ? 8.922 4.074 9.195 1 82.75 290 ALA B CA 1
ATOM 6222 C C . ALA B 1 290 ? 9.93 4.379 10.297 1 82.75 290 ALA B C 1
ATOM 6224 O O . ALA B 1 290 ? 10.57 3.469 10.836 1 82.75 290 ALA B O 1
ATOM 6225 N N . VAL B 1 291 ? 10.023 5.566 10.648 1 78.62 291 VAL B N 1
ATOM 6226 C CA . VAL B 1 291 ? 11.055 6.008 11.578 1 78.62 291 VAL B CA 1
ATOM 6227 C C . VAL B 1 291 ? 10.648 5.648 13.008 1 78.62 291 VAL B C 1
ATOM 6229 O O . VAL B 1 291 ? 11.469 5.137 13.781 1 78.62 291 VAL B O 1
ATOM 6232 N N . LEU B 1 292 ? 9.406 5.824 13.266 1 74.44 292 LEU B N 1
ATOM 6233 C CA . LEU B 1 292 ? 9 5.723 14.664 1 74.44 292 LEU B CA 1
ATOM 6234 C C . LEU B 1 292 ? 8.484 4.32 14.977 1 74.44 292 LEU B C 1
ATOM 6236 O O . LEU B 1 292 ? 8.547 3.875 16.125 1 74.44 292 LEU B O 1
ATOM 6240 N N . ARG B 1 293 ? 7.996 3.648 13.984 1 75.31 293 ARG B N 1
ATOM 6241 C CA . ARG B 1 293 ? 7.371 2.359 14.258 1 75.31 293 ARG B CA 1
ATOM 6242 C C . ARG B 1 293 ? 8.062 1.24 13.484 1 75.31 293 ARG B C 1
ATOM 6244 O O . ARG B 1 293 ? 7.566 0.112 13.438 1 75.31 293 ARG B O 1
ATOM 6251 N N . SER B 1 294 ? 9.117 1.537 12.789 1 76.5 294 SER B N 1
ATOM 6252 C CA . SER B 1 294 ? 9.922 0.571 12.055 1 76.5 294 SER B CA 1
ATOM 6253 C C . SER B 1 294 ? 9.109 -0.109 10.961 1 76.5 294 SER B C 1
ATOM 6255 O O . SER B 1 294 ? 9.289 -1.3 10.695 1 76.5 294 SER B O 1
ATOM 6257 N N . MET B 1 295 ? 8.164 0.687 10.539 1 82.19 295 MET B N 1
ATOM 6258 C CA . MET B 1 295 ? 7.395 0.199 9.398 1 82.19 295 MET B CA 1
ATOM 6259 C C . MET B 1 295 ? 8.18 0.35 8.102 1 82.19 295 MET B C 1
ATOM 6261 O O . MET B 1 295 ? 9.141 1.12 8.039 1 82.19 295 MET B O 1
ATOM 6265 N N . PRO B 1 296 ? 7.801 -0.39 7.102 1 84.81 296 PRO B N 1
ATOM 6266 C CA . PRO B 1 296 ? 8.516 -0.272 5.832 1 84.81 296 PRO B CA 1
ATOM 6267 C C . PRO B 1 296 ? 8.336 1.096 5.176 1 84.81 296 PRO B C 1
ATOM 6269 O O . PRO B 1 296 ? 7.262 1.694 5.273 1 84.81 296 PRO B O 1
ATOM 6272 N N . ILE B 1 297 ? 9.367 1.533 4.562 1 85.81 297 ILE B N 1
ATOM 6273 C CA . ILE B 1 297 ? 9.289 2.764 3.783 1 85.81 297 ILE B CA 1
ATOM 6274 C C . ILE B 1 297 ? 8.719 2.461 2.396 1 85.81 297 ILE B C 1
ATOM 6276 O O . ILE B 1 297 ? 9.234 1.593 1.687 1 85.81 297 ILE B O 1
ATOM 6280 N N . THR B 1 298 ? 7.738 3.135 2.051 1 87.88 298 THR B N 1
ATOM 6281 C CA . THR B 1 298 ? 7.074 2.84 0.785 1 87.88 298 THR B CA 1
ATOM 6282 C C . THR B 1 298 ? 7.422 3.891 -0.266 1 87.88 298 THR B C 1
ATOM 6284 O O . THR B 1 298 ? 7.543 3.574 -1.451 1 87.88 298 THR B O 1
ATOM 6287 N N . ILE B 1 299 ? 7.523 5.125 0.191 1 89.75 299 ILE B N 1
ATOM 6288 C CA . ILE B 1 299 ? 7.801 6.199 -0.755 1 89.75 299 ILE B CA 1
ATOM 6289 C C . ILE B 1 299 ? 9.25 6.66 -0.604 1 89.75 299 ILE B C 1
ATOM 6291 O O . ILE B 1 299 ? 9.602 7.301 0.389 1 89.75 299 ILE B O 1
ATOM 6295 N N . CYS B 1 300 ? 10.016 6.363 -1.51 1 85.88 300 CYS B N 1
ATOM 6296 C CA . CYS B 1 300 ? 11.398 6.816 -1.554 1 85.88 300 CYS B CA 1
ATOM 6297 C C . CYS B 1 300 ? 11.898 6.895 -2.99 1 85.88 300 CYS B C 1
ATOM 6299 O O . CYS B 1 300 ? 11.25 6.402 -3.91 1 85.88 300 CYS B O 1
ATOM 6301 N N . ASP B 1 301 ? 12.961 7.516 -3.184 1 80.19 301 ASP B N 1
ATOM 6302 C CA . ASP B 1 301 ? 13.492 7.777 -4.516 1 80.19 301 ASP B CA 1
ATOM 6303 C C . ASP B 1 301 ? 13.727 6.477 -5.281 1 80.19 301 ASP B C 1
ATOM 6305 O O . ASP B 1 301 ? 13.484 6.406 -6.488 1 80.19 301 ASP B O 1
ATOM 6309 N N . TYR B 1 302 ? 14.078 5.473 -4.59 1 77.75 302 TYR B N 1
ATOM 6310 C CA . TYR B 1 302 ? 14.461 4.227 -5.246 1 77.75 302 TYR B CA 1
ATOM 6311 C C . TYR B 1 302 ? 13.227 3.406 -5.613 1 77.75 302 TYR B C 1
ATOM 6313 O O . TYR B 1 302 ? 13.32 2.461 -6.402 1 77.75 302 TYR B O 1
ATOM 6321 N N . SER B 1 303 ? 12.141 3.807 -5.051 1 81.94 303 SER B N 1
ATOM 6322 C CA . SER B 1 303 ? 10.906 3.074 -5.32 1 81.94 303 SER B CA 1
ATOM 6323 C C . SER B 1 303 ? 10.344 3.424 -6.695 1 81.94 303 SER B C 1
ATOM 6325 O O . SER B 1 303 ? 9.539 2.676 -7.25 1 81.94 303 SER B O 1
ATOM 6327 N N . PHE B 1 304 ? 10.867 4.605 -7.191 1 82.31 304 PHE B N 1
ATOM 6328 C CA . PHE B 1 304 ? 10.336 5.098 -8.453 1 82.31 304 PHE B CA 1
ATOM 6329 C C . PHE B 1 304 ? 11.383 4.996 -9.555 1 82.31 304 PHE B C 1
ATOM 6331 O O . PHE B 1 304 ? 12.578 4.867 -9.281 1 82.31 304 PHE B O 1
ATOM 6338 N N . GLU B 1 305 ? 10.875 4.945 -10.742 1 75.38 305 GLU B N 1
ATOM 6339 C CA . GLU B 1 305 ? 11.797 4.969 -11.875 1 75.38 305 GLU B CA 1
ATOM 6340 C C . GLU B 1 305 ? 12.57 6.281 -11.922 1 75.38 305 GLU B C 1
ATOM 6342 O O . GLU B 1 305 ? 13.766 6.289 -12.227 1 75.38 305 GLU B O 1
ATOM 6347 N N . GLU B 1 306 ? 11.805 7.25 -11.609 1 77 306 GLU B N 1
ATOM 6348 C CA . GLU B 1 306 ? 12.43 8.562 -11.5 1 77 306 GLU B CA 1
ATOM 6349 C C . GLU B 1 306 ? 12.414 9.07 -10.062 1 77 306 GLU B C 1
ATOM 6351 O O . GLU B 1 306 ? 11.531 8.711 -9.281 1 77 306 GLU B O 1
ATOM 6356 N N . VAL B 1 307 ? 13.375 9.836 -9.773 1 82.12 307 VAL B N 1
ATOM 6357 C CA . VAL B 1 307 ? 13.461 10.398 -8.43 1 82.12 307 VAL B CA 1
ATOM 6358 C C . VAL B 1 307 ? 12.289 11.344 -8.195 1 82.12 307 VAL B C 1
ATOM 6360 O O . VAL B 1 307 ? 11.617 11.758 -9.141 1 82.12 307 VAL B O 1
ATOM 6363 N N . ILE B 1 308 ? 12.039 11.617 -6.938 1 88.69 308 ILE B N 1
ATOM 6364 C CA . ILE B 1 308 ? 10.977 12.547 -6.562 1 88.69 308 ILE B CA 1
ATOM 6365 C C . ILE B 1 308 ? 11.359 13.969 -6.98 1 88.69 308 ILE B C 1
ATOM 6367 O O . ILE B 1 308 ? 12.391 14.492 -6.551 1 88.69 308 ILE B O 1
ATOM 6371 N N . THR B 1 309 ? 10.586 14.555 -7.812 1 91.69 309 THR B N 1
ATOM 6372 C CA . THR B 1 309 ? 10.891 15.883 -8.328 1 91.69 309 THR B CA 1
ATOM 6373 C C . THR B 1 309 ? 9.859 16.906 -7.848 1 91.69 309 THR B C 1
ATOM 6375 O O . THR B 1 309 ? 9.984 18.094 -8.125 1 91.69 309 THR B O 1
ATOM 6378 N N . THR B 1 310 ? 8.891 16.453 -7.113 1 94.12 310 THR B N 1
ATOM 6379 C CA . THR B 1 310 ? 7.809 17.328 -6.672 1 94.12 310 THR B CA 1
ATOM 6380 C C . THR B 1 310 ? 8.336 18.422 -5.754 1 94.12 310 THR B C 1
ATOM 6382 O O . THR B 1 310 ? 9.023 18.141 -4.77 1 94.12 310 THR B O 1
ATOM 6385 N N . THR B 1 311 ? 7.965 19.625 -6.07 1 93.38 311 THR B N 1
ATOM 6386 C CA . THR B 1 311 ? 8.391 20.766 -5.273 1 93.38 311 THR B CA 1
ATOM 6387 C C . THR B 1 311 ? 7.531 20.906 -4.023 1 93.38 311 THR B C 1
ATOM 6389 O O . THR B 1 311 ? 6.414 20.391 -3.971 1 93.38 311 THR B O 1
ATOM 6392 N N . TYR B 1 312 ? 8.078 21.625 -3.102 1 92.94 312 TYR B N 1
ATOM 6393 C CA . TYR B 1 312 ? 7.316 21.922 -1.896 1 92.94 312 TYR B CA 1
ATOM 6394 C C . TYR B 1 312 ? 6.145 22.859 -2.207 1 92.94 312 TYR B C 1
ATOM 6396 O O . TYR B 1 312 ? 6.191 23.609 -3.174 1 92.94 312 TYR B O 1
ATOM 6404 N N . PRO B 1 313 ? 5.117 22.703 -1.394 1 90.44 313 PRO B N 1
ATOM 6405 C CA . PRO B 1 313 ? 3.998 23.641 -1.595 1 90.44 313 PRO B CA 1
ATOM 6406 C C . PRO B 1 313 ? 4.41 25.094 -1.466 1 90.44 313 PRO B C 1
ATOM 6408 O O . PRO B 1 313 ? 5.234 25.438 -0.612 1 90.44 313 PRO B O 1
ATOM 6411 N N . LEU B 1 314 ? 3.967 25.953 -2.438 1 78.44 314 LEU B N 1
ATOM 6412 C CA . LEU B 1 314 ? 4.344 27.359 -2.443 1 78.44 314 LEU B CA 1
ATOM 6413 C C . LEU B 1 314 ? 3.141 28.25 -2.15 1 78.44 314 LEU B C 1
ATOM 6415 O O . LEU B 1 314 ? 3.246 29.469 -2.184 1 78.44 314 LEU B O 1
ATOM 6419 N N . ASN B 1 315 ? 2.268 27.859 -1.438 1 68.75 315 ASN B N 1
ATOM 6420 C CA . ASN B 1 315 ? 1.078 28.688 -1.276 1 68.75 315 ASN B CA 1
ATOM 6421 C C . ASN B 1 315 ? 1.377 29.953 -0.462 1 68.75 315 ASN B C 1
ATOM 6423 O O . ASN B 1 315 ? 1.371 29.906 0.77 1 68.75 315 ASN B O 1
ATOM 6427 N N . ASP B 1 316 ? 1.559 31.062 -1.15 1 64.56 316 ASP B N 1
ATOM 6428 C CA . ASP B 1 316 ? 1.943 32.312 -0.53 1 64.56 316 ASP B CA 1
ATOM 6429 C C . ASP B 1 316 ? 0.817 32.875 0.344 1 64.56 316 ASP B C 1
ATOM 6431 O O . ASP B 1 316 ? 1.063 33.656 1.265 1 64.56 316 ASP B O 1
ATOM 6435 N N . GLN B 1 317 ? -0.297 32.375 0.155 1 69.56 317 GLN B N 1
ATOM 6436 C CA . GLN B 1 317 ? -1.418 32.938 0.899 1 69.56 317 GLN B CA 1
ATOM 6437 C C . GLN B 1 317 ? -1.604 32.219 2.236 1 69.56 317 GLN B C 1
ATOM 6439 O O . GLN B 1 317 ? -2.309 32.719 3.117 1 69.56 317 GLN B O 1
ATOM 6444 N N . ASN B 1 318 ? -0.896 31.25 2.389 1 80.12 318 ASN B N 1
ATOM 6445 C CA . ASN B 1 318 ? -1.033 30.5 3.633 1 80.12 318 ASN B CA 1
ATOM 6446 C C . ASN B 1 318 ? 0.2 30.656 4.516 1 8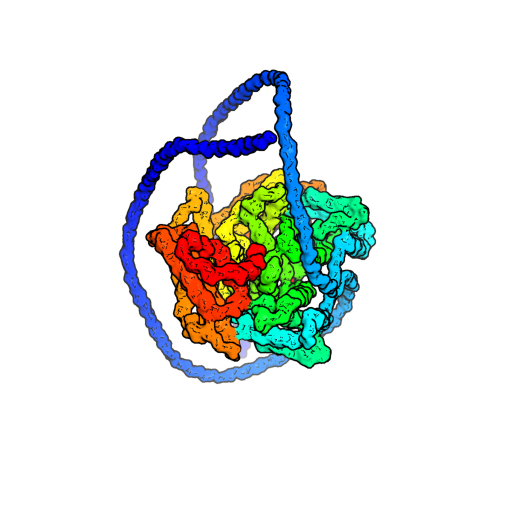0.12 318 ASN B C 1
ATOM 6448 O O . ASN B 1 318 ? 1.28 30.172 4.172 1 80.12 318 ASN B O 1
ATOM 6452 N N . GLU B 1 319 ? 0.061 31.297 5.641 1 83.38 319 GLU B N 1
ATOM 6453 C CA . GLU B 1 319 ? 1.147 31.625 6.559 1 83.38 319 GLU B CA 1
ATOM 6454 C C . GLU B 1 319 ? 1.751 30.359 7.168 1 83.38 319 GLU B C 1
ATOM 6456 O O . GLU B 1 319 ? 2.879 30.391 7.668 1 83.38 319 GLU B O 1
ATOM 6461 N N . LEU B 1 320 ? 1.028 29.312 7.09 1 90.25 320 LEU B N 1
ATOM 6462 C CA . LEU B 1 320 ? 1.477 28.078 7.734 1 90.25 320 LEU B CA 1
ATOM 6463 C C . LEU B 1 320 ? 2.408 27.297 6.816 1 90.25 320 LEU B C 1
ATOM 6465 O O . LEU B 1 320 ? 3.018 26.312 7.238 1 90.25 320 LEU B O 1
ATOM 6469 N N . THR B 1 321 ? 2.586 27.719 5.613 1 91.81 321 THR B N 1
ATOM 6470 C CA . THR B 1 321 ? 3.301 26.953 4.594 1 91.81 321 THR B CA 1
ATOM 6471 C C . THR B 1 321 ? 4.77 26.797 4.973 1 91.81 321 THR B C 1
ATOM 6473 O O . THR B 1 321 ? 5.348 25.719 4.793 1 91.81 321 THR B O 1
ATOM 6476 N N . VAL B 1 322 ? 5.312 27.797 5.543 1 90.44 322 VAL B N 1
ATOM 6477 C CA . VAL B 1 322 ? 6.73 27.766 5.887 1 90.44 322 VAL B CA 1
ATOM 6478 C C . VAL B 1 322 ? 6.973 26.688 6.953 1 90.44 322 VAL B C 1
ATOM 6480 O O . VAL B 1 322 ? 7.922 25.906 6.855 1 90.44 322 VAL B O 1
ATOM 6483 N N . GLY B 1 323 ? 6.148 26.766 7.949 1 92.25 323 GLY B N 1
ATOM 6484 C CA . GLY B 1 323 ? 6.266 25.766 8.992 1 92.25 323 GLY B CA 1
ATOM 6485 C C . GLY B 1 323 ? 6.008 24.359 8.492 1 92.25 323 GLY B C 1
ATOM 6486 O O . GLY B 1 323 ? 6.68 23.406 8.898 1 92.25 323 GLY B O 1
ATOM 6487 N N . SER B 1 324 ? 5.051 24.234 7.641 1 93.06 324 SER B N 1
ATOM 6488 C CA . SER B 1 324 ? 4.742 22.922 7.066 1 93.06 324 SER B CA 1
ATOM 6489 C C . SER B 1 324 ? 5.906 22.406 6.234 1 93.06 324 SER B C 1
ATOM 6491 O O . SER B 1 324 ? 6.223 21.203 6.285 1 93.06 324 SER B O 1
ATOM 6493 N N . ASN B 1 325 ? 6.5 23.219 5.469 1 93.62 325 ASN B N 1
ATOM 6494 C CA . ASN B 1 325 ? 7.656 22.828 4.676 1 93.62 325 ASN B CA 1
ATOM 6495 C C . ASN B 1 325 ? 8.836 22.422 5.559 1 93.62 325 ASN B C 1
ATOM 6497 O O . ASN B 1 325 ? 9.594 21.516 5.215 1 93.62 325 ASN B O 1
ATOM 6501 N N . ALA B 1 326 ? 8.953 23.156 6.637 1 94.12 326 ALA B N 1
ATOM 6502 C CA . ALA B 1 326 ? 10 22.781 7.586 1 94.12 326 ALA B CA 1
ATOM 6503 C C . ALA B 1 326 ? 9.781 21.375 8.133 1 94.12 326 ALA B C 1
ATOM 6505 O O . ALA B 1 326 ? 10.734 20.625 8.328 1 94.12 326 ALA B O 1
ATOM 6506 N N . SER B 1 327 ? 8.57 21.078 8.406 1 94.25 327 SER B N 1
ATOM 6507 C CA . SER B 1 327 ? 8.242 19.734 8.875 1 94.25 327 SER B CA 1
ATOM 6508 C C . SER B 1 327 ? 8.578 18.688 7.82 1 94.25 327 SER B C 1
ATOM 6510 O O . SER B 1 327 ? 9.086 17.609 8.148 1 94.25 327 SER B O 1
ATOM 6512 N N . ILE B 1 328 ? 8.297 18.969 6.59 1 93.38 328 ILE B N 1
ATOM 6513 C CA . ILE B 1 328 ? 8.602 18.062 5.492 1 93.38 328 ILE B CA 1
ATOM 6514 C C . ILE B 1 328 ? 10.109 17.828 5.43 1 93.38 328 ILE B C 1
ATOM 6516 O O . ILE B 1 328 ? 10.562 16.672 5.352 1 93.38 328 ILE B O 1
ATOM 6520 N N . ARG B 1 329 ? 10.82 18.844 5.52 1 93.69 329 ARG B N 1
ATOM 6521 C CA . ARG B 1 329 ? 12.281 18.734 5.469 1 93.69 329 ARG B CA 1
ATOM 6522 C C . ARG B 1 329 ? 12.812 17.922 6.637 1 93.69 329 ARG B C 1
ATOM 6524 O O . ARG B 1 329 ? 13.711 17.094 6.465 1 93.69 329 ARG B O 1
ATOM 6531 N N . LEU B 1 330 ? 12.234 18.234 7.719 1 94.56 330 LEU B N 1
ATOM 6532 C CA . LEU B 1 330 ? 12.633 17.516 8.922 1 94.56 330 LEU B CA 1
ATOM 6533 C C . LEU B 1 330 ? 12.492 16.016 8.734 1 94.56 330 LEU B C 1
ATOM 6535 O O . LEU B 1 330 ? 13.438 15.258 8.984 1 94.56 330 LEU B O 1
ATOM 6539 N N . TRP B 1 331 ? 11.422 15.594 8.297 1 93.5 331 TRP B N 1
ATOM 6540 C CA . TRP B 1 331 ? 11.156 14.172 8.102 1 93.5 331 TRP B CA 1
ATOM 6541 C C . TRP B 1 331 ? 11.969 13.625 6.938 1 93.5 331 TRP B C 1
ATOM 6543 O O . TRP B 1 331 ? 12.406 12.469 6.965 1 93.5 331 TRP B O 1
ATOM 6553 N N . GLN B 1 332 ? 12.164 14.383 5.91 1 92.25 332 GLN B N 1
ATOM 6554 C CA . GLN B 1 332 ? 12.961 13.945 4.766 1 92.25 332 GLN B CA 1
ATOM 6555 C C . GLN B 1 332 ? 14.398 13.633 5.184 1 92.25 332 GLN B C 1
ATOM 6557 O O . GLN B 1 332 ? 14.938 12.586 4.828 1 92.25 332 GLN B O 1
ATOM 6562 N N . TYR B 1 333 ? 14.953 14.531 5.926 1 93.81 333 TYR B N 1
ATOM 6563 C CA . TYR B 1 333 ? 16.328 14.336 6.367 1 93.81 333 TYR B CA 1
ATOM 6564 C C . TYR B 1 333 ? 16.438 13.148 7.312 1 93.81 333 TYR B C 1
ATOM 6566 O O . TYR B 1 333 ? 17.391 12.375 7.254 1 93.81 333 TYR B O 1
ATOM 6574 N N . ALA B 1 334 ? 15.484 13.055 8.156 1 93.56 334 ALA B N 1
ATOM 6575 C CA . ALA B 1 334 ? 15.477 11.906 9.062 1 93.56 334 ALA B CA 1
ATOM 6576 C C . ALA B 1 334 ? 15.383 10.602 8.281 1 93.56 334 ALA B C 1
ATOM 6578 O O . ALA B 1 334 ? 16.094 9.641 8.578 1 93.56 334 ALA B O 1
ATOM 6579 N N . ALA B 1 335 ? 14.547 10.602 7.312 1 90 335 ALA B N 1
ATOM 6580 C CA . ALA B 1 335 ? 14.344 9.406 6.504 1 90 335 ALA B CA 1
ATOM 6581 C C . ALA B 1 335 ? 15.594 9.07 5.699 1 90 335 ALA B C 1
ATOM 6583 O O . ALA B 1 335 ? 15.938 7.895 5.527 1 90 335 ALA B O 1
ATOM 6584 N N . ASP B 1 336 ? 16.203 10.047 5.172 1 89.12 336 ASP B N 1
ATOM 6585 C CA . ASP B 1 336 ? 17.453 9.836 4.426 1 89.12 336 ASP B CA 1
ATOM 6586 C C . ASP B 1 336 ? 18.5 9.164 5.297 1 89.12 336 ASP B C 1
ATOM 6588 O O . ASP B 1 336 ? 19.219 8.273 4.836 1 89.12 336 ASP B O 1
ATOM 6592 N N . LEU B 1 337 ? 18.578 9.664 6.457 1 92.38 337 LEU B N 1
ATOM 6593 C CA . LEU B 1 337 ? 19.531 9.078 7.395 1 92.38 337 LEU B CA 1
ATOM 6594 C C . LEU B 1 337 ? 19.188 7.621 7.684 1 92.38 337 LEU B C 1
ATOM 6596 O O . LEU B 1 337 ? 20.062 6.75 7.66 1 92.38 337 LEU B O 1
ATOM 6600 N N . LEU B 1 338 ? 17.969 7.387 7.934 1 89.25 338 LEU B N 1
ATOM 6601 C CA . LEU B 1 338 ? 17.516 6.027 8.211 1 89.25 338 LEU B CA 1
ATOM 6602 C C . LEU B 1 338 ? 17.766 5.117 7.008 1 89.25 338 LEU B C 1
ATOM 6604 O O . LEU B 1 338 ? 18.203 3.98 7.168 1 89.25 338 LEU B O 1
ATOM 6608 N N . LEU B 1 339 ? 17.422 5.598 5.879 1 86.81 339 LEU B N 1
ATOM 6609 C CA . LEU B 1 339 ? 17.594 4.82 4.66 1 86.81 339 LEU B CA 1
ATOM 6610 C C . LEU B 1 339 ? 19.062 4.484 4.434 1 86.81 339 LEU B C 1
ATOM 6612 O O . LEU B 1 339 ? 19.406 3.375 4.02 1 86.81 339 LEU B O 1
ATOM 6616 N N . ARG B 1 340 ? 19.891 5.438 4.672 1 88.25 340 ARG B N 1
ATOM 6617 C CA . ARG B 1 340 ? 21.312 5.195 4.527 1 88.25 340 ARG B CA 1
ATOM 6618 C C . ARG B 1 340 ? 21.781 4.113 5.496 1 88.25 340 ARG B C 1
ATOM 6620 O O . ARG B 1 340 ? 22.625 3.285 5.148 1 88.25 340 ARG B O 1
ATOM 6627 N N . MET B 1 341 ? 21.312 4.152 6.664 1 88.44 341 MET B N 1
ATOM 6628 C CA . MET B 1 341 ? 21.656 3.123 7.645 1 88.44 341 MET B CA 1
ATOM 6629 C C . MET B 1 341 ? 21.188 1.747 7.168 1 88.44 341 MET B C 1
ATOM 6631 O O . MET B 1 341 ? 21.922 0.762 7.32 1 88.44 341 MET B O 1
ATOM 6635 N N . ARG B 1 342 ? 20.016 1.688 6.629 1 82.69 342 ARG B N 1
ATOM 6636 C CA . ARG B 1 342 ? 19.484 0.424 6.133 1 82.69 342 ARG B CA 1
ATOM 6637 C C . ARG B 1 342 ? 20.312 -0.094 4.957 1 82.69 342 ARG B C 1
ATOM 6639 O O . ARG B 1 342 ? 20.531 -1.301 4.824 1 82.69 342 ARG B O 1
ATOM 6646 N N . LEU B 1 343 ? 20.75 0.811 4.117 1 82.44 343 LEU B N 1
ATOM 6647 C CA . LEU B 1 343 ? 21.594 0.44 2.979 1 82.44 343 LEU B CA 1
ATOM 6648 C C . LEU B 1 343 ? 22.922 -0.126 3.447 1 82.44 343 LEU B C 1
ATOM 6650 O O . LEU B 1 343 ? 23.406 -1.117 2.898 1 82.44 343 LEU B O 1
ATOM 6654 N N . ILE B 1 344 ? 23.453 0.468 4.414 1 83.94 344 ILE B N 1
ATOM 6655 C CA . ILE B 1 344 ? 24.719 0.017 4.973 1 83.94 344 ILE B CA 1
ATOM 6656 C C . ILE B 1 344 ? 24.547 -1.373 5.582 1 83.94 344 ILE B C 1
ATOM 6658 O O . ILE B 1 344 ? 25.406 -2.242 5.406 1 83.94 344 ILE B O 1
ATOM 6662 N N . LYS B 1 345 ? 23.516 -1.601 6.234 1 79.81 345 LYS B N 1
ATOM 6663 C CA . LYS B 1 345 ? 23.25 -2.895 6.855 1 79.81 345 LYS B CA 1
ATOM 6664 C C . LYS B 1 345 ? 23.141 -3.994 5.805 1 79.81 345 LYS B C 1
ATOM 6666 O O . LYS B 1 345 ? 23.609 -5.113 6.012 1 79.81 345 LYS B O 1
ATOM 6671 N N . LYS B 1 346 ? 22.531 -3.695 4.75 1 77 346 LYS B N 1
ATOM 6672 C CA . LYS B 1 346 ? 22.391 -4.66 3.664 1 77 346 LYS B CA 1
ATOM 6673 C C . LYS B 1 346 ? 23.75 -5.043 3.082 1 77 346 LYS B C 1
ATOM 6675 O O . LYS B 1 346 ? 23.984 -6.211 2.781 1 77 346 LYS B O 1
ATOM 6680 N N . GLU B 1 347 ? 24.484 -4.047 2.922 1 73.44 347 GLU B N 1
ATOM 6681 C CA . GLU B 1 347 ? 25.828 -4.277 2.377 1 73.44 347 GLU B CA 1
ATOM 6682 C C . GLU B 1 347 ? 26.672 -5.125 3.326 1 73.44 347 GLU B C 1
ATOM 6684 O O . GLU B 1 347 ? 27.531 -5.895 2.885 1 73.44 347 GLU B O 1
ATOM 6689 N N . GLN B 1 348 ? 26.391 -4.992 4.547 1 71.25 348 GLN B N 1
ATOM 6690 C CA . GLN B 1 348 ? 27.125 -5.738 5.562 1 71.25 348 GLN B CA 1
ATOM 6691 C C . GLN B 1 348 ? 26.656 -7.191 5.629 1 71.25 348 GLN B C 1
ATOM 6693 O O . GLN B 1 348 ? 27.438 -8.086 5.973 1 71.25 348 GLN B O 1
ATOM 6698 N N . THR B 1 349 ? 25.422 -7.457 5.383 1 63.19 349 THR B N 1
ATOM 6699 C CA . THR B 1 349 ? 24.844 -8.789 5.488 1 63.19 349 THR B CA 1
ATOM 6700 C C . THR B 1 349 ? 25.234 -9.648 4.285 1 63.19 349 THR B C 1
ATOM 6702 O O . THR B 1 349 ? 25.297 -10.875 4.383 1 63.19 349 THR B O 1
ATOM 6705 N N . VAL B 1 350 ? 25.375 -9.156 3.123 1 57.22 350 VAL B N 1
ATOM 6706 C CA . VAL B 1 350 ? 25.703 -9.906 1.913 1 57.22 350 VAL B CA 1
ATOM 6707 C C . VAL B 1 350 ? 27.016 -10.648 2.094 1 57.22 350 VAL B C 1
ATOM 6709 O O . VAL B 1 350 ? 27.203 -11.742 1.559 1 57.22 350 VAL B O 1
ATOM 6712 N N . ASP B 1 351 ? 27.891 -10.148 2.98 1 51.47 351 ASP B N 1
ATOM 6713 C CA . ASP B 1 351 ? 29.109 -10.922 3.188 1 51.47 351 ASP B CA 1
ATOM 6714 C C . ASP B 1 351 ? 28.984 -11.82 4.418 1 51.47 351 ASP B C 1
ATOM 6716 O O . ASP B 1 351 ? 29.062 -11.336 5.551 1 51.47 351 ASP B O 1
ATOM 6720 N N . PRO B 1 352 ? 28.266 -13.008 4.223 1 51.78 352 PRO B N 1
ATOM 6721 C CA . PRO B 1 352 ? 28.047 -13.938 5.336 1 51.78 352 PRO B CA 1
ATOM 6722 C C . PRO B 1 352 ? 29.281 -14.102 6.223 1 51.78 352 PRO B C 1
ATOM 6724 O O . PRO B 1 352 ? 29.156 -14.492 7.383 1 51.78 352 PRO B O 1
ATOM 6727 N N . ASN B 1 353 ? 30.344 -13.922 5.688 1 50.12 353 ASN B N 1
ATOM 6728 C CA . ASN B 1 353 ? 31.594 -14.25 6.391 1 50.12 353 ASN B CA 1
ATOM 6729 C C . ASN B 1 353 ? 31.953 -13.164 7.402 1 50.12 353 ASN B C 1
ATOM 6731 O O . ASN B 1 353 ? 32.812 -13.375 8.25 1 50.12 353 ASN B O 1
ATOM 6735 N N . LEU B 1 354 ? 31.234 -12 7.238 1 50.94 354 LEU B N 1
ATOM 6736 C CA . LEU B 1 354 ? 31.656 -10.969 8.172 1 50.94 354 LEU B CA 1
ATOM 6737 C C . LEU B 1 354 ? 30.453 -10.25 8.781 1 50.94 354 LEU B C 1
ATOM 6739 O O . LEU B 1 354 ? 30.188 -9.094 8.445 1 50.94 354 LEU B O 1
ATOM 6743 N N . PRO B 1 355 ? 29.469 -10.93 9.508 1 53.47 355 PRO B N 1
ATOM 6744 C CA . PRO B 1 355 ? 28.188 -10.406 9.992 1 53.47 355 PRO B CA 1
ATOM 6745 C C . PRO B 1 355 ? 28.344 -9.07 10.719 1 53.47 355 PRO B C 1
ATOM 6747 O O . PRO B 1 355 ? 27.406 -8.266 10.727 1 53.47 355 PRO B O 1
ATOM 6750 N N . ASP B 1 356 ? 29.672 -8.812 11.234 1 59.56 356 ASP B N 1
ATOM 6751 C CA . ASP B 1 356 ? 29.844 -7.645 12.094 1 59.56 356 ASP B CA 1
ATOM 6752 C C . ASP B 1 356 ? 30.891 -6.691 11.523 1 59.56 356 ASP B C 1
ATOM 6754 O O . ASP B 1 356 ? 31.812 -6.266 12.227 1 59.56 356 ASP B O 1
ATOM 6758 N N . ARG B 1 357 ? 30.703 -6.469 10.203 1 63.38 357 ARG B N 1
ATOM 6759 C CA . ARG B 1 357 ? 31.703 -5.551 9.656 1 63.38 357 ARG B CA 1
ATOM 6760 C C . ARG B 1 357 ? 31.484 -4.133 10.172 1 63.38 357 ARG B C 1
ATOM 6762 O O . ARG B 1 357 ? 30.359 -3.633 10.18 1 63.38 357 ARG B O 1
ATOM 6769 N N . PRO B 1 358 ? 32.531 -3.648 10.672 1 73.94 358 PRO B N 1
ATOM 6770 C CA . PRO B 1 358 ? 32.438 -2.252 11.109 1 73.94 358 PRO B CA 1
ATOM 6771 C C . PRO B 1 358 ? 32.125 -1.293 9.969 1 73.94 358 PRO B C 1
ATOM 6773 O O . PRO B 1 358 ? 32.281 -1.652 8.797 1 73.94 358 PRO B O 1
ATOM 6776 N N . LEU B 1 359 ? 31.625 -0.207 10.312 1 86.62 359 LEU B N 1
ATOM 6777 C CA . LEU B 1 359 ? 31.328 0.854 9.352 1 86.62 359 LEU B CA 1
ATOM 6778 C C . LEU B 1 359 ? 32.625 1.309 8.656 1 86.62 359 LEU B C 1
ATOM 6780 O O . LEU B 1 359 ? 33.656 1.442 9.289 1 86.62 359 LEU B O 1
ATOM 6784 N N . THR B 1 360 ? 32.625 1.396 7.418 1 86.19 360 THR B N 1
ATOM 6785 C CA . THR B 1 360 ? 33.75 1.95 6.664 1 86.19 360 THR B CA 1
ATOM 6786 C C . THR B 1 360 ? 33.875 3.449 6.914 1 86.19 360 THR B C 1
ATOM 6788 O O . THR B 1 360 ? 32.906 4.105 7.312 1 86.19 360 THR B O 1
ATOM 6791 N N . PRO B 1 361 ? 35.031 3.973 6.773 1 87.31 361 PRO B N 1
ATOM 6792 C CA . PRO B 1 361 ? 35.188 5.422 6.93 1 87.31 361 PRO B CA 1
ATOM 6793 C C . PRO B 1 361 ? 34.25 6.219 6.02 1 87.31 361 PRO B C 1
ATOM 6795 O O . PRO B 1 361 ? 33.781 7.285 6.41 1 87.31 361 PRO B O 1
ATOM 6798 N N . ALA B 1 362 ? 34.031 5.68 4.871 1 86.19 362 ALA B N 1
ATOM 6799 C CA . ALA B 1 362 ? 33.125 6.355 3.951 1 86.19 362 ALA B CA 1
ATOM 6800 C C . ALA B 1 362 ? 31.703 6.379 4.504 1 86.19 362 ALA B C 1
ATOM 6802 O O . ALA B 1 362 ? 30.984 7.367 4.344 1 86.19 362 ALA B O 1
ATOM 6803 N N . ASN B 1 363 ? 31.375 5.336 5.184 1 90.5 363 ASN B N 1
ATOM 6804 C CA . ASN B 1 363 ? 30.047 5.266 5.805 1 90.5 363 ASN B CA 1
ATOM 6805 C C . ASN B 1 363 ? 29.922 6.262 6.957 1 90.5 363 ASN B C 1
ATOM 6807 O O . ASN B 1 363 ? 28.891 6.914 7.102 1 90.5 363 ASN B O 1
ATOM 6811 N N . VAL B 1 364 ? 30.938 6.348 7.656 1 91.12 364 VAL B N 1
ATOM 6812 C CA . VAL B 1 364 ? 30.938 7.23 8.82 1 91.12 364 VAL B CA 1
ATOM 6813 C C . VAL B 1 364 ? 30.797 8.68 8.367 1 91.12 364 VAL B C 1
ATOM 6815 O O . VAL B 1 364 ? 30.047 9.453 8.953 1 91.12 364 VAL B O 1
ATOM 6818 N N . ILE B 1 365 ? 31.438 9.008 7.336 1 91.62 365 ILE B N 1
ATOM 6819 C CA . ILE B 1 365 ? 31.391 10.375 6.812 1 91.62 365 ILE B CA 1
ATOM 6820 C C . ILE B 1 365 ? 30 10.664 6.27 1 91.62 365 ILE B C 1
ATOM 6822 O O . ILE B 1 365 ? 29.422 11.719 6.551 1 91.62 365 ILE B O 1
ATOM 6826 N N . ALA B 1 366 ? 29.5 9.758 5.57 1 90.62 366 ALA B N 1
ATOM 6827 C CA . ALA B 1 366 ? 28.188 9.945 4.961 1 90.62 366 ALA B CA 1
ATOM 6828 C C . ALA B 1 366 ? 27.109 10.078 6.031 1 90.62 366 ALA B C 1
ATOM 6830 O O . ALA B 1 366 ? 26.25 10.953 5.941 1 90.62 366 ALA B O 1
ATOM 6831 N N . LEU B 1 367 ? 27.156 9.203 6.992 1 94.25 367 LEU B N 1
ATOM 6832 C CA . LEU B 1 367 ? 26.188 9.242 8.078 1 94.25 367 LEU B CA 1
ATOM 6833 C C . LEU B 1 367 ? 26.312 10.539 8.875 1 94.25 367 LEU B C 1
ATOM 6835 O O . LEU B 1 367 ? 25.312 11.141 9.266 1 94.25 367 LEU B O 1
ATOM 6839 N N . GLY B 1 368 ? 27.516 10.945 9.055 1 93.19 368 GLY B N 1
ATOM 6840 C CA . GLY B 1 368 ? 27.766 12.188 9.766 1 93.19 368 GLY B CA 1
ATOM 6841 C C . GLY B 1 368 ? 27.188 13.398 9.055 1 93.19 368 GLY B C 1
ATOM 6842 O O . GLY B 1 368 ? 26.594 14.273 9.68 1 93.19 368 GLY B O 1
ATOM 6843 N N . GLU B 1 369 ? 27.359 13.422 7.789 1 93.5 369 GLU B N 1
ATOM 6844 C CA . GLU B 1 369 ? 26.859 14.531 6.988 1 93.5 369 GLU B CA 1
ATOM 6845 C C . GLU B 1 369 ? 25.328 14.578 7.027 1 93.5 369 GLU B C 1
ATOM 6847 O O . GLU B 1 369 ? 24.734 15.648 7.152 1 93.5 369 GLU B O 1
ATOM 6852 N N . LEU B 1 370 ? 24.75 13.445 6.934 1 94 370 LEU B N 1
ATOM 6853 C CA . LEU B 1 370 ? 23.297 13.367 6.953 1 94 370 LEU B CA 1
ATOM 6854 C C . LEU B 1 370 ? 22.75 13.758 8.32 1 94 370 LEU B C 1
ATOM 6856 O O . LEU B 1 370 ? 21.719 14.43 8.414 1 94 370 LEU B O 1
ATOM 6860 N N . TYR B 1 371 ? 23.422 13.352 9.32 1 94.69 371 TYR B N 1
ATOM 6861 C CA . TYR B 1 371 ? 22.984 13.695 10.672 1 94.69 371 TYR B CA 1
ATOM 6862 C C . TYR B 1 371 ? 23.078 15.203 10.898 1 94.69 371 TYR B C 1
ATOM 6864 O O . TYR B 1 371 ? 22.188 15.797 11.523 1 94.69 371 TYR B O 1
ATOM 6872 N N . ILE B 1 372 ? 24.109 15.789 10.43 1 93.62 372 ILE B N 1
ATOM 6873 C CA . ILE B 1 372 ? 24.297 17.234 10.578 1 93.62 372 ILE B CA 1
ATOM 6874 C C . ILE B 1 372 ? 23.172 17.969 9.844 1 93.62 372 ILE B C 1
ATOM 6876 O O . ILE B 1 372 ? 22.609 18.938 10.359 1 93.62 372 ILE B O 1
ATOM 6880 N N . ARG B 1 373 ? 22.891 17.516 8.688 1 93.56 373 ARG B N 1
ATOM 6881 C CA . ARG B 1 373 ? 21.812 18.125 7.926 1 93.56 373 ARG B CA 1
ATOM 6882 C C . ARG B 1 373 ? 20.5 18.047 8.688 1 93.56 373 ARG B C 1
ATOM 6884 O O . ARG B 1 373 ? 19.734 19.031 8.734 1 93.56 373 ARG B O 1
ATOM 6891 N N . PHE B 1 374 ? 20.219 16.953 9.32 1 95.75 374 PHE B N 1
ATOM 6892 C CA . PHE B 1 374 ? 19.016 16.766 10.125 1 95.75 374 PHE B CA 1
ATOM 6893 C C . PHE B 1 374 ? 19.047 17.688 11.344 1 95.75 374 PHE B C 1
ATOM 6895 O O . PHE B 1 374 ? 18.062 18.406 11.609 1 95.75 374 PHE B O 1
ATOM 6902 N N . ALA B 1 375 ? 20.156 17.703 11.984 1 92.81 375 ALA B N 1
ATOM 6903 C CA . ALA B 1 375 ? 20.266 18.391 13.266 1 92.81 375 ALA B CA 1
ATOM 6904 C C . ALA B 1 375 ? 20.172 19.906 13.086 1 92.81 375 ALA B C 1
ATOM 6906 O O . ALA B 1 375 ? 19.766 20.625 13.992 1 92.81 375 ALA B O 1
ATOM 6907 N N . THR B 1 376 ? 20.453 20.375 11.867 1 93.06 376 THR B N 1
ATOM 6908 C CA . THR B 1 376 ? 20.516 21.812 11.672 1 93.06 376 THR B CA 1
ATOM 6909 C C . THR B 1 376 ? 19.359 22.297 10.789 1 93.06 376 THR B C 1
ATOM 6911 O O . THR B 1 376 ? 19.312 23.469 10.406 1 93.06 376 THR B O 1
ATOM 6914 N N . CYS B 1 377 ? 18.469 21.453 10.5 1 91.06 377 CYS B N 1
ATOM 6915 C CA . CYS B 1 377 ? 17.484 21.766 9.477 1 91.06 377 CYS B CA 1
ATOM 6916 C C . CYS B 1 377 ? 16.5 22.812 9.984 1 91.06 377 CYS B C 1
ATOM 6918 O O . CYS B 1 377 ? 15.883 23.531 9.188 1 91.06 377 CYS B O 1
ATOM 6920 N N . ILE B 1 378 ? 16.344 22.969 11.266 1 88.94 378 ILE B N 1
ATOM 6921 C CA . ILE B 1 378 ? 15.359 23.938 11.75 1 88.94 378 ILE B CA 1
ATOM 6922 C C . ILE B 1 378 ? 16.062 25.156 12.32 1 88.94 378 ILE B C 1
ATOM 6924 O O . ILE B 1 378 ? 15.422 26.047 12.875 1 88.94 378 ILE B O 1
ATOM 6928 N N . ASP B 1 379 ? 17.344 25.281 12.141 1 87.62 379 ASP B N 1
ATOM 6929 C CA . ASP B 1 379 ? 18.109 26.391 12.688 1 87.62 379 ASP B CA 1
ATOM 6930 C C . ASP B 1 379 ? 17.781 27.703 11.984 1 87.62 379 ASP B C 1
ATOM 6932 O O . ASP B 1 379 ? 17.844 28.781 12.594 1 87.62 379 ASP B O 1
ATOM 6936 N N . ASP B 1 380 ? 17.422 27.625 10.742 1 86.81 380 ASP B N 1
ATOM 6937 C CA . ASP B 1 380 ? 17.188 28.844 9.961 1 86.81 380 ASP B CA 1
ATOM 6938 C C . ASP B 1 380 ? 15.703 29.172 9.875 1 86.81 380 ASP B C 1
ATOM 6940 O O . ASP B 1 380 ? 15.266 29.828 8.922 1 86.81 380 ASP B O 1
ATOM 6944 N N . LEU B 1 381 ? 14.953 28.766 10.852 1 89.69 381 LEU B N 1
ATOM 6945 C CA . LEU B 1 381 ? 13.523 29.062 10.82 1 89.69 381 LEU B CA 1
ATOM 6946 C C . LEU B 1 381 ? 13.266 30.531 11.164 1 89.69 381 LEU B C 1
ATOM 6948 O O . LEU B 1 381 ? 13.984 31.125 11.969 1 89.69 381 LEU B O 1
ATOM 6952 N N . PRO B 1 382 ? 12.336 31.094 10.523 1 87.94 382 PRO B N 1
ATOM 6953 C CA . PRO B 1 382 ? 11.969 32.469 10.883 1 87.94 382 PRO B CA 1
ATOM 6954 C C . PRO B 1 382 ? 11.594 32.625 12.359 1 87.94 382 PRO B C 1
ATOM 6956 O O . PRO B 1 382 ? 11.133 31.656 12.977 1 87.94 382 PRO B O 1
ATOM 6959 N N . PRO B 1 383 ? 11.664 33.781 12.875 1 83.75 383 PRO B N 1
ATOM 6960 C CA . PRO B 1 383 ? 11.469 34.031 14.305 1 83.75 383 PRO B CA 1
ATOM 6961 C C . PRO B 1 383 ? 10.07 33.656 14.781 1 83.75 383 PRO B C 1
ATOM 6963 O O . PRO B 1 383 ? 9.891 33.219 15.93 1 83.75 383 PRO B O 1
ATOM 6966 N N . HIS B 1 384 ? 9.117 33.812 13.891 1 83.19 384 HIS B N 1
ATOM 6967 C CA . HIS B 1 384 ? 7.75 33.562 14.328 1 83.19 384 HIS B CA 1
ATOM 6968 C C . HIS B 1 384 ? 7.512 32.062 14.5 1 83.19 384 HIS B C 1
ATOM 6970 O O . HIS B 1 384 ? 6.516 31.641 15.094 1 83.19 384 HIS B O 1
ATOM 6976 N N . LEU B 1 385 ? 8.477 31.234 14.062 1 87.69 385 LEU B N 1
ATOM 6977 C CA . LEU B 1 385 ? 8.344 29.781 14.188 1 87.69 385 LEU B CA 1
ATOM 6978 C C . LEU B 1 385 ? 9.266 29.234 15.281 1 87.69 385 LEU B C 1
ATOM 6980 O O . LEU B 1 385 ? 9.312 28.031 15.508 1 87.69 385 LEU B O 1
ATOM 6984 N N . LEU B 1 386 ? 9.914 30.062 15.914 1 83.75 386 LEU B N 1
ATOM 6985 C CA . LEU B 1 386 ? 10.781 29.641 17 1 83.75 386 LEU B CA 1
ATOM 6986 C C . LEU B 1 386 ? 10.023 29.609 18.328 1 83.75 386 LEU B C 1
ATOM 6988 O O . LEU B 1 386 ? 9.125 30.422 18.547 1 83.75 386 LEU B O 1
ATOM 6992 N N . PRO B 1 387 ? 10.461 28.547 19.062 1 79.44 387 PRO B N 1
ATOM 6993 C CA . PRO B 1 387 ? 9.766 28.438 20.344 1 79.44 387 PRO B CA 1
ATOM 6994 C C . PRO B 1 387 ? 10.109 29.578 21.312 1 79.44 387 PRO B C 1
ATOM 6996 O O . PRO B 1 387 ? 11.273 29.734 21.688 1 79.44 387 PRO B O 1
ATOM 6999 N N . ASN B 1 388 ? 9.32 30.578 21.328 1 70.69 388 ASN B N 1
ATOM 7000 C CA . ASN B 1 388 ? 9.539 31.656 22.266 1 70.69 388 ASN B CA 1
ATOM 7001 C C . ASN B 1 388 ? 8.375 31.797 23.25 1 70.69 388 ASN B C 1
ATOM 7003 O O . ASN B 1 388 ? 7.262 31.344 22.969 1 70.69 388 ASN B O 1
ATOM 7007 N N . SER B 1 389 ? 8.805 32.25 24.328 1 60.94 389 SER B N 1
ATOM 7008 C CA . SER B 1 389 ? 7.855 32.438 25.422 1 60.94 389 SER B CA 1
ATOM 7009 C C . SER B 1 389 ? 6.641 33.25 24.969 1 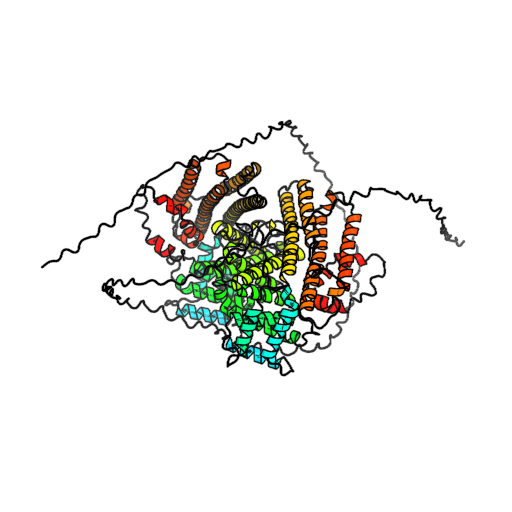60.94 389 SER B C 1
ATOM 7011 O O . SER B 1 389 ? 5.516 32.969 25.406 1 60.94 389 SER B O 1
ATOM 7013 N N . GLU B 1 390 ? 6.812 33.969 24.062 1 65.12 390 GLU B N 1
ATOM 7014 C CA . GLU B 1 390 ? 5.707 34.844 23.656 1 65.12 390 GLU B CA 1
ATOM 7015 C C . GLU B 1 390 ? 4.711 34.062 22.797 1 65.12 390 GLU B C 1
ATOM 7017 O O . GLU B 1 390 ? 3.502 34.312 22.859 1 65.12 390 GLU B O 1
ATOM 7022 N N . THR B 1 391 ? 5.23 33.156 22.109 1 67.38 391 THR B N 1
ATOM 7023 C CA . THR B 1 391 ? 4.383 32.344 21.234 1 67.38 391 THR B CA 1
ATOM 7024 C C . THR B 1 391 ? 3.48 31.422 22.047 1 67.38 391 THR B C 1
ATOM 7026 O O . THR B 1 391 ? 2.328 31.188 21.672 1 67.38 391 THR B O 1
ATOM 7029 N N . PHE B 1 392 ? 3.986 30.953 23.125 1 72.69 392 PHE B N 1
ATOM 7030 C CA . PHE B 1 392 ? 3.25 29.969 23.922 1 72.69 392 PHE B CA 1
ATOM 7031 C C . PHE B 1 392 ? 2.451 30.656 25.016 1 72.69 392 PHE B C 1
ATOM 7033 O O . PHE B 1 392 ? 1.682 30 25.734 1 72.69 392 PHE B O 1
ATOM 7040 N N . ALA B 1 393 ? 2.781 31.906 25.062 1 63.06 393 ALA B N 1
ATOM 7041 C CA . ALA B 1 393 ? 2.023 32.625 26.078 1 63.06 393 ALA B CA 1
ATOM 7042 C C . ALA B 1 393 ? 0.543 32.688 25.719 1 63.06 393 ALA B C 1
ATOM 7044 O O . ALA B 1 393 ? 0.186 32.719 24.531 1 63.06 393 ALA B O 1
ATOM 7045 N N . ASP B 1 394 ? -0.394 32.188 26.578 1 55.88 394 ASP B N 1
ATOM 7046 C CA . ASP B 1 394 ? -1.837 31.953 26.547 1 55.88 394 ASP B CA 1
ATOM 7047 C C . ASP B 1 394 ? -2.576 33.188 26.016 1 55.88 394 ASP B C 1
ATOM 7049 O O . ASP B 1 394 ? -2.699 34.188 26.703 1 55.88 394 ASP B O 1
ATOM 7053 N N . ASN B 1 395 ? -2.377 33.562 24.703 1 54.19 395 ASN B N 1
ATOM 7054 C CA . ASN B 1 395 ? -3.359 34.562 24.359 1 54.19 395 ASN B CA 1
ATOM 7055 C C . ASN B 1 395 ? -4.555 33.969 23.625 1 54.19 395 ASN B C 1
ATOM 7057 O O . ASN B 1 395 ? -4.43 33.531 22.484 1 54.19 395 ASN B O 1
ATOM 7061 N N . HIS B 1 396 ? -5.73 33.562 24.328 1 53.97 396 HIS B N 1
ATOM 7062 C CA . HIS B 1 396 ? -6.988 32.875 24.094 1 53.97 396 HIS B CA 1
ATOM 7063 C C . HIS B 1 396 ? -7.695 33.406 22.859 1 53.97 396 HIS B C 1
ATOM 7065 O O . HIS B 1 396 ? -8.594 32.75 22.328 1 53.97 396 HIS B O 1
ATOM 7071 N N . GLY B 1 397 ? -7.242 34.562 22.359 1 57.31 397 GLY B N 1
ATOM 7072 C CA . GLY B 1 397 ? -8.25 35.094 21.453 1 57.31 397 GLY B CA 1
ATOM 7073 C C . GLY B 1 397 ? -7.812 35.094 20 1 57.31 397 GLY B C 1
ATOM 7074 O O . GLY B 1 397 ? -8.633 35.281 19.109 1 57.31 397 GLY B O 1
ATOM 7075 N N . ASP B 1 398 ? -6.688 34.75 19.641 1 75.62 398 ASP B N 1
ATOM 7076 C CA . ASP B 1 398 ? -6.242 34.969 18.266 1 75.62 398 ASP B CA 1
ATOM 7077 C C . ASP B 1 398 ? -6.051 33.656 17.531 1 75.62 398 ASP B C 1
ATOM 7079 O O . ASP B 1 398 ? -5.18 32.875 17.891 1 75.62 398 ASP B O 1
ATOM 7083 N N . THR B 1 399 ? -6.965 33.438 16.562 1 80 399 THR B N 1
ATOM 7084 C CA . THR B 1 399 ? -6.973 32.188 15.781 1 80 399 THR B CA 1
ATOM 7085 C C . THR B 1 399 ? -5.625 31.969 15.102 1 80 399 THR B C 1
ATOM 7087 O O . THR B 1 399 ? -5.129 30.844 15.039 1 80 399 THR B O 1
ATOM 7090 N N . THR B 1 400 ? -5.047 32.969 14.648 1 82.25 400 THR B N 1
ATOM 7091 C CA . THR B 1 400 ? -3.762 32.844 13.961 1 82.25 400 THR B CA 1
ATOM 7092 C C . THR B 1 400 ? -2.664 32.406 14.93 1 82.25 400 THR B C 1
ATOM 7094 O O . THR B 1 400 ? -1.812 31.594 14.586 1 82.25 400 THR B O 1
ATOM 7097 N N . ARG B 1 401 ? -2.787 32.938 16.062 1 83.19 401 ARG B N 1
ATOM 7098 C CA . ARG B 1 401 ? -1.786 32.594 17.062 1 83.19 401 ARG B CA 1
ATOM 7099 C C . ARG B 1 401 ? -1.924 31.141 17.5 1 83.19 401 ARG B C 1
ATOM 7101 O O . ARG B 1 401 ? -0.923 30.469 17.75 1 83.19 401 ARG B O 1
ATOM 7108 N N . LYS B 1 402 ? -3.115 30.734 17.609 1 85.94 402 LYS B N 1
ATOM 7109 C CA . LYS B 1 402 ? -3.348 29.344 17.984 1 85.94 402 LYS B CA 1
ATOM 7110 C C . LYS B 1 402 ? -2.789 28.391 16.938 1 85.94 402 LYS B C 1
ATOM 7112 O O . LYS B 1 402 ? -2.205 27.359 17.266 1 85.94 402 LYS B O 1
ATOM 7117 N N . ARG B 1 403 ? -2.912 28.766 15.703 1 88.31 403 ARG B N 1
ATOM 7118 C CA . ARG B 1 403 ? -2.418 27.953 14.602 1 88.31 403 ARG B CA 1
ATOM 7119 C C . ARG B 1 403 ? -0.897 27.828 14.641 1 88.31 403 ARG B C 1
ATOM 7121 O O . ARG B 1 403 ? -0.346 26.75 14.477 1 88.31 403 ARG B O 1
ATOM 7128 N N . PHE B 1 404 ? -0.326 28.922 14.922 1 88.56 404 PHE B N 1
ATOM 7129 C CA . PHE B 1 404 ? 1.131 28.922 14.969 1 88.56 404 PHE B CA 1
ATOM 7130 C C . PHE B 1 404 ? 1.642 28.172 16.188 1 88.56 404 PHE B C 1
ATOM 7132 O O . PHE B 1 404 ? 2.656 27.484 16.125 1 88.56 404 PHE B O 1
ATOM 7139 N N . THR B 1 405 ? 0.931 28.391 17.234 1 89.31 405 THR B N 1
ATOM 7140 C CA . THR B 1 405 ? 1.322 27.688 18.453 1 89.31 405 THR B CA 1
ATOM 7141 C C . THR B 1 405 ? 1.286 26.172 18.25 1 89.31 405 THR B C 1
ATOM 7143 O O . THR B 1 405 ? 2.211 25.453 18.641 1 89.31 405 THR B O 1
ATOM 7146 N N . ALA B 1 406 ? 0.24 25.703 17.625 1 89.88 406 ALA B N 1
ATOM 7147 C CA . ALA B 1 406 ? 0.11 24.266 17.359 1 89.88 406 ALA B CA 1
ATOM 7148 C C . ALA B 1 406 ? 1.198 23.797 16.391 1 89.88 406 ALA B C 1
ATOM 7150 O O . ALA B 1 406 ? 1.764 22.703 16.578 1 89.88 406 ALA B O 1
ATOM 7151 N N . GLN B 1 407 ? 1.487 24.547 15.406 1 91.75 407 GLN B N 1
ATOM 7152 C CA . GLN B 1 407 ? 2.49 24.172 14.406 1 91.75 407 GLN B CA 1
ATOM 7153 C C . GLN B 1 407 ? 3.887 24.125 15.023 1 91.75 407 GLN B C 1
ATOM 7155 O O . GLN B 1 407 ? 4.648 23.188 14.781 1 91.75 407 GLN B O 1
ATOM 7160 N N . ILE B 1 408 ? 4.184 25.141 15.852 1 91.44 408 ILE B N 1
ATOM 7161 C CA . ILE B 1 408 ? 5.488 25.203 16.484 1 91.44 408 ILE B CA 1
ATOM 7162 C C . ILE B 1 408 ? 5.652 24.031 17.453 1 91.44 408 ILE B C 1
ATOM 7164 O O . ILE B 1 408 ? 6.711 23.406 17.5 1 91.44 408 ILE B O 1
ATOM 7168 N N . ALA B 1 409 ? 4.637 23.797 18.203 1 90.06 409 ALA B N 1
ATOM 7169 C CA . ALA B 1 409 ? 4.68 22.672 19.125 1 90.06 409 ALA B CA 1
ATOM 7170 C C . ALA B 1 409 ? 4.945 21.359 18.391 1 90.06 409 ALA B C 1
ATOM 7172 O O . ALA B 1 409 ? 5.777 20.562 18.812 1 90.06 409 ALA B O 1
ATOM 7173 N N . ASP B 1 410 ? 4.27 21.141 17.328 1 90.88 410 ASP B N 1
ATOM 7174 C CA . ASP B 1 410 ? 4.434 19.922 16.531 1 90.88 410 ASP B CA 1
ATOM 7175 C C . ASP B 1 410 ? 5.852 19.812 15.977 1 90.88 410 ASP B C 1
ATOM 7177 O O . ASP B 1 410 ? 6.461 18.75 16.016 1 90.88 410 ASP B O 1
ATOM 7181 N N . LEU B 1 411 ? 6.32 20.859 15.422 1 91.88 411 LEU B N 1
ATOM 7182 C CA . LEU B 1 411 ? 7.645 20.891 14.812 1 91.88 411 LEU B CA 1
ATOM 7183 C C . LEU B 1 411 ? 8.727 20.594 15.836 1 91.88 411 LEU B C 1
ATOM 7185 O O . LEU B 1 411 ? 9.594 19.75 15.609 1 91.88 411 LEU B O 1
ATOM 7189 N N . GLN B 1 412 ? 8.602 21.219 16.984 1 91 412 GLN B N 1
ATOM 7190 C CA . GLN B 1 412 ? 9.633 21.094 18 1 91 412 GLN B CA 1
ATOM 7191 C C . GLN B 1 412 ? 9.578 19.734 18.672 1 91 412 GLN B C 1
ATOM 7193 O O . GLN B 1 412 ? 10.625 19.125 18.938 1 91 412 GLN B O 1
ATOM 7198 N N . VAL B 1 413 ? 8.453 19.312 18.953 1 89.12 413 VAL B N 1
ATOM 7199 C CA . VAL B 1 413 ? 8.32 17.984 19.562 1 89.12 413 VAL B CA 1
ATOM 7200 C C . VAL B 1 413 ? 8.828 16.922 18.609 1 89.12 413 VAL B C 1
ATOM 7202 O O . VAL B 1 413 ? 9.555 16 19.016 1 89.12 413 VAL B O 1
ATOM 7205 N N . THR B 1 414 ? 8.453 17.031 17.359 1 90.88 414 THR B N 1
ATOM 7206 C CA . THR B 1 414 ? 8.891 16.078 16.344 1 90.88 414 THR B CA 1
ATOM 7207 C C . THR B 1 414 ? 10.414 16.078 16.219 1 90.88 414 THR B C 1
ATOM 7209 O O . THR B 1 414 ? 11.047 15.023 16.156 1 90.88 414 THR B O 1
ATOM 7212 N N . TYR B 1 415 ? 10.922 17.234 16.219 1 93.12 415 TYR B N 1
ATOM 7213 C CA . TYR B 1 415 ? 12.367 17.375 16.094 1 93.12 415 TYR B CA 1
ATOM 7214 C C . TYR B 1 415 ? 13.086 16.625 17.219 1 93.12 415 TYR B C 1
ATOM 7216 O O . TYR B 1 415 ? 14.016 15.859 16.969 1 93.12 415 TYR B O 1
ATOM 7224 N N . HIS B 1 416 ? 12.672 16.781 18.391 1 90.56 416 HIS B N 1
ATOM 7225 C CA . HIS B 1 416 ? 13.344 16.172 19.531 1 90.56 416 HIS B CA 1
ATOM 7226 C C . HIS B 1 416 ? 13.133 14.672 19.562 1 90.56 416 HIS B C 1
ATOM 7228 O O . HIS B 1 416 ? 14.031 13.914 19.938 1 90.56 416 HIS B O 1
ATOM 7234 N N . CYS B 1 417 ? 11.961 14.32 19.203 1 88.56 417 CYS B N 1
ATOM 7235 C CA . CYS B 1 417 ? 11.688 12.891 19.125 1 88.56 417 CYS B CA 1
ATOM 7236 C C . CYS B 1 417 ? 12.562 12.211 18.094 1 88.56 417 CYS B C 1
ATOM 7238 O O . CYS B 1 417 ? 13.133 11.148 18.344 1 88.56 417 CYS B O 1
ATOM 7240 N N . LEU B 1 418 ? 12.648 12.836 16.984 1 93.12 418 LEU B N 1
ATOM 7241 C CA . LEU B 1 418 ? 13.461 12.281 15.898 1 93.12 418 LEU B CA 1
ATOM 7242 C C . LEU B 1 418 ? 14.938 12.289 16.281 1 93.12 418 LEU B C 1
ATOM 7244 O O . LEU B 1 418 ? 15.664 11.352 15.969 1 93.12 418 LEU B O 1
ATOM 7248 N N . LYS B 1 419 ? 15.289 13.328 16.906 1 92.88 419 LYS B N 1
ATOM 7249 C CA . LYS B 1 419 ? 16.688 13.422 17.344 1 92.88 419 LYS B CA 1
ATOM 7250 C C . LYS B 1 419 ? 17.047 12.281 18.281 1 92.88 419 LYS B C 1
ATOM 7252 O O . LYS B 1 419 ? 18.109 11.656 18.125 1 92.88 419 LYS B O 1
ATOM 7257 N N . MET B 1 420 ? 16.234 12 19.203 1 90.81 420 MET B N 1
ATOM 7258 C CA . MET B 1 420 ? 16.453 10.891 20.125 1 90.81 420 MET B CA 1
ATOM 7259 C C . MET B 1 420 ? 16.5 9.562 19.375 1 90.81 420 MET B C 1
ATOM 7261 O O . MET B 1 420 ? 17.406 8.758 19.578 1 90.81 420 MET B O 1
ATOM 7265 N N . HIS B 1 421 ? 15.539 9.367 18.578 1 89.94 421 HIS B N 1
ATOM 7266 C CA . HIS B 1 421 ? 15.414 8.117 17.844 1 89.94 421 HIS B CA 1
ATOM 7267 C C . HIS B 1 421 ? 16.625 7.875 16.953 1 89.94 421 HIS B C 1
ATOM 7269 O O . HIS B 1 421 ? 17.172 6.77 16.938 1 89.94 421 HIS B O 1
ATOM 7275 N N . LEU B 1 422 ? 17.016 8.859 16.219 1 91.88 422 LEU B N 1
ATOM 7276 C CA . LEU B 1 422 ? 18.125 8.734 15.297 1 91.88 422 LEU B CA 1
ATOM 7277 C C . LEU B 1 422 ? 19.438 8.523 16.047 1 91.88 422 LEU B C 1
ATOM 7279 O O . LEU B 1 422 ? 20.312 7.793 15.586 1 91.88 422 LEU B O 1
ATOM 7283 N N . THR B 1 423 ? 19.547 9.156 17.156 1 91.19 423 THR B N 1
ATOM 7284 C CA . THR B 1 423 ? 20.734 8.945 17.984 1 91.19 423 THR B CA 1
ATOM 7285 C C . THR B 1 423 ? 20.812 7.496 18.453 1 91.19 423 THR B C 1
ATOM 7287 O O . THR B 1 423 ? 21.891 6.895 18.438 1 91.19 423 THR B O 1
ATOM 7290 N N . GLN B 1 424 ? 19.719 7.012 18.781 1 89.25 424 GLN B N 1
ATOM 7291 C CA . GLN B 1 424 ? 19.672 5.617 19.203 1 89.25 424 GLN B CA 1
ATOM 7292 C C . GLN B 1 424 ? 20.016 4.676 18.047 1 89.25 424 GLN B C 1
ATOM 7294 O O . GLN B 1 424 ? 20.75 3.699 18.234 1 89.25 424 GLN B O 1
ATOM 7299 N N . LYS B 1 425 ? 19.516 4.957 16.969 1 89.69 425 LYS B N 1
ATOM 7300 C CA . LYS B 1 425 ? 19.781 4.105 15.812 1 89.69 425 LYS B CA 1
ATOM 7301 C C . LYS B 1 425 ? 21.234 4.172 15.398 1 89.69 425 LYS B C 1
ATOM 7303 O O . LYS B 1 425 ? 21.812 3.168 14.969 1 89.69 425 LYS B O 1
ATOM 7308 N N . LEU B 1 426 ? 21.797 5.324 15.445 1 91.06 426 LEU B N 1
ATOM 7309 C CA . LEU B 1 426 ? 23.219 5.492 15.141 1 91.06 426 LEU B CA 1
ATOM 7310 C C . LEU B 1 426 ? 24.078 4.715 16.141 1 91.06 426 LEU B C 1
ATOM 7312 O O . LEU B 1 426 ? 25.125 4.176 15.766 1 91.06 426 LEU B O 1
ATOM 7316 N N . GLU B 1 427 ? 23.594 4.684 17.328 1 89.31 427 GLU B N 1
ATOM 7317 C CA . GLU B 1 427 ? 24.297 3.889 18.344 1 89.31 427 GLU B CA 1
ATOM 7318 C C . GLU B 1 427 ? 24.25 2.402 18 1 89.31 427 GLU B C 1
ATOM 7320 O O . GLU B 1 427 ? 25.25 1.704 18.109 1 89.31 427 GLU B O 1
ATOM 7325 N N . GLU B 1 428 ? 23.141 1.946 17.609 1 85.44 428 GLU B N 1
ATOM 7326 C CA . GLU B 1 428 ? 22.922 0.534 17.312 1 85.44 428 GLU B CA 1
ATOM 7327 C C . GLU B 1 428 ? 23.797 0.067 16.156 1 85.44 428 GLU B C 1
ATOM 7329 O O . GLU B 1 428 ? 24.281 -1.069 16.156 1 85.44 428 GLU B O 1
ATOM 7334 N N . ILE B 1 429 ? 24.016 0.971 15.164 1 87.38 429 ILE B N 1
ATOM 7335 C CA . ILE B 1 429 ? 24.766 0.568 13.984 1 87.38 429 ILE B CA 1
ATOM 7336 C C . ILE B 1 429 ? 26.266 0.747 14.25 1 87.38 429 ILE B C 1
ATOM 7338 O O . ILE B 1 429 ? 27.094 0.347 13.438 1 87.38 429 ILE B O 1
ATOM 7342 N N . GLY B 1 430 ? 26.641 1.348 15.414 1 86.88 430 GLY B N 1
ATOM 7343 C CA . GLY B 1 430 ? 28.047 1.453 15.82 1 86.88 430 GLY B CA 1
ATOM 7344 C C . GLY B 1 430 ? 28.703 2.727 15.336 1 86.88 430 GLY B C 1
ATOM 7345 O O . GLY B 1 430 ? 29.938 2.793 15.234 1 86.88 430 GLY B O 1
ATOM 7346 N N . TYR B 1 431 ? 27.953 3.678 15 1 89.69 431 TYR B N 1
ATOM 7347 C CA . TYR B 1 431 ? 28.469 4.941 14.477 1 89.69 431 TYR B CA 1
ATOM 7348 C C . TYR B 1 431 ? 29.344 5.641 15.5 1 89.69 431 TYR B C 1
ATOM 7350 O O . TYR B 1 431 ? 30.453 6.086 15.188 1 89.69 431 TYR B O 1
ATOM 7358 N N . PHE B 1 432 ? 28.922 5.719 16.703 1 87.25 432 PHE B N 1
ATOM 7359 C CA . PHE B 1 432 ? 29.625 6.473 17.734 1 87.25 432 PHE B CA 1
ATOM 7360 C C . PHE B 1 432 ? 30.875 5.73 18.172 1 87.25 432 PHE B C 1
ATOM 7362 O O . PHE B 1 432 ? 31.859 6.355 18.578 1 87.25 432 PHE B O 1
ATOM 7369 N N . SER B 1 433 ? 30.781 4.445 18.047 1 83.12 433 SER B N 1
ATOM 7370 C CA . SER B 1 433 ? 31.984 3.66 18.328 1 83.12 433 SER B CA 1
ATOM 7371 C C . SER B 1 433 ? 33.062 3.918 17.297 1 83.12 433 SER B C 1
ATOM 7373 O O . SER B 1 433 ? 34.25 3.955 17.625 1 83.12 433 SER B O 1
ATOM 7375 N N . CYS B 1 434 ? 32.719 4.145 16.141 1 83.81 434 CYS B N 1
ATOM 7376 C CA . CYS B 1 434 ? 33.656 4.367 15.039 1 83.81 434 CYS B CA 1
ATOM 7377 C C . CYS B 1 434 ? 34.219 5.777 15.086 1 83.81 434 CYS B C 1
ATOM 7379 O O . CYS B 1 434 ? 35.344 6.02 14.609 1 83.81 434 CYS B O 1
ATOM 7381 N N . THR B 1 435 ? 33.469 6.645 15.594 1 83.31 435 THR B N 1
ATOM 7382 C CA . THR B 1 435 ? 33.938 8.031 15.656 1 83.31 435 THR B CA 1
ATOM 7383 C C . THR B 1 435 ? 34.688 8.289 16.953 1 83.31 435 THR B C 1
ATOM 7385 O O . THR B 1 435 ? 35.156 9.406 17.188 1 83.31 435 THR B O 1
ATOM 7388 N N . GLY B 1 436 ? 34.875 7.254 17.719 1 77.25 436 GLY B N 1
ATOM 7389 C CA . GLY B 1 436 ? 35.688 7.344 18.922 1 77.25 436 GLY B CA 1
ATOM 7390 C C . GLY B 1 436 ? 34.938 7.996 20.078 1 77.25 436 GLY B C 1
ATOM 7391 O O . GLY B 1 436 ? 35.562 8.422 21.047 1 77.25 436 GLY B O 1
ATOM 7392 N N . GLU B 1 437 ? 33.719 8.141 19.906 1 75.94 437 GLU B N 1
ATOM 7393 C CA . GLU B 1 437 ? 32.969 8.75 21 1 75.94 437 GLU B CA 1
ATOM 7394 C C . GLU B 1 437 ? 32.781 7.77 22.156 1 75.94 437 GLU B C 1
ATOM 7396 O O . GLU B 1 437 ? 32.406 6.609 21.922 1 75.94 437 GLU B O 1
ATOM 7401 N N . CYS B 1 438 ? 33.188 8.242 23.312 1 74.12 438 CYS B N 1
ATOM 7402 C CA . CYS B 1 438 ? 33.031 7.414 24.5 1 74.12 438 CYS B CA 1
ATOM 7403 C C . CYS B 1 438 ? 31.578 7.18 24.844 1 74.12 438 CYS B C 1
ATOM 7405 O O . CYS B 1 438 ? 30.719 8.016 24.531 1 74.12 438 CYS B O 1
ATOM 7407 N N . ARG B 1 439 ? 31.312 6.078 25.422 1 79.56 439 ARG B N 1
ATOM 7408 C CA . ARG B 1 439 ? 29.969 5.672 25.828 1 79.56 439 ARG B CA 1
ATOM 7409 C C . ARG B 1 439 ? 29.344 6.707 26.75 1 79.56 439 ARG B C 1
ATOM 7411 O O . ARG B 1 439 ? 28.156 6.984 26.656 1 79.56 439 ARG B O 1
ATOM 7418 N N . ASP B 1 440 ? 30.156 7.332 27.516 1 76.69 440 ASP B N 1
ATOM 7419 C CA . ASP B 1 440 ? 29.672 8.336 28.453 1 76.69 440 ASP B CA 1
ATOM 7420 C C . ASP B 1 440 ? 29.141 9.57 27.734 1 76.69 440 ASP B C 1
ATOM 7422 O O . ASP B 1 440 ? 28.156 10.172 28.141 1 76.69 440 ASP B O 1
ATOM 7426 N N . MET B 1 441 ? 29.781 9.859 26.672 1 82.38 441 MET B N 1
ATOM 7427 C CA . MET B 1 441 ? 29.359 11.023 25.906 1 82.38 441 MET B CA 1
ATOM 7428 C C . MET B 1 441 ? 28.016 10.773 25.219 1 82.38 441 MET B C 1
ATOM 7430 O O . MET B 1 441 ? 27.203 11.688 25.078 1 82.38 441 MET B O 1
ATOM 7434 N N . LEU B 1 442 ? 27.875 9.562 24.891 1 85.94 442 LEU B N 1
ATOM 7435 C CA . LEU B 1 442 ? 26.609 9.195 24.25 1 85.94 442 LEU B CA 1
ATOM 7436 C C . LEU B 1 442 ? 25.453 9.266 25.25 1 85.94 442 LEU B C 1
ATOM 7438 O O . LEU B 1 442 ? 24.375 9.734 24.906 1 85.94 442 LEU B O 1
ATOM 7442 N N . VAL B 1 443 ? 25.672 8.82 26.422 1 85.19 443 VAL B N 1
ATOM 7443 C CA . VAL B 1 443 ? 24.656 8.891 27.469 1 85.19 443 VAL B CA 1
ATOM 7444 C C . VAL B 1 443 ? 24.328 10.344 27.781 1 85.19 443 VAL B C 1
ATOM 7446 O O . VAL B 1 443 ? 23.156 10.695 27.953 1 85.19 443 VAL B O 1
ATOM 7449 N N . LEU B 1 444 ? 25.375 11.156 27.766 1 84.31 444 LEU B N 1
ATOM 7450 C CA . LEU B 1 444 ? 25.172 12.578 28.016 1 84.31 444 LEU B CA 1
ATOM 7451 C C . LEU B 1 444 ? 24.344 13.211 26.891 1 84.31 444 LEU B C 1
ATOM 7453 O O . LEU B 1 444 ? 23.453 14.023 27.141 1 84.31 444 LEU B O 1
ATOM 7457 N N . LYS B 1 445 ? 24.656 12.836 25.781 1 87.12 445 LYS B N 1
ATOM 7458 C CA . LYS B 1 445 ? 23.938 13.359 24.625 1 87.12 445 LYS B CA 1
ATOM 7459 C C . LYS B 1 445 ? 22.469 12.977 24.672 1 87.12 445 LYS B C 1
ATOM 7461 O O . LYS B 1 445 ? 21.594 13.82 24.453 1 87.12 445 LYS B O 1
ATOM 7466 N N . LYS B 1 446 ? 22.219 11.789 24.969 1 88.75 446 LYS B N 1
ATOM 7467 C CA . LYS B 1 446 ? 20.844 11.312 25.062 1 88.75 446 LYS B CA 1
ATOM 7468 C C . LYS B 1 446 ? 20.094 12.008 26.203 1 88.75 446 LYS B C 1
ATOM 7470 O O . LYS B 1 446 ? 18.922 12.367 26.062 1 88.75 446 LYS B O 1
ATOM 7475 N N . THR B 1 447 ? 20.766 12.234 27.25 1 87.94 447 THR B N 1
ATOM 7476 C CA . THR B 1 447 ? 20.172 12.914 28.391 1 87.94 447 THR B CA 1
ATOM 7477 C C . THR B 1 447 ? 19.875 14.367 28.062 1 87.94 447 THR B C 1
ATOM 7479 O O . THR B 1 447 ? 18.844 14.906 28.5 1 87.94 447 THR B O 1
ATOM 7482 N N . GLU B 1 448 ? 20.766 14.938 27.359 1 90.5 448 GLU B N 1
ATOM 7483 C CA . GLU B 1 448 ? 20.547 16.312 26.938 1 90.5 448 GLU B CA 1
ATOM 7484 C C . GLU B 1 448 ? 19.312 16.438 26.047 1 90.5 448 GLU B C 1
ATOM 7486 O O . GLU B 1 448 ? 18.516 17.375 26.203 1 90.5 448 GLU B O 1
ATOM 7491 N N . ILE B 1 449 ? 19.234 15.562 25.188 1 90.31 449 ILE B N 1
ATOM 7492 C CA . ILE B 1 449 ? 18.062 15.57 24.297 1 90.31 449 ILE B CA 1
ATOM 7493 C C . ILE B 1 449 ? 16.797 15.398 25.125 1 90.31 449 ILE B C 1
ATOM 7495 O O . ILE B 1 449 ? 15.812 16.125 24.922 1 90.31 449 ILE B O 1
ATOM 7499 N N . ALA B 1 450 ? 16.797 14.508 26 1 88 450 ALA B N 1
ATOM 7500 C CA . ALA B 1 450 ? 15.648 14.266 26.859 1 88 450 ALA B CA 1
ATOM 7501 C C . ALA B 1 450 ? 15.328 15.492 27.719 1 88 450 ALA B C 1
ATOM 7503 O O . ALA B 1 450 ? 14.164 15.852 27.891 1 88 450 ALA B O 1
ATOM 7504 N N . GLY B 1 451 ? 16.375 16.047 28.234 1 88.94 451 GLY B N 1
ATOM 7505 C CA . GLY B 1 451 ? 16.203 17.25 29.031 1 88.94 451 GLY B CA 1
ATOM 7506 C C . GLY B 1 451 ? 15.57 18.391 28.234 1 88.94 451 GLY B C 1
ATOM 7507 O O . GLY B 1 451 ? 14.664 19.062 28.734 1 88.94 451 GLY B O 1
ATOM 7508 N N . ASP B 1 452 ? 16.062 18.578 27.094 1 89 452 ASP B N 1
ATOM 7509 C CA . ASP B 1 452 ? 15.5 19.609 26.219 1 89 452 ASP B CA 1
ATOM 7510 C C . ASP B 1 452 ? 14.031 19.328 25.906 1 89 452 ASP B C 1
ATOM 7512 O O . ASP B 1 452 ? 13.211 20.25 25.844 1 89 452 ASP B O 1
ATOM 7516 N N . MET B 1 453 ? 13.711 18.141 25.703 1 88.56 453 MET B N 1
ATOM 7517 C CA . MET B 1 453 ? 12.336 17.734 25.406 1 88.56 453 MET B CA 1
ATOM 7518 C C . MET B 1 453 ? 11.414 18.031 26.594 1 88.56 453 MET B C 1
ATOM 7520 O O . MET B 1 453 ? 10.32 18.562 26.406 1 88.56 453 MET B O 1
ATOM 7524 N N . ILE B 1 454 ? 11.906 17.719 27.719 1 86.44 454 ILE B N 1
ATOM 7525 C CA . ILE B 1 454 ? 11.109 17.938 28.906 1 86.44 454 ILE B CA 1
ATOM 7526 C C . ILE B 1 454 ? 10.891 19.438 29.109 1 86.44 454 ILE B C 1
ATOM 7528 O O . ILE B 1 454 ? 9.773 19.875 29.422 1 86.44 454 ILE B O 1
ATOM 7532 N N . ARG B 1 455 ? 11.93 20.219 28.922 1 87.56 455 ARG B N 1
ATOM 7533 C CA . ARG B 1 455 ? 11.805 21.672 29.016 1 87.56 455 ARG B CA 1
ATOM 7534 C C . ARG B 1 455 ? 10.797 22.203 28 1 87.56 455 ARG B C 1
ATOM 7536 O O . ARG B 1 455 ? 10 23.094 28.328 1 87.56 455 ARG B O 1
ATOM 7543 N N . LEU B 1 456 ? 10.859 21.672 26.891 1 86.5 456 LEU B N 1
ATOM 7544 C CA . LEU B 1 456 ? 9.93 22.078 25.844 1 86.5 456 LEU B CA 1
ATOM 7545 C C . LEU B 1 456 ? 8.492 21.703 26.219 1 86.5 456 LEU B C 1
ATOM 7547 O O . LEU B 1 456 ? 7.586 22.531 26.078 1 86.5 456 LEU B O 1
ATOM 7551 N N . LEU B 1 457 ? 8.266 20.562 26.703 1 85 457 LEU B N 1
ATOM 7552 C CA . LEU B 1 457 ? 6.926 20.078 27.047 1 85 457 LEU B CA 1
ATOM 7553 C C . LEU B 1 457 ? 6.32 20.891 28.172 1 85 457 LEU B C 1
ATOM 7555 O O . LEU B 1 457 ? 5.102 21.078 28.234 1 85 457 LEU B O 1
ATOM 7559 N N . GLN B 1 458 ? 7.191 21.391 28.906 1 83.81 458 GLN B N 1
ATOM 7560 C CA . GLN B 1 458 ? 6.723 22.203 30.016 1 83.81 458 GLN B CA 1
ATOM 7561 C C . GLN B 1 458 ? 6.328 23.594 29.531 1 83.81 458 GLN B C 1
ATOM 7563 O O . GLN B 1 458 ? 5.504 24.266 30.172 1 83.81 458 GLN B O 1
ATOM 7568 N N . SER B 1 459 ? 6.859 24 28.453 1 84.81 459 SER B N 1
ATOM 7569 C CA . SER B 1 459 ? 6.605 25.344 27.938 1 84.81 459 SER B CA 1
ATOM 7570 C C . SER B 1 459 ? 5.418 25.359 26.984 1 84.81 459 SER B C 1
ATOM 7572 O O . SER B 1 459 ? 4.797 26.406 26.781 1 84.81 459 SER B O 1
ATOM 7574 N N . ILE B 1 460 ? 5.023 24.266 26.438 1 85.06 460 ILE B N 1
ATOM 7575 C CA . ILE B 1 460 ? 3.977 24.172 25.422 1 85.06 460 ILE B CA 1
ATOM 7576 C C . ILE B 1 460 ? 2.617 24.031 26.094 1 85.06 460 ILE B C 1
ATOM 7578 O O . ILE B 1 460 ? 2.471 23.266 27.047 1 85.06 460 ILE B O 1
ATOM 7582 N N . PRO B 1 461 ? 1.71 24.891 25.609 1 84 461 PRO B N 1
ATOM 7583 C CA . PRO B 1 461 ? 0.366 24.703 26.172 1 84 461 PRO B CA 1
ATOM 7584 C C . PRO B 1 461 ? -0.149 23.266 25.984 1 84 461 PRO B C 1
ATOM 7586 O O . PRO B 1 461 ? 0.051 22.672 24.922 1 84 461 PRO B O 1
ATOM 7589 N N . PHE B 1 462 ? -0.924 22.781 26.906 1 81.5 462 PHE B N 1
ATOM 7590 C CA . PHE B 1 462 ? -1.354 21.391 26.953 1 81.5 462 PHE B CA 1
ATOM 7591 C C . PHE B 1 462 ? -2.305 21.078 25.797 1 81.5 462 PHE B C 1
ATOM 7593 O O . PHE B 1 462 ? -2.277 19.969 25.25 1 81.5 462 PHE B O 1
ATOM 7600 N N . TRP B 1 463 ? -3.143 22 25.453 1 82.56 463 TRP B N 1
ATOM 7601 C CA . TRP B 1 463 ? -4.105 21.75 24.391 1 82.56 463 TRP B CA 1
ATOM 7602 C C . TRP B 1 463 ? -3.391 21.453 23.078 1 82.56 463 TRP B C 1
ATOM 7604 O O . TRP B 1 463 ? -3.898 20.688 22.25 1 82.56 463 TRP B O 1
ATOM 7614 N N . SER B 1 464 ? -2.256 22.031 22.844 1 84 464 SER B N 1
ATOM 7615 C CA . SER B 1 464 ? -1.522 21.844 21.609 1 84 464 SER B CA 1
ATOM 7616 C C . SER B 1 464 ? -0.928 20.438 21.531 1 84 464 SER B C 1
ATOM 7618 O O . SER B 1 464 ? -0.824 19.859 20.438 1 84 464 SER B O 1
ATOM 7620 N N . LEU B 1 465 ? -0.616 19.906 22.594 1 81.75 465 LEU B N 1
ATOM 7621 C CA . LEU B 1 465 ? -0.105 18.547 22.641 1 81.75 465 LEU B CA 1
ATOM 7622 C C . LEU B 1 465 ? -1.217 17.547 22.344 1 81.75 465 LEU B C 1
ATOM 7624 O O . LEU B 1 465 ? -0.991 16.547 21.672 1 81.75 465 LEU B O 1
ATOM 7628 N N . LYS B 1 466 ? -2.367 17.891 22.797 1 77.62 466 LYS B N 1
ATOM 7629 C CA . LYS B 1 466 ? -3.51 17 22.609 1 77.62 466 LYS B CA 1
ATOM 7630 C C . LYS B 1 466 ? -3.961 16.969 21.156 1 77.62 466 LYS B C 1
ATOM 7632 O O . LYS B 1 466 ? -4.277 15.914 20.609 1 77.62 466 LYS B O 1
ATOM 7637 N N . VAL B 1 467 ? -3.92 18.125 20.562 1 79.5 467 VAL B N 1
ATOM 7638 C CA . VAL B 1 467 ? -4.395 18.25 19.188 1 79.5 467 VAL B CA 1
ATOM 7639 C C . VAL B 1 467 ? -3.436 17.516 18.25 1 79.5 467 VAL B C 1
ATOM 7641 O O . VAL B 1 467 ? -3.859 16.953 17.234 1 79.5 467 VAL B O 1
ATOM 7644 N N . ASN B 1 468 ? -2.174 17.547 18.453 1 78 468 ASN B N 1
ATOM 7645 C CA . ASN B 1 468 ? -1.171 16.922 17.594 1 78 468 ASN B CA 1
ATOM 7646 C C . ASN B 1 468 ? -1.086 15.414 17.828 1 78 468 ASN B C 1
ATOM 7648 O O . ASN B 1 468 ? -0.543 14.68 17 1 78 468 ASN B O 1
ATOM 7652 N N . GLY B 1 469 ? -1.894 14.828 18.609 1 63.06 469 GLY B N 1
ATOM 7653 C CA . GLY B 1 469 ? -2.053 13.391 18.781 1 63.06 469 GLY B CA 1
ATOM 7654 C C . GLY B 1 469 ? -0.864 12.734 19.453 1 63.06 469 GLY B C 1
ATOM 7655 O O . GLY B 1 469 ? 0.087 13.414 19.844 1 63.06 469 GLY B O 1
ATOM 7656 N N . GLU B 1 470 ? -0.879 11.266 19.516 1 49.41 470 GLU B N 1
ATOM 7657 C CA . GLU B 1 470 ? -0.084 10.266 20.219 1 49.41 470 GLU B CA 1
ATOM 7658 C C . GLU B 1 470 ? 1.354 10.25 19.703 1 49.41 470 GLU B C 1
ATOM 7660 O O . GLU B 1 470 ? 2.191 9.5 20.219 1 49.41 470 GLU B O 1
ATOM 7665 N N . PRO B 1 471 ? 1.563 10.32 18.406 1 43.88 471 PRO B N 1
ATOM 7666 C CA . PRO B 1 471 ? 2.996 10.039 18.266 1 43.88 471 PRO B CA 1
ATOM 7667 C C . PRO B 1 471 ? 3.83 10.672 19.375 1 43.88 471 PRO B C 1
ATOM 7669 O O . PRO B 1 471 ? 4.836 10.102 19.797 1 43.88 471 PRO B O 1
ATOM 7672 N N . CYS B 1 472 ? 3.479 11.828 19.719 1 38.59 472 CYS B N 1
ATOM 7673 C CA . CYS B 1 472 ? 4.23 12.539 20.734 1 38.59 472 CYS B CA 1
ATOM 7674 C C . CYS B 1 472 ? 4.043 11.891 22.109 1 38.59 472 CYS B C 1
ATOM 7676 O O . CYS B 1 472 ? 4.973 11.859 22.922 1 38.59 472 CYS B O 1
ATOM 7678 N N . VAL B 1 473 ? 2.908 11.375 22.391 1 37.69 473 VAL B N 1
ATOM 7679 C CA . VAL B 1 473 ? 2.656 10.82 23.719 1 37.69 473 VAL B CA 1
ATOM 7680 C C . VAL B 1 473 ? 3.172 9.383 23.781 1 37.69 473 VAL B C 1
ATOM 7682 O O . VAL B 1 473 ? 3.721 8.961 24.797 1 37.69 473 VAL B O 1
ATOM 7685 N N . ARG B 1 474 ? 2.99 8.578 22.781 1 37.91 474 ARG B N 1
ATOM 7686 C CA . ARG B 1 474 ? 3.539 7.23 22.766 1 37.91 474 ARG B CA 1
ATOM 7687 C C . ARG B 1 474 ? 5.062 7.258 22.688 1 37.91 474 ARG B C 1
ATOM 7689 O O . ARG B 1 474 ? 5.727 6.312 23.125 1 37.91 474 ARG B O 1
ATOM 7696 N N . GLU B 1 475 ? 5.652 8.094 22.016 1 38.97 475 GLU B N 1
ATOM 7697 C CA . GLU B 1 475 ? 7.078 8.391 22.094 1 38.97 475 GLU B CA 1
ATOM 7698 C C . GLU B 1 475 ? 7.504 8.602 23.547 1 38.97 475 GLU B C 1
ATOM 7700 O O . GLU B 1 475 ? 8.641 8.297 23.922 1 38.97 475 GLU B O 1
ATOM 7705 N N . ARG B 1 476 ? 6.758 9.047 24.438 1 37.03 476 ARG B N 1
ATOM 7706 C CA . ARG B 1 476 ? 7 9.242 25.859 1 37.03 476 ARG B CA 1
ATOM 7707 C C . ARG B 1 476 ? 7.047 7.906 26.594 1 37.03 476 ARG B C 1
ATOM 7709 O O . ARG B 1 476 ? 7.688 7.789 27.641 1 37.03 476 ARG B O 1
ATOM 7716 N N . ALA B 1 477 ? 6.391 6.824 26.078 1 33.5 477 ALA B N 1
ATOM 7717 C CA . ALA B 1 477 ? 6.434 5.527 26.75 1 33.5 477 ALA B CA 1
ATOM 7718 C C . ALA B 1 477 ? 7.578 4.676 26.219 1 33.5 477 ALA B C 1
ATOM 7720 O O . ALA B 1 477 ? 7.664 3.48 26.516 1 33.5 477 ALA B O 1
ATOM 7721 N N . SER B 1 478 ? 8.211 5.117 25.266 1 35 478 SER B N 1
ATOM 7722 C CA . SER B 1 478 ? 9.359 4.277 24.969 1 35 478 SER B CA 1
ATOM 7723 C C . SER B 1 478 ? 10.234 4.062 26.203 1 35 478 SER B C 1
ATOM 7725 O O . SER B 1 478 ? 10.602 5.023 26.875 1 35 478 SER B O 1
ATOM 7727 N N . PRO B 1 479 ? 10.375 2.879 26.656 1 35 479 PRO B N 1
ATOM 7728 C CA . PRO B 1 479 ? 11.117 2.508 27.859 1 35 479 PRO B CA 1
ATOM 7729 C C . PRO B 1 479 ? 12.445 3.252 27.984 1 35 479 PRO B C 1
ATOM 7731 O O . PRO B 1 479 ? 12.93 3.482 29.094 1 35 479 PRO B O 1
ATOM 7734 N N . GLY B 1 480 ? 13.086 3.553 26.906 1 35.06 480 GLY B N 1
ATOM 7735 C CA . GLY B 1 480 ? 14.383 4.172 27.109 1 35.06 480 GLY B CA 1
ATOM 7736 C C . GLY B 1 480 ? 14.297 5.516 27.812 1 35.06 480 GLY B C 1
ATOM 7737 O O . GLY B 1 480 ? 15.242 5.934 28.484 1 35.06 480 GLY B O 1
ATOM 7738 N N . LEU B 1 481 ? 13.281 6.207 27.531 1 35.78 481 LEU B N 1
ATOM 7739 C CA . LEU B 1 481 ? 13.156 7.453 28.281 1 35.78 481 LEU B CA 1
ATOM 7740 C C . LEU B 1 481 ? 12.727 7.191 29.719 1 35.78 481 LEU B C 1
ATOM 7742 O O . LEU B 1 481 ? 13.117 7.918 30.625 1 35.78 481 LEU B O 1
ATOM 7746 N N . MET B 1 482 ? 11.938 6.113 29.953 1 32.19 482 MET B N 1
ATOM 7747 C CA . MET B 1 482 ? 11.516 5.828 31.312 1 32.19 482 MET B CA 1
ATOM 7748 C C . MET B 1 482 ? 12.625 5.141 32.094 1 32.19 482 MET B C 1
ATOM 7750 O O . MET B 1 482 ? 12.602 5.121 33.344 1 32.19 482 MET B O 1
ATOM 7754 N N . TYR B 1 483 ? 13.453 4.387 31.469 1 30.41 483 TYR B N 1
ATOM 7755 C CA . TYR B 1 483 ? 14.375 3.621 32.281 1 30.41 483 TYR B CA 1
ATOM 7756 C C . TYR B 1 483 ? 15.352 4.543 33 1 30.41 483 TYR B C 1
ATOM 7758 O O . TYR B 1 483 ? 16.156 4.09 33.844 1 30.41 483 TYR B O 1
ATOM 7766 N N . ASN B 1 484 ? 15.602 5.684 32.531 1 30.53 484 ASN B N 1
ATOM 7767 C CA . ASN B 1 484 ? 16.641 6.305 33.344 1 30.53 484 ASN B CA 1
ATOM 7768 C C . ASN B 1 484 ? 16.125 6.633 34.719 1 30.53 484 ASN B C 1
ATOM 7770 O O . ASN B 1 484 ? 16.75 7.402 35.469 1 30.53 484 ASN B O 1
ATOM 7774 N N . ARG B 1 485 ? 14.859 6.281 35.125 1 29.67 485 ARG B N 1
ATOM 7775 C CA . ARG B 1 485 ? 14.492 6.559 36.5 1 29.67 485 ARG B CA 1
ATOM 7776 C C . ARG B 1 485 ? 15.25 5.645 37.469 1 29.67 485 ARG B C 1
ATOM 7778 O O . ARG B 1 485 ? 15.07 5.73 38.688 1 29.67 485 ARG B O 1
ATOM 7785 N N . GLU B 1 486 ? 15.781 4.547 37.156 1 28.95 486 GLU B N 1
ATOM 7786 C CA . GLU B 1 486 ? 16.281 3.811 38.312 1 28.95 486 GLU B CA 1
ATOM 7787 C C . GLU B 1 486 ? 17.484 4.5 38.906 1 28.95 486 GLU B C 1
ATOM 7789 O O . GLU B 1 486 ? 18.078 3.99 39.875 1 28.95 486 GLU B O 1
ATOM 7794 N N . ASP B 1 487 ? 18.219 5.355 38.375 1 27.92 487 ASP B N 1
ATOM 7795 C CA . ASP B 1 487 ? 19.125 5.879 39.406 1 27.92 487 ASP B CA 1
ATOM 7796 C C . ASP B 1 487 ? 18.391 6.805 40.344 1 27.92 487 ASP B C 1
ATOM 7798 O O . ASP B 1 487 ? 17.359 7.383 40 1 27.92 487 ASP B O 1
ATOM 7802 N N . GLY B 1 488 ? 18.641 7.062 41.812 1 27.09 488 GLY B N 1
ATOM 7803 C CA . GLY B 1 488 ? 18.188 7.656 43.062 1 27.09 488 GLY B CA 1
ATOM 7804 C C . GLY B 1 488 ? 17.688 9.07 42.906 1 27.09 488 GLY B C 1
ATOM 7805 O O . GLY B 1 488 ? 17.344 9.734 43.906 1 27.09 488 GLY B O 1
ATOM 7806 N N . SER B 1 489 ? 18.172 9.914 42.062 1 27.73 489 SER B N 1
ATOM 7807 C CA . SER B 1 489 ? 17.688 11.266 42.344 1 27.73 489 SER B CA 1
ATOM 7808 C C . SER B 1 489 ? 16.172 11.359 42.125 1 27.73 489 SER B C 1
ATOM 7810 O O . SER B 1 489 ? 15.609 10.648 41.312 1 27.73 489 SER B O 1
ATOM 7812 N N . HIS B 1 490 ? 15.227 11.883 43.219 1 25.62 490 HIS B N 1
ATOM 7813 C CA . HIS B 1 490 ? 13.867 12.227 43.625 1 25.62 490 HIS B CA 1
ATOM 7814 C C . HIS B 1 490 ? 13.141 12.969 42.5 1 25.62 490 HIS B C 1
ATOM 7816 O O . HIS B 1 490 ? 12.086 13.57 42.75 1 25.62 490 HIS B O 1
ATOM 7822 N N . PHE B 1 491 ? 13.719 13.172 41.469 1 26.05 491 PHE B N 1
ATOM 7823 C CA . PHE B 1 491 ? 12.891 14.039 40.625 1 26.05 491 PHE B CA 1
ATOM 7824 C C . PHE B 1 491 ? 11.602 13.328 40.219 1 26.05 491 PHE B C 1
ATOM 7826 O O . PHE B 1 491 ? 10.789 13.875 39.469 1 26.05 491 PHE B O 1
ATOM 7833 N N . THR B 1 492 ? 11.328 12.008 40.562 1 29.5 492 THR B N 1
ATOM 7834 C CA . THR B 1 492 ? 10.172 11.195 40.188 1 29.5 492 THR B CA 1
ATOM 7835 C C . THR B 1 492 ? 8.914 11.695 40.906 1 29.5 492 THR B C 1
ATOM 7837 O O . THR B 1 492 ? 7.812 11.195 40.625 1 29.5 492 THR B O 1
ATOM 7840 N N . SER B 1 493 ? 8.953 12.312 42.062 1 26.8 493 SER B N 1
ATOM 7841 C CA . SER B 1 493 ? 7.777 12.469 42.906 1 26.8 493 SER B CA 1
ATOM 7842 C C . SER B 1 493 ? 6.738 13.375 42.281 1 26.8 493 SER B C 1
ATOM 7844 O O . SER B 1 493 ? 5.543 13.258 42.531 1 26.8 493 SER B O 1
ATOM 7846 N N . LYS B 1 494 ? 7.105 14.539 41.75 1 27.58 494 LYS B N 1
ATOM 7847 C CA . LYS B 1 494 ? 6.062 15.508 41.438 1 27.58 494 LYS B CA 1
ATOM 7848 C C . LYS B 1 494 ? 5.344 15.164 40.156 1 27.58 494 LYS B C 1
ATOM 7850 O O . LYS B 1 494 ? 4.414 15.859 39.75 1 27.58 494 LYS B O 1
ATOM 7855 N N . PHE B 1 495 ? 6.035 14.477 39.219 1 28.08 495 PHE B N 1
ATOM 7856 C CA . PHE B 1 495 ? 5.207 14.234 38.062 1 28.08 495 PHE B CA 1
ATOM 7857 C C . PHE B 1 495 ? 4.266 13.062 38.281 1 28.08 495 PHE B C 1
ATOM 7859 O O . PHE B 1 495 ? 4.703 11.906 38.344 1 28.08 495 PHE B O 1
ATOM 7866 N N . ARG B 1 496 ? 3.178 13.156 39.125 1 24.39 496 ARG B N 1
ATOM 7867 C CA . ARG B 1 496 ? 2.104 12.195 39.375 1 24.39 496 ARG B CA 1
ATOM 7868 C C . ARG B 1 496 ? 1.681 11.523 38.062 1 24.39 496 ARG B C 1
ATOM 7870 O O . ARG B 1 496 ? 1.229 12.203 37.125 1 24.39 496 ARG B O 1
ATOM 7877 N N . PRO B 1 497 ? 2.09 10.344 37.781 1 27.8 497 PRO B N 1
ATOM 7878 C CA . PRO B 1 497 ? 1.715 9.461 36.656 1 27.8 497 PRO B CA 1
ATOM 7879 C C . PRO B 1 497 ? 0.203 9.297 36.531 1 27.8 497 PRO B C 1
ATOM 7881 O O . PRO B 1 497 ? -0.264 8.539 35.656 1 27.8 497 PRO B O 1
ATOM 7884 N N . LYS B 1 498 ? -0.648 9.617 37.5 1 28.61 498 LYS B N 1
ATOM 7885 C CA . LYS B 1 498 ? -2.07 9.281 37.438 1 28.61 498 LYS B CA 1
ATOM 7886 C C . LYS B 1 498 ? -2.754 9.938 36.25 1 28.61 498 LYS B C 1
ATOM 7888 O O . LYS B 1 498 ? -3.68 9.367 35.656 1 28.61 498 LYS B O 1
ATOM 7893 N N . ARG B 1 499 ? -2.623 11.234 36.188 1 26.95 499 ARG B N 1
ATOM 7894 C CA . ARG B 1 499 ? -3.418 11.898 35.156 1 26.95 499 ARG B CA 1
ATOM 7895 C C . ARG B 1 499 ? -2.936 11.523 33.781 1 26.95 499 ARG B C 1
ATOM 7897 O O . ARG B 1 499 ? -3.682 11.641 32.812 1 26.95 499 ARG B O 1
ATOM 7904 N N . PHE B 1 500 ? -1.649 11.227 33.594 1 28.02 500 PHE B N 1
ATOM 7905 C CA . PHE B 1 500 ? -1.147 10.844 32.281 1 28.02 500 PHE B CA 1
ATOM 7906 C C . PHE B 1 500 ? -1.376 9.352 32.031 1 28.02 500 PHE B C 1
ATOM 7908 O O . PHE B 1 500 ? -1.25 8.883 30.906 1 28.02 500 PHE B O 1
ATOM 7915 N N . ALA B 1 501 ? -1.482 8.5 33.062 1 26.88 501 ALA B N 1
ATOM 7916 C CA . ALA B 1 501 ? -1.665 7.055 32.969 1 26.88 501 ALA B CA 1
ATOM 7917 C C . ALA B 1 501 ? -3.027 6.703 32.406 1 26.88 501 ALA B C 1
ATOM 7919 O O . ALA B 1 501 ? -3.184 5.664 31.75 1 26.88 501 ALA B O 1
ATOM 7920 N N . SER B 1 502 ? -4.109 7.332 32.938 1 25.09 502 SER B N 1
ATOM 7921 C CA . SER B 1 502 ? -5.41 6.93 32.438 1 25.09 502 SER B CA 1
ATOM 7922 C C . SER B 1 502 ? -5.492 7.145 30.922 1 25.09 502 SER B C 1
ATOM 7924 O O . SER B 1 502 ? -6.184 6.398 30.219 1 25.09 502 SER B O 1
ATOM 7926 N N . SER B 1 503 ? -4.98 8.258 30.438 1 24.8 503 SER B N 1
ATOM 7927 C CA . SER B 1 503 ? -5.047 8.484 29 1 24.8 503 SER B CA 1
ATOM 7928 C C . SER B 1 503 ? -3.971 7.695 28.266 1 24.8 503 SER B C 1
ATOM 7930 O O . SER B 1 503 ? -4.059 7.5 27.047 1 24.8 503 SER B O 1
ATOM 7932 N N . ALA B 1 504 ? -2.861 7.289 28.875 1 26.7 504 ALA B N 1
ATOM 7933 C CA . ALA B 1 504 ? -1.771 6.492 28.312 1 26.7 504 ALA B CA 1
ATOM 7934 C C . ALA B 1 504 ? -2.199 5.039 28.125 1 26.7 504 ALA B C 1
ATOM 7936 O O . ALA B 1 504 ? -1.555 4.293 27.391 1 26.7 504 ALA B O 1
ATOM 7937 N N . ARG B 1 505 ? -2.938 4.383 29.078 1 25.25 505 ARG B N 1
ATOM 7938 C CA . ARG B 1 505 ? -3.447 3.016 29 1 25.25 505 ARG B CA 1
ATOM 7939 C C . ARG B 1 505 ? -4.242 2.809 27.703 1 25.25 505 ARG B C 1
ATOM 7941 O O . ARG B 1 505 ? -4.441 1.672 27.266 1 25.25 505 ARG B O 1
ATOM 7948 N N . ALA B 1 506 ? -5.016 3.717 27.328 1 24.3 506 ALA B N 1
ATOM 7949 C CA . ALA B 1 506 ? -5.754 3.572 26.078 1 24.3 506 ALA B CA 1
ATOM 7950 C C . ALA B 1 506 ? -4.805 3.482 24.891 1 24.3 506 ALA B C 1
ATOM 7952 O O . ALA B 1 506 ? -5.199 3.037 23.797 1 24.3 506 ALA B O 1
ATOM 7953 N N . CYS B 1 507 ? -3.629 4.105 24.938 1 25.59 507 CYS B N 1
ATOM 7954 C CA . CYS B 1 507 ? -2.668 4.113 23.844 1 25.59 507 CYS B CA 1
ATOM 7955 C C . CYS B 1 507 ? -1.782 2.873 23.875 1 25.59 507 CYS B C 1
ATOM 7957 O O . CYS B 1 507 ? -0.961 2.662 22.984 1 25.59 507 CYS B O 1
ATOM 7959 N N . SER B 1 508 ? -1.438 2.248 25.078 1 23.08 508 SER B N 1
ATOM 7960 C CA . SER B 1 508 ? -0.558 1.097 25.234 1 23.08 508 SER B CA 1
ATOM 7961 C C . SER B 1 508 ? -1.165 -0.155 24.609 1 23.08 508 SER B C 1
ATOM 7963 O O . SER B 1 508 ? -0.543 -1.22 24.609 1 23.08 508 SER B O 1
ATOM 7965 N N . LEU B 1 509 ? -2.459 -0.301 24.719 1 20.92 509 LEU B N 1
ATOM 7966 C CA . LEU B 1 509 ? -2.912 -1.563 24.141 1 20.92 509 LEU B CA 1
ATOM 7967 C C . LEU B 1 509 ? -2.832 -1.531 22.625 1 20.92 509 LEU B C 1
ATOM 7969 O O . LEU B 1 509 ? -3.303 -0.582 21.984 1 20.92 509 LEU B O 1
#

Solvent-accessible surface area (backbone atoms only — not comparable to full-atom values): 59862 Å² total; per-residue (Å²): 138,85,81,79,85,78,82,80,78,82,77,82,82,72,88,75,88,74,84,76,78,79,74,80,72,82,74,80,72,83,73,82,80,83,81,83,79,78,85,80,80,79,82,79,76,76,76,78,74,71,83,79,83,84,82,88,79,85,74,86,78,79,88,73,86,72,87,77,79,78,76,77,74,72,77,76,77,72,79,75,71,82,68,78,73,72,75,80,72,71,78,73,81,59,81,78,75,78,52,55,47,57,49,46,51,52,48,39,51,50,43,43,64,69,35,90,49,96,49,47,55,67,58,50,50,51,50,31,48,51,49,32,70,31,57,47,34,70,82,42,64,35,63,53,64,71,64,48,54,50,53,51,49,46,22,63,68,38,89,60,66,26,68,74,42,47,68,63,54,49,25,41,52,27,25,52,38,14,40,34,18,68,34,45,52,54,90,82,35,64,66,20,69,80,42,18,63,58,27,40,49,54,15,51,56,52,44,65,73,44,42,63,62,38,50,68,58,63,53,46,63,59,37,43,36,30,45,39,46,17,53,46,31,42,72,68,67,33,53,48,44,15,50,51,38,36,46,51,26,53,49,48,40,56,73,62,36,53,46,36,50,73,63,42,70,85,45,58,69,68,58,31,51,26,37,46,32,36,43,51,51,49,51,47,52,40,43,50,39,22,72,74,65,62,38,57,45,57,86,52,50,66,22,30,84,56,61,69,55,48,70,75,78,72,56,82,85,42,84,58,41,63,60,42,50,49,47,49,49,49,48,49,33,49,44,52,43,50,48,50,52,32,50,51,49,50,64,31,52,74,42,76,86,41,74,78,58,71,76,47,72,70,51,51,51,52,52,49,53,37,47,49,50,42,74,50,62,68,71,80,56,58,74,90,61,44,96,39,72,73,58,46,44,88,63,94,74,43,57,67,52,44,35,48,38,28,44,36,50,49,48,51,52,48,49,46,51,48,51,52,51,52,52,50,51,38,50,74,71,41,51,43,64,71,70,66,50,51,70,68,56,51,54,49,50,54,48,48,50,51,49,52,44,52,54,47,59,71,56,47,52,66,68,43,54,47,48,68,42,54,71,66,56,54,61,59,62,41,56,76,72,57,56,68,60,75,61,83,78,72,76,66,68,79,66,66,61,66,76,58,43,67,66,44,57,68,69,70,103,138,80,77,75,79,74,72,76,72,76,74,76,79,73,79,78,80,75,82,77,78,78,76,79,73,81,71,83,69,82,71,87,79,80,83,83,78,79,86,79,82,87,80,85,71,84,77,81,76,75,87,86,84,90,79,88,79,86,81,90,83,74,92,73,87,79,87,85,79,81,80,78,76,73,78,78,78,75,81,77,73,81,69,79,72,73,75,79,72,72,78,71,81,57,80,77,75,78,52,55,47,56,49,46,50,51,49,36,52,49,42,43,66,70,35,90,49,96,48,47,54,68,59,50,51,51,49,30,51,50,48,32,69,32,58,48,33,70,81,44,63,35,62,52,62,71,63,46,54,50,52,52,48,45,21,63,68,36,90,60,65,27,67,74,42,47,68,65,55,49,25,42,53,27,24,52,40,15,41,36,16,68,33,45,52,56,90,83,35,63,68,20,68,80,42,18,64,56,27,40,48,53,15,52,56,51,43,65,73,43,44,63,60,40,51,70,59,65,54,46,64,58,38,43,36,29,45,38,46,18,54,46,31,41,74,70,67,33,53,49,43,14,51,47,38,37,47,51,28,52,48,49,41,57,74,63,36,54,47,35,51,75,62,41,69,86,44,56,69,69,57,33,51,25,36,46,32,36,42,52,50,49,51,47,51,42,42,50,39,21,72,74,66,62,39,58,46,56,84,52,51,67,22,30,85,56,62,70,56,47,69,77,77,72,56,82,86,44,84,57,41,63,60,42,50,49,45,49,50,50,47,48,33,48,44,52,42,51,46,50,52,31,49,51,49,51,63,32,53,72,40,74,88,41,76,77,59,72,75,48,72,70,52,52,52,52,53,49,53,38,48,49,52,42,74,49,62,69,71,82,56,57,73,90,60,45,96,40,72,72,60,45,44,87,63,93,77,43,57,69,52,44,36,47,40,29,43,36,50,50,47,52,52,48,49,48,52,49,51,51,52,52,51,50,51,38,51,74,72,41,50,42,62,72,69,65,49,53,70,67,56,50,52,49,49,54,48,48,50,52,49,51,44,51,57,48,59,70,56,45,52,67,68,44,53,48,48,69,42,51,73,66,54,56,61,61,63,39,56,75,72,54,56,67,60,76,58,82,76,72,78,68,68,79,66,65,57,64,78,58,40,67,66,42,58,68,67,70,101

Foldseek 3Di:
DDDDPDDPPPDDPPDDDDPDPPPPPPPPCPCDDDDDDDDDDDDPPPDPPPPDDDDDDDDDDDDDDDDDDPDPPPPDPPPPPDPPDDPDPPPPPPDDQDDQVVLQVVLQVVLCVLPPDPDGPLNLLVLLLLQCLLAPCLLQVLDDNVVLVVLSCVQCVDPPRRPPDDLLNLLLSLLSLLLSLLQFDCVSPVSSVSCNVVSLCSNVSSCVNCVVVCLVPPFLSNLSSLLSSLVSCVSVVNNVVSVVSLVVSVVSLVVCVVLDQVSLVPDDPSRSLSSLSSNLSSQLVQLLCCLQVVDDRQDAQVNDPHGRPRDQRDDPVDPSRLLSVLSSQLSVLLSVLVVLLVVQQVVLVVPVVRNLDADDPVSLVVSVVSLVCNLCSCVPPDPLLDDDLVLQPPPPPDSVSSHSLLSSLLSVLVSLLSNLSSLVSCVVSCSCVVVVHDPVVSVVVNVVSLVVNVVSVVSRDPSSVSNSDCVSVVSVPPCVSVVVPPPPDPPPPPPPCVVVVVVVVSNVD/DPPDPDPPPPDPPPDDPDDDDPPDDDPPPPDDDDDDDDDDDDDPPPDPDDDDDDDDDDDDDDDDDDDDDPDPDDPDPPPPPDDPDDPDPPPPPPDDQDDQVVLQVVLQVVLCVQPPDPDGPLNLLVLLLLQCLLAFCLLQVLDDNVVLVVLSCVQCVDVPRRPPDDLLNLLLSLLSSLLSLLQFDCVSPVSSVSCNVVSLCSNVSSCVNCVVVCLVPPFLSNLSSLLSSLVSCVSVVNNVVSVVSLVVSVVSLVVCVLLDQVSLVPDDPSRSLSSLSSNLSSQLVQLLCCLLVVDDRQDAQVNDPHGRPRDQRDPPVDPSRLLSVLSSQLSVLLSVLVVLLVVQQVVCVVVVVRNQDADDPVSLVVSVVSLVCNLCSCVPPDPLLDDDLVLQPPPPPDSVSSHSLLSSLLSVLVSLLSNLSSLVSCVVNCSCVVVVHDPVVSVVVNVVSLVVNVVSVVSRDPSSVSNSDCVSVVSCPPVVSVVVPPPPDPPPPPVPCVVVVVVVVSNVD

Secondary structure (DSSP, 8-state):
---------------------------------------------------------------------------------------------S-PPPPHHHHHHHHHHHHHHH-SS---HHHHHHHHHHHIIIIIGGG-TTS-HHHHHHHHHHHHHSSSTTTT--HHHHHHHHHHHHHHHHHS-TTT-TTHHHHHHHHHHHHHHHHHHTHHHHHHS--HHHHHHHHHHHHHHHHTT-HHHHHHHHHHHHHHHHHTTTTSGGGGTTS-HHHHHHHHHHHHHHHHHHHHHHHHH-PPP-SSGGGSSS---PPPP--TT-TTHHHHHHHHHHHHHHHHHHHHHHHHHHHHHS-TT-TTPPPPHHHHHHHHHHHHHHHTTTTT--GGGS--HHHHS--TT-HHHHHHHHHHHHHHHHHHHHHHHHHHHHHHHTHHHHTT--HHHHHHHHHHHHHHHHHHHHHS-HHHHHHH-THHHHHHTSHHHHGGGGSS-STTSSS-THHHHHHHTTT--/---------------------------------------------------------------------------------------------S-PPPPHHHHHHHHHHHHHHH-SS---HHHHHHHHHHHIIIIIGGG-TTS-HHHHHHHHHHHHHSSSTTTT--HHHHHHHHHHHHHHHHHS-TTT-TTHHHHHHHHHHHHHHHHHHHHHHHHHS--HHHHHHHHHHHHHHHHTT-HHHHHHHHHHHHHHHHHTTTTSGGGGTTS-HHHHHHHHHHHHHHHHHHHHHHHHH-PPP-SSGGGSSS---PPPP--TT-TTHHHHHHHHHHHHHHHHHHHHHHHHHHHHHS-TT-TTPPPPHHHHHHHHHHHHHHHTTTTT--GGGS--HHHHS--TT-HHHHHHHHHHHHHHHHHHHHHHHHHHHHHHHTHHHHTT--HHHHHHHHHHHHHHHHHHHHHS-HHHHHHH-THHHHGGG-HHHHGGGGSS-STTSSS-THHHHHHHTTT--

Nearest PDB structures (foldseek):
  7q83-assembly2_D  TM=3.822E-01  e=5.864E+00  Saccharomyces cerevisiae S288C
  6r7o-assembly2_B  TM=2.414E-01  e=1.649E+00  Homo sapiens
  7dqk-assembly1_A  TM=1.694E-01  e=2.356E+00  Nicotiana tabacum
  6r7o-assembly2_B  TM=2.412E-01  e=2.993E+00  Homo sapiens
  7dqk-assembly1_A  TM=1.683E-01  e=2.088E+00  Nicotiana tabacum

Radius of gyration: 35.94 Å; Cα contacts (8 Å, |Δi|>4): 939; chains: 2; bounding box: 86×102×152 Å

Sequence (1018 aa):
MTWPQRPIPIEPVIAAGGKKPNVAGQACTFDILPGRRGPKGRPRRRNIVSIQDDTGRQHHDPLETSLSSSSYVSPIVHTAETSPQPPAAIPSQYPRHPTTLERYRLLAGAINHASSSLTSLEAVARECTDLFFGYIVHSNMSVHESSFRHSLNQAVGTSPAGVSLTDHAFTLITAVCAKVCFFMPSDLFPIGGCLAETFLEASRSCLASFTDADFENPCADSITIRYLHSNCLHTCARPMVSWNVFGEAVRLVQRMHLHDEDSYASLPAIEANKRRNAFWQIYLGDKSLAVLRSMPITICDYSFEEVITTTYPLNDQNELTVGSNASIRLWQYAADLLLRMRLIKKEQTVDPNLPDRPLTPANVIALGELYIRFATCIDDLPPHLLPNSETFADNHGDTTRKRFTAQIADLQVTYHCLKMHLTQKLEEIGYFSCTGECRDMLVLKKTEIAGDMIRLLQSIPFWSLKVNGEPCVRERASPGLMYNREDGSHFTSKFRPKRFASSARACSLMTWPQRPIPIEPVIAAGGKKPNVAGQACTFDILPGRRGPKGRPRRRNIVSIQDDTGRQHHDPLETSLSSSSYVSPIVHTAETSPQPPAAIPSQYPRHPTTLERYRLLAGAINHASSSLTSLEAVARECTDLFFGYIVHSNMSVHESSFRHSLNQAVGTSPAGVSLTDHAFTLITAVCAKVCFFMPSDLFPIGGCLAETFLEASRSCLASFTDADFENPCADSITIRYLHSNCLHTCARPMVSWNVFGEAVRLVQRMHLHDEDSYASLPAIEANKRRNAFWQIYLGDKSLAVLRSMPITICDYSFEEVITTTYPLNDQNELTVGSNASIRLWQYAADLLLRMRLIKKEQTVDPNLPDRPLTPANVIALGELYIRFATCIDDLPPHLLPNSETFADNHGDTTRKRFTAQIADLQVTYHCLKMHLTQKLEEIGYFSCTGECRDMLVLKKTEIAGDMIRLLQSIPFWSLKVNGEPCVRERASPGLMYNREDGSHFTSKFRPKRFASSARACSL

Organism: Penicillium expansum (NCBI:txid27334)